Protein AF-A0A444UK28-F1 (afdb_monomer_lite)

InterPro domains:
  IPR001040 Translation Initiation factor eIF- 4e [PF01652] (43-80)
  IPR006113 6-phosphogluconate dehydrogenase, decarboxylating [TIGR00873] (342-807)
  IPR006114 6-phosphogluconate dehydrogenase, C-terminal [PF00393] (517-806)
  IPR006114 6-phosphogluconate dehydrogenase, C-terminal [SM01350] (517-807)
  IPR006115 6-phosphogluconate dehydrogenase, NADP-binding [PF03446] (342-507)
  IPR006183 6-phosphogluconate dehydrogenase [PR00076] (341-364)
  IPR006183 6-phosphogluconate dehydrogenase [PR00076] (404-433)
  IPR006183 6-phosphogluconate dehydrogenase [PR00076] (457-482)
  IPR006183 6-phosphogluconate dehydrogenase [PR00076] (506-534)
  IPR006183 6-phosphogluconate dehydrogenase [PR00076] (587-614)
  IPR006183 6-phosphogluconate dehydrogenase [PR00076] (695-717)
  IPR006183 6-phosphogluconate dehydrogenase [PTHR11811] (333-819)
  IPR006184 6-phosphogluconate-binding site [PS00461] (591-603)
  IPR008927 6-phosphogluconate dehydrogenase-like, C-terminal domain superfamily [SSF48179] (515-810)
  IPR008952 Tetraspanin, EC2 domain superfamily [G3DSA:1.10.1450.10] (238-320)
  IPR008952 Tetraspanin, EC2 domain superfamily [SSF48652] (237-314)
  IPR013328 6-phosphogluconate dehydrogenase, domain 2 [G3DSA:1.10.1040.10] (519-773)
  IPR018499 Tetraspanin/Peripherin [PF00335] (149-316)
  IPR023398 Translation Initiation factor eIF- 4e-like [G3DSA:3.30.760.10] (36-89)
  IPR023398 Translation Initiation factor eIF- 4e-like [SSF55418] (16-81)

Organism: Acipenser ruthenus (NCBI:txid7906)

pLDDT: mean 80.72, std 21.44, range [25.5, 98.94]

Sequence (820 aa):
MATATIQTISLALAQEKKEQKKSPHDVIVREAAASLERCVKSPLQNRWALWFYKNDKSKTWQANLQLITKFDTVEDFWAVLLSAVLLGASFLAIGLWAWAEKGVLSNISSITDLGGFDPVWLFMVVGAVMFILGFAGCIGALRENTHLLKFLLGASFLAIGLWAWAEKGVLSNISSITDLGGFDPVWLFMVVGAVMFILGFAGCIGALRENTHLLKFFSVFLGLIFFLELTAGILAFVFKDWIKDQLNFFINNNVKAYRDDIDLQNLIDFAQEYWSCCGAHGPNDWNLNIYFNCTDMNPSRERCGVPFSCCVKDPARRSFGICDLTPPGNSEALFQVLEQADIALIGLAVMGQNLILNMNDHGFVVCAYNRTVSKVQDFLNNEAKGTNVVGAQSLEDMVSKLKKPRRVVLLVKAGQAVDDFICKLVPLLEAGDIIIDGGNSEYRDTVRRCKELKSAQLLFVGSGVSGGEEGARYGPSLMPGGHKEAWPHIKDIFQSIAAKVGTGEPCCDWVGDEGAGHFVKMVHNGIEYGDMQLICEAYHLMKDVLSMDHDEMAKVFEEWNKTELDSFLIEITANILKFRDSDNKHLLPKIRDAAGQKGTGKWTAISALEYGTPVTLIGEAVFARCLSSLKEERVEASKNLKGPKGAEFNGDKKVFLEDIRQALYASKIISYAQGFMLLRQAAKEFGWSLNYGGIALMWRGGCIIRSVFLGKIKEAFDRNPELQSLLLDDFFRKAVQDCQESWRRAVSTGVQVGIPMPCFTTALSFYDGYRHDMLPANLLQAQRDYFGAHTYELLTKPGQYIHTNWTGHGGNVSSSSYNA

Foldseek 3Di:
DVVVVVVVVVVVVVVVVVPPDDDPVVVLVVVLVVLLVVLPFAFDPDKDWDWDADPDVVDDRVVRTDTPDIDGTPVVVVVVLVVLLVVLVVLQVVLVVVVVCVVVCPDPPDDDPDPDDDVSVVSNVVSVVSNVVSVVVVPPDPQAPPLVVLQVVLVVLLVVLVVCVVPCPPQVVVVVLPPPPPDRVSVVSNVVSVVSNLLSVLSNCCSVVVPPVSVVVSVVVVVVVVVVVVVVVVVCVVCVVVVLVVVLVSQLVLLQCCPVDPVSVVVVLVVCLVVVAFHSVHVCSNLSHLQANQDPPRPHPNHVHGDPSNDDDDPPDPDDDDDDDDDDDDDDDDPPVQQQFLAEEEDPDLLRLLLCLLLQVLPGQYEYEYPPQVSQVVSCVPVVPPTSYHYAPDLLRSLVRHDPLYHYEYADEEDPVVSVVVSVCLVNHDQAREYEYQYLYDLVVQLVCLVSVVSSNYWYKYKHWFFPNVLSNQAAQIQIEAPPSCCVSCVVSNQSSHDADDPGGGLDDYFWHGSRNSLLNLLVVLLVLLLLLLVVLLVLCCCQQVVDALQRVLVLLVVLCPDQNVALSSPVSSVLSCDADPVRHRCVVVDQQQDDDDCSLVVLVVLCVVLVACLQSSVLSVVSNVVSNCPVVVVVCVVVDDDAPPLHNPDDPVLLNVLSSLLSVLLSLLNVQSSVLSSVSVCVVVVIDGQQLSSLSSQCDSHRGHGPNSVVSNVQCVVPVVDNTPCPRPVSVVSNVVNVVSLCVNVVSCVNRVNDDSSSVSSNVVVVVVPDPDDPCVVVQVVCLAPALQFDDDPVGPPDTARDPPPVPDDRDHDDDDPD

Structure (mmCIF, N/CA/C/O backbone):
data_AF-A0A444UK28-F1
#
_entry.id   AF-A0A444UK28-F1
#
loop_
_atom_site.group_PDB
_atom_site.id
_atom_site.type_symbol
_atom_site.label_atom_id
_atom_site.label_alt_id
_atom_site.label_comp_id
_atom_site.label_asym_id
_atom_site.label_entity_id
_atom_site.label_seq_id
_atom_site.pdbx_PDB_ins_code
_atom_site.Cartn_x
_atom_site.Cartn_y
_atom_site.Cartn_z
_atom_site.occupancy
_atom_site.B_iso_or_equiv
_atom_site.auth_seq_id
_atom_site.auth_comp_id
_atom_site.auth_asym_id
_atom_site.auth_atom_id
_atom_site.pdbx_PDB_model_num
ATOM 1 N N . MET A 1 1 ? 2.267 -44.701 48.128 1.00 32.62 1 MET A N 1
ATOM 2 C CA . MET A 1 1 ? 2.285 -43.220 48.174 1.00 32.62 1 MET A CA 1
ATOM 3 C C . MET A 1 1 ? 1.531 -42.568 47.015 1.00 32.62 1 MET A C 1
ATOM 5 O O . MET A 1 1 ? 0.670 -41.762 47.313 1.00 32.62 1 MET A O 1
ATOM 9 N N . ALA A 1 2 ? 1.724 -42.942 45.741 1.00 28.05 2 ALA A N 1
ATOM 10 C CA . ALA A 1 2 ? 0.953 -42.351 44.624 1.00 28.05 2 ALA A CA 1
ATOM 11 C C . ALA A 1 2 ? -0.579 -42.575 44.695 1.00 28.05 2 ALA A C 1
ATOM 13 O O . ALA A 1 2 ? -1.351 -41.771 44.189 1.00 28.05 2 ALA A O 1
ATOM 14 N N . THR A 1 3 ? -1.037 -43.647 45.347 1.00 31.45 3 THR A N 1
ATOM 15 C CA . THR A 1 3 ? -2.462 -44.015 45.412 1.00 31.45 3 THR A CA 1
ATOM 16 C C . THR A 1 3 ? -3.294 -43.100 46.317 1.00 31.45 3 THR A C 1
ATOM 18 O O . THR A 1 3 ? -4.447 -42.835 46.000 1.00 31.45 3 THR A O 1
ATOM 21 N N . ALA A 1 4 ? -2.715 -42.582 47.407 1.00 32.31 4 ALA A N 1
ATOM 22 C CA . ALA A 1 4 ? -3.439 -41.751 48.374 1.00 32.31 4 ALA A CA 1
ATOM 23 C C . ALA A 1 4 ? -3.679 -40.329 47.838 1.00 32.31 4 ALA A C 1
ATOM 25 O O . ALA A 1 4 ? -4.773 -39.794 47.970 1.00 32.31 4 ALA A O 1
ATOM 26 N N . THR A 1 5 ? -2.695 -39.757 47.138 1.00 35.97 5 THR A N 1
ATOM 27 C CA . THR A 1 5 ? -2.804 -38.431 46.507 1.00 35.97 5 THR A CA 1
ATOM 28 C C . THR A 1 5 ? -3.800 -38.427 45.340 1.00 35.97 5 THR A C 1
ATOM 30 O O . THR A 1 5 ? -4.550 -37.469 45.170 1.00 35.97 5 THR A O 1
ATOM 33 N N . ILE A 1 6 ? -3.879 -39.523 44.573 1.00 38.97 6 ILE A N 1
ATOM 34 C CA . ILE A 1 6 ? -4.851 -39.677 43.475 1.00 38.97 6 ILE A CA 1
ATOM 35 C C . ILE A 1 6 ? -6.287 -39.791 44.010 1.00 38.97 6 ILE A C 1
ATOM 37 O O . ILE A 1 6 ? -7.220 -39.302 43.375 1.00 38.97 6 ILE A O 1
ATOM 41 N N . GLN A 1 7 ? -6.482 -40.387 45.189 1.00 35.53 7 GLN A N 1
ATOM 42 C CA . GLN A 1 7 ? -7.811 -40.555 45.777 1.00 35.53 7 GLN A CA 1
ATOM 43 C C . GLN A 1 7 ? -8.402 -39.215 46.246 1.00 35.53 7 GLN A C 1
ATOM 45 O O . GLN A 1 7 ? -9.582 -38.963 46.013 1.00 35.53 7 GLN A O 1
ATOM 50 N N . THR A 1 8 ? -7.574 -38.315 46.784 1.00 35.97 8 THR A N 1
ATOM 51 C CA . THR A 1 8 ? -7.980 -36.952 47.174 1.00 35.97 8 THR A CA 1
ATOM 52 C C . THR A 1 8 ? -8.320 -36.075 45.963 1.00 35.97 8 THR A C 1
ATOM 54 O O . THR A 1 8 ? -9.312 -35.351 45.988 1.00 35.97 8 THR A O 1
ATOM 57 N N . ILE A 1 9 ? -7.562 -36.191 44.866 1.00 38.78 9 ILE A N 1
ATOM 58 C CA . ILE A 1 9 ? -7.825 -35.457 43.612 1.00 38.78 9 ILE A CA 1
ATOM 59 C C . ILE A 1 9 ? -9.098 -35.978 42.923 1.00 38.78 9 ILE A C 1
ATOM 61 O O . ILE A 1 9 ? -9.903 -35.197 42.423 1.00 38.78 9 ILE A O 1
ATOM 65 N N . SER A 1 10 ? -9.330 -37.293 42.946 1.00 35.44 10 SER A N 1
ATOM 66 C CA . SER A 1 10 ? -10.539 -37.903 42.374 1.00 35.44 10 SER A CA 1
ATOM 67 C C . SER A 1 10 ? -11.813 -37.511 43.142 1.00 35.44 10 SER A C 1
ATOM 69 O O . SER A 1 10 ? -12.862 -37.298 42.537 1.00 35.44 10 SER A O 1
ATOM 71 N N . LEU A 1 11 ? -11.718 -37.342 44.468 1.00 36.03 11 LEU A N 1
ATOM 72 C CA . LEU A 1 11 ? -12.806 -36.826 45.310 1.00 36.03 11 LEU A CA 1
ATOM 73 C C . LEU A 1 11 ? -13.111 -35.345 45.032 1.00 36.03 11 LEU A C 1
ATOM 75 O O . LEU A 1 11 ? -14.284 -34.994 44.918 1.00 36.03 11 LEU A O 1
ATOM 79 N N . ALA A 1 12 ? -12.086 -34.510 44.827 1.00 35.12 12 ALA A N 1
ATOM 80 C CA . ALA A 1 12 ? -12.262 -33.105 44.447 1.00 35.12 12 ALA A CA 1
ATOM 81 C C . ALA A 1 12 ? -12.938 -32.953 43.066 1.00 35.12 12 ALA A C 1
ATOM 83 O O . ALA A 1 12 ? -13.888 -32.186 42.918 1.00 35.12 12 ALA A O 1
ATOM 84 N N . LEU A 1 13 ? -12.539 -33.769 42.082 1.00 35.91 13 LEU A N 1
ATOM 85 C CA . LEU A 1 13 ? -13.131 -33.784 40.733 1.00 35.91 13 LEU A CA 1
ATOM 86 C C . LEU A 1 13 ? -14.555 -34.375 40.699 1.00 35.91 13 LEU A C 1
ATOM 88 O O . LEU A 1 13 ? -15.368 -34.027 39.839 1.00 35.91 13 LEU A O 1
ATOM 92 N N . ALA A 1 14 ? -14.890 -35.269 41.635 1.00 35.28 14 ALA A N 1
ATOM 93 C CA . ALA A 1 14 ? -16.247 -35.798 41.783 1.00 35.28 14 ALA A CA 1
ATOM 94 C C . ALA A 1 14 ? -17.217 -34.769 42.394 1.00 35.28 14 ALA A C 1
ATOM 96 O O . ALA A 1 14 ? -18.416 -34.813 42.105 1.00 35.28 14 ALA A O 1
ATOM 97 N N . GLN A 1 15 ? -16.707 -33.832 43.200 1.00 32.47 15 GLN A N 1
ATOM 98 C CA . GLN A 1 15 ? -17.477 -32.721 43.765 1.00 32.47 15 GLN A CA 1
ATOM 99 C C . GLN A 1 15 ? -17.821 -31.672 42.694 1.00 32.47 15 GLN A C 1
ATOM 101 O O . GLN A 1 15 ? -18.954 -31.198 42.652 1.00 32.47 15 GLN A O 1
ATOM 106 N N . GLU A 1 16 ? -16.913 -31.429 41.745 1.00 34.12 16 GLU A N 1
ATOM 107 C CA . GLU A 1 16 ? -17.113 -30.521 40.603 1.00 34.12 16 GLU A CA 1
ATOM 108 C C . GLU A 1 16 ? -18.201 -31.006 39.620 1.00 34.12 16 GLU A C 1
ATOM 110 O O . GLU A 1 16 ? -18.946 -30.216 39.039 1.00 34.12 16 GLU A O 1
ATOM 115 N N . LYS A 1 17 ? -18.374 -32.328 39.474 1.00 33.88 17 LYS A N 1
ATOM 116 C CA . LYS A 1 17 ? -19.416 -32.917 38.609 1.00 33.88 17 LYS A CA 1
ATOM 117 C C . LYS A 1 17 ? -20.839 -32.834 39.172 1.00 33.88 17 LYS A C 1
ATOM 119 O O . LYS A 1 17 ? -21.787 -33.046 38.417 1.00 33.88 17 LYS A O 1
ATOM 124 N N . LYS A 1 18 ? -21.027 -32.531 40.462 1.00 31.41 18 LYS A N 1
ATOM 125 C CA . LYS A 1 18 ? -22.368 -32.439 41.076 1.00 31.41 18 LYS A CA 1
ATOM 126 C C . LYS A 1 18 ? -23.043 -31.069 40.927 1.00 31.41 18 LYS A C 1
ATOM 128 O O . LYS A 1 18 ? -24.228 -30.971 41.231 1.00 31.41 18 LYS A O 1
ATOM 133 N N . GLU A 1 19 ? -22.363 -30.052 40.394 1.00 32.03 19 GLU A N 1
ATOM 134 C CA . GLU A 1 19 ? -22.928 -28.699 40.219 1.00 32.03 19 GLU A CA 1
ATOM 135 C C . GLU A 1 19 ? -23.525 -28.404 38.823 1.00 32.03 19 GLU A C 1
ATOM 137 O O . GLU A 1 19 ? -23.980 -27.291 38.562 1.00 32.03 19 GLU A O 1
ATOM 142 N N . GLN A 1 20 ? -23.621 -29.389 37.922 1.00 34.72 20 GLN A N 1
ATOM 143 C CA . GLN A 1 20 ? -24.182 -29.217 36.566 1.00 34.72 20 GLN A CA 1
ATOM 144 C C . GLN A 1 20 ? -25.724 -29.278 36.493 1.00 34.72 20 GLN A C 1
ATOM 146 O O . GLN A 1 20 ? -26.305 -30.024 35.706 1.00 34.72 20 GLN A O 1
ATOM 151 N N . LYS A 1 21 ? -26.413 -28.453 37.286 1.00 40.84 21 LYS A N 1
ATOM 152 C CA . LYS A 1 21 ? -27.815 -28.068 37.033 1.00 40.84 21 LYS A CA 1
ATOM 153 C C . LYS A 1 21 ? -28.003 -26.590 37.370 1.00 40.84 21 LYS A C 1
ATOM 155 O O . LYS A 1 21 ? -28.498 -26.267 38.445 1.00 40.84 21 LYS A O 1
ATOM 160 N N . LYS A 1 22 ? -27.590 -25.693 36.470 1.00 43.47 22 LYS A N 1
ATOM 161 C CA . LYS A 1 22 ? -27.829 -24.245 36.589 1.00 43.47 22 LYS A CA 1
ATOM 162 C C . LYS A 1 22 ? -28.130 -23.599 35.227 1.00 43.47 22 LYS A C 1
ATOM 164 O O . LYS A 1 22 ? -27.995 -24.247 34.194 1.00 43.47 22 LYS A O 1
ATOM 169 N N . SER A 1 23 ? -28.689 -22.391 35.285 1.00 41.34 23 SER A N 1
ATOM 170 C CA . SER A 1 23 ? -29.589 -21.774 34.299 1.00 41.34 23 SER A CA 1
ATOM 171 C C . SER A 1 23 ? -28.896 -21.304 33.000 1.00 41.34 23 SER A C 1
ATOM 173 O O . SER A 1 23 ? -27.670 -21.202 32.972 1.00 41.34 23 SER A O 1
ATOM 175 N N . PRO A 1 24 ? -29.651 -20.938 31.940 1.00 42.25 24 PRO A N 1
ATOM 176 C CA . PRO A 1 24 ? -29.099 -20.425 30.676 1.00 42.25 24 PRO A CA 1
ATOM 177 C C . PRO A 1 24 ? -28.162 -19.213 30.833 1.00 42.25 24 PRO A C 1
ATOM 179 O O . PRO A 1 24 ? -27.272 -19.015 30.012 1.00 42.25 24 PRO A O 1
ATOM 182 N N . HIS A 1 25 ? -28.319 -18.432 31.906 1.00 39.34 25 HIS A N 1
ATOM 183 C CA . HIS A 1 25 ? -27.486 -17.262 32.189 1.00 39.34 25 HIS A CA 1
ATOM 184 C C . HIS A 1 25 ? -26.043 -17.638 32.589 1.00 39.34 25 HIS A C 1
ATOM 186 O O . HIS A 1 25 ? -25.109 -16.888 32.310 1.00 39.34 25 HIS A O 1
ATOM 192 N N . ASP A 1 26 ? -25.837 -18.816 33.186 1.00 36.94 26 ASP A N 1
ATOM 193 C CA . ASP A 1 26 ? -24.516 -19.291 33.626 1.00 36.94 26 ASP A CA 1
ATOM 194 C C . ASP A 1 26 ? -23.683 -19.867 32.465 1.00 36.94 26 ASP A C 1
ATOM 196 O O . ASP A 1 26 ? -22.454 -19.925 32.535 1.00 36.94 26 ASP A O 1
ATOM 200 N N . VAL A 1 27 ? -24.345 -20.264 31.372 1.00 45.50 27 VAL A N 1
ATOM 201 C CA . VAL A 1 27 ? -23.695 -20.742 30.141 1.00 45.50 27 VAL A CA 1
ATOM 202 C C . VAL A 1 27 ? -23.064 -19.573 29.383 1.00 45.50 27 VAL A C 1
ATOM 204 O O . VAL A 1 27 ? -21.901 -19.659 29.000 1.00 45.50 27 VAL A O 1
ATOM 207 N N . ILE A 1 28 ? -23.778 -18.449 29.277 1.00 43.12 28 ILE A N 1
ATOM 208 C CA . ILE A 1 28 ? -23.302 -17.225 28.612 1.00 43.12 28 ILE A CA 1
ATOM 209 C C . ILE A 1 28 ? -22.087 -16.638 29.347 1.00 43.12 28 ILE A C 1
ATOM 211 O O . ILE A 1 28 ? -21.102 -16.259 28.719 1.00 43.12 28 ILE A O 1
ATOM 215 N N . VAL A 1 29 ? -22.107 -16.624 30.685 1.00 41.06 29 VAL A N 1
ATOM 216 C CA . VAL A 1 29 ? -20.976 -16.142 31.502 1.00 41.06 29 VAL A CA 1
ATOM 217 C C . VAL A 1 29 ? -19.746 -17.043 31.344 1.00 41.06 29 VAL A C 1
ATOM 219 O O . VAL A 1 29 ? -18.622 -16.546 31.292 1.00 41.06 29 VAL A O 1
ATOM 222 N N . ARG A 1 30 ? -19.933 -18.363 31.207 1.00 36.53 30 ARG A N 1
ATOM 223 C CA . ARG A 1 30 ? -18.834 -19.303 30.930 1.00 36.53 30 ARG A CA 1
ATOM 224 C C . ARG A 1 30 ? -18.285 -19.179 29.514 1.00 36.53 30 ARG A C 1
ATOM 226 O O . ARG A 1 30 ? -17.077 -19.292 29.343 1.00 36.53 30 ARG A O 1
ATOM 233 N N . GLU A 1 31 ? -19.124 -18.928 28.515 1.00 41.75 31 GLU A N 1
ATOM 234 C CA . GLU A 1 31 ? -18.668 -18.681 27.142 1.00 41.75 31 GLU A CA 1
ATOM 235 C C . GLU A 1 31 ? -17.924 -17.346 27.024 1.00 41.75 31 GLU A C 1
ATOM 237 O O . GLU A 1 31 ? -16.875 -17.303 26.383 1.00 41.75 31 GLU A O 1
ATOM 242 N N . ALA A 1 32 ? -18.382 -16.306 27.729 1.00 38.34 32 ALA A N 1
ATOM 243 C CA . ALA A 1 32 ? -17.684 -15.027 27.851 1.00 38.34 32 ALA A CA 1
ATOM 244 C C . ALA A 1 32 ? -16.332 -15.170 28.581 1.00 38.34 32 ALA A C 1
ATOM 246 O O . ALA A 1 32 ? -15.318 -14.632 28.130 1.00 38.34 32 ALA A O 1
ATOM 247 N N . ALA A 1 33 ? -16.276 -15.964 29.658 1.00 37.00 33 ALA A N 1
ATOM 248 C CA . ALA A 1 33 ? -15.028 -16.295 30.350 1.00 37.00 33 ALA A CA 1
ATOM 249 C C . ALA A 1 33 ? -14.073 -17.119 29.463 1.00 37.00 33 ALA A C 1
ATOM 251 O O . ALA A 1 33 ? -12.877 -16.840 29.419 1.00 37.00 33 ALA A O 1
ATOM 252 N N . ALA A 1 34 ? -14.599 -18.064 28.678 1.00 40.81 34 ALA A N 1
ATOM 253 C CA . ALA A 1 34 ? -13.830 -18.868 27.726 1.00 40.81 34 ALA A CA 1
ATOM 254 C C . ALA A 1 34 ? -13.391 -18.082 26.472 1.00 40.81 34 ALA A C 1
ATOM 256 O O . ALA A 1 34 ? -12.433 -18.471 25.797 1.00 40.81 34 ALA A O 1
ATOM 257 N N . SER A 1 35 ? -14.082 -16.993 26.112 1.00 42.00 35 SER A N 1
ATOM 258 C CA . SER A 1 35 ? -13.593 -16.028 25.117 1.00 42.00 35 SER A CA 1
ATOM 259 C C . SER A 1 35 ? -12.508 -15.119 25.694 1.00 42.00 35 SER A C 1
ATOM 261 O O . SER A 1 35 ? -11.542 -14.825 24.996 1.00 42.00 35 SER A O 1
ATOM 263 N N . LEU A 1 36 ? -12.604 -14.760 26.981 1.00 39.97 36 LEU A N 1
ATOM 264 C CA . LEU A 1 36 ? -11.563 -14.009 27.686 1.00 39.97 36 LEU A CA 1
ATOM 265 C C . LEU A 1 36 ? -10.267 -14.827 27.806 1.00 39.97 36 LEU A C 1
ATOM 267 O O . LEU A 1 36 ? -9.194 -14.309 27.518 1.00 39.97 36 LEU A O 1
ATOM 271 N N . GLU A 1 37 ? -10.358 -16.117 28.152 1.00 40.19 37 GLU A N 1
ATOM 272 C CA . GLU A 1 37 ? -9.192 -17.013 28.228 1.00 40.19 37 GLU A CA 1
ATOM 273 C C . GLU A 1 37 ? -8.506 -17.222 26.870 1.00 40.19 37 GLU A C 1
ATOM 275 O O . GLU A 1 37 ? -7.281 -17.325 26.816 1.00 40.19 37 GLU A O 1
ATOM 280 N N . ARG A 1 38 ? -9.262 -17.237 25.763 1.00 47.22 38 ARG A N 1
ATOM 281 C CA . ARG A 1 38 ? -8.696 -17.324 24.403 1.00 47.22 38 ARG A CA 1
ATOM 282 C C . ARG A 1 38 ? -8.011 -16.034 23.941 1.00 47.22 38 ARG A C 1
ATOM 284 O O . ARG A 1 38 ? -7.110 -16.116 23.118 1.00 47.22 38 ARG A O 1
ATOM 291 N N . CYS A 1 39 ? -8.383 -14.876 24.491 1.00 43.69 39 CYS A N 1
ATOM 292 C CA . CYS A 1 39 ? -7.751 -13.579 24.197 1.00 43.69 39 CYS A CA 1
ATOM 293 C C . CYS A 1 39 ? -6.346 -13.438 24.824 1.00 43.69 39 CYS A C 1
ATOM 295 O O . CYS A 1 39 ? -5.604 -12.535 24.450 1.00 43.69 39 CYS A O 1
ATOM 297 N N . VAL A 1 40 ? -5.980 -14.292 25.791 1.00 46.25 40 VAL A N 1
ATOM 298 C CA . VAL A 1 40 ? -4.783 -14.105 26.639 1.00 46.25 40 VAL A CA 1
ATOM 299 C C . VAL A 1 40 ? -3.693 -15.151 26.385 1.00 46.25 40 VAL A C 1
ATOM 301 O O . VAL A 1 40 ? -2.552 -14.943 26.792 1.00 46.25 40 VAL A O 1
ATOM 304 N N . LYS A 1 41 ? -4.007 -16.264 25.711 1.00 50.16 41 LYS A N 1
ATOM 305 C CA . LYS A 1 41 ? -3.079 -17.392 25.584 1.00 50.16 41 LYS A CA 1
ATOM 306 C C . LYS A 1 41 ? -2.485 -17.516 24.179 1.00 50.16 41 LYS A C 1
ATOM 308 O O . LYS A 1 41 ? -3.199 -17.631 23.185 1.00 50.16 41 LYS A O 1
ATOM 313 N N . SER A 1 42 ? -1.162 -17.516 24.106 1.00 63.66 42 SER A N 1
ATOM 314 C CA . SER A 1 42 ? -0.370 -17.623 22.887 1.00 63.66 42 SER A CA 1
ATOM 315 C C . SER A 1 42 ? -0.409 -19.064 22.353 1.00 63.66 42 SER A C 1
ATOM 317 O O . SER A 1 42 ? 0.008 -19.979 23.066 1.00 63.66 42 SER A O 1
ATOM 319 N N . PRO A 1 43 ? -0.858 -19.324 21.113 1.00 58.88 43 PRO A N 1
ATOM 320 C CA . PRO A 1 43 ? -0.957 -20.686 20.586 1.00 58.88 43 PRO A CA 1
ATOM 321 C C . PRO A 1 43 ? 0.421 -21.304 20.290 1.00 58.88 43 PRO A C 1
ATOM 323 O O . PRO A 1 43 ? 1.330 -20.638 19.793 1.00 58.88 43 PRO A O 1
ATOM 326 N N . LEU A 1 44 ? 0.574 -22.606 20.546 1.00 60.50 44 LEU A N 1
ATOM 327 C CA . LEU A 1 44 ? 1.746 -23.389 20.145 1.00 60.50 44 LEU A CA 1
ATOM 328 C C . LEU A 1 44 ? 1.621 -23.838 18.682 1.00 60.50 44 LEU A C 1
ATOM 330 O O . LEU A 1 44 ? 0.555 -24.255 18.235 1.00 60.50 44 LEU A O 1
ATOM 334 N N . GLN A 1 45 ? 2.740 -23.836 17.948 1.00 54.28 45 GLN A N 1
ATOM 335 C CA . GLN A 1 45 ? 2.793 -24.276 16.543 1.00 54.28 45 GLN A CA 1
ATOM 336 C C . GLN A 1 45 ? 2.302 -25.724 16.348 1.00 54.28 45 GLN A C 1
ATOM 338 O O . GLN A 1 45 ? 1.767 -26.064 15.298 1.00 54.28 45 GLN A O 1
ATOM 343 N N . ASN A 1 46 ? 2.467 -26.571 17.367 1.00 62.59 46 ASN A N 1
ATOM 344 C CA . ASN A 1 46 ? 1.978 -27.946 17.404 1.00 62.59 46 ASN A CA 1
ATOM 345 C C . ASN A 1 46 ? 1.244 -28.191 18.724 1.00 62.59 46 ASN A C 1
ATOM 347 O O . ASN A 1 46 ? 1.609 -27.615 19.746 1.00 62.59 46 ASN A O 1
ATOM 351 N N . ARG A 1 47 ? 0.248 -29.083 18.725 1.00 71.50 47 ARG A N 1
ATOM 352 C CA . ARG A 1 47 ? -0.406 -29.535 19.962 1.00 71.50 47 ARG A CA 1
ATOM 353 C C . ARG A 1 47 ? 0.448 -30.585 20.656 1.00 71.50 47 ARG A C 1
ATOM 355 O O . ARG A 1 47 ? 0.858 -31.560 20.029 1.00 71.50 47 ARG A O 1
ATOM 362 N N . TRP A 1 48 ? 0.653 -30.416 21.955 1.00 73.44 48 TRP A N 1
ATOM 363 C CA . TRP A 1 48 ? 1.474 -31.311 22.761 1.00 73.44 48 TRP A CA 1
ATOM 364 C C . TRP A 1 48 ? 0.627 -32.019 23.819 1.00 73.44 48 TRP A C 1
ATOM 366 O O . TRP A 1 48 ? -0.407 -31.527 24.273 1.00 73.44 48 TRP A O 1
ATOM 376 N N . ALA A 1 49 ? 1.058 -33.220 24.190 1.00 77.50 49 ALA A N 1
ATOM 377 C CA . ALA A 1 49 ? 0.391 -34.053 25.178 1.00 77.50 49 ALA A CA 1
ATOM 378 C C . ALA A 1 49 ? 1.432 -34.666 26.114 1.00 77.50 49 ALA A C 1
ATOM 380 O O . ALA A 1 49 ? 2.419 -35.241 25.653 1.00 77.50 49 ALA A O 1
ATOM 381 N N . LEU A 1 50 ? 1.199 -34.560 27.421 1.00 71.44 50 LEU A N 1
ATOM 382 C CA . LEU A 1 50 ? 2.045 -35.175 28.435 1.00 71.44 50 LEU A CA 1
ATOM 383 C C . LEU A 1 50 ? 1.477 -36.543 28.809 1.00 71.44 50 LEU A C 1
ATOM 385 O O . LEU A 1 50 ? 0.316 -36.652 29.208 1.00 71.44 50 LEU A O 1
ATOM 389 N N . TRP A 1 51 ? 2.309 -37.577 28.712 1.00 75.38 51 TRP A N 1
ATOM 390 C CA . TRP A 1 51 ? 1.937 -38.959 29.005 1.00 75.38 51 TRP A CA 1
ATOM 391 C C . TRP A 1 51 ? 2.775 -39.503 30.164 1.00 75.38 51 TRP A C 1
ATOM 393 O O . TRP A 1 51 ? 3.993 -39.346 30.189 1.00 75.38 51 TRP A O 1
ATOM 403 N N . PHE A 1 52 ? 2.126 -40.172 31.112 1.00 75.19 52 PHE A N 1
ATOM 404 C CA . PHE A 1 52 ? 2.769 -40.942 32.167 1.00 75.19 52 PHE A CA 1
ATOM 405 C C . PHE A 1 52 ? 2.918 -42.393 31.718 1.00 75.19 52 PHE A C 1
ATOM 407 O O . PHE A 1 52 ? 1.930 -43.033 31.359 1.00 75.19 52 PHE A O 1
ATOM 414 N N . TYR A 1 53 ? 4.135 -42.930 31.768 1.00 78.81 53 TYR A N 1
ATOM 415 C CA . TYR A 1 53 ? 4.379 -44.341 31.488 1.00 78.81 53 TYR A CA 1
ATOM 416 C C . TYR A 1 53 ? 4.437 -45.139 32.791 1.00 78.81 53 TYR A C 1
ATOM 418 O O . TYR A 1 53 ? 5.367 -44.988 33.586 1.00 78.81 53 TYR A O 1
ATOM 426 N N . LYS A 1 54 ? 3.464 -46.026 33.006 1.00 76.50 54 LYS A N 1
ATOM 427 C CA . LYS A 1 54 ? 3.475 -46.960 34.134 1.00 76.50 54 LYS A CA 1
ATOM 428 C C . LYS A 1 54 ? 4.005 -48.302 33.653 1.00 76.50 54 LYS A C 1
ATOM 430 O O . LYS A 1 54 ? 3.332 -48.976 32.893 1.00 76.50 54 LYS A O 1
ATOM 435 N N . ASN A 1 55 ? 5.194 -48.701 34.100 1.00 72.50 55 ASN A N 1
ATOM 436 C CA . ASN A 1 55 ? 5.821 -49.945 33.651 1.00 72.50 55 ASN A CA 1
ATOM 437 C C . ASN A 1 55 ? 5.158 -51.187 34.277 1.00 72.50 55 ASN A C 1
ATOM 439 O O . ASN A 1 55 ? 5.651 -51.739 35.261 1.00 72.50 55 ASN A O 1
ATOM 443 N N . ASP A 1 56 ? 4.024 -51.602 33.717 1.00 83.62 56 ASP A N 1
ATOM 444 C CA . ASP A 1 56 ? 3.358 -52.860 34.033 1.00 83.62 56 ASP A CA 1
ATOM 445 C C . ASP A 1 56 ? 3.730 -53.906 32.976 1.00 83.62 56 ASP A C 1
ATOM 447 O O . ASP A 1 56 ? 3.354 -53.808 31.806 1.00 83.62 56 ASP A O 1
ATOM 451 N N . LYS A 1 57 ? 4.490 -54.921 33.400 1.00 77.94 57 LYS A N 1
ATOM 452 C CA . LYS A 1 57 ? 4.990 -55.990 32.522 1.00 77.94 57 LYS A CA 1
ATOM 453 C C . LYS A 1 57 ? 3.879 -56.881 31.955 1.00 77.94 57 LYS A C 1
ATOM 455 O O . LYS A 1 57 ? 4.148 -57.649 31.039 1.00 77.94 57 LYS A O 1
ATOM 460 N N . SER A 1 58 ? 2.658 -56.795 32.488 1.00 81.12 58 SER A N 1
ATOM 461 C CA . SER A 1 58 ? 1.490 -57.520 31.972 1.00 81.12 58 SER A CA 1
ATOM 462 C C . SER A 1 58 ? 0.782 -56.799 30.818 1.00 81.12 58 SER A C 1
ATOM 464 O O . SER A 1 58 ? -0.142 -57.350 30.222 1.00 81.12 58 SER A O 1
ATOM 466 N N . LYS A 1 59 ? 1.204 -55.570 30.491 1.00 81.62 59 LYS A N 1
ATOM 467 C CA . LYS A 1 59 ? 0.555 -54.702 29.506 1.00 81.62 59 LYS A CA 1
ATOM 468 C C . LYS A 1 59 ? 1.482 -54.365 28.346 1.00 81.62 59 LYS A C 1
ATOM 470 O O . LYS A 1 59 ? 2.703 -54.325 28.481 1.00 81.62 59 LYS A O 1
ATOM 475 N N . THR A 1 60 ? 0.878 -54.083 27.195 1.00 82.38 60 THR A N 1
ATOM 476 C CA . THR A 1 60 ? 1.595 -53.549 26.035 1.00 82.38 60 THR A CA 1
ATOM 477 C C . THR A 1 60 ? 2.097 -52.135 26.319 1.00 82.38 60 THR A C 1
ATOM 479 O O . THR A 1 60 ? 1.552 -51.420 27.161 1.00 82.38 60 THR A O 1
ATOM 482 N N . TRP A 1 61 ? 3.126 -51.705 25.589 1.00 77.69 61 TRP A N 1
ATOM 483 C CA . TRP A 1 61 ? 3.697 -50.363 25.726 1.00 77.69 61 TRP A CA 1
ATOM 484 C C . TRP A 1 61 ? 2.635 -49.257 25.595 1.00 77.69 61 TRP A C 1
ATOM 486 O O . TRP A 1 61 ? 2.593 -48.357 26.431 1.00 77.69 61 TRP A O 1
ATOM 496 N N . GLN A 1 62 ? 1.713 -49.366 24.630 1.00 79.75 62 GLN A N 1
ATOM 497 C CA . GLN A 1 62 ? 0.608 -48.415 24.474 1.00 79.75 62 GLN A CA 1
ATOM 498 C C . GLN A 1 62 ? -0.340 -48.423 25.682 1.00 79.75 62 GLN A C 1
ATOM 500 O O . GLN A 1 62 ? -0.773 -47.366 26.127 1.00 79.75 62 GLN A O 1
ATOM 505 N N . ALA A 1 63 ? -0.642 -49.598 26.244 1.00 78.94 63 ALA A N 1
ATOM 506 C CA . ALA A 1 63 ? -1.520 -49.729 27.410 1.00 78.94 63 ALA A CA 1
ATOM 507 C C . ALA A 1 63 ? -0.867 -49.256 28.725 1.00 78.94 63 ALA A C 1
ATOM 509 O O . ALA A 1 63 ? -1.556 -49.072 29.731 1.00 78.94 63 ALA A O 1
ATOM 510 N N . ASN A 1 64 ? 0.451 -49.046 28.710 1.00 82.12 64 ASN A N 1
ATOM 511 C CA . ASN A 1 64 ? 1.222 -48.464 29.802 1.00 82.12 64 ASN A CA 1
ATOM 512 C C . ASN A 1 64 ? 1.294 -46.928 29.743 1.00 82.12 64 ASN A C 1
ATOM 514 O O . ASN A 1 64 ? 1.706 -46.315 30.729 1.00 82.12 64 ASN A O 1
ATOM 518 N N . LEU A 1 65 ? 0.863 -46.301 28.640 1.00 76.38 65 LEU A N 1
ATOM 519 C CA . LEU A 1 65 ? 0.778 -44.846 28.499 1.00 76.38 65 LEU A CA 1
ATOM 520 C C . LEU A 1 65 ? -0.563 -44.320 29.028 1.00 76.38 65 LEU A C 1
ATOM 522 O O . LEU A 1 65 ? -1.632 -44.695 28.551 1.00 76.38 65 LEU A O 1
ATOM 526 N N . GLN A 1 66 ? -0.511 -43.402 29.988 1.00 78.50 66 GLN A N 1
ATOM 527 C CA . GLN A 1 66 ? -1.672 -42.686 30.515 1.00 78.50 66 GLN A CA 1
ATOM 528 C C . GLN A 1 66 ? -1.547 -41.198 30.204 1.00 78.50 66 GLN A C 1
ATOM 530 O O . GLN A 1 66 ? -0.573 -40.561 30.597 1.00 78.50 66 GLN A O 1
ATOM 535 N N . LEU A 1 67 ? -2.522 -40.634 29.493 1.00 70.62 67 LEU A N 1
ATOM 536 C CA . LEU A 1 67 ? -2.543 -39.205 29.191 1.00 70.62 67 LEU A CA 1
ATOM 537 C C . LEU A 1 67 ? -2.769 -38.413 30.484 1.00 70.62 67 LEU A C 1
ATOM 539 O O . LEU A 1 67 ? -3.780 -38.615 31.153 1.00 70.62 67 LEU A O 1
ATOM 543 N N . ILE A 1 68 ? -1.849 -37.506 30.810 1.00 68.81 68 ILE A N 1
ATOM 544 C CA . ILE A 1 68 ? -1.966 -36.612 31.967 1.00 68.81 68 ILE A CA 1
ATOM 545 C C . ILE A 1 68 ? -2.722 -35.347 31.566 1.00 68.81 68 ILE A C 1
ATOM 547 O O . ILE A 1 68 ? -3.716 -34.994 32.190 1.00 68.81 68 ILE A O 1
ATOM 551 N N . THR A 1 69 ? -2.256 -34.660 30.520 1.00 71.25 69 THR A N 1
ATOM 552 C CA . THR A 1 69 ? -2.874 -33.424 30.027 1.00 71.25 69 THR A CA 1
ATOM 553 C C . THR A 1 69 ? -2.474 -33.141 28.578 1.00 71.25 69 THR A C 1
ATOM 555 O O . THR A 1 69 ? -1.497 -33.702 28.069 1.00 71.25 69 THR A O 1
ATOM 558 N N . LYS A 1 70 ? -3.236 -32.276 27.908 1.00 73.69 70 LYS A N 1
ATOM 559 C CA . LYS A 1 70 ? -2.930 -31.720 26.586 1.00 73.69 70 LYS A CA 1
ATOM 560 C C . LYS A 1 70 ? -2.817 -30.211 26.728 1.00 73.69 70 LYS A C 1
ATOM 562 O O . LYS A 1 70 ? -3.588 -29.624 27.478 1.00 73.69 70 LYS A O 1
ATOM 567 N N . PHE A 1 71 ? -1.895 -29.609 25.997 1.00 77.69 71 PHE A N 1
ATOM 568 C CA . PHE A 1 71 ? -1.742 -28.163 25.963 1.00 77.69 71 PHE A CA 1
ATOM 569 C C . PHE A 1 71 ? -1.472 -27.713 24.531 1.00 77.69 71 PHE A C 1
ATOM 571 O O . PHE A 1 71 ? -0.733 -28.340 23.764 1.00 77.69 71 PHE A O 1
ATOM 578 N N . ASP A 1 72 ? -2.148 -26.637 24.170 1.00 70.50 72 ASP A N 1
ATOM 579 C CA . ASP A 1 72 ? -2.146 -25.993 22.864 1.00 70.50 72 ASP A CA 1
ATOM 580 C C . ASP A 1 72 ? -1.695 -24.530 22.948 1.00 70.50 72 ASP A C 1
ATOM 582 O O . ASP A 1 72 ? -1.563 -23.880 21.912 1.00 70.50 72 ASP A O 1
ATOM 586 N N . THR A 1 73 ? -1.374 -24.043 24.151 1.00 69.12 73 THR A N 1
ATOM 587 C CA . THR A 1 73 ? -0.888 -22.684 24.396 1.00 69.12 73 THR A CA 1
ATOM 588 C C . THR A 1 73 ? 0.414 -22.660 25.203 1.00 69.12 73 THR A C 1
ATOM 590 O O . THR A 1 73 ? 0.741 -23.599 25.938 1.00 69.12 73 THR A O 1
ATOM 593 N N . VAL A 1 74 ? 1.189 -21.588 25.036 1.00 63.34 74 VAL A N 1
ATOM 594 C CA . VAL A 1 74 ? 2.466 -21.349 25.723 1.00 63.34 74 VAL A CA 1
ATOM 595 C C . VAL A 1 74 ? 2.237 -21.246 27.230 1.00 63.34 74 VAL A C 1
ATOM 597 O O . VAL A 1 74 ? 2.988 -21.812 28.017 1.00 63.34 74 VAL A O 1
ATOM 600 N N . GLU A 1 75 ? 1.169 -20.579 27.641 1.00 64.19 75 GLU A N 1
ATOM 601 C CA . GLU A 1 75 ? 0.798 -20.344 29.029 1.00 64.19 75 GLU A CA 1
ATOM 602 C C . GLU A 1 75 ? 0.334 -21.636 29.703 1.00 64.19 75 GLU A C 1
ATOM 604 O O . GLU A 1 75 ? 0.698 -21.858 30.852 1.00 64.19 75 GLU A O 1
ATOM 609 N N . ASP A 1 76 ? -0.372 -22.535 29.006 1.00 62.84 76 ASP A N 1
ATOM 610 C CA . ASP A 1 76 ? -0.733 -23.849 29.559 1.00 62.84 76 ASP A CA 1
ATOM 611 C C . ASP A 1 76 ? 0.498 -24.760 29.706 1.00 62.84 76 ASP A C 1
ATOM 613 O O . ASP A 1 76 ? 0.624 -25.490 30.693 1.00 62.84 76 ASP A O 1
ATOM 617 N N . PHE A 1 77 ? 1.456 -24.677 28.774 1.00 64.44 77 PHE A N 1
ATOM 618 C CA . PHE A 1 77 ? 2.751 -25.352 28.904 1.00 64.44 77 PHE A CA 1
ATOM 619 C C . PHE A 1 77 ? 3.536 -24.840 30.121 1.00 64.44 77 PHE A C 1
ATOM 621 O O . PHE A 1 77 ? 4.002 -25.634 30.946 1.00 64.44 77 PHE A O 1
ATOM 628 N N . TRP A 1 78 ? 3.640 -23.517 30.275 1.00 54.62 78 TRP A N 1
ATOM 629 C CA . TRP A 1 78 ? 4.309 -22.911 31.423 1.00 54.62 78 TRP A CA 1
ATOM 630 C C . TRP A 1 78 ? 3.539 -23.113 32.720 1.00 54.62 78 TRP A C 1
ATOM 632 O O . TRP A 1 78 ? 4.183 -23.276 33.743 1.00 54.62 78 TRP A O 1
ATOM 642 N N . ALA A 1 79 ? 2.209 -23.181 32.718 1.00 54.78 79 ALA A N 1
ATOM 643 C CA . ALA A 1 79 ? 1.425 -23.481 33.910 1.00 54.78 79 ALA A CA 1
ATOM 644 C C . ALA A 1 79 ? 1.736 -24.889 34.425 1.00 54.78 79 ALA A C 1
ATOM 646 O O . ALA A 1 79 ? 1.961 -25.060 35.620 1.00 54.78 79 ALA A O 1
ATOM 647 N N . VAL A 1 80 ? 1.841 -25.888 33.542 1.00 58.38 80 VAL A N 1
ATOM 648 C CA . VAL A 1 80 ? 2.250 -27.252 33.920 1.00 58.38 80 VAL A CA 1
ATOM 649 C C . VAL A 1 80 ? 3.682 -27.268 34.472 1.00 58.38 80 VAL A C 1
ATOM 651 O O . VAL A 1 80 ? 3.944 -27.912 35.491 1.00 58.38 80 VAL A O 1
ATOM 654 N N . LEU A 1 81 ? 4.601 -26.522 33.853 1.00 49.44 81 LEU A N 1
ATOM 655 C CA . LEU A 1 81 ? 6.001 -26.442 34.284 1.00 49.44 81 LEU A CA 1
ATOM 656 C C . LEU A 1 81 ? 6.170 -25.673 35.610 1.00 49.44 81 LEU A C 1
ATOM 658 O O . LEU A 1 81 ? 6.878 -26.115 36.513 1.00 49.44 81 LEU A O 1
ATOM 662 N N . LEU A 1 82 ? 5.479 -24.544 35.754 1.00 47.09 82 LEU A N 1
ATOM 663 C CA . LEU A 1 82 ? 5.481 -23.682 36.932 1.00 47.09 82 LEU A CA 1
ATOM 664 C C . LEU A 1 82 ? 4.780 -24.366 38.106 1.00 47.09 82 LEU A C 1
ATOM 666 O O . LEU A 1 82 ? 5.240 -24.241 39.233 1.00 47.09 82 LEU A O 1
ATOM 670 N N . SER A 1 83 ? 3.737 -25.164 37.851 1.00 49.97 83 SER A N 1
ATOM 671 C CA . SER A 1 83 ? 3.103 -26.012 38.869 1.00 49.97 83 SER A CA 1
ATOM 672 C C . SER A 1 83 ? 4.092 -27.017 39.457 1.00 49.97 83 SER A C 1
ATOM 674 O O . SER A 1 83 ? 4.081 -27.240 40.663 1.00 49.97 83 SER A O 1
ATOM 676 N N . ALA A 1 84 ? 4.986 -27.591 38.644 1.00 51.22 84 ALA A N 1
ATOM 677 C CA . ALA A 1 84 ? 6.026 -28.496 39.133 1.00 51.22 84 ALA A CA 1
ATOM 678 C C . ALA A 1 84 ? 7.076 -27.767 39.997 1.00 51.22 84 ALA A C 1
ATOM 680 O O . ALA A 1 84 ? 7.486 -28.286 41.037 1.00 51.22 84 ALA A O 1
ATOM 681 N N . VAL A 1 85 ? 7.460 -26.543 39.614 1.00 46.81 85 VAL A N 1
ATOM 682 C CA . VAL A 1 85 ? 8.388 -25.687 40.380 1.00 46.81 85 VAL A CA 1
ATOM 683 C C . VAL A 1 85 ? 7.758 -25.210 41.694 1.00 46.81 85 VAL A C 1
ATOM 685 O O . VAL A 1 85 ? 8.397 -25.275 42.744 1.00 46.81 85 VAL A O 1
ATOM 688 N N . LEU A 1 86 ? 6.491 -24.787 41.659 1.00 43.50 86 LEU A N 1
ATOM 689 C CA . LEU A 1 86 ? 5.726 -24.354 42.827 1.00 43.50 86 LEU A CA 1
ATOM 690 C C . LEU A 1 86 ? 5.459 -25.514 43.787 1.00 43.50 86 LEU A C 1
ATOM 692 O O . LEU A 1 86 ? 5.644 -25.327 44.984 1.00 43.50 86 LEU A O 1
ATOM 696 N N . LEU A 1 87 ? 5.133 -26.720 43.298 1.00 47.31 87 LEU A N 1
ATOM 697 C CA . LEU A 1 87 ? 5.055 -27.914 44.151 1.00 47.31 87 LEU A CA 1
ATOM 698 C C . LEU A 1 87 ? 6.391 -28.178 44.861 1.00 47.31 87 LEU A C 1
ATOM 700 O O . LEU A 1 87 ? 6.399 -28.452 46.060 1.00 47.31 87 LEU A O 1
ATOM 704 N N . GLY A 1 88 ? 7.518 -28.066 44.148 1.00 45.28 88 GLY A N 1
ATOM 705 C CA . GLY A 1 88 ? 8.856 -28.193 44.735 1.00 45.28 88 GLY A CA 1
ATOM 706 C C . GLY A 1 88 ? 9.123 -27.154 45.829 1.00 45.28 88 GLY A C 1
ATOM 707 O O . GLY A 1 88 ? 9.588 -27.508 46.913 1.00 45.28 88 GLY A O 1
ATOM 708 N N . ALA A 1 89 ? 8.755 -25.892 45.587 1.00 45.81 89 ALA A N 1
ATOM 709 C CA . ALA A 1 89 ? 8.871 -24.803 46.557 1.00 45.81 89 ALA A CA 1
ATOM 710 C C . ALA A 1 89 ? 7.941 -24.987 47.771 1.00 45.81 89 ALA A C 1
ATOM 712 O O . ALA A 1 89 ? 8.353 -24.734 48.901 1.00 45.81 89 ALA A O 1
ATOM 713 N N . SER A 1 90 ? 6.716 -25.485 47.569 1.00 44.50 90 SER A N 1
ATOM 714 C CA . SER A 1 90 ? 5.771 -25.795 48.648 1.00 44.50 90 SER A CA 1
ATOM 715 C C . SER A 1 90 ? 6.274 -26.932 49.538 1.00 44.50 90 SER A C 1
ATOM 717 O O . SER A 1 90 ? 6.196 -26.817 50.756 1.00 44.50 90 SER A O 1
ATOM 719 N N . PHE A 1 91 ? 6.855 -27.999 48.976 1.00 45.53 91 PHE A N 1
ATOM 720 C CA . PHE A 1 91 ? 7.473 -29.062 49.780 1.00 45.53 91 PHE A CA 1
ATOM 721 C C . PHE A 1 91 ? 8.705 -28.575 50.555 1.00 45.53 91 PHE A C 1
ATOM 723 O O . PHE A 1 91 ? 8.905 -28.999 51.694 1.00 45.53 91 PHE A O 1
ATOM 730 N N . LEU A 1 92 ? 9.488 -27.651 49.986 1.00 45.91 92 LEU A N 1
ATOM 731 C CA . LEU A 1 92 ? 10.606 -27.007 50.682 1.00 45.91 92 LEU A CA 1
ATOM 732 C C . LEU A 1 92 ? 10.120 -26.136 51.850 1.00 45.91 92 LEU A C 1
ATOM 734 O O . LEU A 1 92 ? 10.663 -26.219 52.949 1.00 45.91 92 LEU A O 1
ATOM 738 N N . ALA A 1 93 ? 9.070 -25.341 51.626 1.00 47.56 93 ALA A N 1
ATOM 739 C CA . ALA A 1 93 ? 8.462 -24.477 52.633 1.00 47.56 93 ALA A CA 1
ATOM 740 C C . ALA A 1 93 ? 7.802 -25.282 53.765 1.00 47.56 93 ALA A C 1
ATOM 742 O O . ALA A 1 93 ? 7.977 -24.942 54.930 1.00 47.56 93 ALA A O 1
ATOM 743 N N . ILE A 1 94 ? 7.114 -26.385 53.447 1.00 48.59 94 ILE A N 1
ATOM 744 C CA . ILE A 1 94 ? 6.537 -27.309 54.438 1.00 48.59 94 ILE A CA 1
ATOM 745 C C . ILE A 1 94 ? 7.646 -28.017 55.231 1.00 48.59 94 ILE A C 1
ATOM 747 O O . ILE A 1 94 ? 7.527 -28.167 56.443 1.00 48.59 94 ILE A O 1
ATOM 751 N N . GLY A 1 95 ? 8.750 -28.405 54.580 1.00 47.34 95 GLY A N 1
ATOM 752 C CA . GLY A 1 95 ? 9.924 -28.967 55.254 1.00 47.34 95 GLY A CA 1
ATOM 753 C C . GLY A 1 95 ? 10.610 -27.971 56.197 1.00 47.34 95 GLY A C 1
ATOM 754 O O . GLY A 1 95 ? 10.983 -28.340 57.308 1.00 47.34 95 GLY A O 1
ATOM 755 N N . LEU A 1 96 ? 10.729 -26.704 55.788 1.00 48.16 96 LEU A N 1
ATOM 756 C CA . LEU A 1 96 ? 11.261 -25.606 56.607 1.00 48.16 96 LEU A CA 1
ATOM 757 C C . LEU A 1 96 ? 10.334 -25.245 57.776 1.00 48.16 96 LEU A C 1
ATOM 759 O O . LEU A 1 96 ? 10.817 -25.030 58.884 1.00 48.16 96 LEU A O 1
ATOM 763 N N . TRP A 1 97 ? 9.018 -25.240 57.555 1.00 45.81 97 TRP A N 1
ATOM 764 C CA . TRP A 1 97 ? 8.006 -25.032 58.594 1.00 45.81 97 TRP A CA 1
ATOM 765 C C . TRP A 1 97 ? 8.021 -26.167 59.635 1.00 45.81 97 TRP A C 1
ATOM 767 O O . TRP A 1 97 ? 8.111 -25.905 60.832 1.00 45.81 97 TRP A O 1
ATOM 777 N N . ALA A 1 98 ? 8.077 -27.429 59.191 1.00 46.00 98 ALA A N 1
ATOM 778 C CA . ALA A 1 98 ? 8.189 -28.597 60.071 1.00 46.00 98 ALA A CA 1
ATOM 779 C C . ALA A 1 98 ? 9.539 -28.675 60.819 1.00 46.00 98 ALA A C 1
ATOM 781 O O . ALA A 1 98 ? 9.618 -29.233 61.914 1.00 46.00 98 ALA A O 1
ATOM 782 N N . TRP A 1 99 ? 10.614 -28.120 60.248 1.00 46.78 99 TRP A N 1
ATOM 783 C CA . TRP A 1 99 ? 11.910 -27.978 60.920 1.00 46.78 99 TRP A CA 1
ATOM 784 C C . TRP A 1 99 ? 11.898 -26.852 61.965 1.00 46.78 99 TRP A C 1
ATOM 786 O O . TRP A 1 99 ? 12.442 -27.032 63.053 1.00 46.78 99 TRP A O 1
ATOM 796 N N . ALA A 1 100 ? 11.219 -25.736 61.680 1.00 46.28 100 ALA A N 1
ATOM 797 C CA . ALA A 1 100 ? 11.055 -24.615 62.605 1.00 46.28 100 ALA A CA 1
ATOM 798 C C . ALA A 1 100 ? 10.184 -24.970 63.830 1.00 46.28 100 ALA A C 1
ATOM 800 O O . ALA A 1 100 ? 10.482 -24.531 64.940 1.00 46.28 100 ALA A O 1
ATOM 801 N N . GLU A 1 101 ? 9.166 -25.826 63.674 1.00 40.84 101 GLU A N 1
ATOM 802 C CA . GLU A 1 101 ? 8.337 -26.302 64.796 1.00 40.84 101 GLU A CA 1
ATOM 803 C C . GLU A 1 101 ? 9.000 -27.384 65.671 1.00 40.84 101 GLU A C 1
ATOM 805 O O . GLU A 1 101 ? 8.592 -27.566 66.821 1.00 40.84 101 GLU A O 1
ATOM 810 N N . LYS A 1 102 ? 10.075 -28.057 65.220 1.00 43.75 102 LYS A N 1
ATOM 811 C CA . LYS A 1 102 ? 10.837 -28.995 66.079 1.00 43.75 102 LYS A CA 1
ATOM 812 C C . LYS A 1 102 ? 11.487 -28.302 67.293 1.00 43.75 102 LYS A C 1
ATOM 814 O O . LYS A 1 102 ? 11.837 -28.984 68.252 1.00 43.75 102 LYS A O 1
ATOM 819 N N . GLY A 1 103 ? 11.596 -26.969 67.298 1.00 41.16 103 GLY A N 1
ATOM 820 C CA . GLY A 1 103 ? 11.987 -26.181 68.475 1.00 41.16 103 GLY A CA 1
ATOM 821 C C . GLY A 1 103 ? 10.864 -25.939 69.498 1.00 41.16 103 GLY A C 1
ATOM 822 O O . GLY A 1 103 ? 11.153 -25.540 70.622 1.00 41.16 103 GLY A O 1
ATOM 823 N N . VAL A 1 104 ? 9.600 -26.194 69.139 1.00 39.06 104 VAL A N 1
ATOM 824 C CA . VAL A 1 104 ? 8.409 -25.913 69.971 1.00 39.06 104 VAL A CA 1
ATOM 825 C C . VAL A 1 104 ? 7.705 -27.198 70.445 1.00 39.06 104 VAL A C 1
ATOM 827 O O . VAL A 1 104 ? 6.885 -27.155 71.359 1.00 39.06 104 VAL A O 1
ATOM 830 N N . LEU A 1 105 ? 8.083 -28.373 69.930 1.00 35.97 105 LEU A N 1
ATOM 831 C CA . LEU A 1 105 ? 7.551 -29.675 70.360 1.00 35.97 105 LEU A CA 1
ATOM 832 C C . LEU A 1 105 ? 8.648 -30.624 70.870 1.00 35.97 105 LEU A C 1
ATOM 834 O O . LEU A 1 105 ? 8.838 -31.724 70.357 1.00 35.97 105 LEU A O 1
ATOM 838 N N . SER A 1 106 ? 9.331 -30.244 71.951 1.00 35.84 106 SER A N 1
ATOM 839 C CA . SER A 1 106 ? 10.258 -31.118 72.692 1.00 35.84 106 SER A CA 1
ATOM 840 C C . SER A 1 106 ? 9.569 -32.182 73.570 1.00 35.84 106 SER A C 1
ATOM 842 O O . SER A 1 106 ? 10.201 -32.730 74.467 1.00 35.84 106 SER A O 1
ATOM 844 N N . ASN A 1 107 ? 8.297 -32.520 73.320 1.00 37.31 107 ASN A N 1
ATOM 845 C CA . ASN A 1 107 ? 7.529 -33.444 74.169 1.00 37.31 107 ASN A CA 1
ATOM 846 C C . ASN A 1 107 ? 6.820 -34.592 73.433 1.00 37.31 107 ASN A C 1
ATOM 848 O O . ASN A 1 107 ? 5.893 -35.191 73.973 1.00 37.31 107 ASN A O 1
ATOM 852 N N . ILE A 1 108 ? 7.257 -34.948 72.223 1.00 36.69 108 ILE A N 1
ATOM 853 C CA . ILE A 1 108 ? 6.795 -36.175 71.555 1.00 36.69 108 ILE A CA 1
ATOM 854 C C . ILE A 1 108 ? 8.017 -36.955 71.060 1.00 36.69 108 ILE A C 1
ATOM 856 O O . ILE A 1 108 ? 8.369 -36.946 69.885 1.00 36.69 108 ILE A O 1
ATOM 860 N N . SER A 1 109 ? 8.690 -37.624 71.997 1.00 35.28 109 SER A N 1
ATOM 861 C CA . SER A 1 109 ? 9.707 -38.656 71.743 1.00 35.28 109 SER A CA 1
ATOM 862 C C . SER A 1 109 ? 9.199 -40.058 72.102 1.00 35.28 109 SER A C 1
ATOM 864 O O . SER A 1 109 ? 9.966 -40.952 72.448 1.00 35.28 109 SER A O 1
ATOM 866 N N . SER A 1 110 ? 7.894 -40.285 71.986 1.00 39.75 110 SER A N 1
ATOM 867 C CA . SER A 1 110 ? 7.316 -41.624 72.042 1.00 39.75 110 SER A CA 1
ATOM 868 C C . SER A 1 110 ? 6.343 -41.769 70.887 1.00 39.75 110 SER A C 1
ATOM 870 O O . SER A 1 110 ? 5.484 -40.907 70.736 1.00 39.75 110 SER A O 1
ATOM 872 N N . ILE A 1 111 ? 6.434 -42.878 70.150 1.00 37.16 111 ILE A N 1
ATOM 873 C CA . ILE A 1 111 ? 5.643 -43.238 68.957 1.00 37.16 111 ILE A CA 1
ATOM 874 C C . ILE A 1 111 ? 6.357 -42.872 67.643 1.00 37.16 111 ILE A C 1
ATOM 876 O O . ILE A 1 111 ? 5.942 -41.980 66.919 1.00 37.16 111 ILE A O 1
ATOM 880 N N . THR A 1 112 ? 7.457 -43.573 67.347 1.00 33.59 112 THR A N 1
ATOM 881 C CA . THR A 1 112 ? 7.566 -44.524 66.217 1.00 33.59 112 THR A CA 1
ATOM 882 C C . THR A 1 112 ? 9.005 -45.032 66.136 1.00 33.59 112 THR A C 1
ATOM 884 O O . THR A 1 112 ? 9.882 -44.354 65.607 1.00 33.59 112 THR A O 1
ATOM 887 N N . ASP A 1 113 ? 9.230 -46.244 66.642 1.00 35.84 113 ASP A N 1
ATOM 888 C CA . ASP A 1 113 ? 10.388 -47.073 66.303 1.00 35.84 113 ASP A CA 1
ATOM 889 C C . ASP A 1 113 ? 10.237 -47.545 64.848 1.00 35.84 113 ASP A C 1
ATOM 891 O O . ASP A 1 113 ? 9.642 -48.582 64.558 1.00 35.84 113 ASP A O 1
ATOM 895 N N . LEU A 1 114 ? 10.747 -46.753 63.909 1.00 31.66 114 LEU A N 1
ATOM 896 C CA . LEU A 1 114 ? 11.122 -47.214 62.577 1.00 31.66 114 LEU A CA 1
ATOM 897 C C . LEU A 1 114 ? 12.500 -46.628 62.284 1.00 31.66 114 LEU A C 1
ATOM 899 O O . LEU A 1 114 ? 12.687 -45.414 62.271 1.00 31.66 114 LEU A O 1
ATOM 903 N N . GLY A 1 115 ? 13.476 -47.518 62.124 1.00 36.81 115 GLY A N 1
ATOM 904 C CA . GLY A 1 115 ? 14.893 -47.191 62.080 1.00 36.81 115 GLY A CA 1
ATOM 905 C C . GLY A 1 115 ? 15.247 -46.046 61.127 1.00 36.81 115 GLY A C 1
ATOM 906 O O . GLY A 1 115 ? 15.045 -46.132 59.920 1.00 36.81 115 GLY A O 1
ATOM 907 N N . GLY A 1 116 ? 15.860 -45.010 61.699 1.00 38.56 116 GLY A N 1
ATOM 908 C CA . GLY A 1 116 ? 16.937 -44.247 61.068 1.00 38.56 116 GLY A CA 1
ATOM 909 C C . GLY A 1 116 ? 16.614 -43.374 59.854 1.00 38.56 116 GLY A C 1
ATOM 910 O O . GLY A 1 116 ? 17.558 -42.978 59.176 1.00 38.56 116 GLY A O 1
ATOM 911 N N . PHE A 1 117 ? 15.354 -43.040 59.564 1.00 39.09 117 PHE A N 1
ATOM 912 C CA . PHE A 1 117 ? 15.020 -42.113 58.472 1.00 39.09 117 PHE A CA 1
ATOM 913 C C . PHE A 1 117 ? 14.107 -40.977 58.955 1.00 39.09 117 PHE A C 1
ATOM 915 O O . PHE A 1 117 ? 12.925 -41.190 59.209 1.00 39.09 117 PHE A O 1
ATOM 922 N N . ASP A 1 118 ? 14.660 -39.764 59.081 1.00 46.72 118 ASP A N 1
ATOM 923 C CA . ASP A 1 118 ? 13.914 -38.553 59.453 1.00 46.72 118 ASP A CA 1
ATOM 924 C C . ASP A 1 118 ? 13.024 -38.102 58.269 1.00 46.72 118 ASP A C 1
ATOM 926 O O . ASP A 1 118 ? 13.550 -37.737 57.210 1.00 46.72 118 ASP A O 1
ATOM 930 N N . PRO A 1 119 ? 11.681 -38.099 58.405 1.00 42.22 119 PRO A N 1
ATOM 931 C CA . PRO A 1 119 ? 10.763 -37.691 57.340 1.00 42.22 119 PRO A CA 1
ATOM 932 C C . PRO A 1 119 ? 10.988 -36.247 56.876 1.00 42.22 119 PRO A C 1
ATOM 934 O O . PRO A 1 119 ? 10.761 -35.936 55.708 1.00 42.22 119 PRO A O 1
ATOM 937 N N . VAL A 1 120 ? 11.486 -35.373 57.761 1.00 46.47 120 VAL A N 1
ATOM 938 C CA . VAL A 1 120 ? 11.806 -33.971 57.442 1.00 46.47 120 VAL A CA 1
ATOM 939 C C . VAL A 1 120 ? 12.963 -33.895 56.443 1.00 46.47 120 VAL A C 1
ATOM 941 O O . VAL A 1 120 ? 12.928 -33.099 55.505 1.00 46.47 120 VAL A O 1
ATOM 944 N N . TRP A 1 121 ? 13.940 -34.794 56.575 1.00 45.12 121 TRP A N 1
ATOM 945 C CA . TRP A 1 121 ? 15.056 -34.930 55.639 1.00 45.12 121 TRP A CA 1
ATOM 946 C C . TRP A 1 121 ? 14.591 -35.416 54.264 1.00 45.12 121 TRP A C 1
ATOM 948 O O . TRP A 1 121 ? 15.064 -34.928 53.240 1.00 45.12 121 TRP A O 1
ATOM 958 N N . LEU A 1 122 ? 13.616 -36.329 54.219 1.00 43.72 122 LEU A N 1
ATOM 959 C CA . LEU A 1 122 ? 13.038 -36.818 52.966 1.00 43.72 122 LEU A CA 1
ATOM 960 C C . LEU A 1 122 ? 12.285 -35.706 52.215 1.00 43.72 122 LEU A C 1
ATOM 962 O O . LEU A 1 122 ? 12.456 -35.573 51.006 1.00 43.72 122 LEU A O 1
ATOM 966 N N . PHE A 1 123 ? 11.504 -34.875 52.915 1.00 42.56 123 PHE A N 1
ATOM 967 C CA . PHE A 1 123 ? 10.809 -33.735 52.304 1.00 42.56 123 PHE A CA 1
ATOM 968 C C . PHE A 1 123 ? 11.772 -32.647 51.814 1.00 42.56 123 PHE A C 1
ATOM 970 O O . PHE A 1 123 ? 11.580 -32.121 50.717 1.00 42.56 123 PHE A O 1
ATOM 977 N N . MET A 1 124 ? 12.844 -32.365 52.561 1.00 46.53 124 MET A N 1
ATOM 978 C CA . MET A 1 124 ? 13.882 -31.425 52.127 1.00 46.53 124 MET A CA 1
ATOM 979 C C . MET A 1 124 ? 14.671 -31.941 50.919 1.00 46.53 124 MET A C 1
ATOM 981 O O . MET A 1 124 ? 14.901 -31.181 49.985 1.00 46.53 124 MET A O 1
ATOM 985 N N . VAL A 1 125 ? 15.040 -33.227 50.884 1.00 47.03 125 VAL A N 1
ATOM 986 C CA . VAL A 1 125 ? 15.779 -33.817 49.754 1.00 47.03 125 VAL A CA 1
ATOM 987 C C . VAL A 1 125 ? 14.904 -33.943 48.514 1.00 47.03 125 VAL A C 1
ATOM 989 O O . VAL A 1 125 ? 15.350 -33.590 47.429 1.00 47.03 125 VAL A O 1
ATOM 992 N N . VAL A 1 126 ? 13.654 -34.394 48.641 1.00 46.38 126 VAL A N 1
ATOM 993 C CA . VAL A 1 126 ? 12.730 -34.490 47.498 1.00 46.38 126 VAL A CA 1
ATOM 994 C C . VAL A 1 126 ? 12.382 -33.098 46.965 1.00 46.38 126 VAL A C 1
ATOM 996 O O . VAL A 1 126 ? 12.380 -32.904 45.751 1.00 46.38 126 VAL A O 1
ATOM 999 N N . GLY A 1 127 ? 12.168 -32.115 47.847 1.00 43.16 127 GLY A N 1
ATOM 1000 C CA . GLY A 1 127 ? 11.969 -30.717 47.466 1.00 43.16 127 GLY A CA 1
ATOM 1001 C C . GLY A 1 127 ? 13.201 -30.112 46.785 1.00 43.16 127 GLY A C 1
ATOM 1002 O O . GLY A 1 127 ? 13.072 -29.507 45.724 1.00 43.16 127 GLY A O 1
ATOM 1003 N N . ALA A 1 128 ? 14.404 -30.344 47.321 1.00 45.69 128 ALA A N 1
ATOM 1004 C CA . ALA A 1 128 ? 15.656 -29.867 46.734 1.00 45.69 128 ALA A CA 1
ATOM 1005 C C . ALA A 1 128 ? 15.956 -30.539 45.386 1.00 45.69 128 ALA A C 1
ATOM 1007 O O . ALA A 1 128 ? 16.355 -29.861 44.448 1.00 45.69 128 ALA A O 1
ATOM 1008 N N . VAL A 1 129 ? 15.716 -31.845 45.243 1.00 44.62 129 VAL A N 1
ATOM 1009 C CA . VAL A 1 129 ? 15.909 -32.580 43.982 1.00 44.62 129 VAL A CA 1
ATOM 1010 C C . VAL A 1 129 ? 14.903 -32.129 42.921 1.00 44.62 129 VAL A C 1
ATOM 1012 O O . VAL A 1 129 ? 15.299 -31.915 41.780 1.00 44.62 129 VAL A O 1
ATOM 1015 N N . MET A 1 130 ? 13.632 -31.916 43.273 1.00 39.75 130 MET A N 1
ATOM 1016 C CA . MET A 1 130 ? 12.619 -31.383 42.346 1.00 39.75 130 MET A CA 1
ATOM 1017 C C . MET A 1 130 ? 12.914 -29.931 41.943 1.00 39.75 130 MET A C 1
ATOM 1019 O O . MET A 1 130 ? 12.762 -29.575 40.776 1.00 39.75 130 MET A O 1
ATOM 1023 N N . PHE A 1 131 ? 13.407 -29.112 42.876 1.00 45.62 131 PHE A N 1
ATOM 1024 C CA . PHE A 1 131 ? 13.840 -27.741 42.610 1.00 45.62 131 PHE A CA 1
ATOM 1025 C C . PHE A 1 131 ? 15.090 -27.700 41.715 1.00 45.62 131 PHE A C 1
ATOM 1027 O O . PHE A 1 131 ? 15.117 -26.958 40.738 1.00 45.62 131 PHE A O 1
ATOM 1034 N N . ILE A 1 132 ? 16.087 -28.554 41.977 1.00 45.09 132 ILE A N 1
ATOM 1035 C CA . ILE A 1 132 ? 17.316 -28.686 41.179 1.00 45.09 132 ILE A CA 1
ATOM 1036 C C . ILE A 1 132 ? 17.022 -29.259 39.789 1.00 45.09 132 ILE A C 1
ATOM 1038 O O . ILE A 1 132 ? 17.599 -28.778 38.824 1.00 45.09 132 ILE A O 1
ATOM 1042 N N . LEU A 1 133 ? 16.123 -30.239 39.645 1.00 39.22 133 LEU A N 1
ATOM 1043 C CA . LEU A 1 133 ? 15.720 -30.777 38.338 1.00 39.22 133 LEU A CA 1
ATOM 1044 C C . LEU A 1 133 ? 14.905 -29.758 37.525 1.00 39.22 133 LEU A C 1
ATOM 1046 O O . LEU A 1 133 ? 15.116 -29.642 36.318 1.00 39.22 133 LEU A O 1
ATOM 1050 N N . GLY A 1 134 ? 14.044 -28.970 38.180 1.00 39.88 134 GLY A N 1
ATOM 1051 C CA . GLY A 1 134 ? 13.350 -27.833 37.564 1.00 39.88 134 GLY A CA 1
ATOM 1052 C C . GLY A 1 134 ? 14.310 -26.726 37.115 1.00 39.88 134 GLY A C 1
ATOM 1053 O O . GLY A 1 134 ? 14.164 -26.184 36.022 1.00 39.88 134 GLY A O 1
ATOM 1054 N N . PHE A 1 135 ? 15.353 -26.447 37.904 1.00 42.88 135 PHE A N 1
ATOM 1055 C CA . PHE A 1 135 ? 16.404 -25.493 37.539 1.00 42.88 135 PHE A CA 1
ATOM 1056 C C . PHE A 1 135 ? 17.355 -26.038 36.465 1.00 42.88 135 PHE A C 1
ATOM 1058 O O . PHE A 1 135 ? 17.753 -25.294 35.574 1.00 42.88 135 PHE A O 1
ATOM 1065 N N . ALA A 1 136 ? 17.692 -27.330 36.497 1.00 37.47 136 ALA A N 1
ATOM 1066 C CA . ALA A 1 136 ? 18.556 -27.983 35.515 1.00 37.47 136 ALA A CA 1
ATOM 1067 C C . ALA A 1 136 ? 17.896 -28.063 34.129 1.00 37.47 136 ALA A C 1
ATOM 1069 O O . ALA A 1 136 ? 18.583 -27.917 33.120 1.00 37.47 136 ALA A O 1
ATOM 1070 N N . GLY A 1 137 ? 16.565 -28.200 34.066 1.00 35.44 137 GLY A N 1
ATOM 1071 C CA . GLY A 1 137 ? 15.793 -28.076 32.824 1.00 35.44 137 GLY A CA 1
ATOM 1072 C C . GLY A 1 137 ? 15.816 -26.665 32.216 1.00 35.44 137 GLY A C 1
ATOM 1073 O O . GLY A 1 137 ? 15.768 -26.522 30.996 1.00 35.44 137 GLY A O 1
ATOM 1074 N N . CYS A 1 138 ? 15.982 -25.620 33.035 1.00 38.16 138 CYS A N 1
ATOM 1075 C CA . CYS A 1 138 ? 16.135 -24.235 32.570 1.00 38.16 138 CYS A CA 1
ATOM 1076 C C . CYS A 1 138 ? 17.519 -23.928 31.963 1.00 38.16 138 CYS A C 1
ATOM 1078 O O . CYS A 1 138 ? 17.676 -22.901 31.302 1.00 38.16 138 CYS A O 1
ATOM 1080 N N . ILE A 1 139 ? 18.519 -24.801 32.135 1.00 40.88 139 ILE A N 1
ATOM 1081 C CA . ILE A 1 139 ? 19.902 -24.554 31.682 1.00 40.88 139 ILE A CA 1
ATOM 1082 C C . ILE A 1 139 ? 20.059 -24.708 30.151 1.00 40.88 139 ILE A C 1
ATOM 1084 O O . ILE A 1 139 ? 21.056 -24.264 29.585 1.00 40.88 139 ILE A O 1
ATOM 1088 N N . GLY A 1 140 ? 19.066 -25.258 29.442 1.00 38.75 140 GLY A N 1
ATOM 1089 C CA . GLY A 1 140 ? 19.188 -25.573 28.012 1.00 38.75 140 GLY A CA 1
ATOM 1090 C C . GLY A 1 140 ? 18.828 -24.467 27.008 1.00 38.75 140 GLY A C 1
ATOM 1091 O O . GLY A 1 140 ? 19.392 -24.465 25.919 1.00 38.75 140 GLY A O 1
ATOM 1092 N N . ALA A 1 141 ? 17.908 -23.539 27.319 1.00 37.84 141 ALA A N 1
ATOM 1093 C CA . ALA A 1 141 ? 17.250 -22.735 26.267 1.00 37.84 141 ALA A CA 1
ATOM 1094 C C . ALA A 1 141 ? 17.254 -21.200 26.450 1.00 37.84 141 ALA A C 1
ATOM 1096 O O . ALA A 1 141 ? 16.822 -20.486 25.550 1.00 37.84 141 ALA A O 1
ATOM 1097 N N . LEU A 1 142 ? 17.752 -20.661 27.571 1.00 46.44 142 LEU A N 1
ATOM 1098 C CA . LEU A 1 142 ? 17.700 -19.213 27.881 1.00 46.44 142 LEU A CA 1
ATOM 1099 C C . LEU A 1 142 ? 19.084 -18.555 28.049 1.00 46.44 142 LEU A C 1
ATOM 1101 O O . LEU A 1 142 ? 19.210 -17.529 28.724 1.00 46.44 142 LEU A O 1
ATOM 1105 N N . ARG A 1 143 ? 20.125 -19.137 27.440 1.00 51.22 143 ARG A N 1
ATOM 1106 C CA . ARG A 1 143 ? 21.536 -18.873 27.781 1.00 51.22 143 ARG A CA 1
ATOM 1107 C C . ARG A 1 143 ? 22.039 -17.452 27.460 1.00 51.22 143 ARG A C 1
ATOM 1109 O O . ARG A 1 143 ? 23.042 -17.049 28.036 1.00 51.22 143 ARG A O 1
ATOM 1116 N N . GLU A 1 144 ? 21.347 -16.660 26.636 1.00 49.28 144 GLU A N 1
ATOM 1117 C CA . GLU A 1 144 ? 21.895 -15.373 26.153 1.00 49.28 144 GLU A CA 1
ATOM 1118 C C . GLU A 1 144 ? 21.089 -14.135 26.590 1.00 49.28 144 GLU A C 1
ATOM 1120 O O . GLU A 1 144 ? 21.656 -13.179 27.124 1.00 49.28 144 GLU A O 1
ATOM 1125 N N . ASN A 1 145 ? 19.757 -14.156 26.476 1.00 50.38 145 ASN A N 1
ATOM 1126 C CA . ASN A 1 145 ? 18.950 -12.942 26.675 1.00 50.38 145 ASN A CA 1
ATOM 1127 C C . ASN A 1 145 ? 18.765 -12.530 28.147 1.00 50.38 145 ASN A C 1
ATOM 1129 O O . ASN A 1 145 ? 18.659 -11.342 28.448 1.00 50.38 145 ASN A O 1
ATOM 1133 N N . THR A 1 146 ? 18.747 -13.478 29.089 1.00 54.47 146 THR A N 1
ATOM 1134 C CA . THR A 1 146 ? 18.457 -13.177 30.507 1.00 54.47 146 THR A CA 1
ATOM 1135 C C . THR A 1 146 ? 19.657 -12.586 31.251 1.00 54.47 146 THR A C 1
ATOM 1137 O O . THR A 1 146 ? 19.490 -11.699 32.090 1.00 54.47 146 THR A O 1
ATOM 1140 N N . HIS A 1 147 ? 20.875 -13.027 30.928 1.00 60.47 147 HIS A N 1
ATOM 1141 C CA . HIS A 1 147 ? 22.108 -12.477 31.499 1.00 60.47 147 HIS A CA 1
ATOM 1142 C C . HIS A 1 147 ? 22.444 -11.105 30.909 1.00 60.47 147 HIS A C 1
ATOM 1144 O O . HIS A 1 147 ? 22.858 -10.210 31.648 1.00 60.47 147 HIS A O 1
ATOM 1150 N N . LEU A 1 148 ? 22.182 -10.912 29.611 1.00 59.41 148 LEU A N 1
ATOM 1151 C CA . LEU A 1 148 ? 22.315 -9.616 28.952 1.00 59.41 148 LEU A CA 1
ATOM 1152 C C . LEU A 1 148 ? 21.339 -8.585 29.536 1.00 59.41 148 LEU A C 1
ATOM 1154 O O . LEU A 1 148 ? 21.741 -7.462 29.824 1.00 59.41 148 LEU A O 1
ATOM 1158 N N . LEU A 1 149 ? 20.088 -8.974 29.801 1.00 61.78 149 LEU A N 1
ATOM 1159 C CA . LEU A 1 149 ? 19.105 -8.095 30.437 1.00 61.78 149 LEU A CA 1
ATOM 1160 C C . LEU A 1 149 ? 19.550 -7.651 31.839 1.00 61.78 149 LEU A C 1
ATOM 1162 O O . LEU A 1 149 ? 19.475 -6.469 32.160 1.00 61.78 149 LEU A O 1
ATOM 1166 N N . LYS A 1 150 ? 20.067 -8.573 32.664 1.00 63.91 150 LYS A N 1
ATOM 1167 C CA . LYS A 1 150 ? 20.590 -8.245 34.004 1.00 63.91 150 LYS A CA 1
ATOM 1168 C C . LYS A 1 150 ? 21.801 -7.309 33.941 1.00 63.91 150 LYS A C 1
ATOM 1170 O O . LYS A 1 150 ? 21.904 -6.401 34.760 1.00 63.91 150 LYS A O 1
ATOM 1175 N N . PHE A 1 151 ? 22.678 -7.496 32.954 1.00 66.56 151 PHE A N 1
ATOM 1176 C CA . PHE A 1 151 ? 23.811 -6.605 32.699 1.00 66.56 151 PHE A CA 1
ATOM 1177 C C . PHE A 1 151 ? 23.359 -5.194 32.289 1.00 66.56 151 PHE A C 1
ATOM 1179 O O . PHE A 1 151 ? 23.826 -4.212 32.864 1.00 66.56 151 PHE A O 1
ATOM 1186 N N . LEU A 1 152 ? 22.409 -5.086 31.354 1.00 70.19 152 LEU A N 1
ATOM 1187 C CA . LEU A 1 152 ? 21.864 -3.803 30.895 1.00 70.19 152 LEU A CA 1
ATOM 1188 C C . LEU A 1 152 ? 21.090 -3.070 31.999 1.00 70.19 152 LEU A C 1
ATOM 1190 O O . LEU A 1 152 ? 21.226 -1.854 32.139 1.00 70.19 152 LEU A O 1
ATOM 1194 N N . LEU A 1 153 ? 20.328 -3.796 32.822 1.00 68.25 153 LEU A N 1
ATOM 1195 C CA . LEU A 1 153 ? 19.657 -3.231 33.994 1.00 68.25 153 LEU A CA 1
ATOM 1196 C C . LEU A 1 153 ? 20.676 -2.726 35.022 1.00 68.25 153 LEU A C 1
ATOM 1198 O O . LEU A 1 153 ? 20.569 -1.584 35.453 1.00 68.25 153 LEU A O 1
ATOM 1202 N N . GLY A 1 154 ? 21.705 -3.515 35.351 1.00 70.25 154 GLY A N 1
ATOM 1203 C CA . GLY A 1 154 ? 22.783 -3.085 36.251 1.00 70.25 154 GLY A CA 1
ATOM 1204 C C . GLY A 1 154 ? 23.511 -1.831 35.752 1.00 70.25 154 GLY A C 1
ATOM 1205 O O . GLY A 1 154 ? 23.727 -0.899 36.523 1.00 70.25 154 GLY A O 1
ATOM 1206 N N . ALA A 1 155 ? 23.811 -1.760 34.450 1.00 75.00 155 ALA A N 1
ATOM 1207 C CA . ALA A 1 155 ? 24.407 -0.578 33.824 1.00 75.00 155 ALA A CA 1
ATOM 1208 C C . ALA A 1 155 ? 23.486 0.652 33.904 1.00 75.00 155 ALA A C 1
ATOM 1210 O O . ALA A 1 155 ? 23.958 1.758 34.160 1.00 75.00 155 ALA A O 1
ATOM 1211 N N . SER A 1 156 ? 22.175 0.455 33.739 1.00 74.19 156 SER A N 1
ATOM 1212 C CA . SER A 1 156 ? 21.174 1.522 33.841 1.00 74.19 156 SER A CA 1
ATOM 1213 C C . SER A 1 156 ? 21.060 2.053 35.272 1.00 74.19 156 SER A C 1
ATOM 1215 O O . SER A 1 156 ? 21.108 3.261 35.475 1.00 74.19 156 SER A O 1
ATOM 1217 N N . PHE A 1 157 ? 20.988 1.172 36.277 1.00 71.94 157 PHE A N 1
ATOM 1218 C CA . PHE A 1 157 ? 20.964 1.567 37.691 1.00 71.94 157 PHE A CA 1
ATOM 1219 C C . PHE A 1 157 ? 22.241 2.298 38.113 1.00 71.94 157 PHE A C 1
ATOM 1221 O O . PHE A 1 157 ? 22.165 3.305 38.814 1.00 71.94 157 PHE A O 1
ATOM 1228 N N . LEU A 1 158 ? 23.406 1.841 37.644 1.00 78.50 158 LEU A N 1
ATOM 1229 C CA . LEU A 1 158 ? 24.678 2.513 37.901 1.00 78.50 158 LEU A CA 1
ATOM 1230 C C . LEU A 1 158 ? 24.725 3.903 37.246 1.00 78.50 158 LEU A C 1
ATOM 1232 O O . LEU A 1 158 ? 25.154 4.862 37.879 1.00 78.50 158 LEU A O 1
ATOM 1236 N N . ALA A 1 159 ? 24.254 4.024 36.001 1.00 77.19 159 ALA A N 1
ATOM 1237 C CA . ALA A 1 159 ? 24.195 5.297 35.287 1.00 77.19 159 ALA A CA 1
ATOM 1238 C C . ALA A 1 159 ? 23.236 6.291 35.961 1.00 77.19 159 ALA A C 1
ATOM 1240 O O . ALA A 1 159 ? 23.595 7.452 36.129 1.00 77.19 159 ALA A O 1
ATOM 1241 N N . ILE A 1 160 ? 22.061 5.830 36.404 1.00 75.81 160 ILE A N 1
ATOM 1242 C CA . ILE A 1 160 ? 21.090 6.645 37.149 1.00 75.81 160 ILE A CA 1
ATOM 1243 C C . ILE A 1 160 ? 21.675 7.078 38.498 1.00 75.81 160 ILE A C 1
ATOM 1245 O O . ILE A 1 160 ? 21.564 8.247 38.849 1.00 75.81 160 ILE A O 1
ATOM 1249 N N . GLY A 1 161 ? 22.337 6.175 39.229 1.00 73.38 161 GLY A N 1
ATOM 1250 C CA . GLY A 1 161 ? 22.986 6.498 40.502 1.00 73.38 161 GLY A CA 1
ATOM 1251 C C . GLY A 1 161 ? 24.119 7.518 40.352 1.00 73.38 161 GLY A C 1
ATOM 1252 O O . GLY A 1 161 ? 24.195 8.468 41.123 1.00 73.38 161 GLY A O 1
ATOM 1253 N N . LEU A 1 162 ? 24.962 7.374 39.324 1.00 78.31 162 LEU A N 1
ATOM 1254 C CA . LEU A 1 162 ? 26.045 8.320 39.029 1.00 78.31 162 LEU A CA 1
ATOM 1255 C C . LEU A 1 162 ? 25.522 9.677 38.543 1.00 78.31 162 LEU A C 1
ATOM 1257 O O . LEU A 1 162 ? 26.074 10.706 38.924 1.00 78.31 162 LEU A O 1
ATOM 1261 N N . TRP A 1 163 ? 24.459 9.685 37.735 1.00 79.12 163 TRP A N 1
ATOM 1262 C CA . TRP A 1 163 ? 23.781 10.908 37.304 1.00 79.12 163 TRP A CA 1
ATOM 1263 C C . TRP A 1 163 ? 23.156 11.644 38.497 1.00 79.12 163 TRP A C 1
ATOM 1265 O O . TRP A 1 163 ? 23.445 12.818 38.713 1.00 79.12 163 TRP A O 1
ATOM 1275 N N . ALA A 1 164 ? 22.410 10.925 39.340 1.00 68.50 164 ALA A N 1
ATOM 1276 C CA . ALA A 1 164 ? 21.826 11.448 40.574 1.00 68.50 164 ALA A CA 1
ATOM 1277 C C . ALA A 1 164 ? 22.879 11.975 41.564 1.00 68.50 164 ALA A C 1
ATOM 1279 O O . ALA A 1 164 ? 22.632 12.948 42.271 1.00 68.50 164 ALA A O 1
ATOM 1280 N N . TRP A 1 165 ? 24.060 11.351 41.613 1.00 70.56 165 TRP A N 1
ATOM 1281 C CA . TRP A 1 165 ? 25.172 11.801 42.451 1.00 70.56 165 TRP A CA 1
ATOM 1282 C C . TRP A 1 165 ? 25.878 13.049 41.894 1.00 70.56 165 TRP A C 1
ATOM 1284 O O . TRP A 1 165 ? 26.315 13.909 42.663 1.00 70.56 165 TRP A O 1
ATOM 1294 N N . ALA A 1 166 ? 25.990 13.160 40.566 1.00 70.94 166 ALA A N 1
ATOM 1295 C CA . ALA A 1 166 ? 26.609 14.300 39.891 1.00 70.94 166 ALA A CA 1
ATOM 1296 C C . ALA A 1 166 ? 25.726 15.558 39.942 1.00 70.94 166 ALA A C 1
ATOM 1298 O O . ALA A 1 166 ? 26.232 16.672 40.086 1.00 70.94 166 ALA A O 1
ATOM 1299 N N . GLU A 1 167 ? 24.408 15.386 39.872 1.00 68.44 167 GLU A N 1
ATOM 1300 C CA . GLU A 1 167 ? 23.428 16.467 39.892 1.00 68.44 167 GLU A CA 1
ATOM 1301 C C . GLU A 1 167 ? 22.925 16.681 41.332 1.00 68.44 167 GLU A C 1
ATOM 1303 O O . GLU A 1 167 ? 21.839 16.245 41.711 1.00 68.44 167 GLU A O 1
ATOM 1308 N N . LYS A 1 168 ? 23.759 17.326 42.170 1.00 53.69 168 LYS A N 1
ATOM 1309 C CA . LYS A 1 168 ? 23.505 17.620 43.603 1.00 53.69 168 LYS A CA 1
ATOM 1310 C C . LYS A 1 168 ? 22.330 18.593 43.851 1.00 53.69 168 LYS A C 1
ATOM 1312 O O . LYS A 1 168 ? 22.503 19.643 44.464 1.00 53.69 168 LYS A O 1
ATOM 1317 N N . GLY A 1 169 ? 21.136 18.251 43.383 1.00 54.59 169 GLY A N 1
ATOM 1318 C CA . GLY A 1 169 ? 19.920 19.045 43.566 1.00 54.59 169 GLY A CA 1
ATOM 1319 C C . GLY A 1 169 ? 18.614 18.288 43.322 1.00 54.59 169 GLY A C 1
ATOM 1320 O O . GLY A 1 169 ? 17.588 18.689 43.856 1.00 54.59 169 GLY A O 1
ATOM 1321 N N . VAL A 1 170 ? 18.627 17.175 42.575 1.00 53.62 170 VAL A N 1
ATOM 1322 C CA . VAL A 1 170 ? 17.383 16.456 42.224 1.00 53.62 170 VAL A CA 1
ATOM 1323 C C . VAL A 1 170 ? 16.933 15.487 43.329 1.00 53.62 170 VAL A C 1
ATOM 1325 O O . VAL A 1 170 ? 15.741 15.260 43.502 1.00 53.62 170 VAL A O 1
ATOM 1328 N N . LEU A 1 171 ? 17.869 14.948 44.120 1.00 51.72 171 LEU A N 1
ATOM 1329 C CA . LEU A 1 171 ? 17.596 13.979 45.199 1.00 51.72 171 LEU A CA 1
ATOM 1330 C C . LEU A 1 171 ? 18.052 14.443 46.593 1.00 51.72 171 LEU A C 1
ATOM 1332 O O . LEU A 1 171 ? 17.718 13.802 47.588 1.00 51.72 171 LEU A O 1
ATOM 1336 N N . SER A 1 172 ? 18.749 15.581 46.703 1.00 52.00 172 SER A N 1
ATOM 1337 C CA . SER A 1 172 ? 19.142 16.145 48.005 1.00 52.00 172 SER A CA 1
ATOM 1338 C C . SER A 1 172 ? 17.932 16.496 48.878 1.00 52.00 172 SER A C 1
ATOM 1340 O O . SER A 1 172 ? 18.000 16.322 50.093 1.00 52.00 172 SER A O 1
ATOM 1342 N N . ASN A 1 173 ? 16.808 16.888 48.267 1.00 51.41 173 ASN A N 1
ATOM 1343 C CA . ASN A 1 173 ? 15.551 17.143 48.979 1.00 51.41 173 ASN A CA 1
ATOM 1344 C C . ASN A 1 173 ? 14.926 15.867 49.566 1.00 51.41 173 ASN A C 1
ATOM 1346 O O . ASN A 1 173 ? 14.227 15.941 50.566 1.00 51.41 173 ASN A O 1
ATOM 1350 N N . ILE A 1 174 ? 15.213 14.679 49.022 1.00 52.56 174 ILE A N 1
ATOM 1351 C CA . ILE A 1 174 ? 14.726 13.417 49.603 1.00 52.56 174 ILE A CA 1
ATOM 1352 C C . ILE A 1 174 ? 15.534 13.058 50.856 1.00 52.56 174 ILE A C 1
ATOM 1354 O O . ILE A 1 174 ? 14.965 12.592 51.841 1.00 52.56 174 ILE A O 1
ATOM 1358 N N . SER A 1 175 ? 16.836 13.363 50.875 1.00 50.94 175 SER A N 1
ATOM 1359 C CA . SER A 1 175 ? 17.667 13.150 52.067 1.00 50.94 175 SER A CA 1
ATOM 1360 C C . SER A 1 175 ? 17.219 14.000 53.265 1.00 50.94 175 SER A C 1
ATOM 1362 O O . SER A 1 175 ? 17.230 13.497 54.388 1.00 50.94 175 SER A O 1
ATOM 1364 N N . SER A 1 176 ? 16.728 15.230 53.037 1.00 53.03 176 SER A N 1
ATOM 1365 C CA . SER A 1 176 ? 16.155 16.080 54.095 1.00 53.03 176 SER A CA 1
ATOM 1366 C C . SER A 1 176 ? 14.766 15.638 54.561 1.00 53.03 176 SER A C 1
ATOM 1368 O O . SER A 1 176 ? 14.380 15.966 55.675 1.00 53.03 176 SER A O 1
ATOM 1370 N N . ILE A 1 177 ? 14.025 14.891 53.735 1.00 52.44 177 ILE A N 1
ATOM 1371 C CA . ILE A 1 177 ? 12.674 14.392 54.047 1.00 52.44 177 ILE A CA 1
ATOM 1372 C C . ILE A 1 177 ? 12.724 13.075 54.843 1.00 52.44 177 ILE A C 1
ATOM 1374 O O . ILE A 1 177 ? 11.822 12.779 55.621 1.00 52.44 177 ILE A O 1
ATOM 1378 N N . THR A 1 178 ? 13.770 12.261 54.667 1.00 52.53 178 THR A N 1
ATOM 1379 C CA . THR A 1 178 ? 13.795 10.897 55.228 1.00 52.53 178 THR A CA 1
ATOM 1380 C C . THR A 1 178 ? 14.241 10.767 56.688 1.00 52.53 178 THR A C 1
ATOM 1382 O O . THR A 1 178 ? 13.997 9.711 57.261 1.00 52.53 178 THR A O 1
ATOM 1385 N N . ASP A 1 179 ? 14.899 11.779 57.275 1.00 47.84 179 ASP A N 1
ATOM 1386 C CA . ASP A 1 179 ? 15.488 11.797 58.641 1.00 47.84 179 ASP A CA 1
ATOM 1387 C C . ASP A 1 179 ? 16.122 10.453 59.096 1.00 47.84 179 ASP A C 1
ATOM 1389 O O . ASP A 1 179 ? 16.151 10.069 60.265 1.00 47.84 179 ASP A O 1
ATOM 1393 N N . LEU A 1 180 ? 16.640 9.697 58.123 1.00 50.44 180 LEU A N 1
ATOM 1394 C CA . LEU A 1 180 ? 17.123 8.324 58.248 1.00 50.44 180 LEU A CA 1
ATOM 1395 C C . LEU A 1 180 ? 18.635 8.352 58.487 1.00 50.44 180 LEU A C 1
ATOM 1397 O O . LEU A 1 180 ? 19.417 7.881 57.666 1.00 50.44 180 LEU A O 1
ATOM 1401 N N . GLY A 1 181 ? 19.065 8.974 59.588 1.00 48.28 181 GLY A N 1
ATOM 1402 C CA . GLY A 1 181 ? 20.408 8.797 60.164 1.00 48.28 181 GLY A CA 1
ATOM 1403 C C . GLY A 1 181 ? 21.597 8.806 59.184 1.00 48.28 181 GLY A C 1
ATOM 1404 O O . GLY A 1 181 ? 22.515 8.006 59.349 1.00 48.28 181 GLY A O 1
ATOM 1405 N N . GLY A 1 182 ? 21.591 9.668 58.159 1.00 52.50 182 GLY A N 1
ATOM 1406 C CA . GLY A 1 182 ? 22.699 9.819 57.205 1.00 52.50 182 GLY A CA 1
ATOM 1407 C C . GLY A 1 182 ? 22.794 8.782 56.074 1.00 52.50 182 GLY A C 1
ATOM 1408 O O . GLY A 1 182 ? 23.839 8.713 55.426 1.00 52.50 182 GLY A O 1
ATOM 1409 N N . PHE A 1 183 ? 21.754 7.982 55.807 1.00 56.06 183 PHE A N 1
ATOM 1410 C CA . PHE A 1 183 ? 21.759 7.011 54.704 1.00 56.06 183 PHE A CA 1
ATOM 1411 C C . PHE A 1 183 ? 21.202 7.620 53.405 1.00 56.06 183 PHE A C 1
ATOM 1413 O O . PHE A 1 183 ? 19.994 7.774 53.250 1.00 56.06 183 PHE A O 1
ATOM 1420 N N . ASP A 1 184 ? 22.085 7.967 52.464 1.00 62.72 184 ASP A N 1
ATOM 1421 C CA . ASP A 1 184 ? 21.716 8.529 51.157 1.00 62.72 184 ASP A CA 1
ATOM 1422 C C . ASP A 1 184 ? 21.188 7.422 50.210 1.00 62.72 184 ASP A C 1
ATOM 1424 O O . ASP A 1 184 ? 21.952 6.518 49.841 1.00 62.72 184 ASP A O 1
ATOM 1428 N N . PRO A 1 185 ? 19.913 7.470 49.768 1.00 64.69 185 PRO A N 1
ATOM 1429 C CA . PRO A 1 185 ? 19.341 6.492 48.839 1.00 64.69 185 PRO A CA 1
ATOM 1430 C C . PRO A 1 185 ? 20.119 6.371 47.522 1.00 64.69 185 PRO A C 1
ATOM 1432 O O . PRO A 1 185 ? 20.161 5.292 46.928 1.00 64.69 185 PRO A O 1
ATOM 1435 N N . VAL A 1 186 ? 20.787 7.441 47.077 1.00 68.00 186 VAL A N 1
ATOM 1436 C CA . VAL A 1 186 ? 21.637 7.435 45.875 1.00 68.00 186 VAL A CA 1
ATOM 1437 C C . VAL A 1 186 ? 22.798 6.453 46.041 1.00 68.00 186 VAL A C 1
ATOM 1439 O O . VAL A 1 186 ? 23.167 5.743 45.102 1.00 68.00 186 VAL A O 1
ATOM 1442 N N . TRP A 1 187 ? 23.332 6.338 47.257 1.00 74.69 187 TRP A N 1
ATOM 1443 C CA . TRP A 1 187 ? 24.408 5.406 47.579 1.00 74.69 187 TRP A CA 1
ATOM 1444 C C . TRP A 1 187 ? 23.955 3.945 47.477 1.00 74.69 187 TRP A C 1
ATOM 1446 O O . TRP A 1 187 ? 24.679 3.106 46.937 1.00 74.69 187 TRP A O 1
ATOM 1456 N N . LEU A 1 188 ? 22.722 3.646 47.897 1.00 70.31 188 LEU A N 1
ATOM 1457 C CA . LEU A 1 188 ? 22.121 2.317 47.757 1.00 70.31 188 LEU A CA 1
ATOM 1458 C C . LEU A 1 188 ? 21.980 1.915 46.283 1.00 70.31 188 LEU A C 1
ATOM 1460 O O . LEU A 1 188 ? 22.375 0.810 45.906 1.00 70.31 188 LEU A O 1
ATOM 1464 N N . PHE A 1 189 ? 21.478 2.819 45.437 1.00 66.75 189 PHE A N 1
ATOM 1465 C CA . PHE A 1 189 ? 21.348 2.571 43.999 1.00 66.75 189 PHE A CA 1
ATOM 1466 C C . PHE A 1 189 ? 22.701 2.331 43.320 1.00 66.75 189 PHE A C 1
ATOM 1468 O O . PHE A 1 189 ? 22.807 1.439 42.475 1.00 66.75 189 PHE A O 1
ATOM 1475 N N . MET A 1 190 ? 23.750 3.056 43.722 1.00 75.56 190 MET A N 1
ATOM 1476 C CA . MET A 1 190 ? 25.105 2.835 43.206 1.00 75.56 190 MET A CA 1
ATOM 1477 C C . MET A 1 190 ? 25.667 1.466 43.610 1.00 75.56 190 MET A C 1
ATOM 1479 O O . MET A 1 190 ? 26.210 0.757 42.761 1.00 75.56 190 MET A O 1
ATOM 1483 N N . VAL A 1 191 ? 25.517 1.063 44.876 1.00 78.25 191 VAL A N 1
ATOM 1484 C CA . VAL A 1 191 ? 26.033 -0.226 45.368 1.00 78.25 191 VAL A CA 1
ATOM 1485 C C . VAL A 1 191 ? 25.284 -1.402 44.742 1.00 78.25 191 VAL A C 1
ATOM 1487 O O . VAL A 1 191 ? 25.915 -2.329 44.232 1.00 78.25 191 VAL A O 1
ATOM 1490 N N . VAL A 1 192 ? 23.950 -1.353 44.715 1.00 76.88 192 VAL A N 1
ATOM 1491 C CA . VAL A 1 192 ? 23.124 -2.405 44.101 1.00 76.88 192 VAL A CA 1
ATOM 1492 C C . VAL A 1 192 ? 23.386 -2.484 42.594 1.00 76.88 192 VAL A C 1
ATOM 1494 O O . VAL A 1 192 ? 23.609 -3.576 42.067 1.00 76.88 192 VAL A O 1
ATOM 1497 N N . GLY A 1 193 ? 23.453 -1.337 41.909 1.00 73.56 193 GLY A N 1
ATOM 1498 C CA . GLY A 1 193 ? 23.781 -1.260 40.485 1.00 73.56 193 GLY A CA 1
ATOM 1499 C C . GLY A 1 193 ? 25.156 -1.851 40.161 1.00 73.56 193 GLY A C 1
ATOM 1500 O O . GLY A 1 193 ? 25.276 -2.642 39.225 1.00 73.56 193 GLY A O 1
ATOM 1501 N N . ALA A 1 194 ? 26.179 -1.556 40.970 1.00 80.69 194 ALA A N 1
ATOM 1502 C CA . ALA A 1 194 ? 27.528 -2.097 40.797 1.00 80.69 194 ALA A CA 1
ATOM 1503 C C . ALA A 1 194 ? 27.579 -3.620 40.984 1.00 80.69 194 ALA A C 1
ATOM 1505 O O . ALA A 1 194 ? 28.173 -4.325 40.164 1.00 80.69 194 ALA A O 1
ATOM 1506 N N . VAL A 1 195 ? 26.917 -4.147 42.018 1.00 81.25 195 VAL A N 1
ATOM 1507 C CA . VAL A 1 195 ? 26.843 -5.596 42.268 1.00 81.25 195 VAL A CA 1
ATOM 1508 C C . VAL A 1 195 ? 26.112 -6.306 41.124 1.00 81.25 195 VAL A C 1
ATOM 1510 O O . VAL A 1 195 ? 26.619 -7.296 40.591 1.00 81.25 195 VAL A O 1
ATOM 1513 N N . MET A 1 196 ? 24.968 -5.776 40.678 1.00 75.06 196 MET A N 1
ATOM 1514 C CA . MET A 1 196 ? 24.219 -6.332 39.546 1.00 75.06 196 MET A CA 1
ATOM 1515 C C . MET A 1 196 ? 25.014 -6.287 38.237 1.00 75.06 196 MET A C 1
ATOM 1517 O O . MET A 1 196 ? 24.984 -7.251 37.471 1.00 75.06 196 MET A O 1
ATOM 1521 N N . PHE A 1 197 ? 25.752 -5.204 37.991 1.00 81.38 197 PHE A N 1
ATOM 1522 C CA . PHE A 1 197 ? 26.601 -5.056 36.812 1.00 81.38 197 PHE A CA 1
ATOM 1523 C C . PHE A 1 197 ? 27.736 -6.087 36.793 1.00 81.38 197 PHE A C 1
ATOM 1525 O O . PHE A 1 197 ? 27.913 -6.779 35.791 1.00 81.38 197 PHE A O 1
ATOM 1532 N N . ILE A 1 198 ? 28.464 -6.250 37.905 1.00 81.69 198 ILE A N 1
ATOM 1533 C CA . ILE A 1 198 ? 29.583 -7.201 38.013 1.00 81.69 198 ILE A CA 1
ATOM 1534 C C . ILE A 1 198 ? 29.090 -8.645 37.860 1.00 81.69 198 ILE A C 1
ATOM 1536 O O . ILE A 1 198 ? 29.700 -9.429 37.131 1.00 81.69 198 ILE A O 1
ATOM 1540 N N . LEU A 1 199 ? 27.965 -9.001 38.489 1.00 77.44 199 LEU A N 1
ATOM 1541 C CA . LEU A 1 199 ? 27.388 -10.344 38.377 1.00 77.44 199 LEU A CA 1
ATOM 1542 C C . LEU A 1 199 ? 26.792 -10.608 36.991 1.00 77.44 199 LEU A C 1
ATOM 1544 O O . LEU A 1 199 ? 26.978 -11.696 36.446 1.00 77.44 199 LEU A O 1
ATOM 1548 N N . GLY A 1 200 ? 26.128 -9.617 36.391 1.00 72.62 200 GLY A N 1
ATOM 1549 C CA . GLY A 1 200 ? 25.625 -9.690 35.018 1.00 72.62 200 GLY A CA 1
ATOM 1550 C C . GLY A 1 200 ? 26.755 -9.852 34.001 1.00 72.62 200 GLY A C 1
ATOM 1551 O O . GLY A 1 200 ? 26.672 -10.712 33.125 1.00 72.62 200 GLY A O 1
ATOM 1552 N N . PHE A 1 201 ? 27.844 -9.098 34.163 1.00 79.44 201 PHE A N 1
ATOM 1553 C CA . PHE A 1 201 ? 29.045 -9.195 33.335 1.00 79.44 201 PHE A CA 1
ATOM 1554 C C . PHE A 1 201 ? 29.730 -10.559 33.486 1.00 79.44 201 PHE A C 1
ATOM 1556 O O . PHE A 1 201 ? 30.003 -11.224 32.485 1.00 79.44 201 PHE A O 1
ATOM 1563 N N . ALA A 1 202 ? 29.956 -11.015 34.723 1.00 76.06 202 ALA A N 1
ATOM 1564 C CA . ALA A 1 202 ? 30.585 -12.304 34.994 1.00 76.06 202 ALA A CA 1
ATOM 1565 C C . ALA A 1 202 ? 29.751 -13.485 34.466 1.00 76.06 202 ALA A C 1
ATOM 1567 O O . ALA A 1 202 ? 30.310 -14.409 33.876 1.00 76.06 202 ALA A O 1
ATOM 1568 N N . GLY A 1 203 ? 28.423 -13.434 34.617 1.00 70.12 203 GLY A N 1
ATOM 1569 C CA . GLY A 1 203 ? 27.504 -14.445 34.092 1.00 70.12 203 GLY A CA 1
ATOM 1570 C C . GLY A 1 203 ? 27.435 -14.453 32.562 1.00 70.12 203 GLY A C 1
ATOM 1571 O O . GLY A 1 203 ? 27.533 -15.515 31.952 1.00 70.12 203 GLY A O 1
ATOM 1572 N N . CYS A 1 204 ? 27.341 -13.278 31.932 1.00 69.19 204 CYS A N 1
ATOM 1573 C CA . CYS A 1 204 ? 27.266 -13.139 30.475 1.00 69.19 204 CYS A CA 1
ATOM 1574 C C . CYS A 1 204 ? 28.574 -13.571 29.792 1.00 69.19 204 CYS A C 1
ATOM 1576 O O . CYS A 1 204 ? 28.571 -14.446 28.929 1.00 69.19 204 CYS A O 1
ATOM 1578 N N . ILE A 1 205 ? 29.720 -13.035 30.227 1.00 71.88 205 ILE A N 1
ATOM 1579 C CA . ILE A 1 205 ? 31.030 -13.388 29.660 1.00 71.88 205 ILE A CA 1
ATOM 1580 C C . ILE A 1 205 ? 31.424 -14.825 30.012 1.00 71.88 205 ILE A C 1
ATOM 1582 O O . ILE A 1 205 ? 32.001 -15.521 29.175 1.00 71.88 205 ILE A O 1
ATOM 1586 N N . GLY A 1 206 ? 31.092 -15.293 31.219 1.00 72.06 206 GLY A N 1
ATOM 1587 C CA . GLY A 1 206 ? 31.284 -16.685 31.620 1.00 72.06 206 GLY A CA 1
ATOM 1588 C C . GLY A 1 206 ? 30.524 -17.657 30.717 1.00 72.06 206 GLY A C 1
ATOM 1589 O O . GLY A 1 206 ? 31.091 -18.669 30.311 1.00 72.06 206 GLY A O 1
ATOM 1590 N N . ALA A 1 207 ? 29.286 -17.323 30.338 1.00 64.81 207 ALA A N 1
ATOM 1591 C CA . ALA A 1 207 ? 28.481 -18.121 29.419 1.00 64.81 207 ALA A CA 1
ATOM 1592 C C . ALA A 1 207 ? 28.985 -18.056 27.966 1.00 64.81 207 ALA A C 1
ATOM 1594 O O . ALA A 1 207 ? 29.096 -19.112 27.342 1.00 64.81 207 ALA A O 1
ATOM 1595 N N . LEU A 1 208 ? 29.321 -16.857 27.464 1.00 63.56 208 LEU A N 1
ATOM 1596 C CA . LEU A 1 208 ? 29.789 -16.614 26.089 1.00 63.56 208 LEU A CA 1
ATOM 1597 C C . LEU A 1 208 ? 31.170 -17.212 25.800 1.00 63.56 208 LEU A C 1
ATOM 1599 O O . LEU A 1 208 ? 31.443 -17.625 24.678 1.00 63.56 208 LEU A O 1
ATOM 1603 N N . ARG A 1 209 ? 32.062 -17.231 26.796 1.00 71.38 209 ARG A N 1
ATOM 1604 C CA . ARG A 1 209 ? 33.429 -17.768 26.663 1.00 71.38 209 ARG A CA 1
ATOM 1605 C C . ARG A 1 209 ? 33.597 -19.158 27.270 1.00 71.38 209 ARG A C 1
ATOM 1607 O O . ARG A 1 209 ? 34.729 -19.610 27.410 1.00 71.38 209 ARG A O 1
ATOM 1614 N N . GLU A 1 210 ? 32.497 -19.779 27.697 1.00 75.56 210 GLU A N 1
ATOM 1615 C CA . GLU A 1 210 ? 32.470 -21.072 28.395 1.00 75.56 210 GLU A CA 1
ATOM 1616 C C . GLU A 1 210 ? 33.491 -21.161 29.545 1.00 75.56 210 GLU A C 1
ATOM 1618 O O . GLU A 1 210 ? 34.111 -22.193 29.798 1.00 75.56 210 GLU A O 1
ATOM 1623 N N . ASN A 1 211 ? 33.693 -20.046 30.256 1.00 74.00 211 ASN A N 1
ATOM 1624 C CA . ASN A 1 211 ? 34.732 -19.937 31.270 1.00 74.00 211 ASN A CA 1
ATOM 1625 C C . ASN A 1 211 ? 34.213 -20.403 32.634 1.00 74.00 211 ASN A C 1
ATOM 1627 O O . ASN A 1 211 ? 33.498 -19.691 33.347 1.00 74.00 211 ASN A O 1
ATOM 1631 N N . THR A 1 212 ? 34.651 -21.595 33.029 1.00 70.81 212 THR A N 1
ATOM 1632 C CA . THR A 1 212 ? 34.261 -22.278 34.266 1.00 70.81 212 THR A CA 1
ATOM 1633 C C . THR A 1 212 ? 34.561 -21.475 35.535 1.00 70.81 212 THR A C 1
ATOM 1635 O O . THR A 1 212 ? 33.839 -21.603 36.522 1.00 70.81 212 THR A O 1
ATOM 1638 N N . HIS A 1 213 ? 35.607 -20.642 35.547 1.00 76.00 213 HIS A N 1
ATOM 1639 C CA . HIS A 1 213 ? 35.972 -19.844 36.722 1.00 76.00 213 HIS A CA 1
ATOM 1640 C C . HIS A 1 213 ? 35.019 -18.661 36.935 1.00 76.00 213 HIS A C 1
ATOM 1642 O O . HIS A 1 213 ? 34.599 -18.416 38.065 1.00 76.00 213 HIS A O 1
ATOM 1648 N N . LEU A 1 214 ? 34.618 -17.982 35.856 1.00 70.88 214 LEU A N 1
ATOM 1649 C CA . LEU A 1 214 ? 33.630 -16.894 35.897 1.00 70.88 214 LEU A CA 1
ATOM 1650 C C . LEU A 1 214 ? 32.233 -17.401 36.281 1.00 70.88 214 LEU A C 1
ATOM 1652 O O . LEU A 1 214 ? 31.548 -16.775 37.086 1.00 70.88 214 LEU A O 1
ATOM 1656 N N . LEU A 1 215 ? 31.842 -18.576 35.781 1.00 69.88 215 LEU A N 1
ATOM 1657 C CA . LEU A 1 215 ? 30.582 -19.232 36.149 1.00 69.88 215 LEU A CA 1
ATOM 1658 C C . LEU A 1 215 ? 30.552 -19.670 37.622 1.00 69.88 215 LEU A C 1
ATOM 1660 O O . LEU A 1 215 ? 29.528 -19.516 38.291 1.00 69.88 215 LEU A O 1
ATOM 1664 N N . LYS A 1 216 ? 31.678 -20.162 38.159 1.00 71.31 216 LYS A N 1
ATOM 1665 C CA . LYS A 1 216 ? 31.816 -20.470 39.594 1.00 71.31 216 LYS A CA 1
ATOM 1666 C C . LYS A 1 216 ? 31.730 -19.210 40.452 1.00 71.31 216 LYS A C 1
ATOM 1668 O O . LYS A 1 216 ? 31.001 -19.215 41.438 1.00 71.31 216 LYS A O 1
ATOM 1673 N N . PHE A 1 217 ? 32.413 -18.135 40.056 1.00 80.25 217 PHE A N 1
ATOM 1674 C CA . PHE A 1 217 ? 32.328 -16.836 40.726 1.00 80.25 217 PHE A CA 1
ATOM 1675 C C . PHE A 1 217 ? 30.876 -16.336 40.781 1.00 80.25 217 PHE A C 1
ATOM 1677 O O . PHE A 1 217 ? 30.356 -16.065 41.859 1.00 80.25 217 PHE A O 1
ATOM 1684 N N . PHE A 1 218 ? 30.181 -16.324 39.643 1.00 77.38 218 PHE A N 1
ATOM 1685 C CA . PHE A 1 218 ? 28.772 -15.934 39.559 1.00 77.38 218 PHE A CA 1
ATOM 1686 C C . PHE A 1 218 ? 27.860 -16.779 40.468 1.00 77.38 218 PHE A C 1
ATOM 1688 O O . PHE A 1 218 ? 27.033 -16.234 41.198 1.00 77.38 218 PHE A O 1
ATOM 1695 N N . SER A 1 219 ? 28.045 -18.101 40.472 1.00 71.62 219 SER A N 1
ATOM 1696 C CA . SER A 1 219 ? 27.210 -19.025 41.253 1.00 71.62 219 SER A 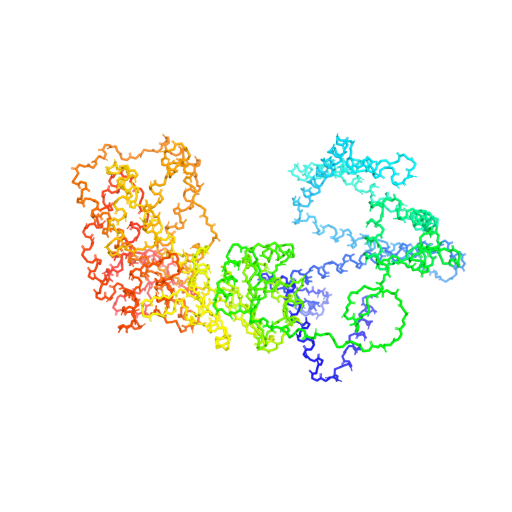CA 1
ATOM 1697 C C . SER A 1 219 ? 27.407 -18.875 42.767 1.00 71.62 219 SER A C 1
ATOM 1699 O O . SER A 1 219 ? 26.437 -18.933 43.519 1.00 71.62 219 SER A O 1
ATOM 1701 N N . VAL A 1 220 ? 28.643 -18.642 43.226 1.00 80.75 220 VAL A N 1
ATOM 1702 C CA . VAL A 1 220 ? 28.945 -18.426 44.653 1.00 80.75 220 VAL A CA 1
ATOM 1703 C C . VAL A 1 220 ? 28.307 -17.132 45.158 1.00 80.75 220 VAL A C 1
ATOM 1705 O O . VAL A 1 220 ? 27.664 -17.133 46.205 1.00 80.75 220 VAL A O 1
ATOM 1708 N N . PHE A 1 221 ? 28.432 -16.038 44.403 1.00 78.94 221 PHE A N 1
ATOM 1709 C CA . PHE A 1 221 ? 27.856 -14.753 44.801 1.00 78.94 221 PHE A CA 1
ATOM 1710 C C . PHE A 1 221 ? 26.324 -14.744 44.759 1.00 78.94 221 PHE A C 1
ATOM 1712 O O . PHE A 1 221 ? 25.710 -14.150 45.641 1.00 78.94 221 PHE A O 1
ATOM 1719 N N . LEU A 1 222 ? 25.695 -15.447 43.810 1.00 74.62 222 LEU A N 1
ATOM 1720 C CA . LEU A 1 222 ? 24.242 -15.653 43.836 1.00 74.62 222 LEU A CA 1
ATOM 1721 C C . LEU A 1 222 ? 23.787 -16.407 45.089 1.00 74.62 222 LEU A C 1
ATOM 1723 O O . LEU A 1 222 ? 22.788 -16.030 45.694 1.00 74.62 222 LEU A O 1
ATOM 1727 N N . GLY A 1 223 ? 24.534 -17.436 45.501 1.00 74.38 223 GLY A N 1
ATOM 1728 C CA . GLY A 1 223 ? 24.263 -18.148 46.749 1.00 74.38 223 GLY A CA 1
ATOM 1729 C C . GLY A 1 223 ? 24.343 -17.228 47.970 1.00 74.38 223 GLY A C 1
ATOM 1730 O O . GLY A 1 223 ? 23.452 -17.249 48.812 1.00 74.38 223 GLY A O 1
ATOM 1731 N N . LEU A 1 224 ? 25.370 -16.376 48.048 1.00 80.00 224 LEU A N 1
ATOM 1732 C CA . LEU A 1 224 ? 25.530 -15.421 49.153 1.00 80.00 224 LEU A CA 1
ATOM 1733 C C . LEU A 1 224 ? 24.398 -14.389 49.207 1.00 80.00 224 LEU A C 1
ATOM 1735 O O . LEU A 1 224 ? 23.880 -14.127 50.289 1.00 80.00 224 LEU A O 1
ATOM 1739 N N . ILE A 1 225 ? 23.990 -13.839 48.059 1.00 76.19 225 ILE A N 1
ATOM 1740 C CA . ILE A 1 225 ? 22.859 -12.900 47.981 1.00 76.19 225 ILE A CA 1
ATOM 1741 C C . ILE A 1 225 ? 21.573 -13.582 48.440 1.00 76.19 225 ILE A C 1
ATOM 1743 O O . ILE A 1 225 ? 20.856 -13.022 49.260 1.00 76.19 225 ILE A O 1
ATOM 1747 N N . PHE A 1 226 ? 21.328 -14.819 48.008 1.00 75.00 226 PHE A N 1
ATOM 1748 C CA . PHE A 1 226 ? 20.164 -15.583 48.447 1.00 75.00 226 PHE A CA 1
ATOM 1749 C C . PHE A 1 226 ? 20.136 -15.786 49.971 1.00 75.00 226 PHE A C 1
ATOM 1751 O O . PHE A 1 226 ? 19.102 -15.581 50.605 1.00 75.00 226 PHE A O 1
ATOM 1758 N N . PHE A 1 227 ? 21.268 -16.134 50.593 1.00 78.44 227 PHE A N 1
ATOM 1759 C CA . PHE A 1 227 ? 21.336 -16.264 52.054 1.00 78.44 227 PHE A CA 1
ATOM 1760 C C . PHE A 1 227 ? 21.178 -14.922 52.779 1.00 78.44 227 PHE A C 1
ATOM 1762 O O . PHE A 1 227 ? 20.575 -14.883 53.853 1.00 78.44 227 PHE A O 1
ATOM 1769 N N . LEU A 1 228 ? 21.681 -13.826 52.207 1.00 77.31 228 LEU A N 1
ATOM 1770 C CA . LEU A 1 228 ? 21.480 -12.478 52.741 1.00 77.31 228 LEU A CA 1
ATOM 1771 C C . LEU A 1 228 ? 20.009 -12.059 52.667 1.00 77.31 228 LEU A C 1
ATOM 1773 O O . LEU A 1 228 ? 19.474 -11.589 53.666 1.00 77.31 228 LEU A O 1
ATOM 1777 N N . GLU A 1 229 ? 19.342 -12.283 51.536 1.00 73.06 229 GLU A N 1
ATOM 1778 C CA . GLU A 1 229 ? 17.909 -12.018 51.356 1.00 73.06 229 GLU A CA 1
ATOM 1779 C C . GLU A 1 229 ? 17.062 -12.862 52.311 1.00 73.06 229 GLU A C 1
ATOM 1781 O O . GLU A 1 229 ? 16.147 -12.344 52.949 1.00 73.06 229 GLU A O 1
ATOM 1786 N N . LEU A 1 230 ? 17.410 -14.140 52.483 1.00 74.31 230 LEU A N 1
ATOM 1787 C CA . LEU A 1 230 ? 16.753 -15.022 53.442 1.00 74.31 230 LEU A CA 1
ATOM 1788 C C . LEU A 1 230 ? 16.929 -14.511 54.879 1.00 74.31 230 LEU A C 1
ATOM 1790 O O . LEU A 1 230 ? 15.965 -14.451 55.637 1.00 74.31 230 LEU A O 1
ATOM 1794 N N . THR A 1 231 ? 18.144 -14.098 55.245 1.00 77.44 231 THR A N 1
ATOM 1795 C CA . THR A 1 231 ? 18.445 -13.556 56.580 1.00 77.44 231 THR A CA 1
ATOM 1796 C C . THR A 1 231 ? 17.708 -12.239 56.819 1.00 77.44 231 THR A C 1
ATOM 1798 O O . THR A 1 231 ? 17.119 -12.054 57.881 1.00 77.44 231 THR A O 1
ATOM 1801 N N . ALA A 1 232 ? 17.684 -11.345 55.828 1.00 72.62 232 ALA A N 1
ATOM 1802 C CA . ALA A 1 232 ? 16.948 -10.088 55.885 1.00 72.62 232 ALA A CA 1
ATOM 1803 C C . ALA A 1 232 ? 15.435 -10.323 55.998 1.00 72.62 232 ALA A C 1
ATOM 1805 O O . ALA A 1 232 ? 14.780 -9.672 56.806 1.00 72.62 232 ALA A O 1
ATOM 1806 N N . GLY A 1 233 ? 14.889 -11.293 55.259 1.00 68.94 233 GLY A N 1
ATOM 1807 C CA . GLY A 1 233 ? 13.486 -11.696 55.357 1.00 68.94 233 GLY A CA 1
ATOM 1808 C C . GLY A 1 233 ? 13.130 -12.259 56.735 1.00 68.94 233 GLY A C 1
ATOM 1809 O O . GLY A 1 233 ? 12.105 -11.885 57.304 1.00 68.94 233 GLY A O 1
ATOM 1810 N N . ILE A 1 234 ? 14.001 -13.094 57.313 1.00 79.31 234 ILE A N 1
ATOM 1811 C CA . ILE A 1 234 ? 13.839 -13.612 58.680 1.00 79.31 234 ILE A CA 1
ATOM 1812 C C . ILE A 1 234 ? 13.894 -12.466 59.696 1.00 79.31 234 ILE A C 1
ATOM 1814 O O . ILE A 1 234 ? 13.030 -12.387 60.563 1.00 79.31 234 ILE A O 1
ATOM 1818 N N . LEU A 1 235 ? 14.857 -11.548 59.579 1.00 74.81 235 LEU A N 1
ATOM 1819 C CA . LEU A 1 235 ? 14.961 -10.382 60.460 1.00 74.81 235 LEU A CA 1
ATOM 1820 C C . LEU A 1 235 ? 13.734 -9.469 60.346 1.00 74.81 235 LEU A C 1
ATOM 1822 O O . LEU A 1 235 ? 13.181 -9.075 61.367 1.00 74.81 235 LEU A O 1
ATOM 1826 N N . ALA A 1 236 ? 13.260 -9.180 59.133 1.00 68.62 236 ALA A N 1
ATOM 1827 C CA . ALA A 1 236 ? 12.056 -8.380 58.911 1.00 68.62 236 ALA A CA 1
ATOM 1828 C C . ALA A 1 236 ? 10.801 -9.041 59.503 1.00 68.62 236 ALA A C 1
ATOM 1830 O O . ALA A 1 236 ? 9.916 -8.352 60.005 1.00 68.62 236 ALA A O 1
ATOM 1831 N N . PHE A 1 237 ? 10.734 -10.374 59.484 1.00 72.25 237 PHE A N 1
ATOM 1832 C CA . PHE A 1 237 ? 9.654 -11.124 60.117 1.00 72.25 237 PHE A CA 1
ATOM 1833 C C . PHE A 1 237 ? 9.752 -11.104 61.650 1.00 72.25 237 PHE A C 1
ATOM 1835 O O . PHE A 1 237 ? 8.752 -10.856 62.320 1.00 72.25 237 PHE A O 1
ATOM 1842 N N . VAL A 1 238 ? 10.952 -11.308 62.206 1.00 83.06 238 VAL A N 1
ATOM 1843 C CA . VAL A 1 238 ? 11.210 -11.298 63.658 1.00 83.06 238 VAL A CA 1
ATOM 1844 C C . VAL A 1 238 ? 10.970 -9.912 64.262 1.00 83.06 238 VAL A C 1
ATOM 1846 O O . VAL A 1 238 ? 10.405 -9.805 65.345 1.00 83.06 238 VAL A O 1
ATOM 1849 N N . PHE A 1 239 ? 11.353 -8.849 63.555 1.00 79.94 239 PHE A N 1
ATOM 1850 C CA . PHE A 1 239 ? 11.201 -7.462 64.000 1.00 79.94 239 PHE A CA 1
ATOM 1851 C C . PHE A 1 239 ? 9.981 -6.761 63.394 1.00 79.94 239 PHE A C 1
ATOM 1853 O O . PHE A 1 239 ? 9.912 -5.534 63.411 1.00 79.94 239 PHE A O 1
ATOM 1860 N N . LYS A 1 240 ? 9.000 -7.510 62.876 1.00 73.31 240 LYS A N 1
ATOM 1861 C CA . LYS A 1 240 ? 7.820 -6.953 62.198 1.00 73.31 240 LYS A CA 1
ATOM 1862 C C . LYS A 1 240 ? 7.095 -5.897 63.035 1.00 73.31 240 LYS A C 1
ATOM 1864 O O . LYS A 1 240 ? 6.699 -4.869 62.492 1.00 73.31 240 LYS A O 1
ATOM 1869 N N . ASP A 1 241 ? 6.936 -6.139 64.333 1.00 74.19 241 ASP A N 1
ATOM 1870 C CA . ASP A 1 241 ? 6.227 -5.213 65.221 1.00 74.19 241 ASP A CA 1
ATOM 1871 C C . ASP A 1 241 ? 7.036 -3.929 65.457 1.00 74.19 241 ASP A C 1
ATOM 1873 O O . ASP A 1 241 ? 6.502 -2.834 65.320 1.00 74.19 241 ASP A O 1
ATOM 1877 N N . TRP A 1 242 ? 8.353 -4.045 65.655 1.00 79.94 242 TRP A N 1
ATOM 1878 C CA . TRP A 1 242 ? 9.251 -2.888 65.768 1.00 79.94 242 TRP A CA 1
ATOM 1879 C C . TRP A 1 242 ? 9.304 -2.055 64.475 1.00 79.94 242 TRP A C 1
ATOM 1881 O O . TRP A 1 242 ? 9.276 -0.825 64.522 1.00 79.94 242 TRP A O 1
ATOM 1891 N N . ILE A 1 243 ? 9.329 -2.716 63.311 1.00 71.94 243 ILE A N 1
ATOM 1892 C CA . ILE A 1 243 ? 9.275 -2.056 61.996 1.00 71.94 243 ILE A CA 1
ATOM 1893 C C . ILE A 1 243 ? 7.942 -1.324 61.827 1.00 71.94 243 ILE A C 1
ATOM 1895 O O . ILE A 1 243 ? 7.917 -0.191 61.346 1.00 71.94 243 ILE A O 1
ATOM 1899 N N . LYS A 1 244 ? 6.833 -1.949 62.238 1.00 73.25 244 LYS A N 1
ATOM 1900 C CA . LYS A 1 244 ? 5.504 -1.340 62.185 1.00 73.25 244 LYS A CA 1
ATOM 1901 C C . LYS A 1 244 ? 5.438 -0.092 63.066 1.00 73.25 244 LYS A C 1
ATOM 1903 O O . LYS A 1 244 ? 4.935 0.927 62.607 1.00 73.25 244 LYS A O 1
ATOM 1908 N N . ASP A 1 245 ? 5.988 -0.139 64.275 1.00 76.19 245 ASP A N 1
ATOM 1909 C CA . ASP A 1 245 ? 6.006 1.006 65.190 1.00 76.19 245 ASP A CA 1
ATOM 1910 C C . ASP A 1 245 ? 6.847 2.172 64.654 1.00 76.19 245 ASP A C 1
ATOM 1912 O O . ASP A 1 245 ? 6.406 3.321 64.707 1.00 76.19 245 ASP A O 1
ATOM 1916 N N . GLN A 1 246 ? 8.011 1.889 64.059 1.00 73.75 246 GLN A N 1
ATOM 1917 C CA . GLN A 1 246 ? 8.818 2.914 63.389 1.00 73.75 246 GLN A CA 1
ATOM 1918 C C . GLN A 1 246 ? 8.105 3.528 62.183 1.00 73.75 246 GLN A C 1
ATOM 1920 O O . GLN A 1 246 ? 8.116 4.747 62.007 1.00 73.75 246 GLN A O 1
ATOM 1925 N N . LEU A 1 247 ? 7.428 2.705 61.382 1.00 70.94 247 LEU A N 1
ATOM 1926 C CA . LEU A 1 247 ? 6.652 3.183 60.244 1.00 70.94 247 LEU A CA 1
ATOM 1927 C C . LEU A 1 247 ? 5.483 4.076 60.692 1.00 70.94 247 LEU A C 1
ATOM 1929 O O . LEU A 1 247 ? 5.269 5.137 60.111 1.00 70.94 247 LEU A O 1
ATOM 1933 N N . ASN A 1 248 ? 4.765 3.700 61.753 1.00 77.69 248 ASN A N 1
ATOM 1934 C CA . ASN A 1 248 ? 3.668 4.509 62.292 1.00 77.69 248 ASN A CA 1
ATOM 1935 C C . ASN A 1 248 ? 4.172 5.837 62.864 1.00 77.69 248 ASN A C 1
ATOM 1937 O O . ASN A 1 248 ? 3.535 6.871 62.668 1.00 77.69 248 ASN A O 1
ATOM 1941 N N . PHE A 1 249 ? 5.320 5.830 63.549 1.00 77.31 249 PHE A N 1
ATOM 1942 C CA . PHE A 1 249 ? 5.952 7.049 64.048 1.00 77.31 249 PHE A CA 1
ATOM 1943 C C . PHE A 1 249 ? 6.316 7.996 62.899 1.00 77.31 249 PHE A C 1
ATOM 1945 O O . PHE A 1 249 ? 5.986 9.181 62.951 1.00 77.31 249 PHE A O 1
ATOM 1952 N N . PHE A 1 250 ? 6.911 7.458 61.832 1.00 73.56 250 PHE A N 1
ATOM 1953 C CA . PHE A 1 250 ? 7.241 8.214 60.628 1.00 73.56 250 PHE A CA 1
ATOM 1954 C C . PHE A 1 250 ? 5.991 8.811 59.966 1.00 73.56 250 PHE A C 1
ATOM 1956 O O . PHE A 1 250 ? 5.952 10.011 59.695 1.00 73.56 250 PHE A O 1
ATOM 1963 N N . ILE A 1 251 ? 4.936 8.016 59.754 1.00 75.00 251 ILE A N 1
ATOM 1964 C CA . ILE A 1 251 ? 3.689 8.489 59.129 1.00 75.00 251 ILE A CA 1
ATOM 1965 C C . ILE A 1 251 ? 3.031 9.574 59.988 1.00 75.00 251 ILE A C 1
ATOM 1967 O O . ILE A 1 251 ? 2.702 10.640 59.476 1.00 75.00 251 ILE A O 1
ATOM 1971 N N . ASN A 1 252 ? 2.900 9.361 61.299 1.00 81.31 252 ASN A N 1
ATOM 1972 C CA . ASN A 1 252 ? 2.256 10.327 62.191 1.00 81.31 252 ASN A CA 1
ATOM 1973 C C . ASN A 1 252 ? 3.028 11.649 62.301 1.00 81.31 252 ASN A C 1
ATOM 1975 O O . ASN A 1 252 ? 2.413 12.703 62.467 1.00 81.31 252 ASN A O 1
ATOM 1979 N N . ASN A 1 253 ? 4.361 11.624 62.203 1.00 81.06 253 ASN A N 1
ATOM 1980 C CA . ASN A 1 253 ? 5.158 12.849 62.197 1.00 81.06 253 ASN A CA 1
ATOM 1981 C C . ASN A 1 253 ? 4.964 13.640 60.893 1.00 81.06 253 ASN A C 1
ATOM 1983 O O . ASN A 1 253 ? 4.808 14.858 60.927 1.00 81.06 253 ASN A O 1
ATOM 1987 N N . ASN A 1 254 ? 4.869 12.940 59.762 1.00 78.50 254 ASN A N 1
ATOM 1988 C CA . ASN A 1 254 ? 4.597 13.548 58.460 1.00 78.50 254 ASN A CA 1
ATOM 1989 C C . ASN A 1 254 ? 3.149 14.060 58.327 1.00 78.50 254 ASN A C 1
ATOM 1991 O O . ASN A 1 254 ? 2.924 15.103 57.722 1.00 78.50 254 ASN A O 1
ATOM 1995 N N . VAL A 1 255 ? 2.167 13.404 58.961 1.00 82.38 255 VAL A N 1
ATOM 1996 C CA . VAL A 1 255 ? 0.772 13.889 59.030 1.00 82.38 255 VAL A CA 1
ATOM 1997 C C . VAL A 1 255 ? 0.685 15.240 59.748 1.00 82.38 255 VAL A C 1
ATOM 1999 O O . VAL A 1 255 ? -0.070 16.114 59.318 1.00 82.38 255 VAL A O 1
ATOM 2002 N N . LYS A 1 256 ? 1.485 15.472 60.800 1.00 84.19 256 LYS A N 1
ATOM 2003 C CA . LYS A 1 256 ? 1.546 16.784 61.475 1.00 84.19 256 LYS A CA 1
ATOM 2004 C C . LYS A 1 256 ? 2.026 17.894 60.537 1.00 84.19 256 LYS A C 1
ATOM 2006 O O . LYS A 1 256 ? 1.466 18.983 60.592 1.00 84.19 256 LYS A O 1
ATOM 2011 N N . ALA A 1 257 ? 2.991 17.584 59.670 1.00 81.12 257 ALA A N 1
ATOM 2012 C CA . ALA A 1 257 ? 3.617 18.518 58.732 1.00 81.12 257 ALA A CA 1
ATOM 2013 C C . ALA A 1 257 ? 2.958 18.555 57.337 1.00 81.12 257 ALA A C 1
ATOM 2015 O O . ALA A 1 257 ? 3.467 19.195 56.424 1.00 81.12 257 ALA A O 1
ATOM 2016 N N . TYR A 1 258 ? 1.813 17.892 57.146 1.00 81.62 258 TYR A N 1
ATOM 2017 C CA . TYR A 1 258 ? 1.184 17.694 55.830 1.00 81.62 258 TYR A CA 1
ATOM 2018 C C . TYR A 1 258 ? 0.929 18.981 55.020 1.00 81.62 258 TYR A C 1
ATOM 2020 O O . TYR A 1 258 ? 0.933 18.940 53.794 1.00 81.62 258 TYR A O 1
ATOM 2028 N N . ARG A 1 259 ? 0.694 20.122 55.683 1.00 80.75 259 ARG A N 1
ATOM 2029 C CA . ARG A 1 259 ? 0.470 21.428 55.030 1.00 80.75 259 ARG A CA 1
ATOM 2030 C C . ARG A 1 259 ? 1.722 22.306 54.963 1.00 80.75 259 ARG A C 1
ATOM 2032 O O . ARG A 1 259 ? 1.649 23.392 54.393 1.00 80.75 259 ARG A O 1
ATOM 2039 N N . ASP A 1 260 ? 2.831 21.855 55.536 1.00 78.19 260 ASP A N 1
ATOM 2040 C CA . ASP A 1 260 ? 4.051 22.652 55.658 1.00 78.19 260 ASP A CA 1
ATOM 2041 C C . ASP A 1 260 ? 4.900 22.595 54.373 1.00 78.19 260 ASP A C 1
ATOM 2043 O O . ASP A 1 260 ? 5.653 23.529 54.101 1.00 78.19 260 ASP A O 1
ATOM 2047 N N . ASP A 1 261 ? 4.743 21.545 53.551 1.00 72.88 261 ASP A N 1
ATOM 2048 C CA . ASP A 1 261 ? 5.440 21.358 52.270 1.00 72.88 261 ASP A CA 1
ATOM 2049 C C . ASP A 1 261 ? 4.511 20.719 51.211 1.00 72.88 261 ASP A C 1
ATOM 2051 O O . ASP A 1 261 ? 3.869 19.696 51.458 1.00 72.88 261 ASP A O 1
ATOM 2055 N N . ILE A 1 262 ? 4.449 21.318 50.015 1.00 71.19 262 ILE A N 1
ATOM 2056 C CA . ILE A 1 262 ? 3.644 20.852 48.870 1.00 71.19 262 ILE A CA 1
ATOM 2057 C C . ILE A 1 262 ? 4.116 19.482 48.362 1.00 71.19 262 ILE A C 1
ATOM 2059 O O . ILE A 1 262 ? 3.289 18.661 47.958 1.00 71.19 262 ILE A O 1
ATOM 2063 N N . ASP A 1 263 ? 5.419 19.209 48.390 1.00 70.94 263 ASP A N 1
ATOM 2064 C CA . ASP A 1 263 ? 5.971 17.939 47.917 1.00 70.94 263 ASP A CA 1
ATOM 2065 C C . ASP A 1 263 ? 5.634 16.806 48.894 1.00 70.94 263 ASP A C 1
ATOM 2067 O O . ASP A 1 263 ? 5.256 15.706 48.476 1.00 70.94 263 ASP A O 1
ATOM 2071 N N . LEU A 1 264 ? 5.663 17.099 50.199 1.00 73.38 264 LEU A N 1
ATOM 2072 C CA . LEU A 1 264 ? 5.194 16.184 51.240 1.00 73.38 264 LEU A CA 1
ATOM 2073 C C . LEU A 1 264 ? 3.684 15.930 51.119 1.00 73.38 264 LEU A C 1
ATOM 2075 O O . LEU A 1 264 ? 3.242 14.784 51.234 1.00 73.38 264 LEU A O 1
ATOM 2079 N N . GLN A 1 265 ? 2.905 16.976 50.829 1.00 79.62 265 GLN A N 1
ATOM 2080 C CA . GLN A 1 265 ? 1.463 16.875 50.621 1.00 79.62 265 GLN A CA 1
ATOM 2081 C C . GLN A 1 265 ? 1.125 15.918 49.464 1.00 79.62 265 GLN A C 1
ATOM 2083 O O . GLN A 1 265 ? 0.356 14.973 49.643 1.00 79.62 265 GLN A O 1
ATOM 2088 N N . ASN A 1 266 ? 1.760 16.107 48.302 1.00 76.88 266 ASN A N 1
ATOM 2089 C CA . ASN A 1 266 ? 1.560 15.265 47.120 1.00 76.88 266 ASN A CA 1
ATOM 2090 C C . ASN A 1 266 ? 1.972 13.805 47.362 1.00 76.88 266 ASN A C 1
ATOM 2092 O O . ASN A 1 266 ? 1.313 12.881 46.879 1.00 76.88 266 ASN A O 1
ATOM 2096 N N . LEU A 1 267 ? 3.054 13.583 48.117 1.00 75.94 267 LEU A N 1
ATOM 2097 C CA . LEU A 1 267 ? 3.532 12.244 48.454 1.00 75.94 267 LEU A CA 1
ATOM 2098 C C . LEU A 1 267 ? 2.539 11.493 49.354 1.00 75.94 267 LEU A C 1
ATOM 2100 O O . LEU A 1 267 ? 2.270 10.311 49.127 1.00 75.94 267 LEU A O 1
ATOM 2104 N N . ILE A 1 268 ? 1.981 12.178 50.356 1.00 79.12 268 ILE A N 1
ATOM 2105 C CA . ILE A 1 268 ? 0.986 11.607 51.270 1.00 79.12 268 ILE A CA 1
ATOM 2106 C C . ILE A 1 268 ? -0.335 11.345 50.535 1.00 79.12 268 ILE A C 1
ATOM 2108 O O . ILE A 1 268 ? -0.908 10.268 50.700 1.00 79.12 268 ILE A O 1
ATOM 2112 N N . ASP A 1 269 ? -0.785 12.262 49.673 1.00 80.81 269 ASP A N 1
ATOM 2113 C CA . ASP A 1 269 ? -1.991 12.075 48.857 1.00 80.81 269 ASP A CA 1
ATOM 2114 C C . ASP A 1 269 ? -1.868 10.868 47.915 1.00 80.81 269 ASP A C 1
ATOM 2116 O O . ASP A 1 269 ? -2.773 10.031 47.862 1.00 80.81 269 ASP A O 1
ATOM 2120 N N . PHE A 1 270 ? -0.718 10.717 47.248 1.00 78.56 270 PHE A N 1
ATOM 2121 C CA . PHE A 1 270 ? -0.421 9.552 46.414 1.00 78.56 270 PHE A CA 1
ATOM 2122 C C . PHE A 1 270 ? -0.439 8.245 47.216 1.00 78.56 270 PHE A C 1
ATOM 2124 O O . PHE A 1 270 ? -1.034 7.259 46.779 1.00 78.56 270 PHE A O 1
ATOM 2131 N N . ALA A 1 271 ? 0.198 8.220 48.391 1.00 73.25 271 ALA A N 1
ATOM 2132 C CA . ALA A 1 271 ? 0.243 7.024 49.225 1.00 73.25 271 ALA A CA 1
ATOM 2133 C C . ALA A 1 271 ? -1.159 6.613 49.711 1.00 73.25 271 ALA A C 1
ATOM 2135 O O . ALA A 1 271 ? -1.505 5.433 49.645 1.00 73.25 271 ALA A O 1
ATOM 2136 N N . GLN A 1 272 ? -1.980 7.570 50.146 1.00 76.81 272 GLN A N 1
ATOM 2137 C CA . GLN A 1 272 ? -3.338 7.304 50.627 1.00 76.81 272 GLN A CA 1
ATOM 2138 C C . GLN A 1 272 ? -4.263 6.806 49.507 1.00 76.81 272 GLN A C 1
ATOM 2140 O O . GLN A 1 272 ? -4.983 5.826 49.709 1.00 76.81 272 GLN A O 1
ATOM 2145 N N . GLU A 1 273 ? -4.190 7.392 48.306 1.00 73.88 273 GLU A N 1
ATOM 2146 C CA . GLU A 1 273 ? -5.004 6.955 47.163 1.00 73.88 273 GLU A CA 1
ATOM 2147 C C . GLU A 1 273 ? -4.557 5.581 46.633 1.00 73.88 273 GLU A C 1
ATOM 2149 O O . GLU A 1 273 ? -5.392 4.713 46.370 1.00 73.88 273 GLU A O 1
ATOM 2154 N N . TYR A 1 274 ? -3.243 5.339 46.546 1.00 72.50 274 TYR A N 1
ATOM 2155 C CA . TYR A 1 274 ? -2.699 4.075 46.043 1.00 72.50 274 TYR A CA 1
ATOM 2156 C C . TYR A 1 274 ? -2.996 2.891 46.974 1.00 72.50 274 TYR A C 1
ATOM 2158 O O . TYR A 1 274 ? -3.367 1.813 46.509 1.00 72.50 274 TYR A O 1
ATOM 2166 N N . TRP A 1 275 ? -2.854 3.081 48.289 1.00 71.19 275 TRP A N 1
ATOM 2167 C CA . TRP A 1 275 ? -3.071 2.021 49.281 1.00 71.19 275 TRP A CA 1
ATOM 2168 C C . TRP A 1 275 ? -4.494 1.997 49.854 1.00 71.19 275 TRP A C 1
ATOM 2170 O O . TRP A 1 275 ? -4.802 1.123 50.664 1.00 71.19 275 TRP A O 1
ATOM 2180 N N . SER A 1 276 ? -5.366 2.921 49.425 1.00 73.50 276 SER A N 1
ATOM 2181 C CA . SER A 1 276 ? -6.736 3.078 49.939 1.00 73.50 276 SER A CA 1
ATOM 2182 C C . SER A 1 276 ? -6.784 3.151 51.472 1.00 73.50 276 SER A C 1
ATOM 2184 O O . SER A 1 276 ? -7.638 2.538 52.117 1.00 73.50 276 SER A O 1
ATOM 2186 N N . CYS A 1 277 ? -5.831 3.871 52.064 1.00 79.69 277 CYS A N 1
ATOM 2187 C CA . CYS A 1 277 ? -5.700 4.062 53.505 1.00 79.69 277 CYS A CA 1
ATOM 2188 C C . CYS A 1 277 ? -5.864 5.541 53.876 1.00 79.69 277 CYS A C 1
ATOM 2190 O O . CYS A 1 277 ? -5.803 6.423 53.024 1.00 79.69 277 CYS A O 1
ATOM 2192 N N . CYS A 1 278 ? -6.087 5.818 55.160 1.00 81.31 278 CYS A N 1
ATOM 2193 C CA . CYS A 1 278 ? -6.159 7.180 55.672 1.00 81.31 278 CYS A CA 1
ATOM 2194 C C . CYS A 1 278 ? -5.473 7.240 57.033 1.00 81.31 278 CYS A C 1
ATOM 2196 O O . CYS A 1 278 ? -5.955 6.598 57.965 1.00 81.31 278 CYS A O 1
ATOM 2198 N N . GLY A 1 279 ? -4.363 7.973 57.142 1.00 81.69 279 GLY A N 1
ATOM 2199 C CA . GLY A 1 279 ? -3.517 7.957 58.344 1.00 81.69 279 GLY A CA 1
ATOM 2200 C C . GLY A 1 279 ? -2.724 6.650 58.538 1.00 81.69 279 GLY A C 1
ATOM 2201 O O . GLY A 1 279 ? -2.761 5.748 57.700 1.00 81.69 279 GLY A O 1
ATOM 2202 N N . ALA A 1 280 ? -1.979 6.550 59.643 1.00 79.00 280 ALA A N 1
ATOM 2203 C CA . ALA A 1 280 ? -1.162 5.376 59.982 1.00 79.00 280 ALA A CA 1
ATOM 2204 C C . ALA A 1 280 ? -2.011 4.198 60.503 1.00 79.00 280 ALA A C 1
ATOM 2206 O O . ALA A 1 280 ? -1.764 3.031 60.197 1.00 79.00 280 ALA A O 1
ATOM 2207 N N . HIS A 1 281 ? -3.026 4.516 61.298 1.00 77.62 281 HIS A N 1
ATOM 2208 C CA . HIS A 1 281 ? -3.965 3.603 61.937 1.00 77.62 281 HIS A CA 1
ATOM 2209 C C . HIS A 1 281 ? -5.409 3.878 61.524 1.00 77.62 281 HIS A C 1
ATOM 2211 O O . HIS A 1 281 ? -6.229 2.957 61.541 1.00 77.62 281 HIS A O 1
ATOM 2217 N N . GLY A 1 282 ? -5.728 5.115 61.141 1.00 78.12 282 GLY A N 1
ATOM 2218 C CA . GLY A 1 282 ? -7.036 5.460 60.610 1.00 78.12 282 GLY A CA 1
ATOM 2219 C C . GLY A 1 282 ? -7.275 6.965 60.462 1.00 78.12 282 GLY A C 1
ATOM 2220 O O . GLY A 1 282 ? -6.418 7.782 60.802 1.00 78.12 282 GLY A O 1
ATOM 2221 N N . PRO A 1 283 ? -8.484 7.355 60.019 1.00 77.88 283 PRO A N 1
ATOM 2222 C CA . PRO A 1 283 ? -8.847 8.749 59.749 1.00 77.88 283 PRO A CA 1
ATOM 2223 C C . PRO A 1 283 ? -8.620 9.706 60.928 1.00 77.88 283 PRO A C 1
ATOM 2225 O O . PRO A 1 283 ? -8.379 10.891 60.731 1.00 77.88 283 PRO A O 1
ATOM 2228 N N . ASN A 1 284 ? -8.655 9.188 62.158 1.00 82.12 284 ASN A N 1
ATOM 2229 C CA . ASN A 1 284 ? -8.477 9.976 63.375 1.00 82.12 284 ASN A CA 1
ATOM 2230 C C . ASN A 1 284 ? -7.041 10.473 63.592 1.00 82.12 284 ASN A C 1
ATOM 2232 O O . ASN A 1 284 ? -6.859 11.400 64.382 1.00 82.12 284 ASN A O 1
ATOM 2236 N N . ASP A 1 285 ? -6.039 9.911 62.908 1.00 84.00 285 ASP A N 1
ATOM 2237 C CA . ASP A 1 285 ? -4.647 10.373 63.010 1.00 84.00 285 ASP A CA 1
ATOM 2238 C C . ASP A 1 285 ? -4.486 11.804 62.477 1.00 84.00 285 ASP A C 1
ATOM 2240 O O . ASP A 1 285 ? -3.609 12.545 62.921 1.00 84.00 285 ASP A O 1
ATOM 2244 N N . TRP A 1 286 ? -5.398 12.244 61.604 1.00 85.44 286 TRP A N 1
ATOM 2245 C CA . TRP A 1 286 ? -5.467 13.621 61.114 1.00 85.44 286 TRP A CA 1
ATOM 2246 C C . TRP A 1 286 ? -5.788 14.641 62.212 1.00 85.44 286 TRP A C 1
ATOM 2248 O O . TRP A 1 286 ? -5.476 15.818 62.051 1.00 85.44 286 TRP A O 1
ATOM 2258 N N . ASN A 1 287 ? -6.274 14.211 63.384 1.00 83.12 287 ASN A N 1
ATOM 2259 C CA . ASN A 1 287 ? -6.403 15.102 64.540 1.00 83.12 287 ASN A CA 1
ATOM 2260 C C . ASN A 1 287 ? -5.054 15.602 65.078 1.00 83.12 287 ASN A C 1
ATOM 2262 O O . ASN A 1 287 ? -5.016 16.594 65.806 1.00 83.12 287 ASN A O 1
ATOM 2266 N N . LEU A 1 288 ? -3.947 14.938 64.727 1.00 83.81 288 LEU A N 1
ATOM 2267 C CA . LEU A 1 288 ? -2.598 15.388 65.064 1.00 83.81 288 LEU A CA 1
ATOM 2268 C C . LEU A 1 288 ? -2.180 16.627 64.254 1.00 83.81 288 LEU A C 1
ATOM 2270 O O . LEU A 1 288 ? -1.257 17.329 64.663 1.00 83.81 288 LEU A O 1
ATOM 2274 N N . ASN A 1 289 ? -2.843 16.902 63.126 1.00 85.31 289 ASN A N 1
ATOM 2275 C CA . ASN A 1 289 ? -2.561 18.044 62.267 1.00 85.31 289 ASN A CA 1
ATOM 2276 C C . ASN A 1 289 ? -3.363 19.282 62.703 1.00 85.31 289 ASN A C 1
ATOM 2278 O O . ASN A 1 289 ? -4.570 19.212 62.934 1.00 85.31 289 ASN A O 1
ATOM 2282 N N . ILE A 1 290 ? -2.710 20.445 62.757 1.00 83.31 290 ILE A N 1
ATOM 2283 C CA . ILE A 1 290 ? -3.313 21.696 63.244 1.00 83.31 290 ILE A CA 1
ATOM 2284 C C . ILE A 1 290 ? -4.544 22.152 62.435 1.00 83.31 290 ILE A C 1
ATOM 2286 O O . ILE A 1 290 ? -5.441 22.778 62.999 1.00 83.31 290 ILE A O 1
ATOM 2290 N N . TYR A 1 291 ? -4.630 21.816 61.144 1.00 82.31 291 TYR A N 1
ATOM 2291 C CA . TYR A 1 291 ? -5.727 22.223 60.258 1.00 82.31 291 TYR A CA 1
ATOM 2292 C C . TYR A 1 291 ? -6.943 21.294 60.330 1.00 82.31 291 TYR A C 1
ATOM 2294 O O . TYR A 1 291 ? -8.065 21.757 60.129 1.00 82.31 291 TYR A O 1
ATOM 2302 N N . PHE A 1 292 ? -6.733 20.016 60.651 1.00 84.06 292 PHE A N 1
ATOM 2303 C CA . PHE A 1 292 ? -7.782 18.990 60.687 1.00 84.06 292 PHE A CA 1
ATOM 2304 C C . PHE A 1 292 ? -8.248 18.653 62.114 1.00 84.06 292 PHE A C 1
ATOM 2306 O O . PHE A 1 292 ? -9.329 18.094 62.294 1.00 84.06 292 PHE A O 1
ATOM 2313 N N . ASN A 1 293 ? -7.484 19.053 63.139 1.00 83.50 293 ASN A N 1
ATOM 2314 C CA . ASN A 1 293 ? -7.782 18.809 64.551 1.00 83.50 293 ASN A CA 1
ATOM 2315 C C . ASN A 1 293 ? -9.216 19.207 64.948 1.00 83.50 293 ASN A C 1
ATOM 2317 O O . ASN A 1 293 ? -9.592 20.382 64.890 1.00 83.50 293 ASN A O 1
ATOM 2321 N N . CYS A 1 294 ? -9.988 18.219 65.405 1.00 76.44 294 CYS A N 1
ATOM 2322 C CA . CYS A 1 294 ? -11.384 18.347 65.809 1.00 76.44 294 CYS A CA 1
ATOM 2323 C C . CYS A 1 294 ? -11.548 18.888 67.244 1.00 76.44 294 CYS A C 1
ATOM 2325 O O . CYS A 1 294 ? -12.063 18.214 68.134 1.00 76.44 294 CYS A O 1
ATOM 2327 N N . THR A 1 295 ? -11.096 20.121 67.485 1.00 80.12 295 THR A N 1
ATOM 2328 C CA . THR A 1 295 ? -11.341 20.852 68.741 1.00 80.12 295 THR A CA 1
ATOM 2329 C C . THR A 1 295 ? -12.261 22.045 68.501 1.00 80.12 295 THR A C 1
ATOM 2331 O O . THR A 1 295 ? -12.143 22.735 67.488 1.00 80.12 295 THR A O 1
ATOM 2334 N N . ASP A 1 296 ? -13.153 22.336 69.453 1.00 73.44 296 ASP A N 1
ATOM 2335 C CA . ASP A 1 296 ? -14.152 23.414 69.330 1.00 73.44 296 ASP A CA 1
ATOM 2336 C C . ASP A 1 296 ? -13.534 24.809 69.133 1.00 73.44 296 ASP A C 1
ATOM 2338 O O . ASP A 1 296 ? -14.182 25.708 68.596 1.00 73.44 296 ASP A O 1
ATOM 2342 N N . MET A 1 297 ? -12.264 24.975 69.519 1.00 74.19 297 MET A N 1
ATOM 2343 C CA . MET A 1 297 ? -11.487 26.207 69.367 1.00 74.19 297 MET A CA 1
ATOM 2344 C C . MET A 1 297 ? -10.709 26.306 68.041 1.00 74.19 297 MET A C 1
ATOM 2346 O O . MET A 1 297 ? -10.064 27.328 67.814 1.00 74.19 297 MET A O 1
ATOM 2350 N N . ASN A 1 298 ? -10.740 25.292 67.164 1.00 76.19 298 ASN A N 1
ATOM 2351 C CA . ASN A 1 298 ? -10.017 25.325 65.890 1.00 76.19 298 ASN A CA 1
ATOM 2352 C C . ASN A 1 298 ? -10.761 26.199 64.851 1.00 76.19 298 ASN A C 1
ATOM 2354 O O . ASN A 1 298 ? -11.892 25.858 64.483 1.00 76.19 298 ASN A O 1
ATOM 2358 N N . PRO A 1 299 ? -10.156 27.302 64.353 1.00 75.12 299 PRO A N 1
ATOM 2359 C CA . PRO A 1 299 ? -10.776 28.189 63.365 1.00 75.12 299 PRO A CA 1
ATOM 2360 C C . PRO A 1 299 ? -10.713 27.654 61.922 1.00 75.12 299 PRO A C 1
ATOM 2362 O O . PRO A 1 299 ? -11.245 28.294 61.014 1.00 75.12 299 PRO A O 1
ATOM 2365 N N . SER A 1 300 ? -10.046 26.520 61.683 1.00 74.94 300 SER A N 1
ATOM 2366 C CA . SER A 1 300 ? -9.897 25.927 60.352 1.00 74.94 300 SER A CA 1
ATOM 2367 C C . SER A 1 300 ? -11.243 25.516 59.743 1.00 74.94 300 SER A C 1
ATOM 2369 O O . SER A 1 300 ? -12.083 24.900 60.401 1.00 74.94 300 SER A O 1
ATOM 2371 N N . ARG A 1 301 ? -11.424 25.798 58.445 1.00 72.06 301 ARG A N 1
ATOM 2372 C CA . ARG A 1 301 ? -12.571 25.312 57.652 1.00 72.06 301 ARG A CA 1
ATOM 2373 C C . ARG A 1 301 ? -12.552 23.797 57.439 1.00 72.06 301 ARG A C 1
ATOM 2375 O O . ARG A 1 301 ? -13.582 23.234 57.099 1.00 72.06 301 ARG A O 1
ATOM 2382 N N . GLU A 1 302 ? -11.396 23.167 57.637 1.00 74.50 302 GLU A N 1
ATOM 2383 C CA . GLU A 1 302 ? -11.163 21.729 57.452 1.00 74.50 302 GLU A CA 1
ATOM 2384 C C . GLU A 1 302 ? -11.199 20.959 58.788 1.00 74.50 302 GLU A C 1
ATOM 2386 O O . GLU A 1 302 ? -10.861 19.777 58.838 1.00 74.50 302 GLU A O 1
ATOM 2391 N N . ARG A 1 303 ? -11.601 21.621 59.887 1.00 79.00 303 ARG A N 1
ATOM 2392 C CA . ARG A 1 303 ? -11.695 21.007 61.219 1.00 79.00 303 ARG A CA 1
ATOM 2393 C C . ARG A 1 303 ? -12.622 19.788 61.199 1.00 79.00 303 ARG A C 1
ATOM 2395 O O . ARG A 1 303 ? -13.678 19.832 60.572 1.00 79.00 303 ARG A O 1
ATOM 2402 N N . CYS A 1 304 ? -12.248 18.732 61.920 1.00 77.69 304 CYS A N 1
ATOM 2403 C CA . CYS A 1 304 ? -12.968 17.452 61.933 1.00 77.69 304 CYS A CA 1
ATOM 2404 C C . CYS A 1 304 ? -13.058 16.758 60.557 1.00 77.69 304 CYS A C 1
ATOM 2406 O O . CYS A 1 304 ? -13.830 15.813 60.403 1.00 77.69 304 CYS A O 1
ATOM 2408 N N . GLY A 1 305 ? -12.279 17.209 59.570 1.00 76.00 305 GLY A N 1
ATOM 2409 C CA . GLY A 1 305 ? -12.163 16.591 58.256 1.00 76.00 305 GLY A CA 1
ATOM 2410 C C . GLY A 1 305 ? -10.910 15.729 58.115 1.00 76.00 305 GLY A C 1
ATOM 2411 O O . GLY A 1 305 ? -10.053 15.669 58.994 1.00 76.00 305 GLY A O 1
ATOM 2412 N N . VAL A 1 306 ? -10.792 15.094 56.955 1.00 83.00 306 VAL A N 1
ATOM 2413 C CA . VAL A 1 306 ? -9.575 14.428 56.476 1.00 83.00 306 VAL A CA 1
ATOM 2414 C C . VAL A 1 306 ? -9.242 14.952 55.076 1.00 83.00 306 VAL A C 1
ATOM 2416 O O . VAL A 1 306 ? -10.128 15.507 54.416 1.00 83.00 306 VAL A O 1
ATOM 2419 N N . PRO A 1 307 ? -8.001 14.800 54.588 1.00 82.88 307 PRO A N 1
ATOM 2420 C CA . PRO A 1 307 ? -7.658 15.161 53.219 1.00 82.88 307 PRO A CA 1
ATOM 2421 C C . PRO A 1 307 ? -8.523 14.452 52.184 1.00 82.88 307 PRO A C 1
ATOM 2423 O O . PRO A 1 307 ? -9.024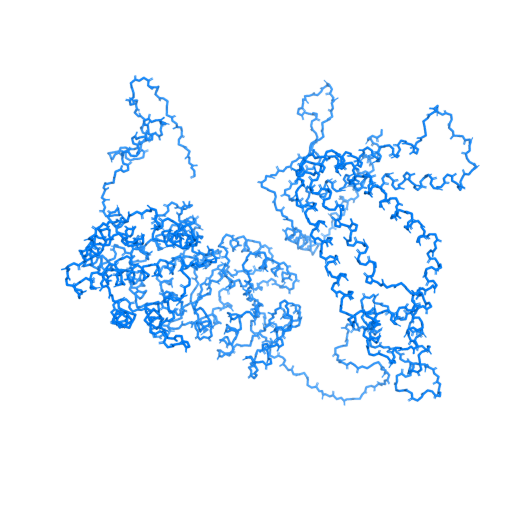 13.350 52.401 1.00 82.88 307 PRO A O 1
ATOM 2426 N N . PHE A 1 308 ? -8.653 15.067 51.012 1.00 77.25 308 PHE A N 1
ATOM 2427 C CA . PHE A 1 308 ? -9.512 14.557 49.944 1.00 77.25 308 PHE A CA 1
ATOM 2428 C C . PHE A 1 308 ? -9.087 13.166 49.441 1.00 77.25 308 PHE A C 1
ATOM 2430 O O . PHE A 1 308 ? -9.935 12.376 49.030 1.00 77.25 308 PHE A O 1
ATOM 2437 N N . SER A 1 309 ? -7.793 12.846 49.532 1.00 78.25 309 SER A N 1
ATOM 2438 C CA . SER A 1 309 ? -7.224 11.528 49.227 1.00 78.25 309 SER A CA 1
ATOM 2439 C C . SER A 1 309 ? -7.738 10.403 50.140 1.00 78.25 309 SER A C 1
ATOM 2441 O O . SER A 1 309 ? -7.712 9.244 49.740 1.00 78.25 309 SER A O 1
ATOM 2443 N N . CYS A 1 310 ? -8.278 10.725 51.322 1.00 75.94 310 CYS A N 1
ATOM 2444 C CA . CYS A 1 310 ? -8.901 9.767 52.240 1.00 75.94 310 CYS A CA 1
ATOM 2445 C C . CYS A 1 310 ? -10.387 9.477 51.952 1.00 75.94 310 CYS A C 1
ATOM 2447 O O . CYS A 1 310 ? -10.976 8.595 52.583 1.00 75.94 310 CYS A O 1
ATOM 2449 N N . CYS A 1 311 ? -11.040 10.247 51.078 1.00 71.12 311 CYS A N 1
ATOM 2450 C CA . CYS A 1 311 ? -12.490 10.175 50.906 1.00 71.12 311 CYS A CA 1
ATOM 2451 C C . CYS A 1 311 ? -12.913 8.972 50.048 1.00 71.12 311 CYS A C 1
ATOM 2453 O O . CYS A 1 311 ? -12.506 8.827 48.895 1.00 71.12 311 CYS A O 1
ATOM 2455 N N . VAL A 1 312 ? -13.818 8.143 50.577 1.00 59.84 312 VAL A N 1
ATOM 2456 C CA . VAL A 1 312 ? -14.432 7.035 49.830 1.00 59.84 312 VAL A CA 1
ATOM 2457 C C . VAL A 1 312 ? -15.444 7.598 48.825 1.00 59.84 312 VAL A C 1
ATOM 2459 O O . VAL A 1 312 ? -16.370 8.318 49.198 1.00 59.84 312 VAL A O 1
ATOM 2462 N N . LYS A 1 313 ? -15.282 7.275 47.538 1.00 54.31 313 LYS A N 1
ATOM 2463 C CA . LYS A 1 313 ? -16.200 7.702 46.467 1.00 54.31 313 LYS A CA 1
ATOM 2464 C C . LYS A 1 313 ? -17.487 6.861 46.518 1.00 54.31 313 LYS A C 1
ATOM 2466 O O . LYS A 1 313 ? -17.444 5.666 46.243 1.00 54.31 313 LYS A O 1
ATOM 2471 N N . ASP A 1 314 ? -18.622 7.478 46.858 1.00 43.09 314 ASP A N 1
ATOM 2472 C CA . ASP A 1 314 ? -19.953 6.849 46.805 1.00 43.09 314 ASP A CA 1
ATOM 2473 C C . ASP A 1 314 ? -20.379 6.616 45.334 1.00 43.09 314 ASP A C 1
ATOM 2475 O O . ASP A 1 314 ? -20.486 7.586 44.575 1.00 43.09 314 ASP A O 1
ATOM 2479 N N . PRO A 1 315 ? -20.656 5.367 44.903 1.00 41.59 315 PRO A N 1
ATOM 2480 C CA . PRO A 1 315 ? -21.102 5.064 43.541 1.00 41.59 315 PRO A CA 1
ATOM 2481 C C . PRO A 1 315 ? -22.430 5.729 43.140 1.00 41.59 315 PRO A C 1
ATOM 2483 O O . PRO A 1 315 ? -22.730 5.800 41.947 1.00 41.59 315 PRO A O 1
ATOM 2486 N N . ALA A 1 316 ? -23.234 6.207 44.098 1.00 41.59 316 ALA A N 1
ATOM 2487 C CA . ALA A 1 316 ? -24.577 6.731 43.850 1.00 41.59 316 ALA A CA 1
ATOM 2488 C C . ALA A 1 316 ? -24.674 8.269 43.745 1.00 41.59 316 ALA A C 1
ATOM 2490 O O . ALA A 1 316 ? -25.745 8.779 43.410 1.00 41.59 316 ALA A O 1
ATOM 2491 N N . ARG A 1 317 ? -23.593 9.034 43.973 1.00 36.88 317 ARG A N 1
ATOM 2492 C CA . ARG A 1 317 ? -23.607 10.508 43.856 1.00 36.88 317 ARG A CA 1
ATOM 2493 C C . ARG A 1 317 ? -22.539 11.023 42.889 1.00 36.88 317 ARG A C 1
ATOM 2495 O O . ARG A 1 317 ? -21.374 11.174 43.238 1.00 36.88 317 ARG A O 1
ATOM 2502 N N . ARG A 1 318 ? -22.953 11.361 41.662 1.00 41.12 318 ARG A N 1
ATOM 2503 C CA . ARG A 1 318 ? -22.141 12.118 40.693 1.00 41.12 318 ARG A CA 1
ATOM 2504 C C . ARG A 1 318 ? -22.408 13.622 40.820 1.00 41.12 318 ARG A C 1
ATOM 2506 O O . ARG A 1 318 ? -23.288 14.136 40.143 1.00 41.12 318 ARG A O 1
ATOM 2513 N N . SER A 1 319 ? -21.617 14.318 41.634 1.00 32.81 319 SER A N 1
ATOM 2514 C CA . SER A 1 319 ? -21.246 15.734 41.442 1.00 32.81 319 SER A CA 1
ATOM 2515 C C . SER A 1 319 ? -20.152 16.121 42.443 1.00 32.81 319 SER A C 1
ATOM 2517 O O . SER A 1 319 ? -20.182 15.690 43.592 1.00 32.81 319 SER A O 1
ATOM 2519 N N . PHE A 1 320 ? -19.169 16.893 41.982 1.00 34.62 320 PHE A N 1
ATOM 2520 C CA . PHE A 1 320 ? -17.929 17.245 42.680 1.00 34.62 320 PHE A CA 1
ATOM 2521 C C . PHE A 1 320 ? -18.109 17.822 44.099 1.00 34.62 320 PHE A C 1
ATOM 2523 O O . PHE A 1 320 ? -18.889 18.744 44.298 1.00 34.62 320 PHE A O 1
ATOM 2530 N N . GLY A 1 321 ? -17.268 17.325 45.019 1.00 38.56 321 GLY A N 1
ATOM 2531 C CA . GLY A 1 321 ? -16.581 18.084 46.072 1.00 38.56 321 GLY A CA 1
ATOM 2532 C C . GLY A 1 321 ? -17.417 18.741 47.173 1.00 38.56 321 GLY A C 1
ATOM 2533 O O . GLY A 1 321 ? -17.809 19.890 47.023 1.00 38.56 321 GLY A O 1
ATOM 2534 N N . ILE A 1 322 ? -17.566 18.039 48.305 1.00 31.55 322 ILE A N 1
ATOM 2535 C CA . ILE A 1 322 ? -17.365 18.475 49.711 1.00 31.55 322 ILE A CA 1
ATOM 2536 C C . ILE A 1 322 ? -18.160 17.525 50.623 1.00 31.55 322 ILE A C 1
ATOM 2538 O O . ILE A 1 322 ? -19.371 17.357 50.480 1.00 31.55 322 ILE A O 1
ATOM 2542 N N . CYS A 1 323 ? -17.463 16.905 51.575 1.00 42.81 323 CYS A N 1
ATOM 2543 C CA . CYS A 1 323 ? -18.066 16.234 52.721 1.00 42.81 323 CYS A CA 1
ATOM 2544 C C . CYS A 1 323 ? -18.499 17.310 53.734 1.00 42.81 323 CYS A C 1
ATOM 2546 O O . CYS A 1 323 ? -17.630 17.841 54.411 1.00 42.81 323 CYS A O 1
ATOM 2548 N N . ASP A 1 324 ? -19.778 17.709 53.775 1.00 28.88 324 ASP A N 1
ATOM 2549 C CA . ASP A 1 324 ? -20.611 17.611 54.993 1.00 28.88 324 ASP A CA 1
ATOM 2550 C C . ASP A 1 324 ? -22.036 18.211 54.897 1.00 28.88 324 ASP A C 1
ATOM 2552 O O . ASP A 1 324 ? -22.294 19.227 54.257 1.00 28.88 324 ASP A O 1
ATOM 2556 N N . LEU A 1 325 ? -22.936 17.507 55.598 1.00 41.25 325 LEU A N 1
ATOM 2557 C CA . LEU A 1 325 ? -24.177 17.857 56.320 1.00 41.25 325 LEU A CA 1
ATOM 2558 C C . LEU A 1 325 ? -24.956 19.158 55.980 1.00 41.25 325 LEU A C 1
ATOM 2560 O O . LEU A 1 325 ? -24.638 20.223 56.498 1.00 41.25 325 LEU A O 1
ATOM 2564 N N . THR A 1 326 ? -26.093 19.046 55.262 1.00 26.97 326 THR A N 1
ATOM 2565 C CA . THR A 1 326 ? -27.440 19.627 55.586 1.00 26.97 326 THR A CA 1
ATOM 2566 C C . THR A 1 326 ? -28.505 19.315 54.490 1.00 26.97 326 THR A C 1
ATOM 2568 O O . THR A 1 326 ? -28.123 18.980 53.369 1.00 26.97 326 THR A O 1
ATOM 2571 N N . PRO A 1 327 ? -29.834 19.319 54.794 1.00 30.47 327 PRO A N 1
ATOM 2572 C CA . PRO A 1 327 ? -30.898 18.690 53.980 1.00 30.47 327 PRO A CA 1
ATOM 2573 C C . PRO A 1 327 ? -31.558 19.629 52.929 1.00 30.47 327 PRO A C 1
ATOM 2575 O O . PRO A 1 327 ? -31.287 20.829 52.930 1.00 30.47 327 PRO A O 1
ATOM 2578 N N . PRO A 1 328 ? -32.392 19.106 51.997 1.00 33.03 328 PRO A N 1
ATOM 2579 C CA . PRO A 1 328 ? -32.474 19.593 50.620 1.00 33.03 328 PRO A CA 1
ATOM 2580 C C . PRO A 1 328 ? -33.484 20.731 50.423 1.00 33.03 328 PRO A C 1
ATOM 2582 O O . PRO A 1 328 ? -34.612 20.675 50.911 1.00 33.03 328 PRO A O 1
ATOM 2585 N N . GLY A 1 329 ? -33.097 21.724 49.623 1.00 25.50 329 GLY A N 1
ATOM 2586 C CA . GLY A 1 329 ? -33.974 22.770 49.107 1.00 25.50 329 GLY A CA 1
ATOM 2587 C C . GLY A 1 329 ? -33.726 22.967 47.616 1.00 25.50 329 GLY A C 1
ATOM 2588 O O . GLY A 1 329 ? -32.596 23.210 47.209 1.00 25.50 329 GLY A O 1
ATOM 2589 N N . ASN A 1 330 ? -34.798 22.808 46.840 1.00 37.56 330 ASN A N 1
ATOM 2590 C CA . ASN A 1 330 ? -34.944 23.001 45.397 1.00 37.56 330 ASN A CA 1
ATOM 2591 C C . ASN A 1 330 ? -33.850 23.822 44.693 1.00 37.56 330 ASN A C 1
ATOM 2593 O O . ASN A 1 330 ? -33.775 25.040 44.846 1.00 37.56 330 ASN A O 1
ATOM 2597 N N . SER A 1 331 ? -33.148 23.172 43.768 1.00 30.14 331 SER A N 1
ATOM 2598 C CA . SER A 1 331 ? -32.723 23.805 42.523 1.00 30.14 331 SER A CA 1
ATOM 2599 C C . SER A 1 331 ? -32.744 22.768 41.401 1.00 30.14 331 SER A C 1
ATOM 2601 O O . SER A 1 331 ? -31.961 21.823 41.353 1.00 30.14 331 SER A O 1
ATOM 2603 N N . GLU A 1 332 ? -33.705 22.932 40.496 1.00 37.31 332 GLU A N 1
ATOM 2604 C CA . GLU A 1 332 ? -33.583 22.419 39.140 1.00 37.31 332 GLU A CA 1
ATOM 2605 C C . GLU A 1 332 ? -32.328 23.047 38.525 1.00 37.31 332 GLU A C 1
ATOM 2607 O O . GLU A 1 332 ? -32.234 24.267 38.391 1.00 37.31 332 GLU A O 1
ATOM 2612 N N . ALA A 1 333 ? -31.352 22.220 38.164 1.00 29.31 333 ALA A N 1
ATOM 2613 C CA . ALA A 1 333 ? -30.237 22.637 37.333 1.00 29.31 333 ALA A CA 1
ATOM 2614 C C . ALA A 1 333 ? -29.897 21.518 36.346 1.00 29.31 333 ALA A C 1
ATOM 2616 O O . ALA A 1 333 ? -29.330 20.490 36.702 1.00 29.31 333 ALA A O 1
ATOM 2617 N N . LEU A 1 334 ? -30.299 21.771 35.099 1.00 29.84 334 LEU A N 1
ATOM 2618 C CA . LEU A 1 334 ? -29.669 21.328 33.859 1.00 29.84 334 LEU A CA 1
ATOM 2619 C C . LEU A 1 334 ? -29.149 19.877 33.842 1.00 29.84 334 LEU A C 1
ATOM 2621 O O . LEU A 1 334 ? -27.949 19.613 33.901 1.00 29.84 334 LEU A O 1
ATOM 2625 N N . PHE A 1 335 ? -30.050 18.936 33.552 1.00 31.44 335 PHE A N 1
ATOM 2626 C CA . PHE A 1 335 ? -29.672 17.859 32.640 1.00 31.44 335 PHE A CA 1
ATOM 2627 C C . PHE A 1 335 ? -29.393 18.519 31.286 1.00 31.44 335 PHE A C 1
ATOM 2629 O O . PHE A 1 335 ? -30.299 18.733 30.480 1.00 31.44 335 PHE A O 1
ATOM 2636 N N . GLN A 1 336 ? -28.141 18.913 31.052 1.00 33.78 336 GLN A N 1
ATOM 2637 C CA . GLN A 1 336 ? -27.683 19.126 29.690 1.00 33.78 336 GLN A CA 1
ATOM 2638 C C . GLN A 1 336 ? -27.850 17.771 29.007 1.00 33.78 336 GLN A C 1
ATOM 2640 O O . GLN A 1 336 ? -27.210 16.790 29.387 1.00 33.78 336 GLN A O 1
ATOM 2645 N N . VAL A 1 337 ? -28.802 17.703 28.080 1.00 35.47 337 VAL A N 1
ATOM 2646 C CA . VAL A 1 337 ? -28.975 16.585 27.160 1.00 35.47 337 VAL A CA 1
ATOM 2647 C C . VAL A 1 337 ? -27.624 16.418 26.470 1.00 35.47 337 VAL A C 1
ATOM 2649 O O . VAL A 1 337 ? -27.292 17.189 25.576 1.00 35.47 337 VAL A O 1
ATOM 2652 N N . LEU A 1 338 ? -26.790 15.498 26.964 1.00 47.84 338 LEU A N 1
ATOM 2653 C CA . LEU A 1 338 ? -25.543 15.142 26.302 1.00 47.84 338 LEU A CA 1
ATOM 2654 C C . LEU A 1 338 ? -25.965 14.571 24.955 1.00 47.84 338 LEU A C 1
ATOM 2656 O O . LEU A 1 338 ? -26.549 13.486 24.906 1.00 47.84 338 LEU A O 1
ATOM 2660 N N . GLU A 1 339 ? -25.735 15.323 23.881 1.00 57.41 339 GLU A N 1
ATOM 2661 C CA . GLU A 1 339 ? -25.822 14.773 22.537 1.00 57.41 339 GLU A CA 1
ATOM 2662 C C . GLU A 1 339 ? -24.917 13.541 22.509 1.00 57.41 339 GLU A C 1
ATOM 2664 O O . GLU A 1 339 ? -23.696 13.633 22.641 1.00 57.41 339 GLU A O 1
ATOM 2669 N N . GLN A 1 340 ? -25.534 12.359 22.459 1.00 83.62 340 GLN A N 1
ATOM 2670 C CA . GLN A 1 340 ? -24.794 11.108 22.371 1.00 83.62 340 GLN A CA 1
ATOM 2671 C C . GLN A 1 340 ? -23.950 11.152 21.095 1.00 83.62 340 GLN A C 1
ATOM 2673 O O . GLN A 1 340 ? -24.425 11.601 20.054 1.00 83.62 340 GLN A O 1
ATOM 2678 N N . ALA A 1 341 ? -22.710 10.686 21.163 1.00 96.19 341 ALA A N 1
ATOM 2679 C CA . ALA A 1 341 ? -21.823 10.631 20.015 1.00 96.19 341 ALA A CA 1
ATOM 2680 C C . ALA A 1 341 ? -22.280 9.548 19.027 1.00 96.19 341 ALA A C 1
ATOM 2682 O O . ALA A 1 341 ? -22.669 8.439 19.410 1.00 96.19 341 ALA A O 1
ATOM 2683 N N . ASP A 1 342 ? -22.221 9.865 17.737 1.00 97.81 342 ASP A N 1
ATOM 2684 C CA . ASP A 1 342 ? -22.537 8.944 16.651 1.00 97.81 342 ASP A CA 1
ATOM 2685 C C . ASP A 1 342 ? -21.498 7.827 16.553 1.00 97.81 342 ASP A C 1
ATOM 2687 O O . ASP A 1 342 ? -21.852 6.673 16.308 1.00 97.81 342 ASP A O 1
ATOM 2691 N N . ILE A 1 343 ? -20.224 8.150 16.767 1.00 98.44 343 ILE A N 1
ATOM 2692 C CA . ILE A 1 343 ? -19.100 7.231 16.577 1.00 98.44 343 ILE A CA 1
ATOM 2693 C C . ILE A 1 343 ? -17.940 7.596 17.504 1.00 98.44 343 ILE A C 1
ATOM 2695 O O . ILE A 1 343 ? -17.727 8.768 17.810 1.00 98.44 343 ILE A O 1
ATOM 2699 N N . ALA A 1 344 ? -17.181 6.600 17.958 1.00 98.44 344 ALA A N 1
ATOM 2700 C CA . ALA A 1 344 ? -15.912 6.812 18.649 1.00 98.44 344 ALA A CA 1
ATOM 2701 C C . ALA A 1 344 ? -14.732 6.542 17.718 1.00 98.44 344 ALA A C 1
ATOM 2703 O O . ALA A 1 344 ? -14.797 5.642 16.880 1.00 98.44 344 ALA A O 1
ATOM 2704 N N . LEU A 1 345 ? -13.624 7.251 17.930 1.00 98.62 345 LEU A N 1
ATOM 2705 C CA . LEU A 1 345 ? -12.338 6.930 17.318 1.00 98.62 345 LEU A CA 1
ATOM 2706 C C . LEU A 1 345 ? -11.243 6.838 18.384 1.00 98.62 345 LEU A C 1
ATOM 2708 O O . LEU A 1 345 ? -10.995 7.781 19.139 1.00 98.62 345 LEU A O 1
ATOM 2712 N N . ILE A 1 346 ? -10.567 5.689 18.410 1.00 98.38 346 ILE A N 1
ATOM 2713 C CA . ILE A 1 346 ? -9.428 5.385 19.272 1.00 98.38 346 ILE A CA 1
ATOM 2714 C C . ILE A 1 346 ? -8.136 5.539 18.469 1.00 98.38 346 ILE A C 1
ATOM 2716 O O . ILE A 1 346 ? -7.886 4.778 17.535 1.00 98.38 346 ILE A O 1
ATOM 2720 N N . GLY A 1 347 ? -7.279 6.475 18.882 1.00 96.56 347 GLY A N 1
ATOM 2721 C CA . GLY A 1 347 ? -5.956 6.696 18.287 1.00 96.56 347 GLY A CA 1
ATOM 2722 C C . GLY A 1 347 ? -5.807 8.077 17.654 1.00 96.56 347 GLY A C 1
ATOM 2723 O O . GLY A 1 347 ? -6.129 8.286 16.490 1.00 96.56 347 GLY A O 1
ATOM 2724 N N . LEU A 1 348 ? -5.236 9.017 18.410 1.00 96.25 348 LEU A N 1
ATOM 2725 C CA . LEU A 1 348 ? -5.117 10.433 18.024 1.00 96.25 348 LEU A CA 1
ATOM 2726 C C . LEU A 1 348 ? -3.755 10.773 17.401 1.00 96.25 348 LEU A C 1
ATOM 2728 O O . LEU A 1 348 ? -3.096 11.739 17.785 1.00 96.25 348 LEU A O 1
ATOM 2732 N N . ALA A 1 349 ? -3.299 9.945 16.461 1.00 93.44 349 ALA A N 1
ATOM 2733 C CA . ALA A 1 349 ? -2.228 10.341 15.545 1.00 93.44 349 ALA A CA 1
ATOM 2734 C C . ALA A 1 349 ? -2.784 11.267 14.445 1.00 93.44 349 ALA A C 1
ATOM 2736 O O . ALA A 1 349 ? -3.996 11.443 14.349 1.00 93.44 349 ALA A O 1
ATOM 2737 N N . VAL A 1 350 ? -1.913 11.789 13.575 1.00 91.44 350 VAL A N 1
ATOM 2738 C CA . VAL A 1 350 ? -2.283 12.703 12.473 1.00 91.44 350 VAL A CA 1
ATOM 2739 C C . VAL A 1 350 ? -3.479 12.189 11.660 1.00 91.44 350 VAL A C 1
ATOM 2741 O O . VAL A 1 350 ? -4.434 12.924 11.436 1.00 91.44 350 VAL A O 1
ATOM 2744 N N . MET A 1 351 ? -3.487 10.906 11.281 1.00 92.56 351 MET A N 1
ATOM 2745 C CA . MET A 1 351 ? -4.616 10.318 10.546 1.00 92.56 351 MET A CA 1
ATOM 2746 C C . MET A 1 351 ? -5.924 10.324 11.353 1.00 92.56 351 MET A C 1
ATOM 2748 O O . MET A 1 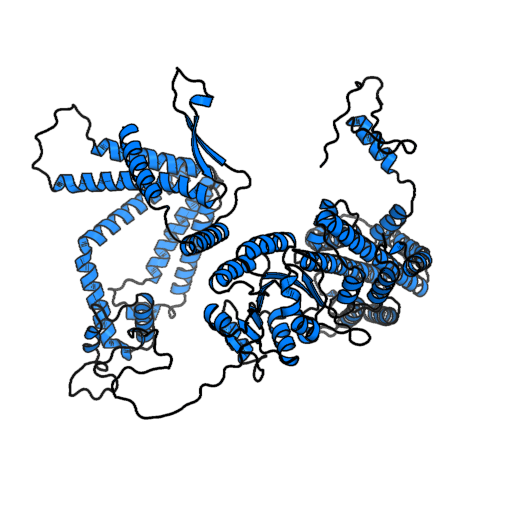351 ? -6.983 10.574 10.792 1.00 92.56 351 MET A O 1
ATOM 2752 N N . GLY A 1 352 ? -5.862 10.042 12.658 1.00 95.19 352 GLY A N 1
ATOM 2753 C CA . GLY A 1 352 ? -7.049 9.910 13.506 1.00 95.19 352 GLY A CA 1
ATOM 2754 C C . GLY A 1 352 ? -7.677 11.254 13.825 1.00 95.19 352 GLY A C 1
ATOM 2755 O O . GLY A 1 352 ? -8.888 11.397 13.712 1.00 95.19 352 GLY A O 1
ATOM 2756 N N . GLN A 1 353 ? -6.852 12.253 14.137 1.00 97.25 353 GLN A N 1
ATOM 2757 C CA . GLN A 1 353 ? -7.313 13.622 14.369 1.00 97.25 353 GLN A CA 1
ATOM 2758 C C . GLN A 1 353 ? -8.019 14.184 13.133 1.00 97.25 353 GLN A C 1
ATOM 2760 O O . GLN A 1 353 ? -9.156 14.638 13.225 1.00 97.25 353 GLN A O 1
ATOM 2765 N N . ASN A 1 354 ? -7.389 14.070 11.961 1.00 97.88 354 ASN A N 1
ATOM 2766 C CA . ASN A 1 354 ? -7.967 14.577 10.720 1.00 97.88 354 ASN A CA 1
ATOM 2767 C C . ASN A 1 354 ? -9.260 13.849 10.330 1.00 97.88 354 ASN A C 1
ATOM 2769 O O . ASN A 1 354 ? -10.196 14.499 9.874 1.00 97.88 354 ASN A O 1
ATOM 2773 N N . LEU A 1 355 ? -9.357 12.536 10.569 1.00 97.62 355 LEU A N 1
ATOM 2774 C CA . LEU A 1 355 ? -10.585 11.786 10.302 1.00 97.62 355 LEU A CA 1
ATOM 2775 C C . LEU A 1 355 ? -11.722 12.162 11.268 1.00 97.62 355 LEU A C 1
ATOM 2777 O O . LEU A 1 355 ? -12.874 12.226 10.848 1.00 97.62 355 LEU A O 1
ATOM 2781 N N . ILE A 1 356 ? -11.410 12.445 12.540 1.00 98.31 356 ILE A N 1
ATOM 2782 C CA . ILE A 1 356 ? -12.384 12.975 13.510 1.00 98.31 356 ILE A CA 1
ATOM 2783 C C . ILE A 1 356 ? -12.908 14.340 13.057 1.00 98.31 356 ILE A C 1
ATOM 2785 O O . ILE A 1 356 ? -14.119 14.543 13.042 1.00 98.31 356 ILE A O 1
ATOM 2789 N N . LEU A 1 357 ? -12.018 15.256 12.665 1.00 98.25 357 LEU A N 1
ATOM 2790 C CA . LEU A 1 357 ? -12.413 16.583 12.180 1.00 98.25 357 LEU A CA 1
ATOM 2791 C C . LEU A 1 357 ? -13.247 16.488 10.900 1.00 98.25 357 LEU A C 1
ATOM 2793 O O . LEU A 1 357 ? -14.255 17.169 10.777 1.00 98.25 357 LEU A O 1
ATOM 2797 N N . ASN A 1 358 ? -12.886 15.586 9.987 1.00 98.31 358 ASN A N 1
ATOM 2798 C CA . ASN A 1 358 ? -13.673 15.316 8.787 1.00 98.31 358 ASN A CA 1
ATOM 2799 C C . ASN A 1 358 ? -15.092 14.832 9.137 1.00 98.31 358 ASN A C 1
ATOM 2801 O O . ASN A 1 358 ? -16.077 15.377 8.648 1.00 98.31 358 ASN A O 1
ATOM 2805 N N . MET A 1 359 ? -15.217 13.854 10.040 1.00 98.38 359 MET A N 1
ATOM 2806 C CA . MET A 1 359 ? -16.523 13.404 10.536 1.00 98.38 359 MET A CA 1
ATOM 2807 C C . MET A 1 359 ? -17.318 14.542 11.189 1.00 98.38 359 MET A C 1
ATOM 2809 O O . MET A 1 359 ? -18.524 14.643 10.967 1.00 98.38 359 MET A O 1
ATOM 2813 N N . ASN A 1 360 ? -16.656 15.417 11.949 1.00 97.88 360 ASN A N 1
ATOM 2814 C CA . ASN A 1 360 ? -17.316 16.545 12.589 1.00 97.88 360 ASN A CA 1
ATOM 2815 C C . ASN A 1 360 ? -17.853 17.579 11.589 1.00 97.88 360 ASN A C 1
ATOM 2817 O O . ASN A 1 360 ? -19.007 17.986 11.711 1.00 97.88 360 ASN A O 1
ATOM 2821 N N . ASP A 1 361 ? -17.063 17.939 10.577 1.00 97.75 361 ASP A N 1
ATOM 2822 C CA . ASP A 1 361 ? -17.477 18.865 9.515 1.00 97.75 361 ASP A CA 1
ATOM 2823 C C . ASP A 1 361 ? -18.698 18.357 8.732 1.00 97.75 361 ASP A C 1
ATOM 2825 O O . ASP A 1 361 ? -19.492 19.148 8.226 1.00 97.75 361 ASP A O 1
ATOM 2829 N N . HIS A 1 362 ? -18.874 17.035 8.665 1.00 97.75 362 HIS A N 1
ATOM 2830 C CA . HIS A 1 362 ? -20.027 16.381 8.040 1.00 97.75 362 HIS A CA 1
ATOM 2831 C C . HIS A 1 362 ? -21.211 16.180 9.000 1.00 97.75 362 HIS A C 1
ATOM 2833 O O . HIS A 1 362 ? -22.160 15.468 8.673 1.00 97.75 362 HIS A O 1
ATOM 2839 N N . GLY A 1 363 ? -21.185 16.825 10.169 1.00 96.25 363 GLY A N 1
ATOM 2840 C CA . GLY A 1 363 ? -22.309 16.883 11.101 1.00 96.25 363 GLY A CA 1
ATOM 2841 C C . GLY A 1 363 ? -22.409 15.710 12.074 1.00 96.25 363 GLY A C 1
ATOM 2842 O O . GLY A 1 363 ? -23.430 15.586 12.746 1.00 96.25 363 GLY A O 1
ATOM 2843 N N . PHE A 1 364 ? -21.380 14.864 12.184 1.00 97.38 364 PHE A N 1
ATOM 2844 C CA . PHE A 1 364 ? -21.360 13.777 13.164 1.00 97.38 364 PHE A CA 1
ATOM 2845 C C . PHE A 1 364 ? -20.723 14.222 14.484 1.00 97.38 364 PHE A C 1
ATOM 2847 O O . PHE A 1 364 ? -19.675 14.877 14.516 1.00 97.38 364 PHE A O 1
ATOM 2854 N N . VAL A 1 365 ? -21.328 13.818 15.601 1.00 97.62 365 VAL A N 1
ATOM 2855 C CA . VAL A 1 365 ? -20.740 13.990 16.935 1.00 97.62 365 VAL A CA 1
ATOM 2856 C C . VAL A 1 365 ? -19.775 12.831 17.170 1.00 97.62 365 VAL A C 1
ATOM 2858 O O . VAL A 1 365 ? -20.179 11.667 17.173 1.00 97.62 365 VAL A O 1
ATOM 2861 N N . VAL A 1 366 ? -18.489 13.128 17.359 1.00 98.00 366 VAL A N 1
ATOM 2862 C CA . VAL A 1 366 ? -17.438 12.103 17.458 1.00 98.00 366 VAL A CA 1
ATOM 2863 C C . VAL A 1 366 ? -16.848 12.070 18.860 1.00 98.00 366 VAL A C 1
ATOM 2865 O O . VAL A 1 366 ? -16.449 13.103 19.396 1.00 98.00 366 VAL A O 1
ATOM 2868 N N . CYS A 1 367 ? -16.746 10.875 19.443 1.00 98.19 367 CYS A N 1
ATOM 2869 C CA . CYS A 1 367 ? -16.052 10.663 20.707 1.00 98.19 367 CYS A CA 1
ATOM 2870 C C . CYS A 1 367 ? -14.575 10.306 20.471 1.00 98.19 367 CYS A C 1
ATOM 2872 O O . CYS A 1 367 ? -14.248 9.224 19.982 1.00 98.19 367 CYS A O 1
ATOM 2874 N N . ALA A 1 368 ? -13.672 11.217 20.821 1.00 98.06 368 ALA A N 1
ATOM 2875 C CA . ALA A 1 368 ? -12.231 11.033 20.733 1.00 98.06 368 ALA A CA 1
ATOM 2876 C C . ALA A 1 368 ? -11.691 10.301 21.971 1.00 98.06 368 ALA A C 1
ATOM 2878 O O . ALA A 1 368 ? -11.913 10.725 23.109 1.00 98.06 368 ALA A O 1
ATOM 2879 N N . TYR A 1 369 ? -10.917 9.236 21.754 1.00 98.19 369 TYR A N 1
ATOM 2880 C CA . TYR A 1 369 ? -10.205 8.541 22.823 1.00 98.19 369 TYR A CA 1
ATOM 2881 C C . TYR A 1 369 ? -8.777 8.165 22.415 1.00 98.19 369 TYR A C 1
ATOM 2883 O O . TYR A 1 369 ? -8.457 7.915 21.251 1.00 98.19 369 TYR A O 1
ATOM 2891 N N . ASN A 1 370 ? -7.882 8.107 23.398 1.00 96.69 370 ASN A N 1
ATOM 2892 C CA . ASN A 1 370 ? -6.516 7.650 23.209 1.00 96.69 370 ASN A CA 1
ATOM 2893 C C . ASN A 1 370 ? -5.974 7.034 24.502 1.00 96.69 370 ASN A C 1
ATOM 2895 O O . ASN A 1 370 ? -6.284 7.507 25.590 1.00 96.69 370 ASN A O 1
ATOM 2899 N N . ARG A 1 371 ? -5.089 6.031 24.383 1.00 90.62 371 ARG A N 1
ATOM 2900 C CA . ARG A 1 371 ? -4.442 5.379 25.540 1.00 90.62 371 ARG A CA 1
ATOM 2901 C C . ARG A 1 371 ? -3.770 6.384 26.482 1.00 90.62 371 ARG A C 1
ATOM 2903 O O . ARG A 1 371 ? -3.811 6.222 27.693 1.00 90.62 371 ARG A O 1
ATOM 2910 N N . THR A 1 372 ? -3.118 7.395 25.914 1.00 93.38 372 THR A N 1
ATOM 2911 C CA . THR A 1 372 ? -2.560 8.522 26.665 1.00 93.38 372 THR A CA 1
ATOM 2912 C C . THR A 1 372 ? -3.591 9.642 26.666 1.00 93.38 372 THR A C 1
ATOM 2914 O O . THR A 1 372 ? -3.769 10.294 25.634 1.00 93.38 372 THR A O 1
ATOM 2917 N N . VAL A 1 373 ? -4.258 9.837 27.805 1.00 92.25 373 VAL A N 1
ATOM 2918 C CA . VAL A 1 373 ? -5.394 10.762 27.965 1.00 92.25 373 VAL A CA 1
ATOM 2919 C C . VAL A 1 373 ? -5.006 12.222 27.714 1.00 92.25 373 VAL A C 1
ATOM 2921 O O . VAL A 1 373 ? -5.808 12.969 27.162 1.00 92.25 373 VAL A O 1
ATOM 2924 N N . SER A 1 374 ? -3.762 12.626 28.002 1.00 94.38 374 SER A N 1
ATOM 2925 C CA . SER A 1 374 ? -3.293 13.991 27.706 1.00 94.38 374 SER A CA 1
ATOM 2926 C C . SER A 1 374 ? -3.443 14.360 26.227 1.00 94.38 374 SER A C 1
ATOM 2928 O O . SER A 1 374 ? -3.871 15.465 25.930 1.00 94.38 374 SER A O 1
ATOM 2930 N N . LYS A 1 375 ? -3.247 13.409 25.298 1.00 95.38 375 LYS A N 1
ATOM 2931 C CA . LYS A 1 375 ? -3.466 13.651 23.860 1.00 95.38 375 LYS A CA 1
ATOM 2932 C C . LYS A 1 375 ? -4.917 13.975 23.510 1.00 95.38 375 LYS A C 1
ATOM 2934 O O . LYS A 1 375 ? -5.158 14.636 22.508 1.00 95.38 375 LYS A O 1
ATOM 2939 N N . VAL A 1 376 ? -5.877 13.474 24.291 1.00 96.38 376 VAL A N 1
ATOM 2940 C CA . VAL A 1 376 ? -7.296 13.818 24.117 1.00 96.38 376 VAL A CA 1
ATOM 2941 C C . VAL A 1 376 ? -7.503 15.279 24.502 1.00 96.38 376 VAL A C 1
ATOM 2943 O O . VAL A 1 376 ? -8.118 16.020 23.745 1.00 96.38 376 VAL A O 1
ATOM 2946 N N . GLN A 1 377 ? -6.940 15.703 25.636 1.00 94.00 377 GLN A N 1
ATOM 2947 C CA . GLN A 1 377 ? -7.033 17.093 26.086 1.00 94.00 377 GLN A CA 1
ATOM 2948 C C . GLN A 1 377 ? -6.325 18.051 25.129 1.00 94.00 377 GLN A C 1
ATOM 2950 O O . GLN A 1 377 ? -6.897 19.073 24.768 1.00 94.00 377 GLN A O 1
ATOM 2955 N N . ASP A 1 378 ? -5.124 17.701 24.665 1.00 96.38 378 ASP A N 1
ATOM 2956 C CA . ASP A 1 378 ? -4.376 18.509 23.701 1.00 96.38 378 ASP A CA 1
ATOM 2957 C C . ASP A 1 378 ? -5.183 18.714 22.414 1.00 96.38 378 ASP A C 1
ATOM 2959 O O . ASP A 1 378 ? -5.330 19.844 21.960 1.00 96.38 378 ASP A O 1
ATOM 2963 N N . PHE A 1 379 ? -5.774 17.646 21.872 1.00 97.69 379 PHE A N 1
ATOM 2964 C CA . PHE A 1 379 ? -6.587 17.720 20.659 1.00 97.69 379 PHE A CA 1
ATOM 2965 C C . PHE A 1 379 ? -7.849 18.577 20.847 1.00 97.69 379 PHE A C 1
ATOM 2967 O O . PHE A 1 379 ? -8.163 19.415 20.004 1.00 97.69 379 PHE A O 1
ATOM 2974 N N . LEU A 1 380 ? -8.560 18.422 21.970 1.00 96.44 380 LEU A N 1
ATOM 2975 C CA . LEU A 1 380 ? -9.753 19.224 22.277 1.00 96.44 380 LEU A CA 1
ATOM 2976 C C . LEU A 1 380 ? -9.441 20.706 22.517 1.00 96.44 380 LEU A C 1
ATOM 2978 O O . LEU A 1 380 ? -10.254 21.568 22.188 1.00 96.44 380 LEU A O 1
ATOM 2982 N N . ASN A 1 381 ? -8.277 21.006 23.092 1.00 96.44 381 ASN A N 1
ATOM 2983 C CA . ASN A 1 381 ? -7.851 22.374 23.380 1.00 96.44 381 ASN A CA 1
ATOM 2984 C C . ASN A 1 381 ? -7.272 23.095 22.156 1.00 96.44 381 ASN A C 1
ATOM 2986 O O . ASN A 1 381 ? -7.194 24.327 22.171 1.00 96.44 381 ASN A O 1
ATOM 2990 N N . ASN A 1 382 ? -6.881 22.349 21.120 1.00 96.38 382 ASN A N 1
ATOM 2991 C CA . ASN A 1 382 ? -6.280 22.873 19.900 1.00 96.38 382 ASN A CA 1
ATOM 2992 C C . ASN A 1 382 ? -7.176 22.596 18.685 1.00 96.38 382 ASN A C 1
ATOM 2994 O O . ASN A 1 382 ? -8.118 23.348 18.445 1.00 96.38 382 ASN A O 1
ATOM 2998 N N . GLU A 1 383 ? -6.903 21.544 17.912 1.00 95.44 383 GLU A N 1
ATOM 2999 C CA . GLU A 1 383 ? -7.489 21.336 16.585 1.00 95.44 383 GLU A CA 1
ATOM 3000 C C . GLU A 1 383 ? -9.008 21.114 16.618 1.00 95.44 383 GLU A C 1
ATOM 3002 O O . GLU A 1 383 ? -9.706 21.545 15.704 1.00 95.44 383 GLU A O 1
ATOM 3007 N N . ALA A 1 384 ? -9.535 20.477 17.670 1.00 95.94 384 ALA A N 1
ATOM 3008 C CA . ALA A 1 384 ? -10.969 20.245 17.856 1.00 95.94 384 ALA A CA 1
ATOM 3009 C C . ALA A 1 384 ? -11.666 21.333 18.696 1.00 95.94 384 ALA A C 1
ATOM 3011 O O . ALA A 1 384 ? -12.845 21.198 19.043 1.00 95.94 384 ALA A O 1
ATOM 3012 N N . LYS A 1 385 ? -10.981 22.433 19.025 1.00 95.12 385 LYS A N 1
ATOM 3013 C CA . LYS A 1 385 ? -11.573 23.519 19.810 1.00 95.12 385 LYS A CA 1
ATOM 3014 C C . LYS A 1 385 ? -12.713 24.190 19.040 1.00 95.12 385 LYS A C 1
ATOM 3016 O O . LYS A 1 385 ? -12.524 24.682 17.934 1.00 95.12 385 LYS A O 1
ATOM 3021 N N . GLY A 1 386 ? -13.892 24.261 19.660 1.00 91.69 386 GLY A N 1
ATOM 3022 C CA . GLY A 1 386 ? -15.087 24.859 19.048 1.00 91.69 386 GLY A CA 1
ATOM 3023 C C . GLY A 1 386 ? -15.833 23.939 18.076 1.00 91.69 386 GLY A C 1
ATOM 3024 O O . GLY A 1 386 ? -16.732 24.404 17.384 1.00 91.69 386 GLY A O 1
ATOM 3025 N N . THR A 1 387 ? -15.475 22.655 18.035 1.00 95.56 387 THR A N 1
ATOM 3026 C CA . THR A 1 387 ? -16.192 21.611 17.288 1.00 95.56 387 THR A CA 1
ATOM 3027 C C . THR A 1 387 ? -17.199 20.874 18.183 1.00 95.56 387 THR A C 1
ATOM 3029 O O . THR A 1 387 ? -17.228 21.087 19.395 1.00 95.56 387 THR A O 1
ATOM 3032 N N . ASN A 1 388 ? -17.980 19.949 17.609 1.00 93.62 388 ASN A N 1
ATOM 3033 C CA . ASN A 1 388 ? -18.865 19.052 18.381 1.00 93.62 388 ASN A CA 1
ATOM 3034 C C . ASN A 1 388 ? -18.157 17.752 18.815 1.00 93.62 388 ASN A C 1
ATOM 3036 O O . ASN A 1 388 ? -18.807 16.758 19.138 1.00 93.62 388 ASN A O 1
ATOM 3040 N N . VAL A 1 389 ? -16.824 17.710 18.773 1.00 96.38 389 VAL A N 1
ATOM 3041 C CA . VAL A 1 389 ? -16.047 16.545 19.207 1.00 96.38 389 VAL A CA 1
ATOM 3042 C C . VAL A 1 389 ? -16.011 16.495 20.732 1.00 96.38 389 VAL A C 1
ATOM 3044 O O . VAL A 1 389 ? -15.704 17.483 21.396 1.00 96.38 389 VAL A O 1
ATOM 3047 N N . VAL A 1 390 ? -16.270 15.318 21.300 1.00 96.00 390 VAL A N 1
ATOM 3048 C CA . VAL A 1 390 ? -16.226 15.087 22.750 1.00 96.00 390 VAL A CA 1
ATOM 3049 C C . VAL A 1 390 ? -15.079 14.149 23.108 1.00 96.00 390 VAL A C 1
ATOM 3051 O O . VAL A 1 390 ? -14.835 13.165 22.421 1.00 96.00 390 VAL A O 1
ATOM 3054 N N . GLY A 1 391 ? -14.362 14.413 24.199 1.00 95.12 391 GLY A N 1
ATOM 3055 C CA . GLY A 1 391 ? -13.304 13.516 24.684 1.00 95.12 391 GLY A CA 1
ATOM 3056 C C . GLY A 1 391 ? -13.804 12.506 25.703 1.00 95.12 391 GLY A C 1
ATOM 3057 O O . GLY A 1 391 ? -14.733 12.790 26.466 1.00 95.12 391 GLY A O 1
ATOM 3058 N N . ALA A 1 392 ? -13.147 11.352 25.766 1.00 95.19 392 ALA A N 1
ATOM 3059 C CA . ALA A 1 392 ? -13.322 10.379 26.838 1.00 95.19 392 ALA A CA 1
ATOM 3060 C C . ALA A 1 392 ? -12.064 10.228 27.706 1.00 95.19 392 ALA A C 1
ATOM 3062 O O . ALA A 1 392 ? -10.942 10.284 27.203 1.00 95.19 392 ALA A O 1
ATOM 3063 N N . GLN A 1 393 ? -12.259 10.019 29.011 1.00 93.75 393 GLN A N 1
ATOM 3064 C CA . GLN A 1 393 ? -11.172 9.817 29.985 1.00 93.75 393 GLN A CA 1
ATOM 3065 C C . GLN A 1 393 ? -10.825 8.331 30.181 1.00 93.75 393 GLN A C 1
ATOM 3067 O O . GLN A 1 393 ? -9.703 7.996 30.555 1.00 93.75 393 GLN A O 1
ATOM 3072 N N . SER A 1 394 ? -11.767 7.428 29.893 1.00 95.50 394 SER A N 1
ATOM 3073 C CA . SER A 1 394 ? -11.584 5.973 29.935 1.00 95.50 394 SER A CA 1
ATOM 3074 C C . SER A 1 394 ? -12.363 5.283 28.807 1.00 95.50 394 SER A C 1
ATOM 3076 O O . SER A 1 394 ? -13.156 5.923 28.112 1.00 95.50 394 SER A O 1
ATOM 3078 N N . LEU A 1 395 ? -12.144 3.977 28.613 1.00 95.75 395 LEU A N 1
ATOM 3079 C CA . LEU A 1 395 ? -12.906 3.194 27.633 1.00 95.75 395 LEU A CA 1
ATOM 3080 C C . LEU A 1 395 ? -14.389 3.091 28.021 1.00 95.75 395 LEU A C 1
ATOM 3082 O O . LEU A 1 395 ? -15.251 3.194 27.156 1.00 95.75 395 LEU A O 1
ATOM 3086 N N . GLU A 1 396 ? -14.695 2.953 29.309 1.00 96.31 396 GLU A N 1
ATOM 3087 C CA . GLU A 1 396 ? -16.059 2.915 29.846 1.00 96.31 396 GLU A CA 1
ATOM 3088 C C . GLU A 1 396 ? -16.774 4.250 29.625 1.00 96.31 396 GLU A C 1
ATOM 3090 O O . GLU A 1 396 ? -17.921 4.278 29.179 1.00 96.31 396 GLU A O 1
ATOM 3095 N N . ASP A 1 397 ? -16.076 5.363 29.879 1.00 95.50 397 ASP A N 1
ATOM 3096 C CA . ASP A 1 397 ? -16.580 6.708 29.604 1.00 95.50 397 ASP A CA 1
ATOM 3097 C C . ASP A 1 397 ? -16.874 6.884 28.105 1.00 95.50 397 ASP A C 1
ATOM 3099 O O . ASP A 1 397 ? -17.971 7.309 27.739 1.00 95.50 397 ASP A O 1
ATOM 3103 N N . MET A 1 398 ? -15.953 6.459 27.232 1.00 97.06 398 MET A N 1
ATOM 3104 C CA . MET A 1 398 ? -16.140 6.482 25.777 1.00 97.06 398 MET A CA 1
ATOM 3105 C C . MET A 1 398 ? -17.381 5.684 25.357 1.00 97.06 398 MET A C 1
ATOM 3107 O O . MET A 1 398 ? -18.249 6.214 24.670 1.00 97.06 398 MET A O 1
ATOM 3111 N N . VAL A 1 399 ? -17.497 4.429 25.797 1.00 96.88 399 VAL A N 1
ATOM 3112 C CA . VAL A 1 399 ? -18.620 3.537 25.464 1.00 96.88 399 VAL A CA 1
ATOM 3113 C C . VAL A 1 399 ? -19.956 4.091 25.969 1.00 96.88 399 VAL A C 1
ATOM 3115 O O . VAL A 1 399 ? -20.974 3.947 25.287 1.00 96.88 399 VAL A O 1
ATOM 3118 N N . SER A 1 400 ? -19.968 4.757 27.129 1.00 95.56 400 SER A N 1
ATOM 3119 C CA . SER A 1 400 ? -21.178 5.361 27.704 1.00 95.56 400 SER A CA 1
ATOM 3120 C C . SER A 1 400 ? -21.713 6.557 26.908 1.00 95.56 400 SER A C 1
ATOM 3122 O O . SER A 1 400 ? -22.903 6.861 26.986 1.00 95.56 400 SER A O 1
ATOM 3124 N N . LYS A 1 401 ? -20.853 7.215 26.121 1.00 95.38 401 LYS A N 1
ATOM 3125 C CA . LYS A 1 401 ? -21.192 8.389 25.306 1.00 95.38 401 LYS A CA 1
ATOM 3126 C C . LYS A 1 401 ? -21.762 8.031 23.932 1.00 95.38 401 LYS A C 1
ATOM 3128 O O . LYS A 1 401 ? -22.218 8.932 23.238 1.00 95.38 401 LYS A O 1
ATOM 3133 N N . LEU A 1 402 ? -21.739 6.760 23.523 1.00 96.75 402 LEU A N 1
ATOM 3134 C CA . LEU A 1 402 ? -22.106 6.337 22.167 1.00 96.75 402 LEU A CA 1
ATOM 3135 C C . LEU A 1 402 ? -23.589 5.982 22.011 1.00 96.75 402 LEU A C 1
ATOM 3137 O O . LEU A 1 402 ? -24.161 5.268 22.836 1.00 96.75 402 LEU A O 1
ATOM 3141 N N . LYS A 1 403 ? -24.180 6.402 20.885 1.00 96.31 403 LYS A N 1
ATOM 3142 C CA . LYS A 1 403 ? -25.481 5.902 20.407 1.00 96.31 403 LYS A CA 1
ATOM 3143 C C . LYS A 1 403 ? -25.394 4.399 20.104 1.00 96.31 403 LYS A C 1
ATOM 3145 O O . LYS A 1 403 ? -24.361 3.924 19.638 1.00 96.31 403 LYS A O 1
ATOM 3150 N N . LYS A 1 404 ? -26.494 3.664 20.307 1.00 95.81 404 LYS A N 1
ATOM 3151 C CA . LYS A 1 404 ? -26.620 2.245 19.917 1.00 95.81 404 LYS A CA 1
ATOM 3152 C C . LYS A 1 404 ? -27.111 2.093 18.458 1.00 95.81 404 LYS A C 1
ATOM 3154 O O . LYS A 1 404 ? -27.953 2.892 18.045 1.00 95.81 404 LYS A O 1
ATOM 3159 N N . PRO A 1 405 ? -26.665 1.069 17.699 1.00 97.19 405 PRO A N 1
ATOM 3160 C CA . PRO A 1 405 ? -25.527 0.200 18.013 1.00 97.19 405 PRO A CA 1
ATOM 3161 C C . PRO A 1 405 ? -24.231 1.018 18.049 1.00 97.19 405 PRO A C 1
ATOM 3163 O O . PRO A 1 405 ? -24.027 1.912 17.223 1.00 97.19 405 PRO A O 1
ATOM 3166 N N . ARG A 1 406 ? -23.378 0.742 19.038 1.00 98.38 406 ARG A N 1
ATOM 3167 C CA . ARG A 1 406 ? -22.146 1.499 19.271 1.00 98.38 406 ARG A CA 1
ATOM 3168 C C . ARG A 1 406 ? -21.180 1.251 18.126 1.00 98.38 406 ARG A C 1
ATOM 3170 O O . ARG A 1 406 ? -20.998 0.117 17.698 1.00 98.38 406 ARG A O 1
ATOM 3177 N N . ARG A 1 407 ? -20.546 2.316 17.641 1.00 98.56 407 ARG A N 1
ATOM 3178 C CA . ARG A 1 407 ? -19.579 2.275 16.536 1.00 98.56 407 ARG A CA 1
ATOM 3179 C C . ARG A 1 407 ? -18.235 2.766 17.048 1.00 98.56 407 ARG A C 1
ATOM 3181 O O . ARG A 1 407 ? -18.127 3.921 17.457 1.00 98.56 407 ARG A O 1
ATOM 3188 N N . VAL A 1 408 ? -17.228 1.897 17.042 1.00 98.62 408 VAL A N 1
ATOM 3189 C CA . VAL A 1 408 ? -15.889 2.205 17.565 1.00 98.62 408 VAL A CA 1
ATOM 3190 C C . VAL A 1 408 ? -14.844 1.973 16.482 1.00 98.62 408 VAL A C 1
ATOM 3192 O O . VAL A 1 408 ? -14.615 0.838 16.077 1.00 98.62 408 VAL A O 1
ATOM 3195 N N . VAL A 1 409 ? -14.188 3.041 16.031 1.00 98.62 409 VAL A N 1
ATOM 3196 C CA . VAL A 1 409 ? -13.078 2.989 15.072 1.00 98.62 409 VAL A CA 1
ATOM 3197 C C . VAL A 1 409 ? -11.753 2.873 15.816 1.00 98.62 409 VAL A C 1
ATOM 3199 O O . VAL A 1 409 ? -11.444 3.682 16.686 1.00 98.62 409 VAL A O 1
ATOM 3202 N N . LEU A 1 410 ? -10.938 1.895 15.445 1.00 98.44 410 LEU A N 1
ATOM 3203 C CA . LEU A 1 410 ? -9.569 1.714 15.902 1.00 98.44 410 LEU A CA 1
ATOM 3204 C C . LEU A 1 410 ? -8.627 2.226 14.816 1.00 98.44 410 LEU A C 1
ATOM 3206 O O . LEU A 1 410 ? -8.545 1.652 13.733 1.00 98.44 410 LEU A O 1
ATOM 3210 N N . LEU A 1 411 ? -7.893 3.298 15.107 1.00 96.31 411 LEU A N 1
ATOM 3211 C CA . LEU A 1 411 ? -6.861 3.845 14.228 1.00 96.31 411 LEU A CA 1
ATOM 3212 C C . LEU A 1 411 ? -5.505 3.856 14.937 1.00 96.31 411 LEU A C 1
ATOM 3214 O O . LEU A 1 411 ? -4.845 4.880 15.125 1.00 96.31 411 LEU A O 1
ATOM 3218 N N . VAL A 1 412 ? -5.111 2.663 15.370 1.00 93.75 412 VAL A N 1
ATOM 3219 C CA . VAL A 1 412 ? -3.900 2.403 16.150 1.00 93.75 412 VAL A CA 1
ATOM 3220 C C . VAL A 1 412 ? -2.868 1.643 15.318 1.00 93.75 412 VAL A C 1
ATOM 3222 O O . VAL A 1 412 ? -3.086 1.303 14.155 1.00 93.75 412 VAL A O 1
ATOM 3225 N N . LYS A 1 413 ? -1.693 1.393 15.900 1.00 90.81 413 LYS A N 1
ATOM 3226 C CA . LYS A 1 413 ? -0.667 0.567 15.258 1.00 90.81 413 LYS A CA 1
ATOM 3227 C C . LYS A 1 413 ? -1.234 -0.837 14.991 1.00 90.81 413 LYS A C 1
ATOM 3229 O O . LYS A 1 413 ? -1.743 -1.462 15.912 1.00 90.81 413 LYS A O 1
ATOM 3234 N N . ALA A 1 414 ? -1.103 -1.325 13.759 1.00 90.75 414 ALA A N 1
ATOM 3235 C CA . ALA A 1 414 ? -1.521 -2.674 13.381 1.00 90.75 414 ALA A CA 1
ATOM 3236 C C . ALA A 1 414 ? -0.798 -3.769 14.195 1.00 90.75 414 ALA A C 1
ATOM 3238 O O . ALA A 1 414 ? 0.311 -3.558 14.701 1.00 90.75 414 ALA A O 1
ATOM 3239 N N . GLY A 1 415 ? -1.424 -4.944 14.285 1.00 91.75 415 GLY A N 1
ATOM 3240 C CA . GLY A 1 415 ? -0.966 -6.080 15.092 1.00 91.75 415 GLY A CA 1
ATOM 3241 C C . GLY A 1 415 ? -1.500 -6.020 16.526 1.00 91.75 415 GLY A C 1
ATOM 3242 O O . GLY A 1 415 ? -2.636 -5.601 16.736 1.00 91.75 415 GLY A O 1
ATOM 3243 N N . GLN A 1 416 ? -0.661 -6.386 17.502 1.00 92.06 416 GLN A N 1
ATOM 3244 C CA . GLN A 1 416 ? -1.055 -6.593 18.905 1.00 92.06 416 GLN A CA 1
ATOM 3245 C C . GLN A 1 416 ? -1.856 -5.438 19.521 1.00 92.06 416 GLN A C 1
ATOM 3247 O O . GLN A 1 416 ? -2.788 -5.671 20.277 1.00 92.06 416 GLN A O 1
ATOM 3252 N N . ALA A 1 417 ? -1.543 -4.184 19.179 1.00 94.38 417 ALA A N 1
ATOM 3253 C CA . ALA A 1 417 ? -2.256 -3.048 19.759 1.00 94.38 417 ALA A CA 1
ATOM 3254 C C . ALA A 1 417 ? -3.745 -3.008 19.364 1.00 94.38 417 ALA A C 1
ATOM 3256 O O . ALA A 1 417 ? -4.552 -2.522 20.150 1.00 94.38 417 ALA A O 1
ATOM 3257 N N . VAL A 1 418 ? -4.117 -3.516 18.183 1.00 96.94 418 VAL A N 1
ATOM 3258 C CA . VAL A 1 418 ? -5.529 -3.666 17.794 1.00 96.94 418 VAL A CA 1
ATOM 3259 C C . VAL A 1 418 ? -6.193 -4.738 18.657 1.00 96.94 418 VAL A C 1
ATOM 3261 O O . VAL A 1 418 ? -7.261 -4.493 19.210 1.00 96.94 418 VAL A O 1
ATOM 3264 N N . ASP A 1 419 ? -5.538 -5.888 18.826 1.00 95.94 419 ASP A N 1
ATOM 3265 C CA . ASP A 1 419 ? -6.062 -7.003 19.623 1.00 95.94 419 ASP A CA 1
ATOM 3266 C C . ASP A 1 419 ? -6.235 -6.626 21.100 1.00 95.94 419 ASP A C 1
ATOM 3268 O O . ASP A 1 419 ? -7.290 -6.880 21.679 1.00 95.94 419 ASP A O 1
ATOM 3272 N N . ASP A 1 420 ? -5.274 -5.904 21.680 1.00 95.62 420 ASP A N 1
ATOM 3273 C CA . ASP A 1 420 ? -5.355 -5.398 23.054 1.00 95.62 420 ASP A CA 1
ATOM 3274 C C . ASP A 1 420 ? -6.572 -4.483 23.266 1.00 95.62 420 ASP A C 1
ATOM 3276 O O . ASP A 1 420 ? -7.201 -4.508 24.327 1.00 95.62 420 ASP A O 1
ATOM 3280 N N . PHE A 1 421 ? -6.909 -3.645 22.277 1.00 97.00 421 PHE A N 1
ATOM 3281 C CA . PHE A 1 421 ? -8.101 -2.798 22.342 1.00 97.00 421 PHE A CA 1
ATOM 3282 C C . PHE A 1 421 ? -9.380 -3.604 22.162 1.00 97.00 421 PHE A C 1
ATOM 3284 O O . PHE A 1 421 ? -10.330 -3.373 22.906 1.00 97.00 421 PHE A O 1
ATOM 3291 N N . ILE A 1 422 ? -9.403 -4.560 21.231 1.00 97.19 422 ILE A N 1
ATOM 3292 C CA . ILE A 1 422 ? -10.554 -5.446 21.041 1.00 97.19 422 ILE A CA 1
ATOM 3293 C C . ILE A 1 422 ? -10.853 -6.198 22.343 1.00 97.19 422 ILE A C 1
ATOM 3295 O O . ILE A 1 422 ? -11.977 -6.109 22.831 1.00 97.19 422 ILE A O 1
ATOM 3299 N N . CYS A 1 423 ? -9.862 -6.843 22.970 1.00 95.56 423 CYS A N 1
ATOM 3300 C CA . CYS A 1 423 ? -10.081 -7.595 24.211 1.00 95.56 423 CYS A CA 1
ATOM 3301 C C . CYS A 1 423 ? -10.603 -6.700 25.359 1.00 95.56 423 CYS A C 1
ATOM 3303 O O . CYS A 1 423 ? -11.378 -7.167 26.190 1.00 95.56 423 CYS A O 1
ATOM 3305 N N . LYS A 1 424 ? -10.234 -5.409 25.400 1.00 95.38 424 LYS A N 1
ATOM 3306 C CA . LYS A 1 424 ? -10.761 -4.441 26.386 1.00 95.38 424 LYS A CA 1
ATOM 3307 C C . LYS A 1 424 ? -12.155 -3.911 26.050 1.00 95.38 424 LYS A C 1
ATOM 3309 O O . LYS A 1 424 ? -12.897 -3.562 26.959 1.00 95.38 424 LYS A O 1
ATOM 3314 N N . LEU A 1 425 ? -12.503 -3.820 24.768 1.00 96.62 425 LEU A N 1
ATOM 3315 C CA . LEU A 1 425 ? -13.799 -3.315 24.310 1.00 96.62 425 LEU A CA 1
ATOM 3316 C C . LEU A 1 425 ? -14.903 -4.362 24.423 1.00 96.62 425 LEU A C 1
ATOM 3318 O O . LEU A 1 425 ? -16.000 -4.020 24.842 1.00 96.62 425 LEU A O 1
ATOM 3322 N N . VAL A 1 426 ? -14.616 -5.624 24.091 1.00 96.88 426 VAL A N 1
ATOM 3323 C CA . VAL A 1 426 ? -15.591 -6.729 24.131 1.00 96.88 426 VAL A CA 1
ATOM 3324 C C . VAL A 1 426 ? -16.431 -6.769 25.422 1.00 96.88 426 VAL A C 1
ATOM 3326 O O . VAL A 1 426 ? -17.650 -6.825 25.293 1.00 96.88 426 VAL A O 1
ATOM 3329 N N . PRO A 1 427 ? -15.870 -6.680 26.650 1.00 96.31 427 PRO A N 1
ATOM 3330 C CA . PRO A 1 427 ? -16.680 -6.716 27.876 1.00 96.31 427 PRO A CA 1
ATOM 3331 C C . PRO A 1 427 ? -17.549 -5.467 28.108 1.00 96.31 427 PRO A C 1
ATOM 3333 O O . PRO A 1 427 ? -18.411 -5.487 28.983 1.00 96.31 427 PRO A O 1
ATOM 3336 N N . LEU A 1 428 ? -17.315 -4.379 27.371 1.00 96.19 428 LEU A N 1
ATOM 3337 C CA . LEU A 1 428 ? -18.048 -3.115 27.495 1.00 96.19 428 LEU A CA 1
ATOM 3338 C C . LEU A 1 428 ? -19.145 -2.960 26.429 1.00 96.19 428 LEU A C 1
ATOM 3340 O O . LEU A 1 428 ? -19.990 -2.072 26.541 1.00 96.19 428 LEU A O 1
ATOM 3344 N N . LEU A 1 429 ? -19.113 -3.788 25.386 1.00 96.50 429 LEU A N 1
ATOM 3345 C CA . LEU A 1 429 ? -20.033 -3.733 24.256 1.00 96.50 429 LEU A CA 1
ATOM 3346 C C . LEU A 1 429 ? -21.175 -4.743 24.411 1.00 96.50 429 LEU A C 1
ATOM 3348 O O . LEU A 1 429 ? -21.081 -5.724 25.145 1.00 96.50 429 LEU A O 1
ATOM 3352 N N . GLU A 1 430 ? -22.273 -4.489 23.707 1.00 95.94 430 GLU A N 1
ATOM 3353 C CA . GLU A 1 430 ? -23.456 -5.350 23.678 1.00 95.94 430 GLU A CA 1
ATOM 3354 C C . GLU A 1 430 ? -23.632 -5.985 22.293 1.00 95.94 430 GLU A C 1
ATOM 3356 O O . GLU A 1 430 ? -23.090 -5.505 21.297 1.00 95.94 430 GLU A O 1
ATOM 3361 N N . ALA A 1 431 ? -24.419 -7.060 22.214 1.00 96.81 431 ALA A N 1
ATOM 3362 C CA . ALA A 1 431 ? -24.699 -7.741 20.954 1.00 96.81 431 ALA A CA 1
ATOM 3363 C C . ALA A 1 431 ? -25.214 -6.763 19.876 1.00 96.81 431 ALA A C 1
ATOM 3365 O O . ALA A 1 431 ? -26.134 -5.980 20.115 1.00 96.81 431 ALA A O 1
ATOM 3366 N N . GLY A 1 432 ? -24.625 -6.831 18.681 1.00 95.31 432 GLY A N 1
ATOM 3367 C CA . GLY A 1 432 ? -24.905 -5.928 17.560 1.00 95.31 432 GLY A CA 1
ATOM 3368 C C . GLY A 1 432 ? -24.040 -4.662 17.504 1.00 95.31 432 GLY A C 1
ATOM 3369 O O . GLY A 1 432 ? -24.071 -3.974 16.483 1.00 95.31 432 GLY A O 1
ATOM 3370 N N . ASP A 1 433 ? -23.243 -4.363 18.536 1.00 98.44 433 ASP A N 1
ATOM 3371 C CA . ASP A 1 433 ? -22.257 -3.278 18.483 1.00 98.44 433 ASP A CA 1
ATOM 3372 C C . ASP A 1 433 ? -21.127 -3.590 17.479 1.00 98.44 433 ASP A C 1
ATOM 3374 O O . ASP A 1 433 ? -20.850 -4.746 17.140 1.00 98.44 433 ASP A O 1
ATOM 3378 N N . ILE A 1 434 ? -20.481 -2.534 16.979 1.00 98.75 434 ILE A N 1
ATOM 3379 C CA . ILE A 1 434 ? -19.606 -2.568 15.806 1.00 98.75 434 ILE A CA 1
ATOM 3380 C C . ILE A 1 434 ? -18.213 -2.048 16.166 1.00 98.75 434 ILE A C 1
ATOM 3382 O O . ILE A 1 434 ? -18.041 -0.885 16.546 1.00 98.75 434 ILE A O 1
ATOM 3386 N N . ILE A 1 435 ? -17.201 -2.888 15.954 1.00 98.75 435 ILE A N 1
ATOM 3387 C CA . ILE A 1 435 ? -15.791 -2.493 15.995 1.00 98.75 435 ILE A CA 1
ATOM 3388 C C . ILE A 1 435 ? -15.270 -2.383 14.560 1.00 98.75 435 ILE A C 1
ATOM 3390 O O . ILE A 1 435 ? -15.449 -3.290 13.747 1.00 98.75 435 ILE A O 1
ATOM 3394 N N . ILE A 1 436 ? -14.610 -1.272 14.251 1.00 98.81 436 ILE A N 1
ATOM 3395 C CA . ILE A 1 436 ? -14.055 -0.981 12.933 1.00 98.81 436 ILE A CA 1
ATOM 3396 C C . ILE A 1 436 ? -12.547 -0.809 13.071 1.00 98.81 436 ILE A C 1
ATOM 3398 O O . ILE A 1 436 ? -12.090 0.140 13.695 1.00 98.81 436 ILE A O 1
ATOM 3402 N N . ASP A 1 437 ? -11.756 -1.696 12.486 1.00 98.50 437 ASP A N 1
ATOM 3403 C CA . ASP A 1 437 ? -10.311 -1.505 12.378 1.00 98.50 437 ASP A CA 1
ATOM 3404 C C . ASP A 1 437 ? -10.013 -0.685 11.121 1.00 98.50 437 ASP A C 1
ATOM 3406 O O . ASP A 1 437 ? -10.202 -1.167 10.009 1.00 98.50 437 ASP A O 1
ATOM 3410 N N . GLY A 1 438 ? -9.608 0.575 11.302 1.00 96.75 438 GLY A N 1
ATOM 3411 C CA . GLY A 1 438 ? -9.216 1.485 10.222 1.00 96.75 438 GLY A CA 1
ATOM 3412 C C . GLY A 1 438 ? -7.714 1.455 9.909 1.00 96.75 438 GLY A C 1
ATOM 3413 O O . GLY A 1 438 ? -7.226 2.247 9.094 1.00 96.75 438 GLY A O 1
ATOM 3414 N N . GLY A 1 439 ? -6.950 0.629 10.630 1.00 93.56 439 GLY A N 1
ATOM 3415 C CA . GLY A 1 439 ? -5.504 0.532 10.499 1.00 93.56 439 GLY A CA 1
ATOM 3416 C C . GLY A 1 439 ? -5.059 -0.121 9.189 1.00 93.56 439 GLY A C 1
ATOM 3417 O O . GLY A 1 439 ? -5.840 -0.624 8.390 1.00 93.56 439 GLY A O 1
ATOM 3418 N N . ASN A 1 440 ? -3.744 -0.158 8.967 1.00 93.56 440 ASN A N 1
ATOM 3419 C CA . ASN A 1 440 ? -3.157 -0.998 7.916 1.00 93.56 440 ASN A CA 1
ATOM 3420 C C . ASN A 1 440 ? -2.900 -2.407 8.470 1.00 93.56 440 ASN A C 1
ATOM 3422 O O . ASN A 1 440 ? -1.746 -2.823 8.583 1.00 93.56 440 ASN A O 1
ATOM 3426 N N . SER A 1 441 ? -3.964 -3.080 8.906 1.00 96.06 441 SER A N 1
ATOM 3427 C CA . SER A 1 441 ? -3.895 -4.433 9.463 1.00 96.06 441 SER A CA 1
ATOM 3428 C C . SER A 1 441 ? -3.751 -5.490 8.375 1.00 96.06 441 SER A C 1
ATOM 3430 O O . SER A 1 441 ? -4.180 -5.299 7.237 1.00 96.06 441 SER A O 1
ATOM 3432 N N . GLU A 1 442 ? -3.167 -6.627 8.744 1.00 95.31 442 GLU A N 1
ATOM 3433 C CA . GLU A 1 442 ? -3.080 -7.775 7.851 1.00 95.31 442 GLU A CA 1
ATOM 3434 C C . GLU A 1 442 ? -4.473 -8.387 7.635 1.00 95.31 442 GLU A C 1
ATOM 3436 O O . GLU A 1 442 ? -5.274 -8.536 8.568 1.00 95.31 442 GLU A O 1
ATOM 3441 N N . TYR A 1 443 ? -4.798 -8.753 6.394 1.00 96.88 443 TYR A N 1
ATOM 3442 C CA . TYR A 1 443 ? -6.139 -9.248 6.067 1.00 96.88 443 TYR A CA 1
ATOM 3443 C C . TYR A 1 443 ? -6.452 -10.578 6.773 1.00 96.88 443 TYR A C 1
ATOM 3445 O O . TYR A 1 443 ? -7.600 -10.813 7.142 1.00 96.88 443 TYR A O 1
ATOM 3453 N N . ARG A 1 444 ? -5.443 -11.421 7.044 1.00 96.19 444 ARG A N 1
ATOM 3454 C CA . ARG A 1 444 ? -5.611 -12.669 7.814 1.00 96.19 444 ARG A CA 1
ATOM 3455 C C . ARG A 1 444 ? -5.982 -12.411 9.275 1.00 96.19 444 ARG A C 1
ATOM 3457 O O . ARG A 1 444 ? -6.845 -13.109 9.807 1.00 96.19 444 ARG A O 1
ATOM 3464 N N . ASP A 1 445 ? -5.418 -11.373 9.893 1.00 97.38 445 ASP A N 1
ATOM 3465 C CA . ASP A 1 445 ? -5.824 -10.947 11.239 1.00 97.38 445 ASP A CA 1
ATOM 3466 C C . ASP A 1 445 ? -7.281 -10.484 11.242 1.00 97.38 445 ASP A C 1
ATOM 3468 O O . ASP A 1 445 ? -8.029 -10.759 12.173 1.00 97.38 445 ASP A O 1
ATOM 3472 N N . THR A 1 446 ? -7.704 -9.828 10.164 1.00 98.12 446 THR A N 1
ATOM 3473 C CA . THR A 1 446 ? -9.086 -9.359 9.985 1.00 98.12 446 THR A CA 1
ATOM 3474 C C . THR A 1 446 ? -10.053 -10.532 9.843 1.00 98.12 446 THR A C 1
ATOM 3476 O O . THR A 1 446 ? -11.067 -10.567 10.533 1.00 98.12 446 THR A O 1
ATOM 3479 N N . VAL A 1 447 ? -9.705 -11.537 9.029 1.00 97.19 447 VAL A N 1
ATOM 3480 C CA . VAL A 1 447 ? -10.459 -12.799 8.908 1.00 97.19 447 VAL A CA 1
ATOM 3481 C C . VAL A 1 447 ? -10.612 -13.480 10.271 1.00 97.19 447 VAL A C 1
ATOM 3483 O O . VAL A 1 447 ? -11.712 -13.897 10.637 1.00 97.19 447 VAL A O 1
ATOM 3486 N N . ARG A 1 448 ? -9.524 -13.565 11.049 1.00 97.62 448 ARG A N 1
ATOM 3487 C CA . ARG A 1 448 ? -9.549 -14.123 12.409 1.00 97.62 448 ARG A CA 1
ATOM 3488 C C . ARG A 1 448 ? -10.476 -13.318 13.330 1.00 97.62 448 ARG A C 1
ATOM 3490 O O . ARG A 1 448 ? -11.373 -13.901 13.935 1.00 97.62 448 ARG A O 1
ATOM 3497 N N . ARG A 1 449 ? -10.304 -11.993 13.390 1.00 98.00 449 ARG A N 1
ATOM 3498 C CA . ARG A 1 449 ? -11.094 -11.084 14.242 1.00 98.00 449 ARG A CA 1
ATOM 3499 C C . ARG A 1 449 ? -12.584 -11.116 13.902 1.00 98.00 449 ARG A C 1
ATOM 3501 O O . ARG A 1 449 ? -13.399 -11.157 14.818 1.00 98.00 449 ARG A O 1
ATOM 3508 N N . CYS A 1 450 ? -12.954 -11.175 12.618 1.00 97.00 450 CYS A N 1
ATOM 3509 C CA . CYS A 1 450 ? -14.345 -11.383 12.201 1.00 97.00 450 CYS A CA 1
ATOM 3510 C C . CYS A 1 450 ? -14.927 -12.659 12.828 1.00 97.00 450 CYS A C 1
ATOM 3512 O O . CYS A 1 450 ? -15.964 -12.608 13.486 1.00 97.00 450 CYS A O 1
ATOM 3514 N N . LYS A 1 451 ? -14.239 -13.799 12.696 1.00 95.38 451 LYS A N 1
ATOM 3515 C CA . LYS A 1 451 ? -14.711 -15.090 13.232 1.00 95.38 451 LYS A CA 1
ATOM 3516 C C . LYS A 1 451 ? -14.860 -15.077 14.756 1.00 95.38 451 LYS A C 1
ATOM 3518 O O . LYS A 1 451 ? -15.863 -15.562 15.285 1.00 95.38 451 LYS A O 1
ATOM 3523 N N . GLU A 1 452 ? -13.885 -14.508 15.458 1.00 93.62 452 GLU A N 1
ATOM 3524 C CA . GLU A 1 452 ? -13.894 -14.404 16.920 1.00 93.62 452 GLU A CA 1
ATOM 3525 C C . GLU A 1 452 ? -15.034 -13.509 17.419 1.00 93.62 452 GLU A C 1
ATOM 3527 O O . GLU A 1 452 ? -15.832 -13.934 18.256 1.00 93.62 452 GLU A O 1
ATOM 3532 N N . LEU A 1 453 ? -15.176 -12.305 16.858 1.00 95.62 453 LEU A N 1
ATOM 3533 C CA . LEU A 1 453 ? -16.181 -11.336 17.301 1.00 95.62 453 LEU A CA 1
ATOM 3534 C C . LEU A 1 453 ? -17.606 -11.747 16.936 1.00 95.62 453 LEU A C 1
ATOM 3536 O O . LEU A 1 453 ? -18.525 -11.492 17.714 1.00 95.62 453 LEU A O 1
ATOM 3540 N N . LYS A 1 454 ? -17.793 -12.486 15.836 1.00 92.69 454 LYS A N 1
ATOM 3541 C CA . LYS A 1 454 ? -19.094 -13.084 15.508 1.00 92.69 454 LYS A CA 1
ATOM 3542 C C . LYS A 1 454 ? -19.580 -14.034 16.603 1.00 92.69 454 LYS A C 1
ATOM 3544 O O . LYS A 1 454 ? -20.769 -14.054 16.911 1.00 92.69 454 LYS A O 1
ATOM 3549 N N . SER A 1 455 ? -18.664 -14.784 17.222 1.00 90.38 455 SER A N 1
ATOM 3550 C CA . SER A 1 455 ? -18.983 -15.690 18.337 1.00 90.38 455 SER A CA 1
ATOM 3551 C C . SER A 1 455 ? -19.389 -14.930 19.606 1.00 90.38 455 SER A C 1
ATOM 3553 O O . SER A 1 455 ? -20.175 -15.441 20.394 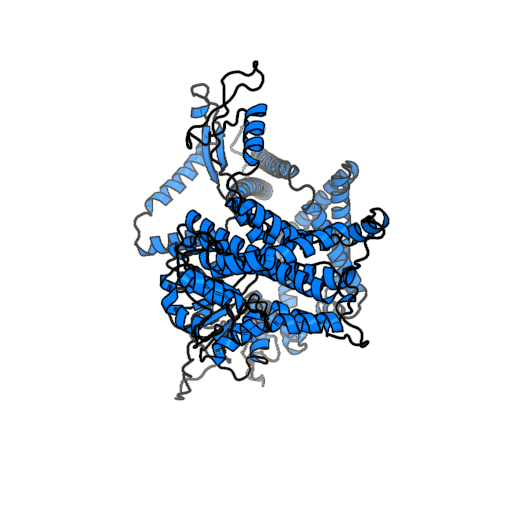1.00 90.38 455 SER A O 1
ATOM 3555 N N . ALA A 1 456 ? -18.909 -13.693 19.770 1.00 90.62 456 ALA A N 1
ATOM 3556 C CA . ALA A 1 456 ? -19.311 -12.769 20.831 1.00 90.62 456 ALA A CA 1
ATOM 3557 C C . ALA A 1 456 ? -20.547 -11.916 20.466 1.00 90.62 456 ALA A C 1
ATOM 3559 O O . ALA A 1 456 ? -20.871 -10.976 21.183 1.00 90.62 456 ALA A O 1
ATOM 3560 N N . GLN A 1 457 ? -21.231 -12.220 19.352 1.00 96.38 457 GLN A N 1
ATOM 3561 C CA . GLN A 1 457 ? -22.370 -11.453 18.823 1.00 96.38 457 GLN A CA 1
ATOM 3562 C C . GLN A 1 457 ? -22.043 -9.984 18.493 1.00 96.38 457 GLN A C 1
ATOM 3564 O O . GLN A 1 457 ? -22.937 -9.138 18.450 1.00 96.38 457 GLN A O 1
ATOM 3569 N N . LEU A 1 458 ? -20.772 -9.682 18.223 1.00 97.88 458 LEU A N 1
ATOM 3570 C CA . LEU A 1 458 ? -20.295 -8.364 17.817 1.00 97.88 458 LEU A CA 1
ATOM 3571 C C . LEU A 1 458 ? -20.002 -8.332 16.316 1.00 97.88 458 LEU A C 1
ATOM 3573 O O . LEU A 1 458 ? -19.571 -9.317 15.706 1.00 97.88 458 LEU A O 1
ATOM 3577 N N . LEU A 1 459 ? -20.212 -7.170 15.709 1.00 98.56 459 LEU A N 1
ATOM 3578 C CA . LEU A 1 459 ? -19.920 -6.949 14.302 1.00 98.56 459 LEU A CA 1
ATOM 3579 C C . LEU A 1 459 ? -18.514 -6.352 14.146 1.00 98.56 459 LEU A C 1
ATOM 3581 O O . LEU A 1 459 ? -18.106 -5.483 14.914 1.00 98.56 459 LEU A O 1
ATOM 3585 N N . PHE A 1 460 ? -17.762 -6.818 13.148 1.00 98.69 460 PHE A N 1
ATOM 3586 C CA . PHE A 1 460 ? -16.397 -6.371 12.892 1.00 98.69 460 PHE A CA 1
ATOM 3587 C C . PHE A 1 460 ? -16.250 -5.960 11.435 1.00 98.69 460 PHE A C 1
ATOM 3589 O O . PHE A 1 460 ? -16.710 -6.674 10.538 1.00 98.69 460 PHE A O 1
ATOM 3596 N N . VAL A 1 461 ? -15.597 -4.824 11.215 1.00 98.81 461 VAL A N 1
ATOM 3597 C CA . VAL A 1 461 ? -15.281 -4.294 9.888 1.00 98.81 461 VAL A CA 1
ATOM 3598 C C . VAL A 1 461 ? -13.794 -3.962 9.841 1.00 98.81 461 VAL A C 1
ATOM 3600 O O . VAL A 1 461 ? -13.321 -3.124 10.601 1.00 98.81 461 VAL A O 1
ATOM 3603 N N . GLY A 1 462 ? -13.052 -4.598 8.940 1.00 98.50 462 GLY A N 1
ATOM 3604 C CA . GLY A 1 462 ? -11.719 -4.145 8.553 1.00 98.50 462 GLY A CA 1
ATOM 3605 C C . GLY A 1 462 ? -11.836 -3.175 7.386 1.00 98.50 462 GLY A C 1
ATOM 3606 O O . GLY A 1 462 ? -12.328 -3.547 6.320 1.00 98.50 462 GLY A O 1
ATOM 3607 N N . SER A 1 463 ? -11.407 -1.930 7.574 1.00 98.38 463 SER A N 1
ATOM 3608 C CA . SER A 1 463 ? -11.529 -0.882 6.568 1.00 98.38 463 SER A CA 1
ATOM 3609 C C . SER A 1 463 ? -10.194 -0.231 6.257 1.00 98.38 463 SER A C 1
ATOM 3611 O O . SER A 1 463 ? -9.620 0.497 7.062 1.00 98.38 463 SER A O 1
ATOM 3613 N N . GLY A 1 464 ? -9.755 -0.361 5.008 1.00 96.75 464 GLY A N 1
ATOM 3614 C CA . GLY A 1 464 ? -8.627 0.423 4.529 1.00 96.75 464 GLY A CA 1
ATOM 3615 C C . GLY A 1 464 ? -8.939 1.917 4.467 1.00 96.75 464 GLY A C 1
ATOM 3616 O O . GLY A 1 464 ? -9.920 2.302 3.840 1.00 96.75 464 GLY A O 1
ATOM 3617 N N . VAL A 1 465 ? -8.068 2.756 5.040 1.00 96.88 465 VAL A N 1
ATOM 3618 C CA . VAL A 1 465 ? -8.145 4.229 4.919 1.00 96.88 465 VAL A CA 1
ATOM 3619 C C . VAL A 1 465 ? -6.951 4.773 4.132 1.00 96.88 465 VAL A C 1
ATOM 3621 O O . VAL A 1 465 ? -5.808 4.620 4.568 1.00 96.88 465 VAL A O 1
ATOM 3624 N N . SER A 1 466 ? -7.173 5.387 2.969 1.00 96.56 466 SER A N 1
ATOM 3625 C CA . SER A 1 466 ? -6.103 5.938 2.115 1.00 96.56 466 SER A CA 1
ATOM 3626 C C . SER A 1 466 ? -6.311 7.425 1.824 1.00 96.56 466 SER A C 1
ATOM 3628 O O . SER A 1 466 ? -7.449 7.867 1.706 1.00 96.56 466 SER A O 1
ATOM 3630 N N . GLY A 1 467 ? -5.211 8.175 1.690 1.00 89.19 467 GLY A N 1
ATOM 3631 C CA . GLY A 1 467 ? -5.224 9.606 1.350 1.00 89.19 467 GLY A CA 1
ATOM 3632 C C . GLY A 1 467 ? -4.200 10.482 2.064 1.00 89.19 467 GLY A C 1
ATOM 3633 O O . GLY A 1 467 ? -4.042 11.650 1.723 1.00 89.19 467 GLY A O 1
ATOM 3634 N N . GLY A 1 468 ? -3.467 9.919 3.025 1.00 87.19 468 GLY A N 1
ATOM 3635 C CA . GLY A 1 468 ? -2.536 10.694 3.842 1.00 87.19 468 GLY A CA 1
ATOM 3636 C C . GLY A 1 468 ? -3.266 11.674 4.762 1.00 87.19 468 GLY A C 1
ATOM 3637 O O . GLY A 1 468 ? -4.463 11.539 5.001 1.00 87.19 468 GLY A O 1
ATOM 3638 N N . GLU A 1 469 ? -2.524 12.638 5.294 1.00 88.75 469 GLU A N 1
ATOM 3639 C CA . GLU A 1 469 ? -3.038 13.636 6.236 1.00 88.75 469 GLU A CA 1
ATOM 3640 C C . GLU A 1 469 ? -4.158 14.488 5.629 1.00 88.75 469 GLU A C 1
ATOM 3642 O O . GLU A 1 469 ? -5.270 14.524 6.155 1.00 88.75 469 GLU A O 1
ATOM 3647 N N . GLU A 1 470 ? -3.888 15.097 4.475 1.00 89.50 470 GLU A N 1
ATOM 3648 C CA . GLU A 1 470 ? -4.845 15.945 3.766 1.00 89.50 470 GLU A CA 1
ATOM 3649 C C . GLU A 1 470 ? -6.071 15.152 3.293 1.00 89.50 470 GLU A C 1
ATOM 3651 O O . GLU A 1 470 ? -7.209 15.584 3.482 1.00 89.50 470 GLU A O 1
ATOM 3656 N N . GLY A 1 471 ? -5.861 13.943 2.757 1.00 91.31 471 GLY A N 1
ATOM 3657 C CA . GLY A 1 471 ? -6.961 13.066 2.370 1.00 91.31 471 GLY A CA 1
ATOM 3658 C C . GLY A 1 471 ? -7.833 12.685 3.565 1.00 91.31 471 GLY A C 1
ATOM 3659 O O . GLY A 1 471 ? -9.049 12.770 3.472 1.00 91.31 471 GLY A O 1
ATOM 3660 N N . ALA A 1 472 ? -7.257 12.347 4.723 1.00 94.06 472 ALA A N 1
ATOM 3661 C CA . ALA A 1 472 ? -8.050 12.060 5.921 1.00 94.06 472 ALA A CA 1
ATOM 3662 C C . ALA A 1 472 ? -8.930 13.249 6.345 1.00 94.06 472 ALA A C 1
ATOM 3664 O O . ALA A 1 472 ? -10.059 13.029 6.786 1.00 94.06 472 ALA A O 1
ATOM 3665 N N . ARG A 1 473 ? -8.435 14.483 6.176 1.00 97.00 473 ARG A N 1
ATOM 3666 C CA . ARG A 1 473 ? -9.118 15.713 6.595 1.00 97.00 473 ARG A CA 1
ATOM 3667 C C . ARG A 1 473 ? -10.302 16.095 5.714 1.00 97.00 473 ARG A C 1
ATOM 3669 O O . ARG A 1 473 ? -11.297 16.576 6.252 1.00 97.00 473 ARG A O 1
ATOM 3676 N N . TYR A 1 474 ? -10.182 15.923 4.399 1.00 95.69 474 TYR A N 1
ATOM 3677 C CA . TYR A 1 474 ? -11.156 16.458 3.436 1.00 95.69 474 TYR A CA 1
ATOM 3678 C C . TYR A 1 474 ? -11.894 15.392 2.625 1.00 95.69 474 TYR A C 1
ATOM 3680 O O . TYR A 1 474 ? -12.895 15.697 1.984 1.00 95.69 474 TYR A O 1
ATOM 3688 N N . GLY A 1 475 ? -11.410 14.151 2.618 1.00 96.62 475 GLY A N 1
ATOM 3689 C CA . GLY A 1 475 ? -12.009 13.084 1.828 1.00 96.62 475 GLY A CA 1
ATOM 3690 C C . GLY A 1 475 ? -11.047 11.935 1.560 1.00 96.62 475 GLY A C 1
ATOM 3691 O O . GLY A 1 475 ? -10.354 11.963 0.542 1.00 96.62 475 GLY A O 1
ATOM 3692 N N . PRO A 1 476 ? -10.976 10.901 2.416 1.00 97.81 476 PRO A N 1
ATOM 3693 C CA . PRO A 1 476 ? -10.160 9.736 2.134 1.00 97.81 476 PRO A CA 1
ATOM 3694 C C . PRO A 1 476 ? -10.898 8.780 1.195 1.00 97.81 476 PRO A C 1
ATOM 3696 O O . PRO A 1 476 ? -12.103 8.881 0.964 1.00 97.81 476 PRO A O 1
ATOM 3699 N N . SER A 1 477 ? -10.161 7.803 0.684 1.00 98.38 477 SER A N 1
ATOM 3700 C CA . SER A 1 477 ? -10.752 6.568 0.170 1.00 98.38 477 SER A CA 1
ATOM 3701 C C . SER A 1 477 ? -10.940 5.586 1.326 1.00 98.38 477 SER A C 1
ATOM 3703 O O . SER A 1 477 ? -10.002 5.365 2.104 1.00 98.38 477 SER A O 1
ATOM 3705 N N . LEU A 1 478 ? -12.140 5.012 1.438 1.00 98.56 478 LEU A N 1
ATOM 3706 C CA . LEU A 1 478 ? -12.517 4.077 2.500 1.00 98.56 478 LEU A CA 1
ATOM 3707 C C . LEU A 1 478 ? -12.967 2.748 1.897 1.00 98.56 478 LEU A C 1
ATOM 3709 O O . LEU A 1 478 ? -13.865 2.716 1.062 1.00 98.56 478 LEU A O 1
ATOM 3713 N N . MET A 1 479 ? -12.356 1.654 2.349 1.00 98.44 479 MET A N 1
ATOM 3714 C CA . MET A 1 479 ? -12.511 0.317 1.764 1.00 98.44 479 MET A CA 1
ATOM 3715 C C . MET A 1 479 ? -13.017 -0.685 2.820 1.00 98.44 479 MET A C 1
ATOM 3717 O O . MET A 1 479 ? -12.241 -1.544 3.245 1.00 98.44 479 MET A O 1
ATOM 3721 N N . PRO A 1 480 ? -14.267 -0.564 3.308 1.00 98.50 480 PRO A N 1
ATOM 3722 C CA . PRO A 1 480 ? -14.803 -1.426 4.361 1.00 98.50 480 PRO A CA 1
ATOM 3723 C C . PRO A 1 480 ? -15.134 -2.840 3.862 1.00 98.50 480 PRO A C 1
ATOM 3725 O O . PRO A 1 480 ? -15.810 -3.012 2.848 1.00 98.50 480 PRO A O 1
ATOM 3728 N N . GLY A 1 481 ? -14.714 -3.857 4.617 1.00 98.31 481 GLY A N 1
ATOM 3729 C CA . GLY A 1 481 ? -15.173 -5.244 4.489 1.00 98.31 481 GLY A CA 1
ATOM 3730 C C . GLY A 1 481 ? -15.250 -5.937 5.853 1.00 98.31 481 GLY A C 1
ATOM 3731 O O . GLY A 1 481 ? -14.701 -5.434 6.832 1.00 98.31 481 GLY A O 1
ATOM 3732 N N . GLY A 1 482 ? -15.967 -7.055 5.957 1.00 97.69 482 GLY A N 1
ATOM 3733 C CA . GLY A 1 482 ? -16.180 -7.739 7.239 1.00 97.69 482 GLY A CA 1
ATOM 3734 C C . GLY A 1 482 ? -17.572 -8.344 7.371 1.00 97.69 482 GLY A C 1
ATOM 3735 O O . GLY A 1 482 ? -18.034 -9.045 6.476 1.00 97.69 482 GLY A O 1
ATOM 3736 N N . HIS A 1 483 ? -18.251 -8.083 8.489 1.00 98.00 483 HIS A N 1
ATOM 3737 C CA . HIS A 1 483 ? -19.653 -8.468 8.680 1.00 98.00 483 HIS A CA 1
ATOM 3738 C C . HIS A 1 483 ? -20.584 -7.495 7.952 1.00 98.00 483 HIS A C 1
ATOM 3740 O O . HIS A 1 483 ? -20.703 -6.331 8.338 1.00 98.00 483 HIS A O 1
ATOM 3746 N N . LYS A 1 484 ? -21.255 -7.971 6.899 1.00 97.19 484 LYS A N 1
ATOM 3747 C CA . LYS A 1 484 ? -22.118 -7.150 6.035 1.00 97.19 484 LYS A CA 1
ATOM 3748 C C . LYS A 1 484 ? -23.273 -6.488 6.787 1.00 97.19 484 LYS A C 1
ATOM 3750 O O . LYS A 1 484 ? -23.721 -5.414 6.391 1.00 97.19 484 LYS A O 1
ATOM 3755 N N . GLU A 1 485 ? -23.717 -7.079 7.892 1.00 97.75 485 GLU A N 1
ATOM 3756 C CA . GLU A 1 485 ? -24.742 -6.526 8.778 1.00 97.75 485 GLU A CA 1
ATOM 3757 C C . GLU A 1 485 ? -24.331 -5.175 9.391 1.00 97.75 485 GLU A C 1
ATOM 3759 O O . GLU A 1 485 ? -25.197 -4.373 9.722 1.00 97.75 485 GLU A O 1
ATOM 3764 N N . ALA A 1 486 ? -23.028 -4.875 9.491 1.00 98.06 486 ALA A N 1
ATOM 3765 C CA . ALA A 1 486 ? -22.542 -3.584 9.977 1.00 98.06 486 ALA A CA 1
ATOM 3766 C C . ALA A 1 486 ? -22.705 -2.455 8.950 1.00 98.06 486 ALA A C 1
ATOM 3768 O O . ALA A 1 486 ? -22.790 -1.288 9.336 1.00 98.06 486 ALA A O 1
ATOM 3769 N N . TRP A 1 487 ? -22.741 -2.777 7.650 1.00 98.38 487 TRP A N 1
ATOM 3770 C CA . TRP A 1 487 ? -22.680 -1.778 6.581 1.00 98.38 487 TRP A CA 1
ATOM 3771 C C . TRP A 1 487 ? -23.788 -0.720 6.669 1.00 98.38 487 TRP A C 1
ATOM 3773 O O . TRP A 1 487 ? -23.447 0.462 6.669 1.00 98.38 487 TRP A O 1
ATOM 3783 N N . PRO A 1 488 ? -25.081 -1.066 6.847 1.00 98.38 488 PRO A N 1
ATOM 3784 C CA . PRO A 1 488 ? -26.144 -0.066 6.967 1.00 98.38 488 PRO A CA 1
ATOM 3785 C C . PRO A 1 488 ? -25.951 0.915 8.132 1.00 98.38 488 PRO A C 1
ATOM 3787 O O . PRO A 1 488 ? -26.433 2.039 8.064 1.00 98.38 488 PRO A O 1
ATOM 3790 N N . HIS A 1 489 ? -25.238 0.516 9.189 1.00 98.12 489 HIS A N 1
ATOM 3791 C CA . HIS A 1 489 ? -25.021 1.344 10.377 1.00 98.12 489 HIS A CA 1
ATOM 3792 C C . HIS A 1 489 ? -23.849 2.322 10.248 1.00 98.12 489 HIS A C 1
ATOM 3794 O O . HIS A 1 489 ? -23.775 3.274 11.028 1.00 98.12 489 HIS A O 1
ATOM 3800 N N . ILE A 1 490 ? -22.929 2.074 9.310 1.00 98.25 490 ILE A N 1
ATOM 3801 C CA . ILE A 1 490 ? -21.721 2.889 9.102 1.00 98.25 490 ILE A CA 1
ATOM 3802 C C . ILE A 1 490 ? -21.700 3.590 7.740 1.00 98.25 490 ILE A C 1
ATOM 3804 O O . ILE A 1 490 ? -20.929 4.531 7.564 1.00 98.25 490 ILE A O 1
ATOM 3808 N N . LYS A 1 491 ? -22.544 3.153 6.793 1.00 98.25 491 LYS A N 1
ATOM 3809 C CA . LYS A 1 491 ? -22.586 3.635 5.408 1.00 98.25 491 LYS A CA 1
ATOM 3810 C C . LYS A 1 491 ? -22.693 5.151 5.322 1.00 98.25 491 LYS A C 1
ATOM 3812 O O . LYS A 1 491 ? -21.892 5.756 4.621 1.00 98.25 491 LYS A O 1
ATOM 3817 N N . ASP A 1 492 ? -23.633 5.754 6.045 1.00 97.94 492 ASP A N 1
ATOM 3818 C CA . ASP A 1 492 ? -23.879 7.197 5.953 1.00 97.94 492 ASP A CA 1
ATOM 3819 C C . ASP A 1 492 ? -22.679 8.006 6.450 1.00 97.94 492 ASP A C 1
ATOM 3821 O O . ASP A 1 492 ? -22.291 8.979 5.807 1.00 97.94 492 ASP A O 1
ATOM 3825 N N 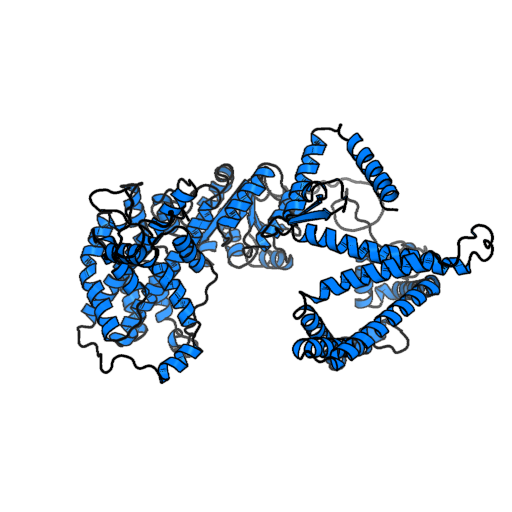. ILE A 1 493 ? -22.028 7.563 7.532 1.00 98.06 493 ILE A N 1
ATOM 3826 C CA . ILE A 1 493 ? -20.803 8.194 8.040 1.00 98.06 493 ILE A CA 1
ATOM 3827 C C . ILE A 1 493 ? -19.698 8.062 6.993 1.00 98.06 493 ILE A C 1
ATOM 3829 O O . ILE A 1 493 ? -19.157 9.063 6.534 1.00 98.06 493 ILE A O 1
ATOM 3833 N N . PHE A 1 494 ? -19.403 6.829 6.575 1.00 98.56 494 PHE A N 1
ATOM 3834 C CA . PHE A 1 494 ? -18.284 6.511 5.691 1.00 98.56 494 PHE A CA 1
ATOM 3835 C C . PHE A 1 494 ? -18.423 7.168 4.319 1.00 98.56 494 PHE A C 1
ATOM 3837 O O . PHE A 1 494 ? -17.473 7.764 3.818 1.00 98.56 494 PHE A O 1
ATOM 3844 N N . GLN A 1 495 ? -19.604 7.098 3.707 1.00 98.38 495 GLN A N 1
ATOM 3845 C CA . GLN A 1 495 ? -19.824 7.708 2.405 1.00 98.38 495 GLN A CA 1
ATOM 3846 C C . GLN A 1 495 ? -19.836 9.231 2.484 1.00 98.38 495 GLN A C 1
ATOM 3848 O O . GLN A 1 495 ? -19.401 9.846 1.515 1.00 98.38 495 GLN A O 1
ATOM 3853 N N . SER A 1 496 ? -20.294 9.845 3.580 1.00 98.00 496 SER A N 1
ATOM 3854 C CA . SER A 1 496 ? -20.284 11.309 3.724 1.00 98.00 496 SER A CA 1
ATOM 3855 C C . SER A 1 496 ? -18.867 11.860 3.800 1.00 98.00 496 SER A C 1
ATOM 3857 O O . SER A 1 496 ? -18.554 12.781 3.058 1.00 98.00 496 SER A O 1
ATOM 3859 N N . ILE A 1 497 ? -18.007 11.249 4.622 1.00 97.81 497 ILE A N 1
ATOM 3860 C CA . ILE A 1 497 ? -16.634 11.730 4.824 1.00 97.81 497 ILE A CA 1
ATOM 3861 C C . ILE A 1 497 ? -15.675 11.356 3.698 1.00 97.81 497 ILE A C 1
ATOM 3863 O O . ILE A 1 497 ? -14.592 11.924 3.633 1.00 97.81 497 ILE A O 1
ATOM 3867 N N . ALA A 1 498 ? -16.009 10.365 2.864 1.00 98.12 498 ALA A N 1
ATOM 3868 C CA . ALA A 1 498 ? -15.148 9.913 1.776 1.00 98.12 498 ALA A CA 1
ATOM 3869 C C . ALA A 1 498 ? -15.036 10.961 0.661 1.00 98.12 498 ALA A C 1
ATOM 3871 O O . ALA A 1 498 ? -15.976 11.712 0.393 1.00 98.12 498 ALA A O 1
ATOM 3872 N N . ALA A 1 499 ? -13.910 10.945 -0.061 1.00 97.19 499 ALA A N 1
ATOM 3873 C CA . ALA A 1 499 ? -13.761 11.734 -1.283 1.00 97.19 499 ALA A CA 1
ATOM 3874 C C . ALA A 1 499 ? -14.915 11.467 -2.252 1.00 97.19 499 ALA A C 1
ATOM 3876 O O . ALA A 1 499 ? -15.411 10.344 -2.351 1.00 97.19 499 ALA A O 1
ATOM 3877 N N . LYS A 1 500 ? -15.304 12.491 -3.010 1.00 95.19 500 LYS A N 1
ATOM 3878 C CA . LYS A 1 500 ? -16.323 12.387 -4.054 1.00 95.19 500 LYS A CA 1
ATOM 3879 C C . LYS A 1 500 ? -15.693 12.569 -5.427 1.00 95.19 500 LYS A C 1
ATOM 3881 O O . LYS A 1 500 ? -14.800 13.397 -5.594 1.00 95.19 500 LYS A O 1
ATOM 3886 N N . VAL A 1 501 ? -16.170 11.819 -6.414 1.00 90.00 501 VAL A N 1
ATOM 3887 C CA . VAL A 1 501 ? -15.712 11.909 -7.808 1.00 90.00 501 VAL A CA 1
ATOM 3888 C C . VAL A 1 501 ? -16.893 12.033 -8.769 1.00 90.00 501 VAL A C 1
ATOM 3890 O O . VAL A 1 501 ? -18.016 11.634 -8.458 1.00 90.00 501 VAL A O 1
ATOM 3893 N N . GLY A 1 502 ? -16.646 12.617 -9.946 1.00 78.50 502 GLY A N 1
ATOM 3894 C CA . GLY A 1 502 ? -17.659 12.769 -10.993 1.00 78.50 502 GLY A CA 1
ATOM 3895 C C . GLY A 1 502 ? -18.871 13.579 -10.525 1.00 78.50 502 GLY A C 1
ATOM 3896 O O . GLY A 1 502 ? -18.733 14.722 -10.101 1.00 78.50 502 GLY A O 1
ATOM 3897 N N . THR A 1 503 ? -20.059 12.977 -10.594 1.00 73.44 503 THR A N 1
ATOM 3898 C CA . THR A 1 503 ? -21.343 13.592 -10.211 1.00 73.44 503 THR A CA 1
ATOM 3899 C C . THR A 1 503 ? -21.649 13.508 -8.708 1.00 73.44 503 THR A C 1
ATOM 3901 O O . THR A 1 503 ? -22.797 13.695 -8.314 1.00 73.44 503 THR A O 1
ATOM 3904 N N . GLY A 1 504 ? -20.654 13.210 -7.865 1.00 89.88 504 GLY A N 1
ATOM 3905 C CA . GLY A 1 504 ? -20.808 13.120 -6.407 1.00 89.88 504 GLY A CA 1
ATOM 3906 C C . GLY A 1 504 ? -20.760 11.697 -5.839 1.00 89.88 504 GLY A C 1
ATOM 3907 O O . GLY A 1 504 ? -21.154 11.483 -4.691 1.00 89.88 504 GLY A O 1
ATOM 3908 N N . GLU A 1 505 ? -20.279 10.720 -6.612 1.00 93.56 505 GLU A N 1
ATOM 3909 C CA . GLU A 1 505 ? -20.133 9.335 -6.154 1.00 93.56 505 GLU A CA 1
ATOM 3910 C C . GLU A 1 505 ? -19.060 9.249 -5.050 1.00 93.56 505 GLU A C 1
ATOM 3912 O O . GLU A 1 505 ? -17.953 9.760 -5.250 1.00 93.56 505 GLU A O 1
ATOM 3917 N N . PRO A 1 506 ? -19.344 8.631 -3.886 1.00 97.19 506 PRO A N 1
ATOM 3918 C CA . PRO A 1 506 ? -18.341 8.432 -2.847 1.00 97.19 506 PRO A CA 1
ATOM 3919 C C . PRO A 1 506 ? -17.284 7.412 -3.261 1.00 97.19 506 PRO A C 1
ATOM 3921 O O . PRO A 1 506 ? -17.604 6.316 -3.715 1.00 97.19 506 PRO A O 1
ATOM 3924 N N . CYS A 1 507 ? -16.024 7.712 -2.960 1.00 97.69 507 CYS A N 1
ATOM 3925 C CA . CYS A 1 507 ? -14.901 6.777 -2.983 1.00 97.69 507 CYS A CA 1
ATOM 3926 C C . CYS A 1 507 ? -14.953 5.808 -1.785 1.00 97.69 507 CYS A C 1
ATOM 3928 O O . CYS A 1 507 ? -13.964 5.610 -1.076 1.00 97.69 507 CYS A O 1
ATOM 3930 N N . CYS A 1 508 ? -16.135 5.244 -1.535 1.00 98.25 508 CYS A N 1
ATOM 3931 C CA . CYS A 1 508 ? -16.409 4.283 -0.482 1.00 98.25 508 CYS A CA 1
ATOM 3932 C C . CYS A 1 508 ? -17.638 3.439 -0.832 1.00 98.25 508 CYS A C 1
ATOM 3934 O O . CYS A 1 508 ? -18.737 3.971 -1.024 1.00 98.25 508 CYS A O 1
ATOM 3936 N N . ASP A 1 509 ? -17.455 2.123 -0.848 1.00 97.56 509 ASP A N 1
ATOM 3937 C CA . ASP A 1 509 ? -18.537 1.147 -0.921 1.00 97.56 509 ASP A CA 1
ATOM 3938 C C . ASP A 1 509 ? -18.146 -0.138 -0.178 1.00 97.56 509 ASP A C 1
ATOM 3940 O O . ASP A 1 509 ? -16.984 -0.333 0.187 1.00 97.56 509 ASP A O 1
ATOM 3944 N N . TRP A 1 510 ? -19.113 -1.021 0.056 1.00 98.19 510 TRP A N 1
ATOM 3945 C CA . TRP A 1 510 ? -18.858 -2.312 0.685 1.00 98.19 510 TRP A CA 1
ATOM 3946 C C . TRP A 1 510 ? -18.011 -3.206 -0.226 1.00 98.19 510 TRP A C 1
ATOM 3948 O O . TRP A 1 510 ? -18.438 -3.585 -1.316 1.00 98.19 510 TRP A O 1
ATOM 3958 N N . VAL A 1 511 ? -16.816 -3.571 0.237 1.00 97.56 511 VAL A N 1
ATOM 3959 C CA . VAL A 1 511 ? -15.843 -4.342 -0.547 1.00 97.56 511 VAL A CA 1
ATOM 3960 C C . VAL A 1 511 ? -16.217 -5.821 -0.612 1.00 97.56 511 VAL A C 1
ATOM 3962 O O . VAL A 1 511 ? -16.148 -6.430 -1.678 1.00 97.56 511 VAL A O 1
ATOM 3965 N N . GLY A 1 512 ? -16.568 -6.414 0.528 1.00 94.25 512 GLY A N 1
ATOM 3966 C CA . GLY A 1 512 ? -16.780 -7.852 0.648 1.00 94.25 512 GLY A CA 1
ATOM 3967 C C . GLY A 1 512 ? -16.690 -8.346 2.088 1.00 94.25 512 GLY A C 1
ATOM 3968 O O . GLY A 1 512 ? -16.611 -7.558 3.032 1.00 94.25 512 GLY A O 1
ATOM 3969 N N . ASP A 1 513 ? -16.718 -9.662 2.247 1.00 93.69 513 ASP A N 1
ATOM 3970 C CA . ASP A 1 513 ? -16.753 -10.305 3.556 1.00 93.69 513 ASP A CA 1
ATOM 3971 C C . ASP A 1 513 ? -15.363 -10.394 4.212 1.00 93.69 513 ASP A C 1
ATOM 3973 O O . ASP A 1 513 ? -14.321 -10.304 3.559 1.00 93.69 513 ASP A O 1
ATOM 3977 N N . GLU A 1 514 ? -15.351 -10.591 5.529 1.00 94.81 514 GLU A N 1
ATOM 3978 C CA . GLU A 1 514 ? -14.145 -10.834 6.332 1.00 94.81 514 GLU A CA 1
ATOM 3979 C C . GLU A 1 514 ? -12.993 -9.830 6.066 1.00 94.81 514 GLU A C 1
ATOM 3981 O O . GLU A 1 514 ? -13.115 -8.634 6.324 1.00 94.81 514 GLU A O 1
ATOM 3986 N N . GLY A 1 515 ? -11.846 -10.311 5.572 1.00 97.19 515 GLY A N 1
ATOM 3987 C CA . GLY A 1 515 ? -10.638 -9.522 5.332 1.00 97.19 515 GLY A CA 1
ATOM 3988 C C . GLY A 1 515 ? -10.622 -8.719 4.031 1.00 97.19 515 GLY A C 1
ATOM 3989 O O . GLY A 1 515 ? -9.606 -8.080 3.751 1.00 97.19 515 GLY A O 1
ATOM 3990 N N . ALA A 1 516 ? -11.695 -8.738 3.233 1.00 98.19 516 ALA A N 1
ATOM 3991 C CA . ALA A 1 516 ? -11.695 -8.190 1.876 1.00 98.19 516 ALA A CA 1
ATOM 3992 C C . ALA A 1 516 ? -11.285 -6.707 1.814 1.00 98.19 516 ALA A C 1
ATOM 3994 O O . ALA A 1 516 ? -10.470 -6.327 0.973 1.00 98.19 516 ALA A O 1
ATOM 3995 N N . GLY A 1 517 ? -11.781 -5.877 2.738 1.00 98.19 517 GLY A N 1
ATOM 3996 C CA . GLY A 1 517 ? -11.456 -4.447 2.794 1.00 98.19 517 GLY A CA 1
ATOM 3997 C C . GLY A 1 517 ? -9.964 -4.166 2.999 1.00 98.19 517 GLY A C 1
ATOM 3998 O O . GLY A 1 517 ? -9.346 -3.397 2.256 1.00 98.19 517 GLY A O 1
ATOM 3999 N N . HIS A 1 518 ? -9.343 -4.858 3.958 1.00 98.56 518 HIS A N 1
ATOM 4000 C CA . HIS A 1 518 ? -7.900 -4.766 4.194 1.00 98.56 518 HIS A CA 1
ATOM 4001 C C . HIS A 1 518 ? -7.067 -5.414 3.083 1.00 98.56 518 HIS A C 1
ATOM 4003 O O . HIS A 1 518 ? -5.996 -4.898 2.766 1.00 98.56 518 HIS A O 1
ATOM 4009 N N . PHE A 1 519 ? -7.558 -6.472 2.429 1.00 98.56 519 PHE A N 1
ATOM 4010 C CA . PHE A 1 519 ? -6.879 -7.053 1.267 1.00 98.56 519 PHE A CA 1
ATOM 4011 C C . PHE A 1 519 ? -6.841 -6.066 0.092 1.00 98.56 519 PHE A C 1
ATOM 4013 O O . PHE A 1 519 ? -5.782 -5.829 -0.487 1.00 98.56 519 PHE A O 1
ATOM 4020 N N . VAL A 1 520 ? -7.966 -5.413 -0.222 1.00 98.50 520 VAL A N 1
ATOM 4021 C CA . VAL A 1 520 ? -8.023 -4.362 -1.252 1.00 98.50 520 VAL A CA 1
ATOM 4022 C C . VAL A 1 520 ? -7.073 -3.216 -0.909 1.00 98.50 520 VAL A C 1
ATOM 4024 O O . VAL A 1 520 ? -6.323 -2.759 -1.771 1.00 98.50 520 VAL A O 1
ATOM 4027 N N . LYS A 1 521 ? -7.016 -2.794 0.358 1.00 98.31 521 LYS A N 1
ATOM 4028 C CA . LYS A 1 521 ? -6.061 -1.771 0.798 1.00 98.31 521 LYS A CA 1
ATOM 4029 C C . LYS A 1 521 ? -4.603 -2.198 0.647 1.00 98.31 521 LYS A C 1
ATOM 4031 O O . LYS A 1 521 ? -3.769 -1.394 0.233 1.00 98.31 521 LYS A O 1
ATOM 4036 N N . MET A 1 522 ? -4.292 -3.447 0.977 1.00 98.25 522 MET A N 1
ATOM 4037 C CA . MET A 1 522 ? -2.960 -4.011 0.791 1.00 98.25 522 MET A CA 1
ATOM 4038 C C . MET A 1 522 ? -2.555 -3.926 -0.686 1.00 98.25 522 MET A C 1
ATOM 4040 O O . MET A 1 522 ? -1.511 -3.348 -0.985 1.00 98.25 522 MET A O 1
ATOM 4044 N N . VAL A 1 523 ? -3.415 -4.388 -1.603 1.00 98.50 523 VAL A N 1
ATOM 4045 C CA . VAL A 1 523 ? -3.161 -4.329 -3.053 1.00 98.50 523 VAL A CA 1
ATOM 4046 C C . VAL A 1 523 ? -3.035 -2.888 -3.555 1.00 98.50 523 VAL A C 1
ATOM 4048 O O . VAL A 1 523 ? -2.116 -2.606 -4.321 1.00 98.50 523 VAL A O 1
ATOM 4051 N N . HIS A 1 524 ? -3.874 -1.959 -3.080 1.00 98.50 524 HIS A N 1
ATOM 4052 C CA . HIS A 1 524 ? -3.723 -0.521 -3.349 1.00 98.50 524 HIS A CA 1
ATOM 4053 C C . HIS A 1 524 ? -2.302 -0.042 -3.014 1.00 98.50 524 HIS A C 1
ATOM 4055 O O . HIS A 1 524 ? -1.666 0.629 -3.821 1.00 98.50 524 HIS A O 1
ATOM 4061 N N . ASN A 1 525 ? -1.775 -0.405 -1.840 1.00 97.94 525 ASN A N 1
ATOM 4062 C CA . ASN A 1 525 ? -0.420 -0.031 -1.430 1.00 97.94 525 ASN A CA 1
ATOM 4063 C C . ASN A 1 525 ? 0.672 -0.722 -2.258 1.00 97.94 525 ASN A C 1
ATOM 4065 O O . ASN A 1 525 ? 1.739 -0.146 -2.457 1.00 97.94 525 ASN A O 1
ATOM 4069 N N . GLY A 1 526 ? 0.426 -1.939 -2.742 1.00 98.31 526 GLY A N 1
ATOM 4070 C CA . GLY A 1 526 ? 1.299 -2.584 -3.717 1.00 98.31 526 GLY A CA 1
ATOM 4071 C C . GLY A 1 526 ? 1.370 -1.797 -5.029 1.00 98.31 526 GLY A C 1
ATOM 4072 O O . GLY A 1 526 ? 2.462 -1.495 -5.505 1.00 98.31 526 GLY A O 1
ATOM 4073 N N . ILE A 1 527 ? 0.215 -1.402 -5.573 1.00 98.69 527 ILE A N 1
ATOM 4074 C CA . ILE A 1 527 ? 0.123 -0.576 -6.787 1.00 98.69 527 ILE A CA 1
ATOM 4075 C C . ILE A 1 527 ? 0.794 0.786 -6.568 1.00 98.69 527 ILE A C 1
ATOM 4077 O O . ILE A 1 527 ? 1.560 1.223 -7.421 1.00 98.69 527 ILE A O 1
ATOM 4081 N N . GLU A 1 528 ? 0.594 1.414 -5.404 1.00 98.56 528 GLU A N 1
ATOM 4082 C CA . GLU A 1 528 ? 1.272 2.659 -5.009 1.00 98.56 528 GLU A CA 1
ATOM 4083 C C . GLU A 1 528 ? 2.798 2.523 -5.099 1.00 98.56 528 GLU A C 1
ATOM 4085 O O . GLU A 1 528 ? 3.472 3.399 -5.638 1.00 98.56 528 GLU A O 1
ATOM 4090 N N . TYR A 1 529 ? 3.357 1.404 -4.625 1.00 98.62 529 TYR A N 1
ATOM 4091 C CA . TYR A 1 529 ? 4.796 1.151 -4.711 1.00 98.62 529 TYR A CA 1
ATOM 4092 C C . TYR A 1 529 ? 5.260 1.022 -6.163 1.00 98.62 529 TYR A C 1
ATOM 4094 O O . TYR A 1 529 ? 6.312 1.566 -6.500 1.00 98.62 529 TYR A O 1
ATOM 4102 N N . GLY A 1 530 ? 4.477 0.338 -7.001 1.00 98.69 530 GLY A N 1
ATOM 4103 C CA . GLY A 1 530 ? 4.729 0.226 -8.433 1.00 98.69 530 GLY A CA 1
ATOM 4104 C C . GLY A 1 530 ? 4.735 1.585 -9.131 1.00 98.69 530 GLY A C 1
ATOM 4105 O O . GLY A 1 530 ? 5.718 1.929 -9.779 1.00 98.69 530 GLY A O 1
ATOM 4106 N N . ASP A 1 531 ? 3.688 2.389 -8.937 1.00 98.75 531 ASP A N 1
ATOM 4107 C CA . ASP A 1 531 ? 3.559 3.714 -9.556 1.00 98.75 531 ASP A CA 1
ATOM 4108 C C . ASP A 1 531 ? 4.715 4.642 -9.150 1.00 98.75 531 ASP A C 1
ATOM 4110 O O . ASP A 1 531 ? 5.333 5.273 -10.008 1.00 98.75 531 ASP A O 1
ATOM 4114 N N . MET A 1 532 ? 5.073 4.676 -7.861 1.00 98.81 532 MET A N 1
ATOM 4115 C CA . MET A 1 532 ? 6.218 5.460 -7.382 1.00 98.81 532 MET A CA 1
ATOM 4116 C C . MET A 1 532 ? 7.532 5.018 -8.040 1.00 98.81 532 MET A C 1
ATOM 4118 O O . MET A 1 532 ? 8.311 5.860 -8.481 1.00 98.81 532 MET A O 1
ATOM 4122 N N . GLN A 1 533 ? 7.784 3.707 -8.116 1.00 98.88 533 GLN A N 1
ATOM 4123 C CA . GLN A 1 533 ? 9.028 3.185 -8.679 1.00 98.88 533 GLN A CA 1
ATOM 4124 C C . GLN A 1 533 ? 9.123 3.446 -10.190 1.00 98.88 533 GLN A C 1
ATOM 4126 O O . GLN A 1 533 ? 10.188 3.827 -10.672 1.00 98.88 533 GLN A O 1
ATOM 4131 N N . LEU A 1 534 ? 8.015 3.331 -10.928 1.00 98.94 534 LEU A N 1
ATOM 4132 C CA . LEU A 1 534 ? 7.957 3.683 -12.349 1.00 98.94 534 LEU A CA 1
ATOM 4133 C C . LEU A 1 534 ? 8.275 5.167 -12.594 1.00 98.94 534 LEU A C 1
ATOM 4135 O O . LEU A 1 534 ? 9.018 5.502 -13.517 1.00 98.94 534 LEU A O 1
ATOM 4139 N N . ILE A 1 535 ? 7.754 6.061 -11.749 1.00 98.94 535 ILE A N 1
ATOM 4140 C CA . ILE A 1 535 ? 8.060 7.497 -11.812 1.00 98.94 535 ILE A CA 1
ATOM 4141 C C . ILE A 1 535 ? 9.546 7.750 -11.520 1.00 98.94 535 ILE A C 1
ATOM 4143 O O . ILE A 1 535 ? 10.183 8.543 -12.217 1.00 98.94 535 ILE A O 1
ATOM 4147 N N . CYS A 1 536 ? 10.129 7.048 -10.541 1.00 98.94 536 CYS A N 1
ATOM 4148 C CA . CYS A 1 536 ? 11.565 7.121 -10.261 1.00 98.94 536 CYS A CA 1
ATOM 4149 C C . CYS A 1 536 ? 12.422 6.655 -11.449 1.00 98.94 536 CYS A C 1
ATOM 4151 O O . CYS A 1 536 ? 13.460 7.259 -11.715 1.00 98.94 536 CYS A O 1
ATOM 4153 N N . GLU A 1 537 ? 12.004 5.617 -12.176 1.00 98.88 537 GLU A N 1
ATOM 4154 C CA . GLU A 1 537 ? 12.707 5.137 -13.376 1.00 98.88 537 GLU A CA 1
ATOM 4155 C C . GLU A 1 537 ? 12.636 6.151 -14.523 1.00 98.88 537 GLU A C 1
ATOM 4157 O O . GLU A 1 537 ? 13.660 6.438 -15.148 1.00 98.88 537 GLU A O 1
ATOM 4162 N N . ALA A 1 538 ? 11.473 6.775 -14.741 1.00 98.88 538 ALA A N 1
ATOM 4163 C CA . ALA A 1 538 ? 11.334 7.871 -15.699 1.00 98.88 538 ALA A CA 1
ATOM 4164 C C . ALA A 1 538 ? 12.242 9.063 -15.341 1.00 98.88 538 ALA A C 1
ATOM 4166 O O . ALA A 1 538 ? 12.963 9.572 -16.200 1.00 98.88 538 ALA A O 1
ATOM 4167 N N . TYR A 1 539 ? 12.267 9.466 -14.064 1.00 98.81 539 TYR A N 1
ATOM 4168 C CA . TYR A 1 539 ? 13.187 10.486 -13.549 1.00 98.81 539 TYR A CA 1
ATOM 4169 C C . TYR A 1 539 ? 14.656 10.121 -13.805 1.00 98.81 539 TYR A C 1
ATOM 4171 O O . TYR A 1 539 ? 15.424 10.957 -14.276 1.00 98.81 539 TYR A O 1
ATOM 4179 N N . HIS A 1 540 ? 15.054 8.875 -13.540 1.00 98.56 540 HIS A N 1
ATOM 4180 C CA . HIS A 1 540 ? 16.441 8.434 -13.693 1.00 98.56 540 HIS A CA 1
ATOM 4181 C C . HIS A 1 540 ? 16.895 8.468 -15.159 1.00 98.56 540 HIS A C 1
ATOM 4183 O O . HIS A 1 540 ? 18.001 8.922 -15.446 1.00 98.56 540 HIS A O 1
ATOM 4189 N N . LEU A 1 541 ? 16.021 8.068 -16.090 1.00 98.38 541 LEU A N 1
ATOM 4190 C CA . LEU A 1 541 ? 16.282 8.184 -17.525 1.00 98.38 541 LEU A CA 1
ATOM 4191 C C . LEU A 1 541 ? 16.424 9.649 -17.959 1.00 98.38 541 LEU A C 1
ATOM 4193 O O . LEU A 1 541 ? 17.374 9.987 -18.659 1.00 98.38 541 LEU A O 1
ATOM 4197 N N . MET A 1 542 ? 15.536 10.543 -17.515 1.00 98.25 542 MET A N 1
ATOM 4198 C CA . MET A 1 542 ? 15.650 11.974 -17.835 1.00 98.25 542 MET A CA 1
ATOM 4199 C C . MET A 1 542 ? 16.935 12.594 -17.271 1.00 98.25 542 MET A C 1
ATOM 4201 O O . MET A 1 542 ? 17.618 13.355 -17.958 1.00 98.25 542 MET A O 1
ATOM 4205 N N . LYS A 1 543 ? 17.299 12.230 -16.041 1.00 97.00 543 LYS A N 1
ATOM 4206 C CA . LYS A 1 543 ? 18.486 12.752 -15.370 1.00 97.00 543 LYS A CA 1
ATOM 4207 C C . LYS A 1 543 ? 19.782 12.276 -16.027 1.00 97.00 543 LYS A C 1
ATOM 4209 O O . LYS A 1 543 ? 20.626 13.108 -16.330 1.00 97.00 543 LYS A O 1
ATOM 4214 N N . ASP A 1 544 ? 19.949 10.972 -16.246 1.00 94.88 544 ASP A N 1
ATOM 4215 C CA . ASP A 1 544 ? 21.258 10.409 -16.616 1.00 94.88 544 ASP A CA 1
ATOM 4216 C C . ASP A 1 544 ? 21.398 10.075 -18.107 1.00 94.88 544 ASP A C 1
ATOM 4218 O O . ASP A 1 544 ? 22.519 10.016 -18.605 1.00 94.88 544 ASP A O 1
ATOM 4222 N N . VAL A 1 545 ? 20.294 9.913 -18.847 1.00 95.56 545 VAL A N 1
ATOM 4223 C CA . VAL A 1 545 ? 20.333 9.716 -20.311 1.00 95.56 545 VAL A CA 1
ATOM 4224 C C . VAL A 1 545 ? 20.177 11.044 -21.049 1.00 95.56 545 VAL A C 1
ATOM 4226 O O . VAL A 1 545 ? 20.878 11.294 -22.026 1.00 95.56 545 VAL A O 1
ATOM 4229 N N . LEU A 1 546 ? 19.267 11.912 -20.592 1.00 95.38 546 LEU A N 1
ATOM 4230 C CA . LEU A 1 546 ? 19.002 13.205 -21.236 1.00 95.38 546 LEU A CA 1
ATOM 4231 C C . LEU A 1 546 ? 19.745 14.383 -20.595 1.00 95.38 546 LEU A C 1
ATOM 4233 O O . LEU A 1 546 ? 19.726 15.481 -21.167 1.00 95.38 546 LEU A O 1
ATOM 4237 N N . SER A 1 547 ? 20.413 14.165 -19.458 1.00 94.62 547 SER A N 1
ATOM 4238 C CA . SER A 1 547 ? 21.151 15.190 -18.708 1.00 94.62 547 SER A CA 1
ATOM 4239 C C . SER A 1 547 ? 20.297 16.416 -18.379 1.00 94.62 547 SER A C 1
ATOM 4241 O O . SER A 1 547 ? 20.767 17.545 -18.511 1.00 94.62 547 SER A O 1
ATOM 4243 N N . MET A 1 548 ? 19.027 16.197 -18.027 1.00 96.19 548 MET A N 1
ATOM 4244 C CA . MET A 1 548 ? 18.087 17.270 -17.694 1.00 96.19 548 MET A CA 1
ATOM 4245 C C . MET A 1 548 ? 18.262 17.744 -16.255 1.00 96.19 548 MET A C 1
ATOM 4247 O O . MET A 1 548 ? 18.527 16.946 -15.349 1.00 96.19 548 MET A O 1
ATOM 4251 N N . ASP A 1 549 ? 18.068 19.041 -16.031 1.00 97.00 549 ASP A N 1
ATOM 4252 C CA . ASP A 1 549 ? 18.017 19.588 -14.680 1.00 97.00 549 ASP A CA 1
ATOM 4253 C C . ASP A 1 549 ? 16.637 19.392 -14.013 1.00 97.00 549 ASP A C 1
ATOM 4255 O O . ASP A 1 549 ? 15.687 18.865 -14.598 1.00 97.00 549 ASP A O 1
ATOM 4259 N N . HIS A 1 550 ? 16.531 19.760 -12.732 1.00 98.06 550 HIS A N 1
ATOM 4260 C CA . HIS A 1 550 ? 15.314 19.528 -11.948 1.00 98.06 550 HIS A CA 1
ATOM 4261 C C . HIS A 1 550 ? 14.151 20.441 -12.355 1.00 98.06 550 HIS A C 1
ATOM 4263 O O . HIS A 1 550 ? 13.002 20.007 -12.267 1.00 98.06 550 HIS A O 1
ATOM 4269 N N . ASP A 1 551 ? 14.424 21.662 -12.819 1.00 97.94 551 ASP A N 1
ATOM 4270 C CA . ASP A 1 551 ? 13.390 22.591 -13.277 1.00 97.94 551 ASP A CA 1
ATOM 4271 C C . ASP A 1 551 ? 12.830 22.133 -14.640 1.00 97.94 551 ASP A C 1
ATOM 4273 O O . ASP A 1 551 ? 11.614 22.149 -14.852 1.00 97.94 551 ASP A O 1
ATOM 4277 N N . GLU A 1 552 ? 13.688 21.642 -15.541 1.00 98.12 552 GLU A N 1
ATOM 4278 C CA . GLU A 1 552 ? 13.285 21.026 -16.811 1.00 98.12 552 GLU A CA 1
ATOM 4279 C C . GLU A 1 552 ? 12.436 19.768 -16.586 1.00 98.12 552 GLU A C 1
ATOM 4281 O O . GLU A 1 552 ? 11.360 19.631 -17.175 1.00 98.12 552 GLU A O 1
ATOM 4286 N N . MET A 1 553 ? 12.883 18.862 -15.706 1.00 98.62 553 MET A N 1
ATOM 4287 C CA . MET A 1 553 ? 12.131 17.648 -15.368 1.00 98.62 553 MET A CA 1
ATOM 4288 C C . MET A 1 553 ? 10.785 17.972 -14.713 1.00 98.62 553 MET A C 1
ATOM 4290 O O . MET A 1 553 ? 9.784 17.333 -15.038 1.00 98.62 553 MET A O 1
ATOM 4294 N N . ALA A 1 554 ? 10.724 18.971 -13.825 1.00 98.62 554 ALA A N 1
ATOM 4295 C CA . ALA A 1 554 ? 9.464 19.401 -13.222 1.00 98.62 554 ALA A CA 1
ATOM 4296 C C . ALA A 1 554 ? 8.447 19.830 -14.285 1.00 98.62 554 ALA A C 1
ATOM 4298 O O . ALA A 1 554 ? 7.289 19.415 -14.240 1.00 98.62 554 ALA A O 1
ATOM 4299 N N . LYS A 1 555 ? 8.908 20.597 -15.278 1.00 98.56 555 LYS A N 1
ATOM 4300 C CA . LYS A 1 555 ? 8.079 21.075 -16.384 1.00 98.56 555 LYS A CA 1
ATOM 4301 C C . LYS A 1 555 ? 7.537 19.925 -17.235 1.00 98.56 555 LYS A C 1
ATOM 4303 O O . LYS A 1 555 ? 6.368 19.943 -17.607 1.00 98.56 555 LYS A O 1
ATOM 4308 N N . VAL A 1 556 ? 8.352 18.899 -17.482 1.00 98.62 556 VAL A N 1
ATOM 4309 C CA . VAL A 1 556 ? 7.911 17.676 -18.172 1.00 98.62 556 VAL A CA 1
ATOM 4310 C C . VAL A 1 556 ? 6.838 16.938 -17.371 1.00 98.62 556 VAL A C 1
ATOM 4312 O O . VAL A 1 556 ? 5.807 16.579 -17.933 1.00 98.62 556 VAL A O 1
ATOM 4315 N N . PHE A 1 557 ? 7.022 16.749 -16.061 1.00 98.75 557 PHE A N 1
ATOM 4316 C CA . PHE A 1 557 ? 5.995 16.107 -15.233 1.00 98.75 557 PHE A CA 1
ATOM 4317 C C . PHE A 1 557 ? 4.701 16.937 -15.152 1.00 98.75 557 PHE A C 1
ATOM 4319 O O . PHE A 1 557 ? 3.621 16.355 -15.131 1.00 98.75 557 PHE A O 1
ATOM 4326 N N . GLU A 1 558 ? 4.765 18.273 -15.186 1.00 98.62 558 GLU A N 1
ATOM 4327 C CA . GLU A 1 558 ? 3.569 19.127 -15.323 1.00 98.62 558 GLU A CA 1
ATOM 4328 C C . GLU A 1 558 ? 2.847 18.947 -16.656 1.00 98.62 558 GLU A C 1
ATOM 4330 O O . GLU A 1 558 ? 1.619 19.027 -16.707 1.00 98.62 558 GLU A O 1
ATOM 4335 N N . GLU A 1 559 ? 3.594 18.755 -17.742 1.00 98.31 559 GLU A N 1
ATOM 4336 C CA . GLU A 1 559 ? 3.032 18.476 -19.062 1.00 98.31 559 GLU A CA 1
ATOM 4337 C C . GLU A 1 559 ? 2.389 17.086 -19.091 1.00 98.31 559 GLU A C 1
ATOM 4339 O O . GLU A 1 559 ? 1.245 16.959 -19.523 1.00 98.31 559 GLU A O 1
ATOM 4344 N N . TRP A 1 560 ? 3.058 16.066 -18.546 1.00 98.50 560 TRP A N 1
ATOM 4345 C CA . TRP A 1 560 ? 2.506 14.713 -18.402 1.00 98.50 560 TRP A CA 1
ATOM 4346 C C . TRP A 1 560 ? 1.287 14.670 -17.476 1.00 98.50 560 TRP A C 1
ATOM 4348 O O . TRP A 1 560 ? 0.380 13.872 -17.686 1.00 98.50 560 TRP A O 1
ATOM 4358 N N . ASN A 1 561 ? 1.191 15.563 -16.487 1.00 98.19 561 ASN A N 1
ATOM 4359 C CA . ASN A 1 561 ? -0.005 15.643 -15.647 1.00 98.19 561 ASN A CA 1
ATOM 4360 C C . AS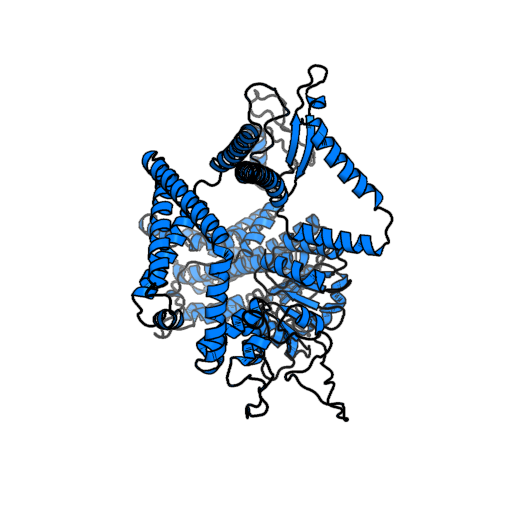N A 1 561 ? -1.241 16.188 -16.385 1.00 98.19 561 ASN A C 1
ATOM 4362 O O . ASN A 1 561 ? -2.320 16.230 -15.809 1.00 98.19 561 ASN A O 1
ATOM 4366 N N . LYS A 1 562 ? -1.095 16.638 -17.638 1.00 97.81 562 LYS A N 1
ATOM 4367 C CA . LYS A 1 562 ? -2.197 17.096 -18.504 1.00 97.81 562 LYS A CA 1
ATOM 4368 C C . LYS A 1 562 ? -2.560 16.070 -19.579 1.00 97.81 562 LYS A C 1
ATOM 4370 O O . LYS A 1 562 ? -3.375 16.364 -20.455 1.00 97.81 562 LYS A O 1
ATOM 4375 N N . THR A 1 563 ? -1.936 14.897 -19.550 1.00 97.25 563 THR A N 1
ATOM 4376 C CA . THR A 1 563 ? -2.194 13.793 -20.476 1.00 97.25 563 THR A CA 1
ATOM 4377 C C . THR A 1 563 ? -2.918 12.654 -19.741 1.00 97.25 563 THR A C 1
ATOM 4379 O O . THR A 1 563 ? -3.461 12.823 -18.653 1.00 97.25 563 THR A O 1
ATOM 4382 N N . GLU A 1 564 ? -2.961 11.462 -20.326 1.00 96.38 564 GLU A N 1
ATOM 4383 C CA . GLU A 1 564 ? -3.437 10.221 -19.684 1.00 96.38 564 GLU A CA 1
ATOM 4384 C C . GLU A 1 564 ? -2.713 9.815 -18.375 1.00 96.38 564 GLU A C 1
ATOM 4386 O O . GLU A 1 564 ? -3.223 8.963 -17.642 1.00 96.38 564 GLU A O 1
ATOM 4391 N N . LEU A 1 565 ? -1.559 10.416 -18.068 1.00 97.75 565 LEU A N 1
ATOM 4392 C CA . LEU A 1 565 ? -0.813 10.246 -16.819 1.00 97.75 565 LEU A CA 1
ATOM 4393 C C . LEU A 1 565 ? -1.299 11.148 -15.670 1.00 97.75 565 LEU A C 1
ATOM 4395 O O . LEU A 1 565 ? -0.781 10.992 -14.560 1.00 97.75 565 LEU A O 1
ATOM 4399 N N . ASP A 1 566 ? -2.302 12.009 -15.896 1.00 97.19 566 ASP A N 1
ATOM 4400 C CA . ASP A 1 566 ? -2.956 12.836 -14.867 1.00 97.19 566 ASP A CA 1
ATOM 4401 C C . ASP A 1 566 ? -3.229 12.018 -13.594 1.00 97.19 566 ASP A C 1
ATOM 4403 O O . ASP A 1 566 ? -4.041 11.074 -13.561 1.00 97.19 566 ASP A O 1
ATOM 4407 N N . SER A 1 567 ? -2.460 12.329 -12.551 1.00 96.38 567 SER A N 1
ATOM 4408 C CA . SER A 1 567 ? -2.512 11.644 -11.270 1.00 96.38 567 SER A CA 1
ATOM 4409 C C . SER A 1 567 ? -1.822 12.441 -10.176 1.00 96.38 567 SER A C 1
ATOM 4411 O O . SER A 1 567 ? -0.862 13.175 -10.407 1.00 96.38 567 SER A O 1
ATOM 4413 N N . PHE A 1 568 ? -2.246 12.197 -8.938 1.00 95.81 568 PHE A N 1
ATOM 4414 C CA . PHE A 1 568 ? -1.645 12.847 -7.777 1.00 95.81 568 PHE A CA 1
ATOM 4415 C C . PHE A 1 568 ? -0.135 12.601 -7.661 1.00 95.81 568 PHE A C 1
ATOM 4417 O O . PHE A 1 568 ? 0.613 13.514 -7.332 1.00 95.81 568 PHE A O 1
ATOM 4424 N N . LEU A 1 569 ? 0.334 11.381 -7.950 1.00 97.69 569 LEU A N 1
ATOM 4425 C CA . LEU A 1 569 ? 1.759 11.054 -7.858 1.00 97.69 569 LEU A CA 1
ATOM 4426 C C . LEU A 1 569 ? 2.608 11.821 -8.883 1.00 97.69 569 LEU A C 1
ATOM 4428 O O . LEU A 1 569 ? 3.729 12.216 -8.563 1.00 97.69 569 LEU A O 1
ATOM 4432 N N . ILE A 1 570 ? 2.086 12.071 -10.085 1.00 98.50 570 ILE A N 1
ATOM 4433 C CA . ILE A 1 570 ? 2.768 12.880 -11.104 1.00 98.50 570 ILE A CA 1
ATOM 4434 C C . ILE A 1 570 ? 2.782 14.358 -10.688 1.00 98.50 570 ILE A C 1
ATOM 4436 O O . ILE A 1 570 ? 3.834 14.998 -10.743 1.00 98.50 570 ILE A O 1
ATOM 4440 N N . GLU A 1 571 ? 1.660 14.868 -10.175 1.00 97.62 571 GLU A N 1
ATOM 4441 C CA . GLU A 1 571 ? 1.542 16.233 -9.650 1.00 97.62 571 GLU A CA 1
ATOM 4442 C C . GLU A 1 571 ? 2.558 16.520 -8.533 1.00 97.62 571 GLU A C 1
ATOM 4444 O O . GLU A 1 571 ? 3.347 17.465 -8.622 1.00 97.62 571 GLU A O 1
ATOM 4449 N N . ILE A 1 572 ? 2.598 15.681 -7.490 1.00 97.38 572 ILE A N 1
ATOM 4450 C CA . ILE A 1 572 ? 3.544 15.892 -6.387 1.00 97.38 572 ILE A CA 1
ATOM 4451 C C . ILE A 1 572 ? 4.990 15.705 -6.839 1.00 97.38 572 ILE A C 1
ATOM 4453 O O . ILE A 1 572 ? 5.870 16.352 -6.284 1.00 97.38 572 ILE A O 1
ATOM 4457 N N . THR A 1 573 ? 5.253 14.874 -7.851 1.00 98.75 573 THR A N 1
ATOM 4458 C CA . THR A 1 573 ? 6.606 14.703 -8.400 1.00 98.75 573 THR A CA 1
ATOM 4459 C C . THR A 1 573 ? 7.097 16.000 -9.034 1.00 98.75 573 THR A C 1
ATOM 4461 O O . THR A 1 573 ? 8.215 16.429 -8.744 1.00 98.75 573 THR A O 1
ATOM 4464 N N . ALA A 1 574 ? 6.254 16.684 -9.813 1.00 98.56 574 ALA A N 1
ATOM 4465 C CA . ALA A 1 574 ? 6.585 18.006 -10.339 1.00 98.56 574 ALA A CA 1
ATOM 4466 C C . ALA A 1 574 ? 6.855 19.023 -9.214 1.00 98.56 574 ALA A C 1
ATOM 4468 O O . ALA A 1 574 ? 7.853 19.745 -9.252 1.00 98.56 574 ALA A O 1
ATOM 4469 N N . ASN A 1 575 ? 6.014 19.043 -8.174 1.00 98.38 575 ASN A N 1
ATOM 4470 C CA . ASN A 1 575 ? 6.186 19.942 -7.027 1.00 98.38 575 ASN A CA 1
ATOM 4471 C C . ASN A 1 575 ? 7.477 19.653 -6.239 1.00 98.38 575 ASN A C 1
ATOM 4473 O O . ASN A 1 575 ? 8.190 20.582 -5.863 1.00 98.38 575 ASN A O 1
ATOM 4477 N N . ILE A 1 576 ? 7.811 18.375 -6.030 1.00 98.56 576 ILE A N 1
ATOM 4478 C CA . ILE A 1 576 ? 9.038 17.936 -5.349 1.00 98.56 576 ILE A CA 1
ATOM 4479 C C . ILE A 1 576 ? 10.279 18.365 -6.135 1.00 98.56 576 ILE A C 1
ATOM 4481 O O . ILE A 1 576 ? 11.239 18.851 -5.539 1.00 98.56 576 ILE A O 1
ATOM 4485 N N . LEU A 1 577 ? 10.264 18.221 -7.463 1.00 98.62 577 LEU A N 1
ATOM 4486 C CA . LEU A 1 577 ? 11.382 18.620 -8.319 1.00 98.62 577 LEU A CA 1
ATOM 4487 C C . LEU A 1 577 ? 11.636 20.135 -8.266 1.00 98.62 577 LEU A C 1
ATOM 4489 O O . LEU A 1 577 ? 12.792 20.553 -8.203 1.00 98.62 577 LEU A O 1
ATOM 4493 N N . LYS A 1 578 ? 10.579 20.955 -8.186 1.00 97.94 578 LYS A N 1
ATOM 4494 C CA . LYS A 1 578 ? 10.683 22.420 -8.021 1.00 97.94 578 LYS A CA 1
ATOM 4495 C C . LYS A 1 578 ? 11.150 22.861 -6.640 1.00 97.94 578 LYS A C 1
ATOM 4497 O O . LYS A 1 578 ? 11.626 23.987 -6.493 1.00 97.94 578 LYS A O 1
ATOM 4502 N N . PHE A 1 579 ? 10.950 22.034 -5.617 1.00 98.19 579 PHE A N 1
ATOM 4503 C CA . PHE A 1 579 ? 11.110 22.470 -4.238 1.00 98.19 579 PHE A CA 1
ATOM 4504 C C . PHE A 1 579 ? 12.564 22.847 -3.927 1.00 98.19 579 PHE A C 1
ATOM 4506 O O . PHE A 1 579 ? 13.499 22.063 -4.136 1.00 98.19 579 PHE A O 1
ATOM 4513 N N . ARG A 1 580 ? 12.743 24.053 -3.380 1.00 97.44 580 ARG A N 1
ATOM 4514 C CA . ARG A 1 580 ? 14.039 24.595 -2.964 1.00 97.44 580 ARG A CA 1
ATOM 4515 C C . ARG A 1 580 ? 14.142 24.603 -1.443 1.00 97.44 580 ARG A C 1
ATOM 4517 O O . ARG A 1 580 ? 13.194 24.948 -0.748 1.00 97.44 580 ARG A O 1
ATOM 4524 N N . ASP A 1 581 ? 15.305 24.207 -0.950 1.00 96.00 581 ASP A N 1
ATOM 4525 C CA . ASP A 1 581 ? 15.675 24.259 0.462 1.00 96.00 581 ASP A CA 1
ATOM 4526 C C . ASP A 1 581 ? 16.054 25.699 0.877 1.00 96.00 581 ASP A C 1
ATOM 4528 O O . ASP A 1 581 ? 16.134 26.610 0.052 1.00 96.00 581 ASP A O 1
ATOM 4532 N N . SER A 1 582 ? 16.324 25.901 2.164 1.00 96.38 582 SER A N 1
ATOM 4533 C CA . SER A 1 582 ? 16.764 27.155 2.789 1.00 96.38 582 SER A CA 1
ATOM 4534 C C . SER A 1 582 ? 17.985 27.820 2.128 1.00 96.38 582 SER A C 1
ATOM 4536 O O . SER A 1 582 ? 18.127 29.038 2.198 1.00 96.38 582 SER A O 1
ATOM 4538 N N . ASP A 1 583 ? 18.839 27.058 1.438 1.00 95.88 583 ASP A N 1
ATOM 4539 C CA . ASP A 1 583 ? 19.983 27.562 0.661 1.00 95.88 583 ASP A CA 1
ATOM 4540 C C . ASP A 1 583 ? 19.651 27.879 -0.813 1.00 95.88 583 ASP A C 1
ATOM 4542 O O . ASP A 1 583 ? 20.554 28.098 -1.624 1.00 95.88 583 ASP A O 1
ATOM 4546 N N . ASN A 1 584 ? 18.363 27.884 -1.168 1.00 94.50 584 ASN A N 1
ATOM 4547 C CA . ASN A 1 584 ? 17.817 28.126 -2.504 1.00 94.50 584 ASN A CA 1
ATOM 4548 C C . ASN A 1 584 ? 18.230 27.095 -3.582 1.00 94.50 584 ASN A C 1
ATOM 4550 O O . ASN A 1 584 ? 18.008 27.307 -4.781 1.00 94.50 584 ASN A O 1
ATOM 4554 N N . LYS A 1 585 ? 18.809 25.955 -3.183 1.00 96.38 585 LYS A N 1
ATOM 4555 C CA . LYS A 1 585 ? 19.084 24.809 -4.067 1.00 96.38 585 LYS A CA 1
ATOM 4556 C C . LYS A 1 585 ? 17.962 23.781 -3.975 1.00 96.38 585 LYS A C 1
ATOM 4558 O O . LYS A 1 585 ? 17.271 23.702 -2.963 1.00 96.38 585 LYS A O 1
ATOM 4563 N N . HIS A 1 586 ? 17.804 22.963 -5.015 1.00 97.88 586 HIS A N 1
ATOM 4564 C CA . HIS A 1 586 ? 16.824 21.875 -4.998 1.00 97.88 586 HIS A CA 1
ATOM 4565 C C . HIS A 1 586 ? 17.070 20.940 -3.811 1.00 97.88 586 HIS A C 1
ATOM 4567 O O . HIS A 1 586 ? 18.211 20.545 -3.548 1.00 97.88 586 HIS A O 1
ATOM 4573 N N . LEU A 1 587 ? 15.995 20.587 -3.104 1.00 98.25 587 LEU A N 1
ATOM 4574 C CA . LEU A 1 587 ? 16.078 19.700 -1.944 1.00 98.25 587 LEU A CA 1
ATOM 4575 C C . LEU A 1 587 ? 16.309 18.243 -2.362 1.00 98.25 587 LEU A C 1
ATOM 4577 O O . LEU A 1 587 ? 17.088 17.548 -1.715 1.00 98.25 587 LEU A O 1
ATOM 4581 N N . LEU A 1 588 ? 15.673 17.784 -3.449 1.00 98.06 588 LEU A N 1
ATOM 4582 C CA . LEU A 1 588 ? 15.679 16.373 -3.860 1.00 98.06 588 LEU A CA 1
ATOM 4583 C C . LEU A 1 588 ? 17.093 15.754 -3.961 1.00 98.06 588 LEU A C 1
ATOM 4585 O O . LEU A 1 588 ? 17.293 14.696 -3.365 1.00 98.06 588 LEU A O 1
ATOM 4589 N N . PRO A 1 589 ? 18.105 16.394 -4.589 1.00 97.88 589 PRO A N 1
ATOM 4590 C CA . PRO A 1 589 ? 19.472 15.859 -4.642 1.00 97.88 589 PRO A CA 1
ATOM 4591 C C . PRO A 1 589 ? 20.159 15.662 -3.284 1.00 97.88 589 PRO A C 1
ATOM 4593 O O . PRO A 1 589 ? 21.174 14.973 -3.212 1.00 97.88 589 PRO A O 1
ATOM 4596 N N . LYS A 1 590 ? 19.656 16.297 -2.219 1.00 97.75 590 LYS A N 1
ATOM 4597 C CA . LYS A 1 590 ? 20.211 16.207 -0.860 1.00 97.75 590 LYS A CA 1
ATOM 4598 C C . LYS A 1 590 ? 19.587 15.075 -0.044 1.00 97.75 590 LYS A C 1
ATOM 4600 O O . LYS A 1 590 ? 20.104 14.732 1.018 1.00 97.75 590 LYS A O 1
ATOM 4605 N N . ILE A 1 591 ? 18.467 14.518 -0.501 1.00 98.44 591 ILE A N 1
ATOM 4606 C CA . ILE A 1 591 ? 17.754 13.455 0.206 1.00 98.44 591 ILE A CA 1
ATOM 4607 C C . ILE A 1 591 ? 18.537 12.148 0.056 1.00 98.44 591 ILE A C 1
ATOM 4609 O O . ILE A 1 591 ? 18.931 11.760 -1.043 1.00 98.44 591 ILE A O 1
ATOM 4613 N N . ARG A 1 592 ? 18.750 11.437 1.170 1.00 98.12 592 ARG A N 1
ATOM 4614 C CA . ARG A 1 592 ? 19.386 10.113 1.150 1.00 98.12 592 ARG A CA 1
ATOM 4615 C C . ARG A 1 592 ? 18.511 9.125 0.374 1.00 98.12 592 ARG A C 1
ATOM 4617 O O . ARG A 1 592 ? 17.359 8.897 0.733 1.00 98.12 592 ARG A O 1
ATOM 4624 N N . ASP A 1 593 ? 19.090 8.474 -0.628 1.00 97.81 593 ASP A N 1
ATOM 4625 C CA . ASP A 1 593 ? 18.466 7.473 -1.503 1.00 97.81 593 ASP A CA 1
ATOM 4626 C C . ASP A 1 593 ? 18.315 6.101 -0.814 1.00 97.81 593 ASP A C 1
ATOM 4628 O O . ASP A 1 593 ? 18.826 5.087 -1.289 1.00 97.81 593 ASP A O 1
ATOM 4632 N N . ALA A 1 594 ? 17.632 6.073 0.333 1.00 98.00 594 ALA A N 1
ATOM 4633 C CA . ALA A 1 594 ? 17.313 4.868 1.098 1.00 98.00 594 ALA A CA 1
ATOM 4634 C C . ALA A 1 594 ? 15.814 4.854 1.438 1.00 98.00 594 ALA A C 1
ATOM 4636 O O . ALA A 1 594 ? 15.368 5.464 2.412 1.00 98.00 594 ALA A O 1
ATOM 4637 N N . ALA A 1 595 ? 15.022 4.182 0.604 1.00 97.56 595 ALA A N 1
ATOM 4638 C CA . ALA A 1 595 ? 13.569 4.203 0.691 1.00 97.56 595 ALA A CA 1
ATOM 4639 C C . ALA A 1 595 ? 13.049 3.328 1.843 1.00 97.56 595 ALA A C 1
ATOM 4641 O O . ALA A 1 595 ? 13.227 2.109 1.860 1.00 97.56 595 ALA A O 1
ATOM 4642 N N . GLY A 1 596 ? 12.332 3.947 2.782 1.00 93.75 596 GLY A N 1
ATOM 4643 C CA . GLY A 1 596 ? 11.616 3.234 3.837 1.00 93.75 596 GLY A CA 1
ATOM 4644 C C . GLY A 1 596 ? 10.392 2.463 3.323 1.00 93.75 596 GLY A C 1
ATOM 4645 O O . GLY A 1 596 ? 9.836 2.736 2.254 1.00 93.75 596 GLY A O 1
ATOM 4646 N N . GLN A 1 597 ? 9.925 1.504 4.123 1.00 90.50 597 GLN A N 1
ATOM 4647 C CA . GLN A 1 597 ? 8.669 0.790 3.888 1.00 90.50 597 GLN A CA 1
ATOM 4648 C C . GLN A 1 597 ? 8.027 0.332 5.202 1.00 90.50 597 GLN A C 1
ATOM 4650 O O . GLN A 1 597 ? 8.726 -0.027 6.145 1.00 90.50 597 GLN A O 1
ATOM 4655 N N . LYS A 1 598 ? 6.687 0.326 5.255 1.00 85.06 598 LYS A N 1
ATOM 4656 C CA . LYS A 1 598 ? 5.901 -0.063 6.446 1.00 85.06 598 LYS A CA 1
ATOM 4657 C C . LYS A 1 598 ? 5.316 -1.485 6.381 1.00 85.06 598 LYS A C 1
ATOM 4659 O O . LYS A 1 598 ? 4.540 -1.851 7.253 1.00 85.06 598 LYS A O 1
ATOM 4664 N N . GLY A 1 599 ? 5.675 -2.275 5.365 1.00 85.38 599 GLY A N 1
ATOM 4665 C CA . GLY A 1 599 ? 5.305 -3.693 5.234 1.00 85.38 599 GLY A CA 1
ATOM 4666 C C . GLY A 1 599 ? 4.158 -4.008 4.262 1.00 85.38 599 GLY A C 1
ATOM 4667 O O . GLY A 1 599 ? 4.193 -5.059 3.635 1.00 85.38 599 GLY A O 1
ATOM 4668 N N . THR A 1 600 ? 3.210 -3.096 4.032 1.00 88.88 600 THR A N 1
ATOM 4669 C CA . THR A 1 600 ? 2.014 -3.369 3.201 1.00 88.88 600 THR A CA 1
ATOM 4670 C C . THR A 1 600 ? 2.325 -3.733 1.743 1.00 88.88 600 THR A C 1
ATOM 4672 O O . THR A 1 600 ? 1.743 -4.672 1.202 1.00 88.88 600 THR A O 1
ATOM 4675 N N . GLY A 1 601 ? 3.290 -3.054 1.111 1.00 89.38 601 GLY A N 1
ATOM 4676 C CA . GLY A 1 601 ? 3.748 -3.414 -0.238 1.00 89.38 601 GLY A CA 1
ATOM 4677 C C . GLY A 1 601 ? 4.367 -4.818 -0.297 1.00 89.38 601 GLY A C 1
ATOM 4678 O O . GLY A 1 601 ? 4.087 -5.587 -1.214 1.00 89.38 601 GLY A O 1
ATOM 4679 N N . LYS A 1 602 ? 5.131 -5.202 0.738 1.00 94.44 602 LYS A N 1
ATOM 4680 C CA . LYS A 1 602 ? 5.715 -6.547 0.872 1.00 94.44 602 LYS A CA 1
ATOM 4681 C C . LYS A 1 602 ? 4.628 -7.620 0.989 1.00 94.44 602 LYS A C 1
ATOM 4683 O O . LYS A 1 602 ? 4.760 -8.666 0.363 1.00 94.44 602 LYS A O 1
ATOM 4688 N N . TRP A 1 603 ? 3.558 -7.372 1.744 1.00 96.88 603 TRP A N 1
ATOM 4689 C CA . TRP A 1 603 ? 2.448 -8.325 1.875 1.00 96.88 603 TRP A CA 1
ATOM 4690 C C . TRP A 1 603 ? 1.717 -8.579 0.555 1.00 96.88 603 TRP A C 1
ATOM 4692 O O . TRP A 1 603 ? 1.328 -9.716 0.296 1.00 96.88 603 TRP A O 1
ATOM 4702 N N . THR A 1 604 ? 1.618 -7.574 -0.325 1.00 98.19 604 THR A N 1
ATOM 4703 C CA . THR A 1 604 ? 1.074 -7.770 -1.681 1.00 98.19 604 THR A CA 1
ATOM 4704 C C . THR A 1 604 ? 1.925 -8.756 -2.479 1.00 98.19 604 THR A C 1
ATOM 4706 O O . THR A 1 604 ? 1.394 -9.708 -3.045 1.00 98.19 604 THR A O 1
ATOM 4709 N N . ALA A 1 605 ? 3.249 -8.565 -2.486 1.00 97.75 605 ALA A N 1
ATOM 4710 C CA . ALA A 1 605 ? 4.174 -9.452 -3.192 1.00 97.75 605 ALA A CA 1
ATOM 4711 C C . ALA A 1 605 ? 4.186 -10.875 -2.602 1.00 97.75 605 ALA A C 1
ATOM 4713 O O . ALA A 1 605 ? 4.202 -11.850 -3.346 1.00 97.75 605 ALA A O 1
ATOM 4714 N N . ILE A 1 606 ? 4.122 -11.007 -1.272 1.00 97.94 606 ILE A N 1
ATOM 4715 C CA . ILE A 1 606 ? 4.027 -12.315 -0.606 1.00 97.94 606 ILE A CA 1
ATOM 4716 C C . ILE A 1 606 ? 2.714 -13.009 -0.959 1.00 97.94 606 ILE A C 1
ATOM 4718 O O . ILE A 1 606 ? 2.742 -14.163 -1.364 1.00 97.94 606 ILE A O 1
ATOM 4722 N N . SER A 1 607 ? 1.584 -12.308 -0.874 1.00 97.75 607 SER A N 1
ATOM 4723 C CA . SER A 1 607 ? 0.277 -12.875 -1.225 1.00 97.75 607 SER A CA 1
ATOM 4724 C C . SER A 1 607 ? 0.238 -13.320 -2.687 1.00 97.75 607 SER A C 1
ATOM 4726 O O . SER A 1 607 ? -0.307 -14.370 -3.003 1.00 97.75 607 SER A O 1
ATOM 4728 N N . ALA A 1 608 ? 0.859 -12.559 -3.592 1.00 98.06 608 ALA A N 1
ATOM 4729 C CA . ALA A 1 608 ? 0.989 -12.954 -4.990 1.00 98.06 608 ALA A CA 1
ATOM 4730 C C . ALA A 1 608 ? 1.758 -14.274 -5.160 1.00 98.06 608 ALA A C 1
ATOM 4732 O O . ALA A 1 608 ? 1.328 -15.127 -5.933 1.00 98.06 608 ALA A O 1
ATOM 4733 N N . LEU A 1 609 ? 2.853 -14.460 -4.416 1.00 97.44 609 LEU A N 1
ATOM 4734 C CA . LEU A 1 609 ? 3.613 -15.712 -4.407 1.00 97.44 609 LEU A CA 1
ATOM 4735 C C . LEU A 1 609 ? 2.805 -16.868 -3.803 1.00 97.44 609 LEU A C 1
ATOM 4737 O O . LEU A 1 609 ? 2.788 -17.951 -4.380 1.00 97.44 609 LEU A O 1
ATOM 4741 N N . GLU A 1 610 ? 2.118 -16.636 -2.681 1.00 97.06 610 GLU A N 1
ATOM 4742 C CA . GLU A 1 610 ? 1.281 -17.643 -2.013 1.00 97.06 610 GLU A CA 1
ATOM 4743 C C . GLU A 1 610 ? 0.130 -18.124 -2.911 1.00 97.06 610 GLU A C 1
ATOM 4745 O O . GLU A 1 610 ? -0.134 -19.319 -2.969 1.00 97.06 610 GLU A O 1
ATOM 4750 N N . TYR A 1 611 ? -0.516 -17.217 -3.651 1.00 96.06 611 TYR A N 1
ATOM 4751 C CA . TYR A 1 611 ? -1.647 -17.536 -4.535 1.00 96.06 611 TYR A CA 1
ATOM 4752 C C . TYR A 1 611 ? -1.242 -17.772 -5.997 1.00 96.06 611 TYR A C 1
ATOM 4754 O O . TYR A 1 611 ? -2.093 -17.735 -6.887 1.00 96.06 611 TYR A O 1
ATOM 4762 N N . GLY A 1 612 ? 0.052 -17.952 -6.282 1.00 95.88 612 GLY A N 1
ATOM 4763 C CA . GLY A 1 612 ? 0.544 -18.276 -7.626 1.00 95.88 612 GLY A CA 1
ATOM 4764 C C . GLY A 1 612 ? 0.191 -17.243 -8.706 1.00 95.88 612 GLY A C 1
ATOM 4765 O O . GLY A 1 612 ? -0.012 -17.605 -9.864 1.00 95.88 612 GLY A O 1
ATOM 4766 N N . THR A 1 613 ? 0.088 -15.959 -8.350 1.00 97.81 613 THR A N 1
ATOM 4767 C CA . THR A 1 613 ? -0.268 -14.877 -9.281 1.00 97.81 613 THR A CA 1
ATOM 4768 C C . THR A 1 613 ? 0.972 -14.062 -9.680 1.00 97.81 613 THR A C 1
ATOM 4770 O O . THR A 1 613 ? 1.699 -13.590 -8.805 1.00 97.81 613 THR A O 1
ATOM 4773 N N . PRO A 1 614 ? 1.226 -13.821 -10.982 1.00 97.75 614 PRO A N 1
ATOM 4774 C CA . PRO A 1 614 ? 2.439 -13.151 -11.467 1.00 97.75 614 PRO A CA 1
ATOM 4775 C C . PRO A 1 614 ? 2.400 -11.619 -11.295 1.00 97.75 614 PRO A C 1
ATOM 4777 O O . PRO A 1 614 ? 2.363 -10.867 -12.267 1.00 97.75 614 PRO A O 1
ATOM 4780 N N . VAL A 1 615 ? 2.430 -11.135 -10.052 1.00 98.56 615 VAL A N 1
ATOM 4781 C CA . VAL A 1 615 ? 2.451 -9.696 -9.719 1.00 98.56 615 VAL A CA 1
ATOM 4782 C C . VAL A 1 615 ? 3.888 -9.168 -9.675 1.00 98.56 615 VAL A C 1
ATOM 4784 O O . VAL A 1 615 ? 4.407 -8.747 -8.638 1.00 98.56 615 VAL A O 1
ATOM 4787 N N . THR A 1 616 ? 4.565 -9.259 -10.817 1.00 98.75 616 THR A N 1
ATOM 4788 C CA . THR A 1 616 ? 6.016 -9.068 -10.909 1.00 98.75 616 THR A CA 1
ATOM 4789 C C . THR A 1 616 ? 6.454 -7.628 -10.660 1.00 98.75 616 THR A C 1
ATOM 4791 O O . THR A 1 616 ? 7.453 -7.417 -9.977 1.00 98.75 616 THR A O 1
ATOM 4794 N N . LEU A 1 617 ? 5.703 -6.631 -11.142 1.00 98.81 617 LEU A N 1
ATOM 4795 C CA . LEU A 1 617 ? 6.090 -5.223 -11.024 1.00 98.81 617 LEU A CA 1
ATOM 4796 C C . LEU A 1 617 ? 6.086 -4.754 -9.571 1.00 98.81 617 LEU A C 1
ATOM 4798 O O . LEU A 1 617 ? 7.032 -4.113 -9.125 1.00 98.81 617 LEU A O 1
ATOM 4802 N N . ILE A 1 618 ? 5.060 -5.123 -8.805 1.00 98.69 618 ILE A N 1
ATOM 4803 C CA . ILE A 1 618 ? 4.989 -4.788 -7.377 1.00 98.69 618 ILE A CA 1
ATOM 4804 C C . ILE A 1 618 ? 6.102 -5.510 -6.603 1.00 98.69 618 ILE A C 1
ATOM 4806 O O . ILE A 1 618 ? 6.700 -4.920 -5.703 1.00 98.69 618 ILE A O 1
ATOM 4810 N N . GLY A 1 619 ? 6.425 -6.755 -6.973 1.00 98.56 619 GLY A N 1
ATOM 4811 C CA . GLY A 1 619 ? 7.574 -7.480 -6.424 1.00 98.56 619 GLY A CA 1
ATOM 4812 C C . GLY A 1 619 ? 8.890 -6.727 -6.637 1.00 98.56 619 GLY A C 1
ATOM 4813 O O . GLY A 1 619 ? 9.609 -6.451 -5.675 1.00 98.56 619 GLY A O 1
ATOM 4814 N N . GLU A 1 620 ? 9.160 -6.308 -7.873 1.00 98.81 620 GLU A N 1
ATOM 4815 C CA . GLU A 1 620 ? 10.341 -5.511 -8.217 1.00 98.81 620 GLU A CA 1
ATOM 4816 C C . GLU A 1 620 ? 10.358 -4.143 -7.525 1.00 98.81 620 GLU A C 1
ATOM 4818 O O . GLU A 1 620 ? 11.400 -3.712 -7.036 1.00 98.81 620 GLU A O 1
ATOM 4823 N N . ALA A 1 621 ? 9.210 -3.479 -7.374 1.00 98.81 621 ALA A N 1
ATOM 4824 C CA . ALA A 1 621 ? 9.121 -2.226 -6.628 1.00 98.81 621 ALA A CA 1
ATOM 4825 C C . ALA A 1 621 ? 9.486 -2.401 -5.141 1.00 98.81 621 ALA A C 1
ATOM 4827 O O . ALA A 1 621 ? 10.123 -1.531 -4.541 1.00 98.81 621 ALA A O 1
ATOM 4828 N N . VAL A 1 622 ? 9.129 -3.537 -4.530 1.00 98.56 622 VAL A N 1
ATOM 4829 C CA . VAL A 1 622 ? 9.560 -3.881 -3.166 1.00 98.56 622 VAL A CA 1
ATOM 4830 C C . VAL A 1 622 ? 11.067 -4.149 -3.126 1.00 98.56 622 VAL A C 1
ATOM 4832 O O . VAL A 1 622 ? 11.755 -3.611 -2.252 1.00 98.56 622 VAL A O 1
ATOM 4835 N N . PHE A 1 623 ? 11.604 -4.927 -4.070 1.00 98.69 623 PHE A N 1
ATOM 4836 C CA . PHE A 1 623 ? 13.038 -5.220 -4.123 1.00 98.69 623 PHE A CA 1
ATOM 4837 C C . PHE A 1 623 ? 13.893 -3.984 -4.414 1.00 98.69 623 PHE A C 1
ATOM 4839 O O . PHE A 1 623 ? 14.949 -3.834 -3.801 1.00 98.69 623 PHE A O 1
ATOM 4846 N N . ALA A 1 624 ? 13.423 -3.044 -5.235 1.00 98.75 624 ALA A N 1
ATOM 4847 C CA . ALA A 1 624 ? 14.098 -1.772 -5.483 1.00 98.75 624 ALA A CA 1
ATOM 4848 C C . ALA A 1 624 ? 14.267 -0.949 -4.192 1.00 98.75 624 ALA A C 1
ATOM 4850 O O . ALA A 1 624 ? 15.338 -0.386 -3.940 1.00 98.75 624 ALA A O 1
ATOM 4851 N N . ARG A 1 625 ? 13.263 -0.948 -3.301 1.00 98.62 625 ARG A N 1
ATOM 4852 C CA . ARG A 1 625 ? 13.390 -0.325 -1.970 1.00 98.62 625 ARG A CA 1
ATOM 4853 C C . ARG A 1 625 ? 14.423 -1.040 -1.103 1.00 98.62 625 ARG A C 1
ATOM 4855 O O . ARG A 1 625 ? 15.253 -0.374 -0.477 1.00 98.62 625 ARG A O 1
ATOM 4862 N N . CYS A 1 626 ? 14.420 -2.374 -1.096 1.00 98.38 626 CYS A N 1
ATOM 4863 C CA . CYS A 1 626 ? 15.435 -3.164 -0.394 1.00 98.38 626 CYS A CA 1
ATOM 4864 C C . CYS A 1 626 ? 16.848 -2.842 -0.909 1.00 98.38 626 CYS A C 1
ATOM 4866 O O . CYS A 1 626 ? 17.734 -2.553 -0.108 1.00 98.38 626 CYS A O 1
ATOM 4868 N N . LEU A 1 627 ? 17.037 -2.781 -2.231 1.00 98.69 627 LEU A N 1
ATOM 4869 C CA . LEU A 1 627 ? 18.305 -2.423 -2.870 1.00 98.69 627 LEU A CA 1
ATOM 4870 C C . LEU A 1 627 ? 18.763 -1.010 -2.481 1.00 98.69 627 LEU A C 1
ATOM 4872 O O . LEU A 1 627 ? 19.934 -0.792 -2.168 1.00 98.69 627 LEU A O 1
ATOM 4876 N N . SER A 1 628 ? 17.843 -0.041 -2.441 1.00 98.56 628 SER A N 1
ATOM 4877 C CA . SER A 1 628 ? 18.164 1.326 -2.012 1.00 98.56 628 SER A CA 1
ATOM 4878 C C . SER A 1 628 ? 18.665 1.386 -0.560 1.00 98.56 628 SER A C 1
ATOM 4880 O O . SER A 1 628 ? 19.576 2.160 -0.260 1.00 98.56 628 SER A O 1
ATOM 4882 N N . SER A 1 629 ? 18.152 0.513 0.318 1.00 98.12 629 SER A N 1
ATOM 4883 C CA . SER A 1 629 ? 18.551 0.440 1.731 1.00 98.12 629 SER A CA 1
ATOM 4884 C C . SER A 1 629 ? 19.987 -0.058 1.921 1.00 98.12 629 SER A C 1
ATOM 4886 O O . SER A 1 629 ? 20.630 0.306 2.905 1.00 98.12 629 SER A O 1
ATOM 4888 N N . LEU A 1 630 ? 20.535 -0.805 0.956 1.00 98.25 630 LEU A N 1
ATOM 4889 C CA . LEU A 1 630 ? 21.937 -1.241 0.923 1.00 98.25 630 LEU A CA 1
ATOM 4890 C C . LEU A 1 630 ? 22.880 -0.096 0.497 1.00 98.25 630 LEU A C 1
ATOM 4892 O O . LEU A 1 630 ? 23.743 -0.263 -0.361 1.00 98.25 630 LEU A O 1
ATOM 4896 N N . LYS A 1 631 ? 22.693 1.112 1.048 1.00 98.31 631 LYS A N 1
ATOM 4897 C CA . LYS A 1 631 ? 23.371 2.331 0.577 1.00 98.31 631 LYS A CA 1
ATOM 4898 C C . LYS A 1 631 ? 24.893 2.222 0.634 1.00 98.31 631 LYS A C 1
ATOM 4900 O O . LYS A 1 631 ? 25.549 2.519 -0.361 1.00 98.31 631 LYS A O 1
ATOM 4905 N N . GLU A 1 632 ? 25.442 1.798 1.769 1.00 98.25 632 GLU A N 1
ATOM 4906 C CA . GLU A 1 632 ? 26.898 1.722 1.944 1.00 98.25 632 GLU A CA 1
ATOM 4907 C C . GLU A 1 632 ? 27.520 0.643 1.049 1.00 98.25 632 GLU A C 1
ATOM 4909 O O . GLU A 1 632 ? 28.559 0.867 0.430 1.00 98.25 632 GLU A O 1
ATOM 4914 N N . GLU A 1 633 ? 26.834 -0.491 0.890 1.00 98.56 633 GLU A N 1
ATOM 4915 C CA . GLU A 1 633 ? 27.257 -1.564 -0.013 1.00 98.56 633 GLU A CA 1
ATOM 4916 C C . GLU A 1 633 ? 27.241 -1.105 -1.476 1.00 98.56 633 GLU A C 1
ATOM 4918 O O . GLU A 1 633 ? 28.204 -1.342 -2.199 1.00 98.56 633 GLU A O 1
ATOM 4923 N N . ARG A 1 634 ? 26.213 -0.361 -1.910 1.00 98.50 634 ARG A N 1
ATOM 4924 C CA . ARG A 1 634 ? 26.168 0.234 -3.258 1.00 98.50 634 ARG A CA 1
ATOM 4925 C C . ARG A 1 634 ? 27.286 1.247 -3.488 1.00 98.50 634 ARG A C 1
ATOM 4927 O O . ARG A 1 634 ? 27.854 1.280 -4.578 1.00 98.50 634 ARG A O 1
ATOM 4934 N N . VAL A 1 635 ? 27.612 2.071 -2.488 1.00 98.50 635 VAL A N 1
ATOM 4935 C CA . VAL A 1 635 ? 28.737 3.018 -2.578 1.00 98.50 635 VAL A CA 1
ATOM 4936 C C . VAL A 1 635 ? 30.048 2.262 -2.773 1.00 98.50 635 VAL A C 1
ATOM 4938 O O . VAL A 1 635 ? 30.830 2.629 -3.649 1.00 98.50 635 VAL A O 1
ATOM 4941 N N . GLU A 1 636 ? 30.281 1.183 -2.029 1.00 98.50 636 GLU A N 1
ATOM 4942 C CA . GLU A 1 636 ? 31.482 0.365 -2.206 1.00 98.50 636 GLU A CA 1
ATOM 4943 C C . GLU A 1 636 ? 31.490 -0.377 -3.550 1.00 98.50 636 GLU A C 1
ATOM 4945 O O . GLU A 1 636 ? 32.485 -0.348 -4.280 1.00 98.50 636 GLU A O 1
ATOM 4950 N N . ALA A 1 637 ? 30.359 -0.959 -3.946 1.00 98.38 637 ALA A N 1
ATOM 4951 C CA . ALA A 1 637 ? 30.203 -1.628 -5.230 1.00 98.38 637 ALA A CA 1
ATOM 4952 C C . ALA A 1 637 ? 30.492 -0.679 -6.404 1.00 98.38 637 ALA A C 1
ATOM 4954 O O . ALA A 1 637 ? 31.164 -1.078 -7.351 1.00 98.38 637 ALA A O 1
ATOM 4955 N N . SER A 1 638 ? 30.079 0.592 -6.323 1.00 97.56 638 SER A N 1
ATOM 4956 C CA . SER A 1 638 ? 30.289 1.586 -7.391 1.00 97.56 638 SER A CA 1
ATOM 4957 C C . SER A 1 638 ? 31.763 1.875 -7.708 1.00 97.56 638 SER A C 1
ATOM 4959 O O . SER A 1 638 ? 32.097 2.257 -8.829 1.00 97.56 638 SER A O 1
ATOM 4961 N N . LYS A 1 639 ? 32.675 1.657 -6.751 1.00 98.00 639 LYS A N 1
ATOM 4962 C CA . LYS A 1 639 ? 34.122 1.829 -6.966 1.00 98.00 639 LYS A CA 1
ATOM 4963 C C . LYS A 1 639 ? 34.701 0.669 -7.783 1.00 98.00 639 LYS A C 1
ATOM 4965 O O . LYS A 1 639 ? 35.581 0.872 -8.629 1.00 98.00 639 LYS A O 1
ATOM 4970 N N . ASN A 1 640 ? 34.171 -0.531 -7.550 1.00 97.75 640 ASN A N 1
ATOM 4971 C CA . ASN A 1 640 ? 34.729 -1.802 -8.006 1.00 97.75 640 ASN A CA 1
ATOM 4972 C C . ASN A 1 640 ? 34.047 -2.342 -9.275 1.00 97.75 640 ASN A C 1
ATOM 4974 O O . ASN A 1 640 ? 34.723 -2.852 -10.167 1.00 97.75 640 ASN A O 1
ATOM 4978 N N . LEU A 1 641 ? 32.728 -2.190 -9.397 1.00 97.06 641 LEU A N 1
ATOM 4979 C CA . LEU A 1 641 ? 31.944 -2.636 -10.549 1.00 97.06 641 LEU A CA 1
ATOM 4980 C C . LEU A 1 641 ? 31.924 -1.557 -11.637 1.00 97.06 641 LEU A C 1
ATOM 4982 O O . LEU A 1 641 ? 31.783 -0.369 -11.351 1.00 97.06 641 LEU A O 1
ATOM 4986 N N . LYS A 1 642 ? 32.078 -1.962 -12.902 1.00 94.94 642 LYS A N 1
ATOM 4987 C CA . LYS A 1 642 ? 32.077 -1.049 -14.054 1.00 94.94 642 LYS A CA 1
ATOM 4988 C C . LYS A 1 642 ? 30.805 -1.238 -14.875 1.00 94.94 642 LYS A C 1
ATOM 4990 O O . LYS A 1 642 ? 30.450 -2.367 -15.198 1.00 94.94 642 LYS A O 1
ATOM 4995 N N . GLY A 1 643 ? 30.152 -0.128 -15.210 1.00 92.00 643 GLY A N 1
ATOM 4996 C CA . GLY A 1 643 ? 29.056 -0.086 -16.176 1.00 92.00 643 GLY A CA 1
ATOM 4997 C C . GLY A 1 643 ? 29.552 -0.031 -17.630 1.00 92.00 643 GLY A C 1
ATOM 4998 O O . GLY A 1 643 ? 30.768 -0.041 -17.872 1.00 92.00 643 GLY A O 1
ATOM 4999 N N . PRO A 1 644 ? 28.628 0.039 -18.604 1.00 92.25 644 PRO A N 1
ATOM 5000 C CA . PRO A 1 644 ? 28.972 0.203 -20.014 1.00 92.25 644 PRO A CA 1
ATOM 5001 C C . PRO A 1 644 ? 29.782 1.493 -20.238 1.00 92.25 644 PRO A C 1
ATOM 5003 O O . PRO A 1 644 ? 29.501 2.538 -19.655 1.00 92.25 644 PRO A O 1
ATOM 5006 N N . LYS A 1 645 ? 30.832 1.418 -21.067 1.00 78.12 645 LYS A N 1
ATOM 5007 C CA . LYS A 1 645 ? 31.718 2.556 -21.369 1.00 78.12 645 LYS A CA 1
ATOM 5008 C C . LYS A 1 645 ? 31.227 3.307 -22.606 1.00 78.12 645 LYS A C 1
ATOM 5010 O O . LYS A 1 645 ? 31.031 2.682 -23.641 1.00 78.12 645 LYS A O 1
ATOM 5015 N N . GLY A 1 646 ? 31.129 4.636 -22.522 1.00 66.25 646 GLY A N 1
ATOM 5016 C CA . GLY A 1 646 ? 30.882 5.504 -23.683 1.00 66.25 646 GLY A CA 1
ATOM 5017 C C . GLY A 1 646 ? 29.477 5.404 -24.286 1.00 66.25 646 GLY A C 1
ATOM 5018 O O . GLY A 1 646 ? 29.288 5.788 -25.436 1.00 66.25 646 GLY A O 1
ATOM 5019 N N . ALA A 1 647 ? 28.503 4.874 -23.540 1.00 67.94 647 ALA A N 1
ATOM 5020 C CA . ALA A 1 647 ? 27.106 4.855 -23.953 1.00 67.94 647 ALA A CA 1
ATOM 5021 C C . ALA A 1 647 ? 26.490 6.250 -23.749 1.00 67.94 647 ALA A C 1
ATOM 5023 O O . ALA A 1 647 ? 25.847 6.517 -22.739 1.00 67.94 647 ALA A O 1
ATOM 5024 N N . GLU A 1 648 ? 26.741 7.156 -24.693 1.00 73.62 648 GLU A N 1
ATOM 5025 C CA . GLU A 1 648 ? 26.086 8.464 -24.745 1.00 73.62 648 GLU A CA 1
ATOM 5026 C C . GLU A 1 648 ? 24.826 8.387 -25.611 1.00 73.62 648 GLU A C 1
ATOM 5028 O O . GLU A 1 648 ? 24.808 7.769 -26.682 1.00 73.62 648 GLU A O 1
ATOM 5033 N N . PHE A 1 649 ? 23.746 9.011 -25.144 1.00 84.56 649 PHE A N 1
ATOM 5034 C CA . PHE A 1 649 ? 22.522 9.117 -25.921 1.00 84.56 649 PHE A CA 1
ATOM 5035 C C . PHE A 1 649 ? 22.671 10.196 -27.000 1.00 84.56 649 PHE A C 1
ATOM 5037 O O . PHE A 1 649 ? 22.719 11.386 -26.704 1.00 84.56 649 PHE A O 1
ATOM 5044 N N . ASN A 1 650 ? 22.701 9.762 -28.262 1.00 81.75 650 ASN A N 1
ATOM 5045 C CA . ASN A 1 650 ? 22.876 10.628 -29.436 1.00 81.75 650 ASN A CA 1
ATOM 5046 C C . ASN A 1 650 ? 21.564 10.904 -30.200 1.00 81.75 650 ASN A C 1
ATOM 5048 O O . ASN A 1 650 ? 21.597 11.345 -31.348 1.00 81.75 650 ASN A O 1
ATOM 5052 N N . GLY A 1 651 ? 20.409 10.585 -29.607 1.00 87.19 651 GLY A N 1
ATOM 5053 C CA . GLY A 1 651 ? 19.097 10.769 -30.233 1.00 87.19 651 GLY A CA 1
ATOM 5054 C C . GLY A 1 651 ? 18.465 12.138 -29.960 1.00 87.19 651 GLY A C 1
ATOM 5055 O O . GLY A 1 651 ? 18.998 12.971 -29.230 1.00 87.19 651 GLY A O 1
ATOM 5056 N N . ASP A 1 652 ? 17.279 12.362 -30.530 1.00 93.88 652 ASP A N 1
ATOM 5057 C CA . ASP A 1 652 ? 16.470 13.547 -30.230 1.00 93.88 652 ASP A CA 1
ATOM 5058 C C . ASP A 1 652 ? 15.875 13.437 -28.814 1.00 93.88 652 ASP A C 1
ATOM 5060 O O . ASP A 1 652 ? 15.119 12.508 -28.510 1.00 93.88 652 ASP A O 1
ATOM 5064 N N . LYS A 1 653 ? 16.201 14.408 -27.948 1.00 94.00 653 LYS A N 1
ATOM 5065 C CA . LYS A 1 653 ? 15.724 14.448 -26.559 1.00 94.00 653 LYS A CA 1
ATOM 5066 C C . LYS A 1 653 ? 14.198 14.465 -26.457 1.00 94.00 653 LYS A C 1
ATOM 5068 O O . LYS A 1 653 ? 13.654 13.804 -25.582 1.00 94.00 653 LYS A O 1
ATOM 5073 N N . LYS A 1 654 ? 13.497 15.196 -27.330 1.00 95.31 654 LYS A N 1
ATOM 5074 C CA . LYS A 1 654 ? 12.028 15.295 -27.299 1.00 95.31 654 LYS A CA 1
ATOM 5075 C C . LYS A 1 654 ? 11.378 13.972 -27.677 1.00 95.31 654 LYS A C 1
ATOM 5077 O O . LYS A 1 654 ? 10.413 13.568 -27.038 1.00 95.31 654 LYS A O 1
ATOM 5082 N N . VAL A 1 655 ? 11.927 13.291 -28.683 1.00 97.12 655 VAL A N 1
ATOM 5083 C CA . VAL A 1 655 ? 11.448 11.961 -29.089 1.00 97.12 655 VAL A CA 1
ATOM 5084 C C . VAL A 1 655 ? 11.643 10.963 -27.951 1.00 97.12 655 VAL A C 1
ATOM 5086 O O . VAL A 1 655 ? 10.724 10.220 -27.623 1.00 97.12 655 VAL A O 1
ATOM 5089 N N . PHE A 1 656 ? 12.803 10.984 -27.292 1.00 97.88 656 PHE A N 1
ATOM 5090 C CA . PHE A 1 656 ? 13.056 10.063 -26.187 1.00 97.88 656 PHE A CA 1
ATOM 5091 C C . PHE A 1 656 ? 12.257 10.395 -24.921 1.00 97.88 656 PHE A C 1
ATOM 5093 O O . PHE A 1 656 ? 11.857 9.485 -24.204 1.00 97.88 656 PHE A O 1
ATOM 5100 N N . LEU A 1 657 ? 11.952 11.671 -24.659 1.00 98.00 657 LEU A N 1
ATOM 5101 C CA . LEU A 1 657 ? 11.016 12.055 -23.597 1.00 98.00 657 LEU A CA 1
ATOM 5102 C C . LEU A 1 657 ? 9.625 11.460 -23.818 1.00 98.00 657 LEU A C 1
ATOM 5104 O O . LEU A 1 657 ? 9.028 10.934 -22.880 1.00 98.00 657 LEU A O 1
ATOM 5108 N N . GLU A 1 658 ? 9.131 11.502 -25.054 1.00 98.44 658 GLU A N 1
ATOM 5109 C CA . GLU A 1 658 ? 7.872 10.850 -25.409 1.00 98.44 658 GLU A CA 1
ATOM 5110 C C . GLU A 1 658 ? 7.971 9.324 -25.272 1.00 98.44 658 GLU A C 1
ATOM 5112 O O . GLU A 1 658 ? 7.042 8.689 -24.766 1.00 98.44 658 GLU A O 1
ATOM 5117 N N . ASP A 1 659 ? 9.120 8.734 -25.619 1.00 98.75 659 ASP A N 1
ATOM 5118 C CA . ASP A 1 659 ? 9.356 7.305 -25.411 1.00 98.75 659 ASP A CA 1
ATOM 5119 C C . ASP A 1 659 ? 9.286 6.914 -23.925 1.00 98.75 659 ASP A C 1
ATOM 5121 O O . ASP A 1 659 ? 8.635 5.926 -23.578 1.00 98.75 659 ASP A O 1
ATOM 5125 N N . ILE A 1 660 ? 9.894 7.710 -23.036 1.00 98.81 660 ILE A N 1
ATOM 5126 C CA . ILE A 1 660 ? 9.835 7.509 -21.579 1.00 98.81 660 ILE A CA 1
ATOM 5127 C C . ILE A 1 660 ? 8.392 7.636 -21.079 1.00 98.81 660 ILE A C 1
ATOM 5129 O O . ILE A 1 660 ? 7.943 6.809 -20.283 1.00 98.81 660 ILE A O 1
ATOM 5133 N N . ARG A 1 661 ? 7.644 8.638 -21.552 1.00 98.81 661 ARG A N 1
ATOM 5134 C CA . ARG A 1 661 ? 6.247 8.859 -21.156 1.00 98.81 661 ARG A CA 1
ATOM 5135 C C . ARG A 1 661 ? 5.361 7.663 -21.511 1.00 98.81 661 ARG A C 1
ATOM 5137 O O . ARG A 1 661 ? 4.594 7.184 -20.675 1.00 98.81 661 ARG A O 1
ATOM 5144 N N . GLN A 1 662 ? 5.489 7.149 -22.734 1.00 98.81 662 GLN A N 1
ATOM 5145 C CA . GLN A 1 662 ? 4.738 5.977 -23.187 1.00 98.81 662 GLN A CA 1
ATOM 5146 C C . GLN A 1 662 ? 5.181 4.693 -22.473 1.00 98.81 662 GLN A C 1
ATOM 5148 O O . GLN A 1 662 ? 4.334 3.869 -22.126 1.00 98.81 662 GLN A O 1
ATOM 5153 N N . ALA A 1 663 ? 6.479 4.536 -22.185 1.00 98.88 663 ALA A N 1
ATOM 5154 C CA . ALA A 1 663 ? 6.998 3.435 -21.371 1.00 98.88 663 ALA A CA 1
ATOM 5155 C C . ALA A 1 663 ? 6.400 3.435 -19.956 1.00 98.88 663 ALA A C 1
ATOM 5157 O O . ALA A 1 663 ? 5.963 2.390 -19.463 1.00 98.88 663 ALA A O 1
ATOM 5158 N N . LEU A 1 664 ? 6.339 4.613 -19.329 1.00 98.88 664 LEU A N 1
ATOM 5159 C CA . LEU A 1 664 ? 5.715 4.832 -18.029 1.00 98.88 664 LEU A CA 1
ATOM 5160 C C . LEU A 1 664 ? 4.230 4.460 -18.063 1.00 98.88 664 LEU A C 1
ATOM 5162 O O . LEU A 1 664 ? 3.771 3.693 -17.217 1.00 98.88 664 LEU A O 1
ATOM 5166 N N . TYR A 1 665 ? 3.495 4.941 -19.066 1.00 98.81 665 TYR A N 1
ATOM 5167 C CA . TYR A 1 665 ? 2.068 4.661 -19.198 1.00 98.81 665 TYR A CA 1
ATOM 5168 C C . TYR A 1 665 ? 1.770 3.174 -19.439 1.00 98.81 665 TYR A C 1
ATOM 5170 O O . TYR A 1 665 ? 0.946 2.590 -18.730 1.00 98.81 665 TYR A O 1
ATOM 5178 N N . ALA A 1 666 ? 2.479 2.527 -20.369 1.00 98.81 666 ALA A N 1
ATOM 5179 C CA . ALA A 1 666 ? 2.321 1.099 -20.639 1.00 98.81 666 ALA A CA 1
ATOM 5180 C C . ALA A 1 666 ? 2.653 0.249 -19.404 1.00 98.81 666 ALA A C 1
ATOM 5182 O O . ALA A 1 666 ? 1.877 -0.626 -19.023 1.00 98.81 666 ALA A O 1
ATOM 5183 N N . SER A 1 667 ? 3.759 0.551 -18.719 1.00 98.88 667 SER A N 1
ATOM 5184 C CA . SER A 1 667 ? 4.164 -0.179 -17.511 1.00 98.88 667 SER A CA 1
ATOM 5185 C C . SER A 1 667 ? 3.175 0.014 -16.356 1.00 98.88 667 SER A C 1
ATOM 5187 O O . SER A 1 667 ? 2.886 -0.936 -15.626 1.00 98.88 667 SER A O 1
ATOM 5189 N N . LYS A 1 668 ? 2.586 1.211 -16.228 1.00 98.75 668 LYS A N 1
ATOM 5190 C CA . LYS A 1 668 ? 1.493 1.474 -15.284 1.00 98.75 668 LYS A CA 1
ATOM 5191 C C . LYS A 1 668 ? 0.282 0.592 -15.586 1.00 98.75 668 LYS A C 1
ATOM 5193 O O . LYS A 1 668 ? -0.227 -0.056 -14.677 1.00 98.75 668 LYS A O 1
ATOM 5198 N N . ILE A 1 669 ? -0.136 0.464 -16.849 1.00 98.81 669 ILE A N 1
ATOM 5199 C CA . ILE A 1 669 ? -1.232 -0.449 -17.232 1.00 98.81 669 ILE A CA 1
ATOM 5200 C C . ILE A 1 669 ? -0.942 -1.887 -16.778 1.00 98.81 669 ILE A C 1
ATOM 5202 O O . ILE A 1 669 ? -1.827 -2.542 -16.223 1.00 98.81 669 ILE A O 1
ATOM 5206 N N . ILE A 1 670 ? 0.295 -2.362 -16.951 1.00 98.81 670 ILE A N 1
ATOM 5207 C CA . ILE A 1 670 ? 0.701 -3.705 -16.514 1.00 98.81 670 ILE A CA 1
ATOM 5208 C C . ILE A 1 670 ? 0.605 -3.870 -14.996 1.00 98.81 670 ILE A C 1
ATOM 5210 O O . ILE A 1 670 ? 0.041 -4.864 -14.539 1.00 98.81 670 ILE A O 1
ATOM 5214 N N . SER A 1 671 ? 1.087 -2.898 -14.217 1.00 98.25 671 SER A N 1
ATOM 5215 C CA . SER A 1 671 ? 0.989 -2.913 -12.748 1.00 98.25 671 SER A CA 1
ATOM 5216 C C . SER A 1 671 ? -0.459 -3.099 -12.275 1.00 98.25 671 SER A C 1
ATOM 5218 O O . SER A 1 671 ? -0.755 -3.981 -11.464 1.00 98.25 671 SER A O 1
ATOM 5220 N N . TYR A 1 672 ? -1.395 -2.331 -12.842 1.00 98.62 672 TYR A N 1
ATOM 5221 C CA . TYR A 1 672 ? -2.810 -2.438 -12.483 1.00 98.62 672 TYR A CA 1
ATOM 5222 C C . TYR A 1 672 ? -3.426 -3.744 -12.990 1.00 98.62 672 TYR A C 1
ATOM 5224 O O . TYR A 1 672 ? -4.175 -4.376 -12.250 1.00 98.62 672 TYR A O 1
ATOM 5232 N N . ALA A 1 673 ? -3.093 -4.204 -14.201 1.00 98.69 673 ALA A N 1
ATOM 5233 C CA . ALA A 1 673 ? -3.558 -5.501 -14.695 1.00 98.69 673 ALA A CA 1
ATOM 5234 C C . ALA A 1 673 ? -3.158 -6.635 -13.736 1.00 98.69 673 ALA A C 1
ATOM 5236 O O . ALA A 1 673 ? -4.007 -7.435 -13.345 1.00 98.69 673 ALA A O 1
ATOM 5237 N N . GLN A 1 674 ? -1.904 -6.644 -13.278 1.00 98.75 674 GLN A N 1
ATOM 5238 C CA . GLN A 1 674 ? -1.402 -7.600 -12.291 1.00 98.75 674 GLN A CA 1
ATOM 5239 C C . GLN A 1 674 ? -2.109 -7.471 -10.930 1.00 98.75 674 GLN A C 1
ATOM 5241 O O . GLN A 1 674 ? -2.504 -8.478 -10.342 1.00 98.75 674 GLN A O 1
ATOM 5246 N N . GLY A 1 675 ? -2.321 -6.246 -10.436 1.00 98.38 675 GLY A N 1
ATOM 5247 C CA . GLY A 1 675 ? -3.037 -6.002 -9.180 1.00 98.38 675 GLY A CA 1
ATOM 5248 C C . GLY A 1 675 ? -4.485 -6.508 -9.208 1.00 98.38 675 GLY A C 1
ATOM 5249 O O . GLY A 1 675 ? -4.929 -7.179 -8.276 1.00 98.38 675 GLY A O 1
ATOM 5250 N N . PHE A 1 676 ? -5.214 -6.266 -10.300 1.00 98.50 676 PHE A N 1
ATOM 5251 C CA . PHE A 1 676 ? -6.578 -6.778 -10.471 1.00 98.50 676 PHE A CA 1
ATOM 5252 C C . PHE A 1 676 ? -6.617 -8.298 -10.690 1.00 98.50 676 PHE A C 1
ATOM 5254 O O . PHE A 1 676 ? -7.542 -8.951 -10.206 1.00 98.50 676 PHE A O 1
ATOM 5261 N N . MET A 1 677 ? -5.602 -8.893 -11.329 1.00 98.06 677 MET A N 1
ATOM 5262 C CA . MET A 1 677 ? -5.455 -10.355 -11.379 1.00 98.06 677 MET A CA 1
ATOM 5263 C C . MET A 1 677 ? -5.303 -10.955 -9.975 1.00 98.06 677 MET A C 1
ATOM 5265 O O . MET A 1 677 ? -5.934 -11.971 -9.686 1.00 98.06 677 MET A O 1
ATOM 5269 N N . LEU A 1 678 ? -4.538 -10.308 -9.088 1.00 98.50 678 LEU A N 1
ATOM 5270 C CA . LEU A 1 678 ? -4.388 -10.741 -7.695 1.00 98.50 678 LEU A CA 1
ATOM 5271 C C . LEU A 1 678 ? -5.698 -10.633 -6.913 1.00 98.50 678 LEU A C 1
ATOM 5273 O O . LEU A 1 678 ? -6.068 -11.577 -6.221 1.00 98.50 678 LEU A O 1
ATOM 5277 N N . LEU A 1 679 ? -6.430 -9.524 -7.056 1.00 98.25 679 LEU A N 1
ATOM 5278 C CA . LEU A 1 679 ? -7.765 -9.387 -6.461 1.00 98.25 679 LEU A CA 1
ATOM 5279 C C . LEU A 1 679 ? -8.710 -10.491 -6.943 1.00 98.25 679 LEU A C 1
ATOM 5281 O O . LEU A 1 679 ? -9.477 -11.042 -6.155 1.00 98.25 679 LEU A O 1
ATOM 5285 N N . ARG A 1 680 ? -8.642 -10.844 -8.230 1.00 97.62 680 ARG A N 1
ATOM 5286 C CA . ARG A 1 680 ? -9.447 -11.920 -8.808 1.00 97.62 680 ARG A CA 1
ATOM 5287 C C . ARG A 1 680 ? -9.073 -13.291 -8.267 1.00 97.62 680 ARG A C 1
ATOM 5289 O O . ARG A 1 680 ? -9.968 -14.089 -8.004 1.00 97.62 680 ARG A O 1
ATOM 5296 N N . GLN A 1 681 ? -7.784 -13.575 -8.104 1.00 97.75 681 GLN A N 1
ATOM 5297 C CA . GLN A 1 681 ? -7.355 -14.840 -7.516 1.00 97.75 681 GLN A CA 1
ATOM 5298 C C . GLN A 1 681 ? -7.770 -14.924 -6.046 1.00 97.75 681 GLN A C 1
ATOM 5300 O O . GLN A 1 681 ? -8.396 -15.903 -5.660 1.00 97.75 681 GLN A O 1
ATOM 5305 N N . ALA A 1 682 ? -7.552 -13.868 -5.258 1.00 96.88 682 ALA A N 1
ATOM 5306 C CA . ALA A 1 682 ? -7.980 -13.819 -3.861 1.00 96.88 682 ALA A CA 1
ATOM 5307 C C . ALA A 1 682 ? -9.500 -14.001 -3.706 1.00 96.88 682 ALA A C 1
ATOM 5309 O O . ALA A 1 682 ? -9.947 -14.738 -2.833 1.00 96.88 682 ALA A O 1
ATOM 5310 N N . ALA A 1 683 ? -10.303 -13.397 -4.589 1.00 96.06 683 ALA A N 1
ATOM 5311 C CA . ALA A 1 683 ? -11.748 -13.613 -4.608 1.00 96.06 683 ALA A CA 1
ATOM 5312 C C . ALA A 1 683 ? -12.118 -15.100 -4.769 1.00 96.06 683 ALA A C 1
ATOM 5314 O O . ALA A 1 683 ? -13.028 -15.576 -4.094 1.00 96.06 683 ALA A O 1
ATOM 5315 N N . LYS A 1 684 ? -11.388 -15.848 -5.610 1.00 96.00 684 LYS A N 1
ATOM 5316 C CA . LYS A 1 684 ? -11.584 -17.296 -5.782 1.00 96.00 684 LYS A CA 1
ATOM 5317 C C . LYS A 1 684 ? -11.146 -18.091 -4.553 1.00 96.00 684 LYS A C 1
ATOM 5319 O O . LYS A 1 684 ? -11.906 -18.940 -4.105 1.00 96.00 684 LYS A O 1
ATOM 5324 N N . GLU A 1 685 ? -9.966 -17.798 -4.006 1.00 95.94 685 GLU A N 1
ATOM 5325 C CA . GLU A 1 685 ? -9.412 -18.506 -2.840 1.00 95.94 685 GLU A CA 1
ATOM 5326 C C . GLU A 1 685 ? -10.289 -18.357 -1.590 1.00 95.94 685 GLU A C 1
ATOM 5328 O O . GLU A 1 685 ? -10.492 -19.310 -0.841 1.00 95.94 685 GLU A O 1
ATOM 5333 N N . PHE A 1 686 ? -10.842 -17.161 -1.371 1.00 94.94 686 PHE A N 1
ATOM 5334 C CA . PHE A 1 686 ? -11.628 -16.851 -0.173 1.00 94.94 686 PHE A CA 1
ATOM 5335 C C . PHE A 1 686 ? -13.143 -16.903 -0.381 1.00 94.94 686 PHE A C 1
ATOM 5337 O O . PHE A 1 686 ? -13.895 -16.708 0.572 1.00 94.94 686 PHE A O 1
ATOM 5344 N N . GLY A 1 687 ? -13.608 -17.143 -1.610 1.00 95.62 687 GLY A N 1
ATOM 5345 C CA . GLY A 1 687 ? -15.031 -17.103 -1.947 1.00 95.62 687 GLY A CA 1
ATOM 5346 C C . GLY A 1 687 ? -15.661 -15.713 -1.797 1.00 95.62 687 GLY A C 1
ATOM 5347 O O . GLY A 1 687 ? -16.860 -15.609 -1.543 1.00 95.62 687 GLY A O 1
ATOM 5348 N N . TRP A 1 688 ? -14.875 -14.638 -1.925 1.00 95.25 688 TRP A N 1
ATOM 5349 C CA . TRP A 1 688 ? -15.382 -13.267 -1.846 1.00 95.25 688 TRP A CA 1
ATOM 5350 C C . TRP A 1 688 ? -16.022 -12.831 -3.165 1.00 95.25 688 TRP A C 1
ATOM 5352 O O . TRP A 1 688 ? -15.465 -13.027 -4.243 1.00 95.25 688 TRP A O 1
ATOM 5362 N N . SER A 1 689 ? -17.152 -12.133 -3.077 1.00 91.81 689 SER A N 1
ATOM 5363 C CA . SER A 1 689 ? -17.782 -11.481 -4.229 1.00 91.81 689 SER A CA 1
ATOM 5364 C C . SER A 1 689 ? -17.304 -10.031 -4.351 1.00 91.81 689 SER A C 1
ATOM 5366 O O . SER A 1 689 ? -17.974 -9.114 -3.877 1.00 91.81 689 SER A O 1
ATOM 5368 N N . LEU A 1 690 ? -16.144 -9.818 -4.977 1.00 95.44 690 LEU A N 1
ATOM 5369 C CA . LEU A 1 690 ? -15.569 -8.480 -5.159 1.00 95.44 690 LEU A CA 1
ATOM 5370 C C . LEU A 1 690 ? -16.153 -7.761 -6.384 1.00 95.44 690 LEU A C 1
ATOM 5372 O O . LEU A 1 690 ? -16.178 -8.308 -7.484 1.00 95.44 690 LEU A O 1
ATOM 5376 N N . ASN A 1 691 ? -16.544 -6.496 -6.214 1.00 95.31 691 ASN A N 1
ATOM 5377 C CA . ASN A 1 691 ? -16.917 -5.615 -7.321 1.00 95.31 691 ASN A CA 1
ATOM 5378 C C . ASN A 1 691 ? -15.690 -4.826 -7.810 1.00 95.31 691 ASN A C 1
ATOM 5380 O O . ASN A 1 691 ? -15.337 -3.798 -7.231 1.00 95.31 691 ASN A O 1
ATOM 5384 N N . TYR A 1 692 ? -15.046 -5.279 -8.888 1.00 97.31 692 TYR A N 1
ATOM 5385 C CA . TYR A 1 692 ? -13.836 -4.635 -9.419 1.00 97.31 692 TYR A CA 1
ATOM 5386 C C . TYR A 1 692 ? -14.075 -3.202 -9.919 1.00 97.31 692 TYR A C 1
ATOM 5388 O O . TYR A 1 692 ? -13.222 -2.338 -9.713 1.00 97.31 692 TYR A O 1
ATOM 5396 N N . GLY A 1 693 ? -15.245 -2.919 -10.505 1.00 95.75 693 GLY A N 1
ATOM 5397 C CA . GLY A 1 693 ? -15.638 -1.557 -10.878 1.00 95.75 693 GLY A CA 1
ATOM 5398 C C . GLY A 1 693 ? -15.807 -0.654 -9.651 1.00 95.75 693 GLY A C 1
ATOM 5399 O O . GLY A 1 693 ? -15.324 0.477 -9.638 1.00 95.75 693 GLY A O 1
ATOM 5400 N N . GLY A 1 694 ? -16.406 -1.181 -8.579 1.00 95.75 694 GLY A N 1
ATOM 5401 C CA . GLY A 1 694 ? -16.513 -0.504 -7.282 1.00 95.75 694 GLY A CA 1
ATOM 5402 C C . GLY A 1 694 ? -15.151 -0.243 -6.629 1.00 95.75 694 GLY A C 1
ATOM 5403 O O . GLY A 1 694 ? -14.907 0.851 -6.128 1.00 95.75 694 GLY A O 1
ATOM 5404 N N . ILE A 1 695 ? -14.221 -1.200 -6.698 1.00 97.94 695 ILE A N 1
ATOM 5405 C CA . ILE A 1 695 ? -12.839 -1.022 -6.221 1.00 97.94 695 ILE A CA 1
ATOM 5406 C C . ILE A 1 695 ? -12.125 0.077 -7.020 1.00 97.94 695 ILE A C 1
ATOM 5408 O O . ILE A 1 695 ? -11.516 0.968 -6.428 1.00 97.94 695 ILE A O 1
ATOM 5412 N N . ALA A 1 696 ? -12.252 0.073 -8.350 1.00 97.19 696 ALA A N 1
ATOM 5413 C CA . ALA A 1 696 ? -11.694 1.128 -9.195 1.00 97.19 696 ALA A CA 1
ATOM 5414 C C . ALA A 1 696 ? -12.288 2.510 -8.865 1.00 97.19 696 ALA A C 1
ATOM 5416 O O . ALA A 1 696 ? -11.553 3.497 -8.819 1.00 97.19 696 ALA A O 1
ATOM 5417 N N . LEU A 1 697 ? -13.595 2.583 -8.578 1.00 95.81 697 LEU A N 1
ATOM 5418 C CA . LEU A 1 697 ? -14.260 3.803 -8.114 1.00 95.81 697 LEU A CA 1
ATOM 5419 C C . LEU A 1 697 ? -13.699 4.276 -6.766 1.00 95.81 697 LEU A C 1
ATOM 5421 O O . LEU A 1 697 ? -13.344 5.445 -6.643 1.00 95.81 697 LEU A O 1
ATOM 5425 N N . MET A 1 698 ? -13.554 3.379 -5.785 1.00 97.19 698 MET A N 1
ATOM 5426 C CA . MET A 1 698 ? -12.981 3.709 -4.474 1.00 97.19 698 MET A CA 1
ATOM 5427 C C . MET A 1 698 ? -11.564 4.270 -4.582 1.00 97.19 698 MET A C 1
ATOM 5429 O O . MET A 1 698 ? -11.185 5.130 -3.791 1.00 97.19 698 MET A O 1
ATOM 5433 N N . TRP A 1 699 ? -10.775 3.825 -5.558 1.00 97.94 699 TRP A N 1
ATOM 5434 C CA . TRP A 1 699 ? -9.427 4.344 -5.781 1.00 97.94 699 TRP A CA 1
ATOM 5435 C C . TRP A 1 699 ? -9.402 5.636 -6.614 1.00 97.94 699 TRP A C 1
ATOM 5437 O O . TRP A 1 699 ? -8.385 6.325 -6.655 1.00 97.94 699 TRP A O 1
ATOM 5447 N N . ARG A 1 700 ? -10.498 6.010 -7.284 1.00 94.94 700 ARG A N 1
ATOM 5448 C CA . ARG A 1 700 ? -10.519 7.134 -8.237 1.00 94.94 700 ARG A CA 1
ATOM 5449 C C . ARG A 1 700 ? -10.246 8.495 -7.591 1.00 94.94 700 ARG A C 1
ATOM 5451 O O . ARG A 1 700 ? -9.735 9.388 -8.259 1.00 94.94 700 ARG A O 1
ATOM 5458 N N . GLY A 1 701 ? -10.568 8.651 -6.310 1.00 93.44 701 GLY A N 1
ATOM 5459 C CA . GLY A 1 701 ? -10.353 9.871 -5.532 1.00 93.44 701 GLY A CA 1
ATOM 5460 C C . GLY A 1 701 ? -9.999 9.557 -4.082 1.00 93.44 701 GLY A C 1
ATOM 5461 O O . GLY A 1 701 ? -10.170 8.430 -3.624 1.00 93.44 701 GLY A O 1
ATOM 5462 N N . GLY A 1 702 ? -9.474 10.546 -3.362 1.00 93.31 702 GLY A N 1
ATOM 5463 C CA . GLY A 1 702 ? -9.117 10.440 -1.943 1.00 93.31 702 GLY A CA 1
ATOM 5464 C C . GLY A 1 702 ? -7.862 9.620 -1.647 1.00 93.31 702 GLY A C 1
ATOM 5465 O O . GLY A 1 702 ? -7.092 10.005 -0.783 1.00 93.31 702 GLY A O 1
ATOM 5466 N N . CYS A 1 703 ? -7.596 8.530 -2.372 1.00 96.31 703 CYS A N 1
ATOM 5467 C CA . CYS A 1 703 ? -6.407 7.700 -2.173 1.00 96.31 703 CYS A CA 1
ATOM 5468 C C . CYS A 1 703 ? -5.129 8.286 -2.819 1.00 96.31 703 CYS A C 1
ATOM 5470 O O . CYS A 1 703 ? -5.180 9.278 -3.552 1.00 96.31 703 CYS A O 1
ATOM 5472 N N . ILE A 1 704 ? -3.966 7.676 -2.553 1.00 96.31 704 ILE A N 1
ATOM 5473 C CA . ILE A 1 704 ? -2.672 8.129 -3.100 1.00 96.31 704 ILE A CA 1
ATOM 5474 C C . ILE A 1 704 ? -2.562 7.854 -4.605 1.00 96.31 704 ILE A C 1
ATOM 5476 O O . ILE A 1 704 ? -2.088 8.708 -5.347 1.00 96.31 704 ILE A O 1
ATOM 5480 N N . ILE A 1 705 ? -3.068 6.712 -5.075 1.00 97.06 705 ILE A N 1
ATOM 5481 C CA . ILE A 1 705 ? -3.007 6.318 -6.495 1.00 97.06 705 ILE A CA 1
ATOM 5482 C C . ILE A 1 705 ? -4.110 6.952 -7.363 1.00 97.06 705 ILE A C 1
ATOM 5484 O O . ILE A 1 705 ? -4.332 6.536 -8.501 1.00 97.06 705 ILE A O 1
ATOM 5488 N N . ARG A 1 706 ? -4.825 7.957 -6.837 1.00 94.38 706 ARG A N 1
ATOM 5489 C CA . ARG A 1 706 ? -5.930 8.620 -7.542 1.00 94.38 706 ARG A CA 1
ATOM 5490 C C . ARG A 1 706 ? -5.469 9.206 -8.879 1.00 94.38 706 ARG A C 1
ATOM 5492 O O . ARG A 1 706 ? -4.426 9.859 -8.968 1.00 94.38 706 ARG A O 1
ATOM 5499 N N . SER A 1 707 ? -6.251 8.949 -9.924 1.00 93.19 707 SER A N 1
ATOM 5500 C CA . SER A 1 707 ? -5.910 9.285 -11.307 1.00 93.19 707 SER A CA 1
ATOM 5501 C C . SER A 1 707 ? -7.135 9.181 -12.211 1.00 93.19 707 SER A C 1
ATOM 5503 O O . SER A 1 707 ? -8.013 8.342 -11.983 1.00 93.19 707 SER A O 1
ATOM 5505 N N . VAL A 1 708 ? -7.147 9.952 -13.304 1.00 90.56 708 VAL A N 1
ATOM 5506 C CA . VAL A 1 708 ? -8.116 9.783 -14.404 1.00 90.56 708 VAL A CA 1
ATOM 5507 C C . VAL A 1 708 ? -8.076 8.350 -14.963 1.00 90.56 708 VAL A C 1
ATOM 5509 O O . VAL A 1 708 ? -9.111 7.808 -15.362 1.00 90.56 708 VAL A O 1
ATOM 5512 N N . PHE A 1 709 ? -6.912 7.694 -14.890 1.00 91.44 709 PHE A N 1
ATOM 5513 C CA . PHE A 1 709 ? -6.685 6.301 -15.277 1.00 91.44 709 PHE A CA 1
ATOM 5514 C C . PHE A 1 709 ? -7.674 5.309 -14.641 1.00 91.44 709 PHE A C 1
ATOM 5516 O O . PHE A 1 709 ? -8.186 4.411 -15.310 1.00 91.44 709 PHE A O 1
ATOM 5523 N N . LEU A 1 710 ? -8.016 5.499 -13.365 1.00 94.94 710 LEU A N 1
ATOM 5524 C CA . LEU A 1 710 ? -8.938 4.617 -12.644 1.00 94.94 710 LEU A CA 1
ATOM 5525 C C . LEU A 1 710 ? -10.383 4.732 -13.131 1.00 94.94 710 LEU A C 1
ATOM 5527 O O . LEU A 1 710 ? -11.140 3.765 -13.050 1.00 94.94 710 LEU A O 1
ATOM 5531 N N . GLY A 1 711 ? -10.753 5.874 -13.716 1.00 93.62 711 GLY A N 1
ATOM 5532 C CA . GLY A 1 711 ? -12.023 6.008 -14.421 1.00 93.62 711 GLY A CA 1
ATOM 5533 C C . GLY A 1 711 ? -12.130 5.040 -15.598 1.00 93.62 711 GLY A C 1
ATOM 5534 O O . GLY A 1 711 ? -13.172 4.419 -15.778 1.00 93.62 711 GLY A O 1
ATOM 5535 N N . LYS A 1 712 ? -11.035 4.831 -16.340 1.00 96.31 712 LYS A N 1
ATOM 5536 C CA . LYS A 1 712 ? -10.991 3.883 -17.465 1.00 96.31 712 LYS A CA 1
ATOM 5537 C C . LYS A 1 712 ? -11.050 2.428 -17.023 1.00 96.31 712 LYS A C 1
ATOM 5539 O O . LYS A 1 712 ? -11.700 1.625 -17.684 1.00 96.31 712 LYS A O 1
ATOM 5544 N N . ILE A 1 713 ? -10.458 2.107 -15.873 1.00 97.56 713 ILE A N 1
ATOM 5545 C CA . ILE A 1 713 ? -10.580 0.779 -15.256 1.00 97.56 713 ILE A CA 1
ATOM 5546 C C . ILE A 1 713 ? -12.031 0.522 -14.839 1.00 97.56 713 ILE A C 1
ATOM 5548 O O . ILE A 1 713 ? -12.571 -0.539 -15.148 1.00 97.56 713 ILE A O 1
ATOM 5552 N N . LYS A 1 714 ? -12.686 1.501 -14.198 1.00 96.00 714 LYS A N 1
ATOM 5553 C CA . LYS A 1 714 ? -14.110 1.398 -13.857 1.00 96.00 714 LYS A CA 1
ATOM 5554 C C . LYS A 1 714 ? -14.955 1.159 -15.110 1.00 96.00 714 LYS A C 1
ATOM 5556 O O . LYS A 1 714 ? -15.706 0.196 -15.145 1.00 96.00 714 LYS A O 1
ATOM 5561 N N . GLU A 1 715 ? -14.783 1.978 -16.148 1.00 96.38 715 GLU A N 1
ATOM 5562 C CA . GLU A 1 715 ? -15.511 1.833 -17.416 1.00 96.38 715 GLU A CA 1
ATOM 5563 C C . GLU A 1 715 ? -15.311 0.440 -18.054 1.00 96.38 715 GLU A C 1
ATOM 5565 O O . GLU A 1 715 ? -16.249 -0.108 -18.629 1.00 96.38 715 GLU A O 1
ATOM 5570 N N . ALA A 1 716 ? -14.113 -0.150 -17.953 1.00 97.94 716 ALA A N 1
ATOM 5571 C CA . ALA A 1 716 ? -13.837 -1.497 -18.459 1.00 97.94 716 ALA A CA 1
ATOM 5572 C C . ALA A 1 716 ? -14.622 -2.582 -17.702 1.00 97.94 716 ALA A C 1
ATOM 5574 O O . ALA A 1 716 ? -15.234 -3.446 -18.331 1.00 97.94 716 ALA A O 1
ATOM 5575 N N . PHE A 1 717 ? -14.669 -2.511 -16.369 1.00 97.38 717 PHE A N 1
ATOM 5576 C CA . PHE A 1 717 ? -15.455 -3.452 -15.564 1.00 97.38 717 PHE A CA 1
ATOM 5577 C C . PHE A 1 717 ? -16.963 -3.176 -15.598 1.00 97.38 717 PHE A C 1
ATOM 5579 O O . PHE A 1 717 ? -17.740 -4.113 -15.453 1.00 97.38 717 PHE A O 1
ATOM 5586 N N . ASP A 1 718 ? -17.394 -1.936 -15.847 1.00 95.50 718 ASP A N 1
ATOM 5587 C CA . ASP A 1 718 ? -18.803 -1.622 -16.113 1.00 95.50 718 ASP A CA 1
ATOM 5588 C C . ASP A 1 718 ? -19.266 -2.290 -17.425 1.00 95.50 718 ASP A C 1
ATOM 5590 O O . ASP A 1 718 ? -20.383 -2.799 -17.501 1.00 95.50 718 ASP A O 1
ATOM 5594 N N . ARG A 1 719 ? -18.405 -2.321 -18.460 1.00 97.06 719 ARG A N 1
ATOM 5595 C CA . ARG A 1 719 ? -18.674 -3.034 -19.724 1.00 97.06 719 ARG A CA 1
ATOM 5596 C C . ARG A 1 719 ? -18.660 -4.551 -19.554 1.00 97.06 719 ARG A C 1
ATOM 5598 O O . ARG A 1 719 ? -19.497 -5.232 -20.140 1.00 97.06 719 ARG A O 1
ATOM 5605 N N . ASN A 1 720 ? -17.690 -5.079 -18.808 1.00 97.12 720 ASN A N 1
ATOM 5606 C CA . ASN A 1 720 ? -17.546 -6.510 -18.560 1.00 97.12 720 ASN A CA 1
ATOM 5607 C C . ASN A 1 720 ? -17.080 -6.784 -17.116 1.00 97.12 720 ASN A C 1
ATOM 5609 O O . ASN A 1 720 ? -15.874 -6.779 -16.849 1.00 97.12 720 ASN A O 1
ATOM 5613 N N . PRO A 1 721 ? -18.008 -7.089 -16.190 1.00 95.25 721 PRO A N 1
ATOM 5614 C CA . PRO A 1 721 ? -17.668 -7.393 -14.798 1.00 95.25 721 PRO A CA 1
ATOM 5615 C C . PRO A 1 721 ? -16.808 -8.655 -14.626 1.00 95.25 721 PRO A C 1
ATOM 5617 O O . PRO A 1 721 ? -16.082 -8.773 -13.641 1.00 95.25 721 PRO A O 1
ATOM 5620 N N . GLU A 1 722 ? -16.856 -9.584 -15.587 1.00 94.00 722 GLU A N 1
ATOM 5621 C CA . GLU A 1 722 ? -16.112 -10.853 -15.580 1.00 94.00 722 GLU A CA 1
ATOM 5622 C C . GLU A 1 722 ? -14.798 -10.780 -16.380 1.00 94.00 722 GLU A C 1
ATOM 5624 O O . GLU A 1 722 ? -14.196 -11.808 -16.721 1.00 94.00 722 GLU A O 1
ATOM 5629 N N . LEU A 1 723 ? -14.338 -9.564 -16.702 1.00 95.44 723 LEU A N 1
ATOM 5630 C CA . LEU A 1 723 ? -13.109 -9.336 -17.451 1.00 95.44 723 LEU A CA 1
ATOM 5631 C C . LEU A 1 723 ? -11.921 -10.034 -16.776 1.00 95.44 723 LEU A C 1
ATOM 5633 O O . LEU A 1 723 ? -11.569 -9.770 -15.627 1.00 95.44 723 LEU A O 1
ATOM 5637 N N . GLN A 1 724 ? -11.274 -10.931 -17.519 1.00 93.50 724 GLN A N 1
ATOM 5638 C CA . GLN A 1 724 ? -10.207 -11.760 -16.966 1.00 93.50 724 GLN A CA 1
ATOM 5639 C C . GLN A 1 724 ? -8.921 -10.961 -16.705 1.00 93.50 724 GLN A C 1
ATOM 5641 O O . GLN A 1 724 ? -8.232 -11.207 -15.717 1.00 93.50 724 GLN A O 1
ATOM 5646 N N . SER A 1 725 ? -8.594 -10.016 -17.579 1.00 96.12 725 SER A N 1
ATOM 5647 C CA . SER A 1 725 ? -7.440 -9.131 -17.446 1.00 96.12 725 SER A CA 1
ATOM 5648 C C . SER A 1 725 ? -7.770 -7.794 -18.083 1.00 96.12 725 SER A C 1
ATOM 5650 O O . SER A 1 725 ? -8.399 -7.758 -19.141 1.00 96.12 725 SER A O 1
ATOM 5652 N N . LEU A 1 726 ? -7.293 -6.704 -17.476 1.00 97.00 726 LEU A N 1
ATOM 5653 C CA . LEU A 1 726 ? -7.437 -5.359 -18.035 1.00 97.00 726 LEU A CA 1
ATOM 5654 C C . LEU A 1 726 ? -6.859 -5.255 -19.450 1.00 97.00 726 LEU A C 1
ATOM 5656 O O . LEU A 1 726 ? -7.391 -4.515 -20.263 1.00 97.00 726 LEU A O 1
ATOM 5660 N N . LEU A 1 727 ? -5.837 -6.050 -19.780 1.00 97.62 727 LEU A N 1
ATOM 5661 C CA . LEU A 1 727 ? -5.210 -6.054 -21.107 1.00 97.62 727 LEU A CA 1
ATOM 5662 C C . LEU A 1 727 ? -6.120 -6.569 -22.231 1.00 97.62 727 LEU A C 1
ATOM 5664 O O . LEU A 1 727 ? -5.790 -6.394 -23.402 1.00 97.62 727 LEU A O 1
ATOM 5668 N N . LEU A 1 728 ? -7.236 -7.220 -21.891 1.00 97.25 728 LEU A N 1
ATOM 5669 C CA . LEU A 1 728 ? -8.205 -7.725 -22.864 1.00 97.25 728 LEU A CA 1
ATOM 5670 C C . LEU A 1 728 ? -9.330 -6.727 -23.159 1.00 97.25 728 LEU A C 1
ATOM 5672 O O . LEU A 1 728 ? -10.070 -6.929 -24.119 1.00 97.25 728 LEU A O 1
ATOM 5676 N N . ASP A 1 729 ? -9.454 -5.656 -22.374 1.00 98.38 729 ASP A N 1
ATOM 5677 C CA . ASP A 1 729 ? -10.362 -4.557 -22.691 1.00 98.38 729 ASP A CA 1
ATOM 5678 C C . ASP A 1 729 ? -9.799 -3.700 -23.836 1.00 98.38 729 ASP A C 1
ATOM 5680 O O . ASP A 1 729 ? -8.595 -3.442 -23.917 1.00 98.38 729 ASP A O 1
ATOM 5684 N N . ASP A 1 730 ? -10.682 -3.253 -24.731 1.00 97.62 730 ASP A N 1
ATOM 5685 C CA . ASP A 1 730 ? -10.306 -2.572 -25.972 1.00 97.62 730 ASP A CA 1
ATOM 5686 C C . ASP A 1 730 ? -9.487 -1.294 -25.740 1.00 97.62 730 ASP A C 1
ATOM 5688 O O . ASP A 1 730 ? -8.563 -1.018 -26.511 1.00 97.62 730 ASP A O 1
ATOM 5692 N N . PHE A 1 731 ? -9.790 -0.528 -24.684 1.00 98.12 731 PHE A N 1
ATOM 5693 C CA . PHE A 1 731 ? -9.076 0.711 -24.380 1.00 98.12 731 PHE A CA 1
ATOM 5694 C C . PHE A 1 731 ? -7.623 0.419 -23.994 1.00 98.12 731 PHE A C 1
ATOM 5696 O O . PHE A 1 731 ? -6.701 0.977 -24.591 1.00 98.12 731 PHE A O 1
ATOM 5703 N N . PHE A 1 732 ? -7.408 -0.491 -23.040 1.00 98.12 732 PHE A N 1
ATOM 5704 C CA . PHE A 1 732 ? -6.063 -0.830 -22.569 1.00 98.12 732 PHE A CA 1
ATOM 5705 C C . PHE A 1 732 ? -5.262 -1.605 -23.612 1.00 98.12 732 PHE A C 1
ATOM 5707 O O . PHE A 1 732 ? -4.071 -1.341 -23.776 1.00 98.12 732 PHE A O 1
ATOM 5714 N N . ARG A 1 733 ? -5.905 -2.509 -24.364 1.00 97.62 733 ARG A N 1
ATOM 5715 C CA . ARG A 1 733 ? -5.265 -3.214 -25.481 1.00 97.62 733 ARG A CA 1
ATOM 5716 C C . ARG A 1 733 ? -4.705 -2.222 -26.496 1.00 97.62 733 ARG A C 1
ATOM 5718 O O . ARG A 1 733 ? -3.538 -2.329 -26.865 1.00 97.62 733 ARG A O 1
ATOM 5725 N N . LYS A 1 734 ? -5.519 -1.245 -26.916 1.00 98.19 734 LYS A N 1
ATOM 5726 C CA . LYS A 1 734 ? -5.096 -0.206 -27.862 1.00 98.19 734 LYS A CA 1
ATOM 5727 C C . LYS A 1 734 ? -3.996 0.678 -27.272 1.00 98.19 734 LYS A C 1
ATOM 5729 O O . LYS A 1 734 ? -2.997 0.904 -27.938 1.00 98.19 734 LYS A O 1
ATOM 5734 N N . ALA A 1 735 ? -4.141 1.124 -26.024 1.00 98.31 735 ALA A N 1
ATOM 5735 C CA . ALA A 1 735 ? -3.139 1.951 -25.352 1.00 98.31 735 ALA A CA 1
ATOM 5736 C C . ALA A 1 735 ? -1.759 1.274 -25.302 1.00 98.31 735 ALA A C 1
ATOM 5738 O O . ALA A 1 735 ? -0.759 1.879 -25.675 1.00 98.31 735 ALA A O 1
ATOM 5739 N N . VAL A 1 736 ? -1.697 -0.001 -24.905 1.00 98.25 736 VAL A N 1
ATOM 5740 C CA . VAL A 1 736 ? -0.429 -0.747 -24.880 1.00 98.25 736 VAL A CA 1
ATOM 5741 C C . VAL A 1 736 ? 0.105 -0.979 -26.295 1.00 98.25 736 VAL A C 1
ATOM 5743 O O . VAL A 1 736 ? 1.306 -0.837 -26.514 1.00 98.25 736 VAL A O 1
ATOM 5746 N N . GLN A 1 737 ? -0.765 -1.285 -27.265 1.00 97.94 737 GLN A N 1
ATOM 5747 C CA . GLN A 1 737 ? -0.368 -1.450 -28.666 1.00 97.94 737 GLN A CA 1
ATOM 5748 C C . GLN A 1 737 ? 0.270 -0.177 -29.238 1.00 97.94 737 GLN A C 1
ATOM 5750 O O . GLN A 1 737 ? 1.283 -0.282 -29.929 1.00 97.94 737 GLN A O 1
ATOM 5755 N N . ASP A 1 738 ? -0.302 0.989 -28.933 1.00 98.38 738 ASP A N 1
ATOM 5756 C CA . ASP A 1 738 ? 0.197 2.292 -29.374 1.00 98.38 738 ASP A CA 1
ATOM 5757 C C . ASP A 1 738 ? 1.531 2.643 -28.684 1.00 98.38 738 ASP A C 1
ATOM 5759 O O . ASP A 1 738 ? 2.405 3.241 -29.307 1.00 98.38 738 ASP A O 1
ATOM 5763 N N . CYS A 1 739 ? 1.726 2.222 -27.426 1.00 98.50 739 CYS A N 1
ATOM 5764 C CA . CYS A 1 739 ? 2.927 2.528 -26.643 1.00 98.50 739 CYS A CA 1
ATOM 5765 C C . CYS A 1 739 ? 4.104 1.556 -26.822 1.00 98.50 739 CYS A C 1
ATOM 5767 O O . CYS A 1 739 ? 5.232 1.899 -26.463 1.00 98.50 739 CYS A O 1
ATOM 5769 N N . GLN A 1 740 ? 3.884 0.338 -27.328 1.00 98.06 740 GLN A N 1
ATOM 5770 C CA . GLN A 1 740 ? 4.879 -0.741 -27.230 1.00 98.06 740 GLN A CA 1
ATOM 5771 C C . GLN A 1 740 ? 6.220 -0.431 -27.913 1.00 98.06 740 GLN A C 1
ATOM 5773 O O . GLN A 1 740 ? 7.264 -0.847 -27.417 1.00 98.06 740 GLN A O 1
ATOM 5778 N N . GLU A 1 741 ? 6.219 0.305 -29.025 1.00 98.50 741 GLU A N 1
ATOM 5779 C CA . GLU A 1 741 ? 7.448 0.632 -29.758 1.00 98.50 741 GLU A CA 1
ATOM 5780 C C . GLU A 1 741 ? 8.322 1.607 -28.962 1.00 98.50 741 GLU A C 1
ATOM 5782 O O . GLU A 1 741 ? 9.513 1.371 -28.751 1.00 98.50 741 GLU A O 1
ATOM 5787 N N . SER A 1 742 ? 7.710 2.678 -28.458 1.00 98.62 742 SER A N 1
ATOM 5788 C CA . SER A 1 742 ? 8.335 3.642 -27.549 1.00 98.62 742 SER A CA 1
ATOM 5789 C C . SER A 1 742 ? 8.824 2.985 -26.266 1.00 98.62 742 SER A C 1
ATOM 5791 O O . SER A 1 742 ? 9.958 3.196 -25.838 1.00 98.62 742 SER A O 1
ATOM 5793 N N . TRP A 1 743 ? 8.002 2.106 -25.700 1.00 98.75 743 TRP A N 1
ATOM 5794 C CA . TRP A 1 743 ? 8.341 1.355 -24.503 1.00 98.75 743 TRP A CA 1
ATOM 5795 C C . TRP A 1 743 ? 9.583 0.478 -24.696 1.00 98.75 743 TRP A C 1
ATOM 5797 O O . TRP A 1 743 ? 10.511 0.523 -23.885 1.00 98.75 743 TRP A O 1
ATOM 5807 N N . ARG A 1 744 ? 9.655 -0.262 -25.810 1.00 98.75 744 ARG A N 1
ATOM 5808 C CA . ARG A 1 744 ? 10.822 -1.080 -26.170 1.00 98.75 744 ARG A CA 1
ATOM 5809 C C . ARG A 1 744 ? 12.066 -0.229 -26.403 1.00 98.75 744 ARG A C 1
ATOM 5811 O O . ARG A 1 744 ? 13.144 -0.638 -25.971 1.00 98.75 744 ARG A O 1
ATOM 5818 N N . ARG A 1 745 ? 11.944 0.943 -27.039 1.00 98.38 745 ARG A N 1
ATOM 5819 C CA . ARG A 1 745 ? 13.070 1.877 -27.217 1.00 98.38 745 ARG A CA 1
ATOM 5820 C C . ARG A 1 745 ? 13.589 2.404 -25.884 1.00 98.38 745 ARG A C 1
ATOM 5822 O O . ARG A 1 745 ? 14.791 2.326 -25.657 1.00 98.38 745 ARG A O 1
ATOM 5829 N N . ALA A 1 746 ? 12.713 2.857 -24.987 1.00 98.31 746 ALA A N 1
ATOM 5830 C CA . ALA A 1 746 ? 13.105 3.339 -23.661 1.00 98.31 746 ALA A CA 1
ATOM 5831 C C . ALA A 1 746 ? 13.861 2.263 -22.864 1.00 98.31 746 ALA A C 1
ATOM 5833 O O . ALA A 1 746 ? 14.966 2.514 -22.377 1.00 98.31 746 ALA A O 1
ATOM 5834 N N . VAL A 1 747 ? 13.315 1.040 -22.811 1.00 98.62 747 VAL A N 1
ATOM 5835 C CA . VAL A 1 747 ? 13.958 -0.099 -22.134 1.00 98.62 747 VAL A CA 1
ATOM 5836 C C . VAL A 1 747 ? 15.286 -0.466 -22.798 1.00 98.62 747 VAL A C 1
ATOM 5838 O O . VAL A 1 747 ? 16.285 -0.658 -22.109 1.00 98.62 747 VAL A O 1
ATOM 5841 N N . SER A 1 748 ? 15.338 -0.529 -24.129 1.00 97.56 748 SER A N 1
ATOM 5842 C CA . SER A 1 748 ? 16.570 -0.875 -24.848 1.00 97.56 748 SER A CA 1
ATOM 5843 C C . SER A 1 748 ? 17.666 0.159 -24.596 1.00 97.56 748 SER A C 1
ATOM 5845 O O . SER A 1 748 ? 18.788 -0.212 -24.260 1.00 97.56 748 SER A O 1
ATOM 5847 N N . THR A 1 749 ? 17.343 1.451 -24.688 1.00 96.31 749 THR A N 1
ATOM 5848 C CA . THR A 1 749 ? 18.289 2.539 -24.418 1.00 96.31 749 THR A CA 1
ATOM 5849 C C . THR A 1 749 ? 18.789 2.494 -22.980 1.00 96.31 749 THR A C 1
ATOM 5851 O O . THR A 1 749 ? 19.998 2.513 -22.765 1.00 96.31 749 THR A O 1
ATOM 5854 N N . GLY A 1 750 ? 17.899 2.380 -21.987 1.00 96.25 750 GLY A N 1
ATOM 5855 C CA . GLY A 1 750 ? 18.332 2.326 -20.592 1.00 96.25 750 GLY A CA 1
ATOM 5856 C C . GLY A 1 750 ? 19.209 1.104 -20.293 1.00 96.25 750 GLY A C 1
ATOM 5857 O O . GLY A 1 750 ? 20.197 1.240 -19.579 1.00 96.25 750 GLY A O 1
ATOM 5858 N N . VAL A 1 751 ? 18.946 -0.055 -20.914 1.00 96.81 751 VAL A N 1
ATOM 5859 C CA . VAL A 1 751 ? 19.825 -1.238 -20.816 1.00 96.81 751 VAL A CA 1
ATOM 5860 C C . VAL A 1 751 ? 21.206 -0.964 -21.420 1.00 96.81 751 VAL A C 1
ATOM 5862 O O . VAL A 1 751 ? 22.211 -1.274 -20.784 1.00 96.81 751 VAL A O 1
ATOM 5865 N N . GLN A 1 752 ? 21.278 -0.362 -22.613 1.00 94.75 752 GLN A N 1
ATOM 5866 C CA . GLN A 1 752 ? 22.556 -0.045 -23.271 1.00 94.75 752 GLN A CA 1
ATOM 5867 C C . GLN A 1 752 ? 23.385 0.984 -22.488 1.00 94.75 752 GLN A C 1
ATOM 5869 O O . GLN A 1 752 ? 24.611 0.888 -22.452 1.00 94.75 752 GLN A O 1
ATOM 5874 N N . VAL A 1 753 ? 22.722 1.946 -21.839 1.00 93.88 753 VAL A N 1
ATOM 5875 C CA . VAL A 1 753 ? 23.363 2.999 -21.029 1.00 93.88 753 VAL A CA 1
ATOM 5876 C C . VAL A 1 753 ? 23.652 2.535 -19.591 1.00 93.88 753 VAL A C 1
ATOM 5878 O O . VAL A 1 753 ? 24.473 3.128 -18.898 1.00 93.88 753 VAL A O 1
ATOM 5881 N N . GLY A 1 754 ? 23.052 1.430 -19.141 1.00 95.50 754 GLY A N 1
ATOM 5882 C CA . GLY A 1 754 ? 23.259 0.886 -17.796 1.00 95.50 754 GLY A CA 1
ATOM 5883 C C . GLY A 1 754 ? 22.411 1.557 -16.711 1.00 95.50 754 GLY A C 1
ATOM 5884 O O . GLY A 1 754 ? 22.813 1.577 -15.549 1.00 95.50 754 GLY A O 1
ATOM 5885 N N . ILE A 1 755 ? 21.242 2.095 -17.070 1.00 97.00 755 ILE A N 1
ATOM 5886 C CA . ILE A 1 755 ? 20.271 2.654 -16.124 1.00 97.00 755 ILE A CA 1
ATOM 5887 C C . ILE A 1 755 ? 19.373 1.528 -15.584 1.00 97.00 755 ILE A C 1
ATOM 5889 O O . ILE A 1 755 ? 18.740 0.821 -16.373 1.00 97.00 755 ILE A O 1
ATOM 5893 N N . PRO A 1 756 ? 19.284 1.335 -14.253 1.00 98.19 756 PRO A N 1
ATOM 5894 C CA . PRO A 1 756 ? 18.434 0.304 -13.671 1.00 98.19 756 PRO A CA 1
ATOM 5895 C C . PRO A 1 756 ? 16.953 0.660 -13.838 1.00 98.19 756 PRO A C 1
ATOM 5897 O O . PRO A 1 756 ? 16.507 1.709 -13.373 1.00 98.19 756 PRO A O 1
ATOM 5900 N N . MET A 1 757 ? 16.194 -0.242 -14.463 1.00 98.62 757 MET A N 1
ATOM 5901 C CA . MET A 1 757 ? 14.755 -0.084 -14.711 1.00 98.62 757 MET A CA 1
ATOM 5902 C C . MET A 1 757 ? 13.972 -1.363 -14.357 1.00 98.62 757 MET A C 1
ATOM 5904 O O . MET A 1 757 ? 13.412 -2.020 -15.247 1.00 98.62 757 MET A O 1
ATOM 5908 N N . PRO A 1 758 ? 14.000 -1.812 -13.088 1.00 98.69 758 PRO A N 1
ATOM 5909 C CA . PRO A 1 758 ? 13.392 -3.082 -12.698 1.00 98.69 758 PRO A CA 1
ATOM 5910 C C . PRO A 1 758 ? 11.885 -3.142 -13.009 1.00 98.69 758 PRO A C 1
ATOM 5912 O O . PRO A 1 758 ? 11.402 -4.169 -13.487 1.00 98.69 758 PRO A O 1
ATOM 5915 N N . CYS A 1 759 ? 11.140 -2.043 -12.845 1.00 98.88 759 CYS A N 1
ATOM 5916 C CA . CYS A 1 759 ? 9.703 -2.021 -13.115 1.00 98.88 759 CYS A CA 1
ATOM 5917 C C . CYS A 1 759 ? 9.367 -1.912 -14.612 1.00 98.88 759 CYS A C 1
ATOM 5919 O O . CYS A 1 759 ? 8.470 -2.626 -15.065 1.00 98.88 759 CYS A O 1
ATOM 5921 N N . PHE A 1 760 ? 10.081 -1.109 -15.415 1.00 98.88 760 PHE A N 1
ATOM 5922 C CA . PHE A 1 760 ? 9.854 -1.096 -16.873 1.00 98.88 760 PHE A CA 1
ATOM 5923 C C . PHE A 1 760 ? 10.205 -2.438 -17.522 1.00 98.88 760 PHE A C 1
ATOM 5925 O O . PHE A 1 760 ? 9.460 -2.929 -18.373 1.00 98.88 760 PHE A O 1
ATOM 5932 N N . THR A 1 761 ? 11.320 -3.052 -17.117 1.00 98.88 761 THR A N 1
ATOM 5933 C CA . THR A 1 761 ? 11.779 -4.326 -17.696 1.00 98.88 761 THR A CA 1
ATOM 5934 C C . THR A 1 761 ? 10.858 -5.489 -17.338 1.00 98.88 761 THR A C 1
ATOM 5936 O O . THR A 1 761 ? 10.493 -6.272 -18.221 1.00 98.88 761 THR A O 1
ATOM 5939 N N . THR A 1 762 ? 10.426 -5.599 -16.078 1.00 98.75 762 THR A N 1
ATOM 5940 C CA . THR A 1 762 ? 9.514 -6.674 -15.658 1.00 98.75 762 THR A CA 1
ATOM 5941 C C . THR A 1 762 ? 8.114 -6.508 -16.241 1.00 98.75 762 THR A C 1
ATOM 5943 O O . THR A 1 762 ? 7.499 -7.501 -16.626 1.00 98.75 762 THR A O 1
ATOM 5946 N N . ALA A 1 763 ? 7.620 -5.273 -16.398 1.00 98.88 763 ALA A N 1
ATOM 5947 C CA . ALA A 1 763 ? 6.343 -5.046 -17.062 1.00 98.88 763 ALA A CA 1
ATOM 5948 C C . ALA A 1 763 ? 6.387 -5.470 -18.535 1.00 98.88 763 ALA A C 1
ATOM 5950 O O . ALA A 1 763 ? 5.453 -6.126 -18.998 1.00 98.88 763 ALA A O 1
ATOM 5951 N N . LEU A 1 764 ? 7.475 -5.164 -19.254 1.00 98.88 764 LEU A N 1
ATOM 5952 C CA . LEU A 1 764 ? 7.629 -5.554 -20.659 1.00 98.88 764 LEU A CA 1
ATOM 5953 C C . LEU A 1 764 ? 7.750 -7.070 -20.793 1.00 98.88 764 LEU A C 1
ATOM 5955 O O . LEU A 1 764 ? 7.086 -7.676 -21.631 1.00 98.88 764 LEU A O 1
ATOM 5959 N N . SER A 1 765 ? 8.527 -7.685 -19.901 1.00 98.81 765 SER A N 1
ATOM 5960 C CA . SER A 1 765 ? 8.686 -9.138 -19.832 1.00 98.81 765 SER A CA 1
ATOM 5961 C C . SER A 1 765 ? 7.365 -9.841 -19.523 1.00 98.81 765 SER A C 1
ATOM 5963 O O . SER A 1 765 ? 7.058 -10.857 -20.140 1.00 98.81 765 SER A O 1
ATOM 5965 N N . PHE A 1 766 ? 6.551 -9.295 -18.613 1.00 98.81 766 PHE A N 1
ATOM 5966 C CA . PHE A 1 766 ? 5.213 -9.811 -18.332 1.00 98.81 766 PHE A CA 1
ATOM 5967 C C . PHE A 1 766 ? 4.283 -9.647 -19.533 1.00 98.81 766 PHE A C 1
ATOM 5969 O O . PHE A 1 766 ? 3.594 -10.598 -19.881 1.00 98.81 766 PHE A O 1
ATOM 5976 N N . TYR A 1 767 ? 4.262 -8.478 -20.181 1.00 98.75 767 TYR A N 1
ATOM 5977 C CA . TYR A 1 767 ? 3.427 -8.248 -21.361 1.00 98.75 767 TYR A CA 1
ATOM 5978 C C . TYR A 1 767 ? 3.759 -9.233 -22.484 1.00 98.75 767 TYR A C 1
ATOM 5980 O O . TYR A 1 767 ? 2.864 -9.889 -23.021 1.00 98.75 767 TYR A O 1
ATOM 5988 N N . ASP A 1 768 ? 5.050 -9.379 -22.799 1.00 98.75 768 ASP A N 1
ATOM 5989 C CA . ASP A 1 768 ? 5.511 -10.347 -23.786 1.00 98.75 768 ASP A CA 1
ATOM 5990 C C . ASP A 1 768 ? 5.210 -11.777 -23.324 1.00 98.75 768 ASP A C 1
ATOM 5992 O O . ASP A 1 768 ? 4.663 -12.547 -24.102 1.00 98.75 768 ASP A O 1
ATOM 5996 N N . GLY A 1 769 ? 5.441 -12.134 -22.061 1.00 98.44 769 GLY A N 1
ATOM 5997 C CA . GLY A 1 769 ? 5.090 -13.455 -21.535 1.00 98.44 769 GLY A CA 1
ATOM 5998 C C . GLY A 1 769 ? 3.593 -13.775 -21.633 1.00 98.44 769 GLY A C 1
ATOM 5999 O O . GLY A 1 769 ? 3.220 -14.873 -22.029 1.00 98.44 769 GLY A O 1
ATOM 6000 N N . TYR A 1 770 ? 2.731 -12.806 -21.323 1.00 98.31 770 TYR A N 1
ATOM 6001 C CA . TYR A 1 770 ? 1.278 -12.975 -21.267 1.00 98.31 770 TYR A CA 1
ATOM 6002 C C . TYR A 1 770 ? 0.627 -13.113 -22.650 1.00 98.31 770 TYR A C 1
ATOM 6004 O O . TYR A 1 770 ? -0.407 -13.763 -22.776 1.00 98.31 770 TYR A O 1
ATOM 6012 N N . ARG A 1 771 ? 1.211 -12.510 -23.694 1.00 97.81 771 ARG A N 1
ATOM 6013 C CA . ARG A 1 771 ? 0.655 -12.543 -25.061 1.00 97.81 771 ARG A CA 1
ATOM 6014 C C . ARG A 1 771 ? 1.107 -13.737 -25.911 1.00 97.81 771 ARG A C 1
ATOM 6016 O O . ARG A 1 771 ? 0.617 -13.872 -27.029 1.00 97.81 771 ARG A O 1
ATOM 6023 N N . HIS A 1 772 ? 2.066 -14.541 -25.448 1.00 98.31 772 HIS A N 1
ATOM 6024 C CA . HIS A 1 772 ? 2.498 -15.742 -26.170 1.00 98.31 772 HIS A CA 1
ATOM 6025 C C . HIS A 1 772 ? 1.588 -16.924 -25.825 1.00 98.31 772 HIS A C 1
ATOM 6027 O O . HIS A 1 772 ? 1.318 -17.193 -24.658 1.00 98.31 772 HIS A O 1
ATOM 6033 N N . ASP A 1 773 ? 1.147 -17.652 -26.848 1.00 97.19 773 ASP A N 1
ATOM 6034 C CA . ASP A 1 773 ? 0.381 -18.893 -26.708 1.00 97.19 773 ASP A CA 1
ATOM 6035 C C . ASP A 1 773 ? 1.244 -20.052 -26.176 1.00 97.19 773 ASP A C 1
ATOM 6037 O O . ASP A 1 773 ? 0.762 -20.904 -25.430 1.00 97.19 773 ASP A O 1
ATOM 6041 N N . MET A 1 774 ? 2.533 -20.059 -26.529 1.00 97.00 774 MET A N 1
ATOM 6042 C CA . MET A 1 774 ? 3.530 -21.029 -26.088 1.00 97.00 774 MET A CA 1
ATOM 6043 C C . MET A 1 774 ? 4.729 -20.331 -25.443 1.00 97.00 774 MET A C 1
ATOM 6045 O O . MET A 1 774 ? 5.420 -19.528 -26.070 1.00 97.00 774 MET A O 1
ATOM 6049 N N . LEU A 1 775 ? 5.023 -20.699 -24.197 1.00 98.31 775 LEU A N 1
ATOM 6050 C CA . LEU A 1 775 ? 6.206 -20.255 -23.457 1.00 98.31 775 LEU A CA 1
ATOM 6051 C C . LEU A 1 775 ? 7.242 -21.383 -23.344 1.00 98.31 775 LEU A C 1
ATOM 6053 O O . LEU A 1 775 ? 6.878 -22.560 -23.406 1.00 98.31 775 LEU A O 1
ATOM 6057 N N . PRO A 1 776 ? 8.522 -21.066 -23.064 1.00 98.50 776 PRO A N 1
ATOM 6058 C CA . PRO A 1 776 ? 9.574 -22.071 -22.864 1.00 98.50 776 PRO A CA 1
ATOM 6059 C C . PRO A 1 776 ? 9.398 -22.931 -21.593 1.00 98.50 776 PRO A C 1
ATOM 6061 O O . PRO A 1 776 ? 10.281 -23.712 -21.235 1.00 98.50 776 PRO A O 1
ATOM 6064 N N . ALA A 1 777 ? 8.261 -22.822 -20.895 1.00 98.00 777 ALA A N 1
ATOM 6065 C CA . ALA A 1 777 ? 7.922 -23.643 -19.735 1.00 98.00 777 ALA A CA 1
ATOM 6066 C C . ALA A 1 777 ? 7.800 -25.142 -20.076 1.00 98.00 777 ALA A C 1
ATOM 6068 O O . ALA A 1 777 ? 7.928 -25.980 -19.188 1.00 98.00 777 ALA A O 1
ATOM 6069 N N . ASN A 1 778 ? 7.623 -25.500 -21.351 1.00 97.69 778 ASN A N 1
ATOM 6070 C CA . ASN A 1 778 ? 7.713 -26.884 -21.817 1.00 97.69 778 ASN A CA 1
ATOM 6071 C C . ASN A 1 778 ? 9.097 -27.510 -21.545 1.00 97.69 778 ASN A C 1
ATOM 6073 O O . ASN A 1 778 ? 9.170 -28.656 -21.104 1.00 97.69 778 ASN A O 1
ATOM 6077 N N . LEU A 1 779 ? 10.192 -26.761 -21.733 1.00 98.50 779 LEU A N 1
ATOM 6078 C CA . LEU A 1 779 ? 11.540 -27.224 -21.391 1.00 98.50 779 LEU A CA 1
ATOM 6079 C C . LEU A 1 779 ? 11.712 -27.355 -19.874 1.00 98.50 779 LEU A C 1
ATOM 6081 O O . LEU A 1 779 ? 12.318 -28.318 -19.417 1.00 98.50 779 LEU A O 1
ATOM 6085 N N . LEU A 1 780 ? 11.137 -26.435 -19.093 1.00 98.12 780 LEU A N 1
ATOM 6086 C CA . LEU A 1 780 ? 11.133 -26.520 -17.629 1.00 98.12 780 LEU A CA 1
ATOM 6087 C C . LEU A 1 780 ? 10.413 -27.792 -17.151 1.00 98.12 780 LEU A C 1
ATOM 6089 O O . LEU A 1 780 ? 10.920 -28.493 -16.277 1.00 98.12 780 LEU A O 1
ATOM 6093 N N . GLN A 1 781 ? 9.266 -28.135 -17.748 1.00 97.00 781 GLN A N 1
ATOM 6094 C CA . GLN A 1 781 ? 8.564 -29.394 -17.469 1.00 97.00 781 GLN A CA 1
ATOM 6095 C C . GLN A 1 781 ? 9.411 -30.616 -17.849 1.00 97.00 781 GLN A C 1
ATOM 6097 O O . GLN A 1 781 ? 9.560 -31.526 -17.035 1.00 97.00 781 GLN A O 1
ATOM 6102 N N . ALA A 1 782 ? 10.037 -30.608 -19.030 1.00 97.31 782 ALA A N 1
ATOM 6103 C CA . ALA A 1 782 ? 10.930 -31.683 -19.459 1.00 97.31 782 ALA A CA 1
ATOM 6104 C C . ALA A 1 782 ? 12.126 -31.860 -18.507 1.00 97.31 782 ALA A C 1
ATOM 6106 O O . ALA A 1 782 ? 12.452 -32.983 -18.144 1.00 97.31 782 ALA A O 1
ATOM 6107 N N . GLN A 1 783 ? 12.744 -30.769 -18.041 1.00 97.31 783 GLN A N 1
ATOM 6108 C CA . GLN A 1 783 ? 13.828 -30.814 -17.054 1.00 97.31 783 GLN A CA 1
ATOM 6109 C C . GLN A 1 783 ? 13.363 -31.434 -15.731 1.00 97.31 783 GLN A C 1
ATOM 6111 O O . GLN A 1 783 ? 14.023 -32.340 -15.225 1.00 97.31 783 GLN A O 1
ATOM 6116 N N . ARG A 1 784 ? 12.220 -30.983 -15.191 1.00 95.88 784 ARG A N 1
ATOM 6117 C CA . ARG A 1 784 ? 11.634 -31.522 -13.950 1.00 95.88 784 ARG A CA 1
ATOM 6118 C C . ARG A 1 784 ? 11.346 -33.016 -14.058 1.00 95.88 784 ARG A C 1
ATOM 6120 O O . ARG A 1 784 ? 11.623 -33.765 -13.123 1.00 95.88 784 ARG A O 1
ATOM 6127 N N . ASP A 1 785 ? 10.809 -33.456 -15.189 1.00 95.38 785 ASP A N 1
ATOM 6128 C CA . ASP A 1 785 ? 10.566 -34.875 -15.429 1.00 95.38 785 ASP A CA 1
ATOM 6129 C C . ASP A 1 785 ? 11.871 -35.666 -15.613 1.00 95.38 785 ASP A C 1
ATOM 6131 O O . ASP A 1 785 ? 11.997 -36.768 -15.083 1.00 95.38 785 ASP A O 1
ATOM 6135 N N . TYR A 1 786 ? 12.873 -35.075 -16.269 1.00 94.31 786 TYR A N 1
ATOM 6136 C CA . TYR A 1 786 ? 14.183 -35.685 -16.492 1.00 94.31 786 TYR A CA 1
ATOM 6137 C C . TYR A 1 786 ? 14.903 -36.038 -15.190 1.00 94.31 786 TYR A C 1
ATOM 6139 O O . TYR A 1 786 ? 15.322 -37.181 -15.018 1.00 94.31 786 TYR A O 1
ATOM 6147 N N . PHE A 1 787 ? 15.092 -35.071 -14.282 1.00 92.06 787 PHE A N 1
ATOM 6148 C CA . PHE A 1 787 ? 15.876 -35.315 -13.062 1.00 92.06 787 PHE A CA 1
ATOM 6149 C C . PHE A 1 787 ? 15.043 -35.879 -11.906 1.00 92.06 787 PHE A C 1
ATOM 6151 O O . PHE A 1 787 ? 15.612 -36.478 -10.996 1.00 92.06 787 PHE A O 1
ATOM 6158 N N . GLY A 1 788 ? 13.727 -35.644 -11.904 1.00 90.38 788 GLY A N 1
ATOM 6159 C CA . GLY A 1 788 ? 12.872 -35.867 -10.734 1.00 90.38 788 GLY A CA 1
ATOM 6160 C C . GLY A 1 788 ? 11.625 -36.707 -10.987 1.00 90.38 788 GLY A C 1
ATOM 6161 O O . GLY A 1 788 ? 10.848 -36.906 -10.055 1.00 90.38 788 GLY A O 1
ATOM 6162 N N . ALA A 1 789 ? 11.408 -37.187 -12.218 1.00 92.31 789 ALA A N 1
ATOM 6163 C CA . ALA A 1 789 ? 10.210 -37.934 -12.606 1.00 92.31 789 ALA A CA 1
ATOM 6164 C C . ALA A 1 789 ? 8.909 -37.230 -12.163 1.00 92.31 789 ALA A C 1
ATOM 6166 O O . ALA A 1 789 ? 7.977 -37.846 -11.636 1.00 92.31 789 ALA A O 1
ATOM 6167 N N . HIS A 1 790 ? 8.881 -35.901 -12.306 1.00 92.75 790 HIS A N 1
ATOM 6168 C CA . HIS A 1 790 ? 7.780 -35.032 -11.888 1.00 92.75 790 HIS A CA 1
ATOM 6169 C C . HIS A 1 790 ? 6.570 -35.043 -12.815 1.00 92.75 790 HIS A C 1
ATOM 6171 O O . HIS A 1 790 ? 5.583 -34.376 -12.503 1.00 92.75 790 HIS A O 1
ATOM 6177 N N . THR A 1 791 ? 6.620 -35.821 -13.896 1.00 94.44 791 THR A N 1
ATOM 6178 C CA . THR A 1 791 ? 5.593 -35.906 -14.933 1.00 94.44 791 THR A CA 1
ATOM 6179 C C . THR A 1 791 ? 5.348 -34.577 -15.654 1.00 94.44 791 THR A C 1
ATOM 6181 O O . THR A 1 791 ? 5.765 -33.504 -15.214 1.00 94.44 791 THR A O 1
ATOM 6184 N N . TYR A 1 792 ? 4.678 -34.643 -16.799 1.00 94.50 792 TYR A N 1
ATOM 6185 C CA . TYR A 1 792 ? 4.229 -33.483 -17.565 1.00 94.50 792 TYR A CA 1
ATOM 6186 C C . TYR A 1 792 ? 2.985 -33.834 -18.388 1.00 94.50 792 TYR A C 1
ATOM 6188 O O . TYR A 1 792 ? 2.635 -35.004 -18.536 1.00 94.50 792 TYR A O 1
ATOM 6196 N N . GLU A 1 793 ? 2.326 -32.827 -18.956 1.00 96.19 793 GLU A N 1
ATOM 6197 C CA . GLU A 1 793 ? 1.149 -32.999 -19.815 1.00 96.19 793 GLU A CA 1
ATOM 6198 C C . GLU A 1 793 ? 1.497 -32.739 -21.287 1.00 96.19 793 GLU A C 1
ATOM 6200 O O . GLU A 1 793 ? 2.367 -31.925 -21.607 1.00 96.19 793 GLU A O 1
ATOM 6205 N N . LEU A 1 794 ? 0.802 -33.417 -22.205 1.00 95.31 794 LEU A N 1
ATOM 6206 C CA . LEU A 1 794 ? 0.904 -33.150 -23.643 1.00 95.31 794 LEU A CA 1
ATOM 6207 C C . LEU A 1 794 ? -0.157 -32.141 -24.084 1.00 95.31 794 LEU A C 1
ATOM 6209 O O . LEU A 1 794 ? -1.311 -32.232 -23.675 1.00 95.31 794 LEU A O 1
ATOM 6213 N N . LEU A 1 795 ? 0.190 -31.277 -25.044 1.00 95.69 795 LEU A N 1
ATOM 6214 C CA . LEU A 1 795 ? -0.745 -30.306 -25.635 1.00 95.69 795 LEU A CA 1
ATOM 6215 C C . LEU A 1 795 ? -2.001 -30.962 -26.224 1.00 95.69 795 LEU A C 1
ATOM 6217 O O . LEU A 1 795 ? -3.093 -30.414 -26.141 1.00 95.69 795 LEU A O 1
ATOM 6221 N N . THR A 1 796 ? -1.858 -32.155 -26.803 1.00 96.06 796 THR A N 1
ATOM 6222 C CA . THR A 1 796 ? -2.966 -32.900 -27.417 1.00 96.06 796 THR A CA 1
ATOM 6223 C C . THR A 1 796 ? -3.838 -33.644 -26.406 1.00 96.06 796 THR A C 1
ATOM 6225 O O . THR A 1 796 ? -4.892 -34.150 -26.782 1.00 96.06 796 THR A O 1
ATOM 6228 N N . LYS A 1 797 ? -3.378 -33.799 -25.156 1.00 94.12 797 LYS A N 1
ATOM 6229 C CA . LYS A 1 797 ? -4.076 -34.550 -24.100 1.00 94.12 797 LYS A CA 1
ATOM 6230 C C . LYS A 1 797 ? -3.934 -33.870 -22.722 1.00 94.12 797 LYS A C 1
ATOM 6232 O O . LYS A 1 797 ? -3.331 -34.466 -21.827 1.00 94.12 797 LYS A O 1
ATOM 6237 N N . PRO A 1 798 ? -4.473 -32.651 -22.530 1.00 92.38 798 PRO A N 1
ATOM 6238 C CA . PRO A 1 798 ? -4.483 -32.007 -21.217 1.00 92.38 798 PRO A CA 1
ATOM 6239 C C . PRO A 1 798 ? -5.219 -32.863 -20.173 1.00 92.38 798 PRO A C 1
ATOM 6241 O O . PRO A 1 798 ? -6.177 -33.567 -20.496 1.00 92.38 798 PRO A O 1
ATOM 6244 N N . GLY A 1 799 ? -4.762 -32.817 -18.927 1.00 91.50 799 GLY A N 1
ATOM 6245 C CA . GLY A 1 799 ? -5.229 -33.616 -17.794 1.00 91.50 799 GLY A CA 1
ATOM 6246 C C . GLY A 1 799 ? -4.556 -34.987 -17.654 1.00 91.50 799 GLY A C 1
ATOM 6247 O O . GLY A 1 799 ? -4.773 -35.664 -16.649 1.00 91.50 799 GLY A O 1
ATOM 6248 N N . GLN A 1 800 ? -3.753 -35.423 -18.635 1.00 92.31 800 GLN A N 1
ATOM 6249 C CA . GLN A 1 800 ? -3.017 -36.691 -18.581 1.00 92.31 800 GLN A CA 1
ATOM 6250 C C . GLN A 1 800 ? -1.528 -36.453 -18.323 1.00 92.31 800 GLN A C 1
ATOM 6252 O O . GLN A 1 800 ? -0.814 -35.947 -19.190 1.00 92.31 800 GLN A O 1
ATOM 6257 N N . TYR A 1 801 ? -1.064 -36.882 -17.147 1.00 92.62 801 TYR A N 1
ATOM 6258 C CA . TYR A 1 801 ? 0.334 -36.787 -16.731 1.00 92.62 801 TYR A CA 1
ATOM 6259 C C . TYR A 1 801 ? 1.146 -37.990 -17.211 1.00 92.62 801 TYR A C 1
ATOM 6261 O O . TYR A 1 801 ? 0.769 -39.144 -17.001 1.00 92.62 801 TYR A O 1
ATOM 6269 N N . ILE A 1 802 ? 2.272 -37.709 -17.858 1.00 92.81 802 ILE A N 1
ATOM 6270 C CA . ILE A 1 802 ? 3.174 -38.689 -18.460 1.00 92.81 802 ILE A CA 1
ATOM 6271 C C . ILE A 1 802 ? 4.562 -38.498 -17.859 1.00 92.81 802 ILE A C 1
ATOM 6273 O O . ILE A 1 802 ? 5.032 -37.371 -17.727 1.00 92.81 802 ILE A O 1
ATOM 6277 N N . HIS A 1 803 ? 5.216 -39.604 -17.517 1.00 93.31 803 HIS A N 1
ATOM 6278 C CA . HIS A 1 803 ? 6.647 -39.644 -17.237 1.00 93.31 803 HIS A CA 1
ATOM 6279 C C . HIS A 1 803 ? 7.370 -40.274 -18.427 1.00 93.31 803 HIS A C 1
ATOM 6281 O O . HIS A 1 803 ? 6.954 -41.329 -18.915 1.00 93.31 803 HIS A O 1
ATOM 6287 N N . THR A 1 804 ? 8.457 -39.651 -18.874 1.00 93.25 804 THR A N 1
ATOM 6288 C CA . THR A 1 804 ? 9.327 -40.204 -19.912 1.00 93.25 804 THR A CA 1
ATOM 6289 C C . THR A 1 804 ? 10.608 -40.741 -19.284 1.00 93.25 804 THR A C 1
ATOM 6291 O O . THR A 1 804 ? 11.270 -40.063 -18.507 1.00 93.25 804 THR A O 1
ATOM 6294 N N . ASN A 1 805 ? 11.019 -41.953 -19.664 1.00 91.62 805 ASN A N 1
ATOM 6295 C CA . ASN A 1 805 ? 12.345 -42.458 -19.310 1.00 91.62 805 ASN A CA 1
ATOM 6296 C C . ASN A 1 805 ? 13.409 -41.802 -20.202 1.00 91.62 805 ASN A C 1
ATOM 6298 O O . ASN A 1 805 ? 13.801 -42.346 -21.234 1.00 91.62 805 ASN A O 1
ATOM 6302 N N . TRP A 1 806 ? 13.863 -40.616 -19.804 1.00 92.31 806 TRP A N 1
ATOM 6303 C CA . TRP A 1 806 ? 14.787 -39.805 -20.598 1.00 92.31 806 TRP A CA 1
ATOM 6304 C C . TRP A 1 806 ? 16.190 -40.406 -20.742 1.00 92.31 806 TRP A C 1
ATOM 6306 O O . TRP A 1 806 ? 16.872 -40.135 -21.727 1.00 92.31 806 TRP A O 1
ATOM 6316 N N . THR A 1 807 ? 16.640 -41.209 -19.774 1.00 89.19 807 THR A N 1
ATOM 6317 C CA . THR A 1 807 ? 18.010 -41.754 -19.738 1.00 89.19 807 THR A CA 1
ATOM 6318 C C . THR A 1 807 ? 18.119 -43.161 -20.324 1.00 89.19 807 THR A C 1
ATOM 6320 O O . THR A 1 807 ? 19.227 -43.676 -20.478 1.00 89.19 807 THR A O 1
ATOM 6323 N N . GLY A 1 808 ? 16.989 -43.827 -20.588 1.00 81.81 808 GLY A N 1
ATOM 6324 C CA . GLY A 1 808 ? 16.925 -45.238 -20.986 1.00 81.81 808 GLY A CA 1
ATOM 6325 C C . GLY A 1 808 ? 17.288 -46.234 -19.874 1.00 81.81 808 GLY A C 1
ATOM 6326 O O . GLY A 1 808 ? 17.154 -47.438 -20.071 1.00 81.81 808 GLY A O 1
ATOM 6327 N N . HIS A 1 809 ? 17.715 -45.745 -18.706 1.00 76.81 809 HIS A N 1
ATOM 6328 C CA . HIS A 1 809 ? 18.126 -46.549 -17.549 1.00 76.81 809 HIS A CA 1
ATOM 6329 C C . HIS A 1 809 ? 17.334 -46.194 -16.278 1.00 76.81 809 HIS A C 1
ATOM 6331 O O . HIS A 1 809 ? 17.456 -46.884 -15.268 1.00 76.81 809 HIS A O 1
ATOM 6337 N N . GLY A 1 810 ? 16.522 -45.131 -16.312 1.00 65.69 810 GLY A N 1
ATOM 6338 C CA . GLY A 1 810 ? 15.559 -44.816 -15.259 1.00 65.69 810 GLY A CA 1
ATOM 6339 C C . GLY A 1 810 ? 14.408 -45.825 -15.254 1.00 65.69 810 GLY A C 1
ATOM 6340 O O . GLY A 1 810 ? 14.018 -46.337 -16.302 1.00 65.69 810 GLY A O 1
ATOM 6341 N N . GLY A 1 811 ? 13.880 -46.161 -14.077 1.00 67.19 811 GLY A N 1
ATOM 6342 C CA . GLY A 1 811 ? 12.687 -47.009 -13.975 1.00 67.19 811 GLY A CA 1
ATOM 6343 C C . GLY A 1 811 ? 11.416 -46.280 -14.431 1.00 67.19 811 GLY A C 1
ATOM 6344 O O . GLY A 1 811 ? 11.403 -45.063 -14.548 1.00 67.19 811 GLY A O 1
ATOM 6345 N N . ASN A 1 812 ? 10.311 -47.011 -14.608 1.00 72.69 812 ASN A N 1
ATOM 6346 C CA . ASN A 1 812 ? 8.994 -46.440 -14.959 1.00 72.69 812 ASN A CA 1
ATOM 6347 C C . ASN A 1 812 ? 8.270 -45.778 -13.764 1.00 72.69 812 ASN A C 1
ATOM 6349 O O . ASN A 1 812 ? 7.049 -45.636 -13.776 1.00 72.69 812 ASN A O 1
ATOM 6353 N N . VAL A 1 813 ? 8.995 -45.459 -12.690 1.00 75.06 813 VAL A N 1
ATOM 6354 C CA . VAL A 1 813 ? 8.417 -44.963 -11.438 1.00 75.06 813 VAL A CA 1
ATOM 6355 C C . VAL A 1 813 ? 8.414 -43.442 -11.476 1.00 75.06 813 VAL A C 1
ATOM 6357 O O . VAL A 1 813 ? 9.476 -42.827 -11.501 1.00 75.06 813 VAL A O 1
ATOM 6360 N N . SER A 1 814 ? 7.226 -42.842 -11.455 1.00 76.31 814 SER A N 1
ATOM 6361 C CA . SER A 1 814 ? 7.057 -41.394 -11.345 1.00 76.31 814 SER A CA 1
ATOM 6362 C C . SER A 1 814 ? 6.866 -40.960 -9.894 1.00 76.31 814 SER A C 1
ATOM 6364 O O . SER A 1 814 ? 6.339 -41.709 -9.068 1.00 76.31 814 SER A O 1
ATOM 6366 N N . SER A 1 815 ? 7.249 -39.722 -9.583 1.00 71.44 815 SER A N 1
ATOM 6367 C CA . SER A 1 815 ? 6.842 -39.091 -8.327 1.00 71.44 815 SER A CA 1
ATOM 6368 C C . SER A 1 815 ? 5.324 -38.874 -8.335 1.00 71.44 815 SER A C 1
ATOM 6370 O O . SER A 1 815 ? 4.747 -38.488 -9.352 1.00 71.44 815 SER A O 1
ATOM 6372 N N . SER A 1 816 ? 4.651 -39.163 -7.220 1.00 65.50 816 SER A N 1
ATOM 6373 C CA . SER A 1 816 ? 3.248 -38.778 -7.051 1.00 65.50 816 SER A CA 1
ATOM 6374 C C . SER A 1 816 ? 3.171 -37.260 -6.929 1.00 65.50 816 SER A C 1
ATOM 6376 O O . SER A 1 816 ? 3.934 -36.681 -6.153 1.00 65.50 816 SER A O 1
ATOM 6378 N N . SER A 1 817 ? 2.253 -36.627 -7.654 1.00 55.97 817 SER A N 1
ATOM 6379 C CA . SER A 1 817 ? 2.011 -35.188 -7.573 1.00 55.97 817 SER A CA 1
ATOM 6380 C C . SER A 1 817 ? 1.763 -34.779 -6.118 1.00 55.97 817 SER A C 1
ATOM 6382 O O . SER A 1 817 ? 0.791 -35.217 -5.502 1.00 55.97 817 SER A O 1
ATOM 6384 N N . TYR A 1 818 ? 2.639 -33.950 -5.552 1.00 49.88 818 TYR A N 1
ATOM 6385 C CA . TYR A 1 818 ? 2.323 -33.224 -4.328 1.00 49.88 818 TYR A CA 1
ATOM 6386 C C . TYR A 1 818 ? 1.343 -32.117 -4.721 1.00 49.88 818 TYR A C 1
ATOM 6388 O O . TYR A 1 818 ? 1.737 -31.168 -5.396 1.00 49.88 818 TYR A O 1
ATOM 6396 N N . ASN A 1 819 ? 0.072 -32.250 -4.345 1.00 40.97 819 ASN A N 1
ATOM 6397 C CA . ASN A 1 819 ? -0.835 -31.104 -4.346 1.00 40.97 819 ASN A CA 1
ATOM 6398 C C . ASN A 1 819 ? -0.398 -30.217 -3.174 1.00 40.97 819 ASN A C 1
ATOM 6400 O O . ASN A 1 819 ? -0.674 -30.560 -2.023 1.00 40.97 819 ASN A O 1
ATOM 6404 N N . ALA A 1 820 ? 0.388 -29.181 -3.473 1.00 36.84 820 ALA A N 1
ATOM 6405 C CA . ALA A 1 820 ? 0.807 -28.160 -2.516 1.00 36.84 820 ALA A CA 1
ATOM 6406 C C . ALA A 1 820 ? -0.267 -27.081 -2.382 1.00 36.84 820 ALA A C 1
ATOM 6408 O O . ALA A 1 820 ? -0.848 -26.724 -3.434 1.00 36.84 820 ALA A O 1
#

Radius of gyration: 36.72 Å; chains: 1; bounding box: 71×86×104 Å

Secondary structure (DSSP, 8-state):
-HHHHHHHHHHHHHHHGGG----HHHHHHHHHHHHHHHTT-PEEEEEEEEEEE---TTS-TGGGEEEEEEEEEHHHHHHHHHHHHHHHHHHHHHHHHHHHHTTT-TT---S---TT--HHHHHHHHHHHHHHHHHHHTTTT-TTHHHHHHHHHHHHHHHHHHHHHHSTTSSHHHHHHH--TT--HHHHHHHHHHHHHHHHHHHHHHHHTT-HHHHHHHHHHHHHHHHHHHHHHHHHHHTHHHHHHHHHHHHHHHHHTTTT-HHHHHHHHHHHHHHT--SSSSGGGGGGSTTT---TT---TTTT---GGG----TT--S---------------------BSEEEE--SHHHHHHHHHHHHTT--EEEE-SSTHHHHHHHHTTTTTSS-EE-SSHHHHHHTBPSSPEEEE-S-SSHHHHHHHHHHGGG--TT-EEEE-S---HHHHHHHHHHHHHTT-EEEEEEEESHHHHHHH--EEEEEE-GGGHHHHHHHHHHHS-EETTTEESB---EETTHHHHHHHHHHHHHHHHHHHHHHHHHHHHHTS---HHHHHHHHHHHTTTTT-BHHHHHHHHHHH-B-TTSSBSGGGS-S-----SHHHHHHHHHHHTT---HHHHHHHHHHHHHH-HHHHHHHHHH----SS----S-HHHHHHHHHHHHHHHHHHHHHHHHHHHHHHHHHHT----HHHHHHHHHSSSTT-BHHHHHHHHHHHH-TT-S-GGGSHHHHHHHHHHHHHHHHHHHHHHHHT---HHHHHHHHHHHHHH-SS-THHHHHHHHHHHH---EEETTEEEEEE---TTSSS-SPPPPP---